Protein AF-A0A485K9A1-F1 (afdb_monomer)

Secondary structure (DSSP, 8-state):
-----------PPP------PPPP----------PPPPPPPPPP------------PPPPPPHHHHHHHHHHHHHHHHHHHHHHHHHHHHHHHHHHHHTT--S-S--EEEEEE-HHHHHHHHS-------B-TTS-B-----S--TTS-EEEEE-SSS-----TT--TTT-HHHHHHHHHHHHHS--GGGGGSSSPEEEEETT---TT-TTEEEEEEE-TTS-EEEEEEEEEEEEEETTTTEEEEEEEEEEEEEEHHHHHHHHHTTTS-PPPPPPPPEEEEEES-TT----EEEEEEEE-SS-EEEEETTT--EEEEEEEEEEEES-TTTEEEEEEEEE---SSHHHHHHEEEEEEEEEEEETTHHHHHHHHHHHHHHHHHHHHHHHHHHHHHHHHHSS------HHHHHHHHHHHHHHHHHHHHHTTSHHHHHHHHHHHHHHHH-PPP---HHHHHHHHHHHHHHHHHHHHHHT----HHHHHHHHHHHHHTHHHHS---HHHHHHHHHHHHHHHHHHHHTTTT-TTT--S---S-GGG-HHHHHHHHHHHTHHHHHHHHHHHHHHHHHHHHHHHHHHHHHHHHHHHHHHHHHHHHHHHHHHHHTS------------------------HHHHHHHHHHHHHHHHHS-HHHHHHH-----SSS-----EEE-SSSTTEEEE-HHHHHHTTEEEETTTEEEEGGGHHHHHHHHHHTS--S--EEEEEETTEEEEEEE--STT--HHHHTT-B---EEEETT-TTS--HHHHHHHHHHHHHHHHHHHHHHHHHHHHHHTT--PPPP---------------------

Mean predicted aligned error: 16.07 Å

Radius of gyration: 42.2 Å; Cα contacts (8 Å, |Δi|>4): 973; chains: 1; bounding box: 141×78×129 Å

Foldseek 3Di:
DDDDDDDDPDDDDDDDDDDDDDDDDDDDDDDDDDDDDDDDDDDDDDDDDDDDDDDPDDDPPDVVVVVVVVVLLVLLVVLLVVLLVLLVVLLVQLVCQVVLHRDDDDQDKDKWFDPQLLVVLQDDPPLDQPQPPVRDRDDSDPPPVQPDAAEAEQADPPDRDRDPPHQPPPCCVVVVVCVVVVVLLPPVVCVPQRRKHKYHYSSGLPPLAPQKDWIWIAGPNSQKIKIKMKGWWWWAQPVVRDIAIKIKIKIWIDGSVVVNVQVVPVPDDDDAAAFIDIFIFMGRAPPDSDTFTWDFPDDDQQWTWIAGPVPRGIIIIWHKAWAADQFPQAWIWIKTKDWDRDRHPSCVSTMIMMGIGIGTHHNLSVLVSVLSVVLSVQSVLLVVLQVLAQVLCCVVPVDRDGFSSVLSSLVSLLVSLVSLVVSCVVVVVSVLLRQLLQVLCCVQSVRDDDDSSSVLSSLLSNLQNLQQVLLVVLLHAARSSLLSVLSVVLVVCLVVQLDDDVVLSVLSVVLVVCSNCLQPPVCNPPVPDDHSTCHPPCVCPPVSSVVSSCSSCSSSVVSSVVSSVVSVVVSVVVVVVVVVVVVVCVVCVVVVVVVVCVVVVVVVVVPPDDDDDDDDDDDDDDDDPDDPDPPVVNVVVVVVVVVVLVVLQDPVCCVQQNPPSSGNDDDDPQFDQDVPPRFWTKGFLSSCVSSQWWDQPPWWIFGSVCVVLLVVCQVVVHPPDFTWIFTADPLEGDGIDTDDNVVDDPVSSSNIYSDIHIYGSPPPPPPPVVVVVVVVVVVVVVVVVVVVVVVVVVVVVVVPDDDDDDDDDDDDDDDDDDDDDDDDDDD

Solvent-accessible surface area (backbone atoms only — not comparable to full-atom values): 48523 Å² total; per-residue (Å²): 138,89,82,86,82,85,83,80,94,81,81,83,80,88,88,85,76,89,85,82,85,78,87,86,80,88,83,84,89,81,91,84,86,83,79,90,80,79,81,84,82,84,80,83,88,79,88,75,94,72,92,72,84,81,72,81,76,74,79,78,76,63,67,68,61,57,52,54,53,51,50,52,50,50,44,41,51,51,32,51,50,50,49,52,49,42,43,49,47,11,52,50,48,46,53,18,31,64,69,48,42,53,79,74,101,59,75,42,73,52,73,32,54,25,69,50,55,42,55,57,72,69,43,72,83,66,83,79,73,61,63,44,100,82,70,49,82,53,74,89,70,72,89,75,82,65,80,68,72,45,72,38,33,37,66,48,80,88,65,69,50,76,40,90,78,60,60,97,66,91,35,65,67,57,51,52,47,48,53,54,46,52,66,67,52,66,52,80,80,52,76,76,56,70,54,38,37,38,42,41,63,58,51,47,67,56,82,73,47,88,48,56,47,73,43,34,38,28,40,74,83,60,42,42,39,37,38,38,37,40,32,58,28,36,32,33,30,77,93,77,72,46,77,42,58,25,37,42,37,38,37,33,70,41,56,40,55,60,57,51,52,61,56,75,50,61,88,62,88,66,75,80,68,70,60,60,58,75,52,40,26,42,21,72,46,85,89,48,93,61,60,44,56,42,46,80,78,42,86,51,72,46,37,33,34,31,32,34,71,89,73,77,44,62,30,41,37,29,28,72,49,72,54,39,52,72,34,69,87,46,26,24,45,33,33,38,25,26,69,58,84,56,64,36,54,65,49,44,69,23,34,48,41,33,26,34,46,61,33,33,40,44,69,64,41,64,59,49,46,54,57,47,52,62,48,50,53,52,50,50,51,53,50,51,53,48,50,44,33,31,50,43,43,23,73,75,66,78,46,89,58,86,76,73,66,56,56,55,46,47,58,52,37,40,57,44,37,55,50,51,51,50,48,33,58,75,56,71,40,45,69,58,47,52,52,26,51,45,54,47,39,27,74,75,56,70,41,85,81,72,88,57,37,38,58,54,31,50,52,49,38,39,46,54,33,50,51,34,52,53,22,35,76,54,66,34,56,44,57,58,31,58,54,51,51,45,44,53,51,28,56,77,37,33,75,74,57,46,62,90,46,67,69,56,53,54,47,48,49,50,50,49,50,48,57,47,47,51,65,62,56,58,52,72,81,52,78,85,80,70,71,98,42,81,23,69,50,80,89,64,32,81,73,69,54,48,62,46,32,52,49,64,42,38,25,57,52,49,31,49,48,54,50,50,52,52,49,52,51,50,34,51,50,52,50,49,49,50,49,51,50,50,56,50,44,51,56,51,45,53,52,50,48,53,49,47,48,52,50,48,50,56,50,58,71,71,64,81,72,92,81,81,87,84,88,81,90,80,86,86,72,96,69,84,83,70,78,78,66,82,51,69,64,57,56,50,49,51,51,50,50,48,53,51,51,57,68,66,49,49,71,66,55,36,64,68,65,51,56,81,78,45,16,51,45,77,84,69,78,47,66,50,78,40,86,75,64,84,48,34,49,26,39,34,21,69,42,40,41,43,56,34,35,36,28,42,58,90,40,31,34,33,43,57,86,49,46,64,51,50,49,50,22,61,74,70,72,41,80,85,56,91,45,70,21,37,33,30,55,98,48,24,74,72,49,79,43,70,63,61,66,91,84,59,56,78,70,44,71,66,49,31,36,75,58,67,38,37,38,62,69,88,63,81,75,78,79,46,59,68,58,54,44,50,49,48,50,48,51,49,50,49,52,51,51,48,51,53,49,52,49,49,52,50,52,64,65,57,73,76,71,75,85,83,77,86,84,81,87,82,80,92,78,89,82,80,87,85,79,90,88,79,90,83,85,87,134

Organism: NCBI:txid120398

Nearest PDB structures (foldseek):
  7zqy-assembly1_C  TM=2.266E-01  e=4.687E+00  Thermochaetoides thermophila
  6eus-assembly2_F  TM=2.694E-01  e=1.980E+00  Acinetobacter baumannii
  5i7d-assembly1_A  TM=1.836E-01  e=2.398E+00  Homo sapiens
  7n6g-assembly1_3Q  TM=2.216E-01  e=3.517E+00  Chlamydomonas reinhardtii
  8k9r-assembly1_A  TM=1.081E-01  e=2.297E-01  Thermochaetoides thermophila DSM 1495

pLDDT: mean 70.21, std 20.29, range [22.94, 97.5]

Structure (mmCIF, N/CA/C/O backbone):
data_AF-A0A485K9A1-F1
#
_entry.id   AF-A0A485K9A1-F1
#
loop_
_atom_site.group_PDB
_atom_site.id
_atom_site.type_symbol
_atom_site.label_atom_id
_atom_site.label_alt_id
_atom_site.label_comp_id
_atom_site.label_asym_id
_atom_site.label_entity_id
_atom_site.label_seq_id
_atom_site.pdbx_PDB_ins_code
_atom_site.Cartn_x
_atom_site.Cartn_y
_atom_site.Cartn_z
_atom_site.occupancy
_atom_site.B_iso_or_equiv
_atom_site.auth_seq_id
_atom_site.auth_comp_id
_atom_site.auth_asym_id
_atom_site.auth_atom_id
_atom_site.pdbx_PDB_model_num
ATOM 1 N N . MET A 1 1 ? -8.719 30.290 -26.934 1.00 30.12 1 MET A N 1
ATOM 2 C CA . MET A 1 1 ? -9.085 29.537 -28.149 1.00 30.12 1 MET A CA 1
ATOM 3 C C . MET A 1 1 ? -9.770 28.270 -27.691 1.00 30.12 1 MET A C 1
ATOM 5 O O . MET A 1 1 ? -9.164 27.500 -26.961 1.00 30.12 1 MET A O 1
ATOM 9 N N . SER A 1 2 ? -11.056 28.150 -27.998 1.00 24.81 2 SER A N 1
ATOM 10 C CA . SER A 1 2 ? -11.944 27.116 -27.471 1.00 24.81 2 SER A CA 1
ATOM 11 C C . SER A 1 2 ? -12.121 26.044 -28.539 1.00 24.81 2 SER A C 1
ATOM 13 O O . SER A 1 2 ? -12.656 26.352 -29.601 1.00 24.81 2 SER A O 1
ATOM 15 N N . LEU A 1 3 ? -11.676 24.816 -28.272 1.00 22.94 3 LEU A N 1
ATOM 16 C CA . LEU A 1 3 ? -11.998 23.653 -29.094 1.00 22.94 3 LEU A CA 1
ATOM 17 C C . LEU A 1 3 ? -12.920 22.752 -28.273 1.00 22.94 3 LEU A C 1
ATOM 19 O O . LEU A 1 3 ? -12.525 22.190 -27.254 1.00 22.94 3 LEU A O 1
ATOM 23 N N . VAL A 1 4 ? -14.180 22.712 -28.693 1.00 23.95 4 VAL A N 1
ATOM 24 C CA . VAL A 1 4 ? -15.218 21.813 -28.197 1.00 23.95 4 VAL A CA 1
ATOM 25 C C . VAL A 1 4 ? -15.119 20.550 -29.043 1.00 23.95 4 VAL A C 1
ATOM 27 O O . VAL A 1 4 ? -15.363 20.609 -30.244 1.00 23.95 4 VAL A O 1
ATOM 30 N N . VAL A 1 5 ? -14.741 19.429 -28.431 1.00 25.97 5 VAL A N 1
ATOM 31 C CA . VAL A 1 5 ? -14.877 18.101 -29.038 1.00 25.97 5 VAL A CA 1
ATOM 32 C C . VAL A 1 5 ? -16.137 17.475 -28.448 1.00 25.97 5 VAL A C 1
ATOM 34 O O . VAL A 1 5 ? -16.258 17.321 -27.235 1.00 25.97 5 VAL A O 1
ATOM 37 N N . LEU A 1 6 ? -17.110 17.224 -29.321 1.00 25.67 6 LEU A N 1
ATOM 38 C CA . LEU A 1 6 ? -18.316 16.452 -29.049 1.00 25.67 6 LEU A CA 1
ATOM 39 C C . LEU A 1 6 ? -17.958 14.972 -29.205 1.00 25.67 6 LEU A C 1
ATOM 41 O O . LEU A 1 6 ? -17.675 14.541 -30.319 1.00 25.67 6 LEU A O 1
ATOM 45 N N . ASP A 1 7 ? -17.977 14.221 -28.105 1.00 27.62 7 ASP A N 1
ATOM 46 C CA . ASP A 1 7 ? -17.916 12.759 -28.136 1.00 27.62 7 ASP A CA 1
ATOM 47 C C . ASP A 1 7 ? -19.318 12.172 -28.349 1.00 27.62 7 ASP A C 1
ATOM 49 O O . ASP A 1 7 ? -20.284 12.518 -27.662 1.00 27.62 7 ASP A O 1
ATOM 53 N N . ASP A 1 8 ? -19.395 11.269 -29.319 1.00 24.62 8 ASP A N 1
ATOM 54 C CA . ASP A 1 8 ? -20.570 10.512 -29.739 1.00 24.62 8 ASP A CA 1
ATOM 55 C C . ASP A 1 8 ? -20.739 9.258 -28.844 1.00 24.62 8 ASP A C 1
ATOM 57 O O . ASP A 1 8 ? -19.819 8.436 -28.764 1.00 24.62 8 ASP A O 1
ATOM 61 N N . PRO A 1 9 ? -21.864 9.057 -28.125 1.00 32.16 9 PRO A N 1
ATOM 62 C CA . PRO A 1 9 ? -21.985 7.990 -27.138 1.00 32.16 9 PRO A CA 1
ATOM 63 C C . PRO A 1 9 ? -22.661 6.749 -27.735 1.00 32.16 9 PRO A C 1
ATOM 65 O O . PRO A 1 9 ? -23.762 6.390 -27.324 1.00 32.16 9 PRO A O 1
ATOM 68 N N . THR A 1 10 ? -22.026 6.057 -28.685 1.00 29.33 10 THR A N 1
ATOM 69 C CA . THR A 1 10 ? -22.505 4.732 -29.139 1.00 29.33 10 THR A CA 1
ATOM 70 C C . THR A 1 10 ? -21.372 3.769 -29.512 1.00 29.33 10 THR A C 1
ATOM 72 O O . THR A 1 10 ? -21.264 3.298 -30.637 1.00 29.33 10 THR A O 1
ATOM 75 N N . SER A 1 11 ? -20.540 3.372 -28.547 1.00 27.67 11 SER A N 1
ATOM 76 C CA . SER A 1 11 ? -19.841 2.083 -28.658 1.00 27.67 11 SER A CA 1
ATOM 77 C C . SER A 1 11 ? -19.632 1.439 -27.287 1.00 27.67 11 SER A C 1
ATOM 79 O O . SER A 1 11 ? -18.918 1.917 -26.412 1.00 27.67 11 SER A O 1
ATOM 81 N N . SER A 1 12 ? -20.351 0.342 -27.075 1.00 30.56 12 SER A N 1
ATOM 82 C CA . SER A 1 12 ? -20.222 -0.546 -25.925 1.00 30.56 12 SER A CA 1
ATOM 83 C C . SER A 1 12 ? -18.880 -1.293 -25.956 1.00 30.56 12 SER A C 1
ATOM 85 O O . SER A 1 12 ? -18.546 -1.843 -27.007 1.00 30.56 12 SER A O 1
ATOM 87 N N . PRO A 1 13 ? -18.154 -1.427 -24.833 1.00 33.44 13 PRO A N 1
ATOM 88 C CA . PRO A 1 13 ? -16.985 -2.299 -24.772 1.00 33.44 13 PRO A CA 1
ATOM 89 C C . PRO A 1 13 ? -17.405 -3.783 -24.702 1.00 33.44 13 PRO A C 1
ATOM 91 O O . PRO A 1 13 ? -18.423 -4.106 -24.075 1.00 33.44 13 PRO A O 1
ATOM 94 N N . PRO A 1 14 ? -16.638 -4.714 -25.302 1.00 32.09 14 PRO A N 1
ATOM 95 C CA . PRO A 1 14 ? -16.946 -6.135 -25.244 1.00 32.09 14 PRO A CA 1
ATOM 96 C C . PRO A 1 14 ? -16.672 -6.696 -23.842 1.00 32.09 14 PRO A C 1
ATOM 98 O O . PRO A 1 14 ? -15.586 -6.560 -23.280 1.00 32.09 14 PRO A O 1
ATOM 101 N N . ARG A 1 15 ? -17.682 -7.365 -23.277 1.00 31.16 15 ARG A N 1
ATOM 102 C CA . ARG A 1 15 ? -17.557 -8.218 -22.091 1.00 31.16 15 ARG A CA 1
ATOM 103 C C . ARG A 1 15 ? -16.905 -9.540 -22.490 1.00 31.16 15 ARG A C 1
ATOM 105 O O . ARG A 1 15 ? -17.572 -10.397 -23.059 1.00 31.16 15 ARG A O 1
ATOM 112 N N . THR A 1 16 ? -15.657 -9.757 -22.100 1.00 29.12 16 THR A N 1
ATOM 113 C CA . THR A 1 16 ? -15.068 -11.100 -22.024 1.00 29.12 16 THR A CA 1
ATOM 114 C C . THR A 1 16 ? -14.903 -11.475 -20.559 1.00 29.12 16 THR A C 1
ATOM 116 O O . THR A 1 16 ? -14.072 -10.922 -19.846 1.00 29.12 16 THR A O 1
ATOM 119 N N . SER A 1 17 ? -15.744 -12.400 -20.103 1.00 28.39 17 SER A N 1
ATOM 120 C CA . SER A 1 17 ? -15.615 -13.082 -18.813 1.00 28.39 17 SER A CA 1
ATOM 121 C C . SER A 1 17 ? -15.245 -14.539 -19.097 1.00 28.39 17 SER A C 1
ATOM 123 O O . SER A 1 17 ? -15.862 -15.135 -19.980 1.00 28.39 17 SER A O 1
ATOM 125 N N . PRO A 1 18 ? -14.260 -15.134 -18.403 1.00 30.88 18 PRO A N 1
ATOM 126 C CA . PRO A 1 18 ? -14.017 -16.563 -18.510 1.00 30.88 18 PRO A CA 1
ATOM 127 C C . PRO A 1 18 ? -15.037 -17.324 -17.654 1.00 30.88 18 PRO A C 1
ATOM 129 O O . PRO A 1 18 ? -15.127 -17.147 -16.438 1.00 30.88 18 PRO A O 1
ATOM 132 N N . ILE A 1 19 ? -15.822 -18.170 -18.319 1.00 27.06 19 ILE A N 1
ATOM 133 C CA . ILE A 1 19 ? -16.713 -19.159 -17.713 1.00 27.06 19 ILE A CA 1
ATOM 134 C C . ILE A 1 19 ? -15.836 -20.288 -17.161 1.00 27.06 19 ILE A C 1
ATOM 136 O O . ILE A 1 19 ? -15.218 -21.027 -17.922 1.00 27.06 19 ILE A O 1
ATOM 140 N N . ILE A 1 20 ? -15.790 -20.431 -15.836 1.00 26.83 20 ILE A N 1
ATOM 141 C CA . ILE A 1 20 ? -15.219 -21.607 -15.172 1.00 26.83 20 ILE A CA 1
ATOM 142 C C . ILE A 1 20 ? -16.338 -22.642 -15.029 1.00 26.83 20 ILE A C 1
ATOM 144 O O . ILE A 1 20 ? -17.280 -22.456 -14.259 1.00 26.83 20 ILE A O 1
ATOM 148 N N . ILE A 1 21 ? -16.233 -23.727 -15.795 1.00 26.08 21 ILE A N 1
ATOM 149 C CA . ILE A 1 21 ? -17.076 -24.921 -15.688 1.00 26.08 21 ILE A CA 1
ATOM 150 C C . ILE A 1 21 ? -16.459 -25.828 -14.616 1.00 26.08 21 ILE A C 1
ATOM 152 O O . ILE A 1 21 ? -15.344 -26.316 -14.781 1.00 26.08 21 ILE A O 1
ATOM 156 N N . LEU A 1 22 ? -17.178 -26.057 -13.516 1.00 27.83 22 LEU A N 1
ATOM 157 C CA . LEU A 1 22 ? -16.866 -27.106 -12.538 1.00 27.83 22 LEU A CA 1
ATOM 158 C C . LEU A 1 22 ? -17.694 -28.362 -12.860 1.00 27.83 22 LEU A C 1
ATOM 160 O O . LEU A 1 22 ? -18.885 -28.226 -13.155 1.00 27.83 22 LEU A O 1
ATOM 164 N N . PRO A 1 23 ? -17.124 -29.579 -12.782 1.00 31.42 23 PRO A N 1
ATOM 165 C CA . PRO A 1 23 ? -17.865 -30.798 -13.064 1.00 31.42 23 PRO A CA 1
ATOM 166 C C . PRO A 1 23 ? -18.745 -31.199 -11.873 1.00 31.42 23 PRO A C 1
ATOM 168 O O . PRO A 1 23 ? -18.288 -31.358 -10.740 1.00 31.42 23 PRO A O 1
ATOM 171 N N . SER A 1 24 ? -20.026 -31.405 -12.162 1.00 25.50 24 SER A N 1
ATOM 172 C CA . SER A 1 24 ? -21.003 -32.060 -11.301 1.00 25.50 24 SER A CA 1
ATOM 173 C C . SER A 1 24 ? -20.726 -33.563 -11.229 1.00 25.50 24 SER A C 1
ATOM 175 O O . SER A 1 24 ? -20.781 -34.243 -12.252 1.00 25.50 24 SER A O 1
ATOM 177 N N . SER A 1 25 ? -20.500 -34.096 -10.027 1.00 29.05 25 SER A N 1
ATOM 178 C CA . SER A 1 25 ? -20.606 -35.533 -9.762 1.00 29.05 25 SER A CA 1
ATOM 179 C C . SER A 1 25 ? -21.799 -35.801 -8.847 1.00 29.05 25 SER A C 1
ATOM 181 O O . SER A 1 25 ? -21.922 -35.287 -7.737 1.00 29.05 25 SER A O 1
ATOM 183 N N . SER A 1 26 ? -22.720 -36.584 -9.391 1.00 29.28 26 SER A N 1
ATOM 184 C CA . SER A 1 26 ? -23.871 -37.190 -8.744 1.00 29.28 26 SER A CA 1
ATOM 185 C C . SER A 1 26 ? -23.443 -38.390 -7.901 1.00 29.28 26 SER A C 1
ATOM 187 O O . SER A 1 26 ? -22.770 -39.275 -8.425 1.00 29.28 26 SER A O 1
ATOM 189 N N . LEU A 1 27 ? -23.946 -38.510 -6.672 1.00 28.81 27 LEU A N 1
ATOM 190 C CA . LEU A 1 27 ? -24.265 -39.821 -6.107 1.00 28.81 27 LEU A CA 1
ATOM 191 C C . LEU A 1 27 ? -25.491 -39.704 -5.194 1.00 28.81 27 LEU A C 1
ATOM 193 O O . LEU A 1 27 ? -25.503 -38.951 -4.222 1.00 28.81 27 LEU A O 1
ATOM 197 N N . ALA A 1 28 ? -26.539 -40.429 -5.571 1.00 31.47 28 ALA A N 1
ATOM 198 C CA . ALA A 1 28 ? -27.776 -40.596 -4.828 1.00 31.47 28 ALA A CA 1
ATOM 199 C C . ALA A 1 28 ? -27.720 -41.857 -3.947 1.00 31.47 28 ALA A C 1
ATOM 201 O O . ALA A 1 28 ? -26.847 -42.705 -4.119 1.00 31.47 28 ALA A O 1
ATOM 202 N N . THR A 1 29 ? -28.765 -42.003 -3.121 1.00 30.98 29 THR A N 1
ATOM 203 C CA . THR A 1 29 ? -29.123 -43.106 -2.201 1.00 30.98 29 THR A CA 1
ATOM 204 C C . THR A 1 29 ? -28.517 -42.966 -0.790 1.00 30.98 29 THR A C 1
ATOM 206 O O . THR A 1 29 ? -27.368 -42.592 -0.640 1.00 30.98 29 THR A O 1
ATOM 209 N N . ASN A 1 30 ? -29.222 -43.198 0.319 1.00 27.53 30 ASN A N 1
ATOM 210 C CA . ASN A 1 30 ? -30.537 -43.791 0.506 1.00 27.53 30 ASN A CA 1
ATOM 211 C C . ASN A 1 30 ? -31.157 -43.379 1.856 1.00 27.53 30 ASN A C 1
ATOM 213 O O . ASN A 1 30 ? -30.486 -42.929 2.782 1.00 27.53 30 ASN A O 1
ATOM 217 N N . VAL A 1 31 ? -32.466 -43.591 1.896 1.00 37.09 31 VAL A N 1
ATOM 218 C CA . VAL A 1 31 ? -33.459 -43.518 2.971 1.00 37.09 31 VAL A CA 1
ATOM 219 C C . VAL A 1 31 ? -32.968 -43.991 4.349 1.00 37.09 31 VAL A C 1
ATOM 221 O O . VAL A 1 31 ? -32.403 -45.073 4.452 1.00 37.09 31 VAL A O 1
ATOM 224 N N . ASN A 1 32 ? -33.276 -43.226 5.411 1.00 32.34 32 ASN A N 1
ATOM 225 C CA . ASN A 1 32 ? -33.876 -43.738 6.658 1.00 32.34 32 ASN A CA 1
ATOM 226 C C . ASN A 1 32 ? -34.236 -42.606 7.639 1.00 32.34 32 ASN A C 1
ATOM 228 O O . ASN A 1 32 ? -33.378 -41.898 8.163 1.00 32.34 32 ASN A O 1
ATOM 232 N N . ALA A 1 33 ? -35.536 -42.469 7.905 1.00 41.06 33 ALA A N 1
ATOM 233 C CA . ALA A 1 33 ? -36.103 -41.624 8.950 1.00 41.06 33 ALA A CA 1
ATOM 234 C C . ALA A 1 33 ? -36.245 -42.413 10.266 1.00 41.06 33 ALA A C 1
ATOM 236 O O . ALA A 1 33 ? -36.655 -43.574 10.221 1.00 41.06 33 ALA A O 1
ATOM 237 N N . PRO A 1 34 ? -36.012 -41.793 11.439 1.00 42.44 34 PRO A N 1
ATOM 238 C CA . PRO A 1 34 ? -36.517 -42.300 12.709 1.00 42.44 34 PRO A CA 1
ATOM 239 C C . PRO A 1 34 ? -37.572 -41.361 13.339 1.00 42.44 34 PRO A C 1
ATOM 241 O O . PRO A 1 34 ? -37.718 -40.206 12.932 1.00 42.44 34 PRO A O 1
ATOM 244 N N . PRO A 1 35 ? -38.357 -41.869 14.308 1.00 48.84 35 PRO A N 1
ATOM 245 C CA . PRO A 1 35 ? -39.738 -41.454 14.517 1.00 48.84 35 PRO A CA 1
ATOM 246 C C . PRO A 1 35 ? -39.912 -40.266 15.467 1.00 48.84 35 PRO A C 1
ATOM 248 O O . PRO A 1 35 ? -39.061 -39.937 16.295 1.00 48.84 35 PRO A O 1
ATOM 251 N N . ALA A 1 36 ? -41.100 -39.672 15.356 1.00 42.34 36 ALA A N 1
ATOM 252 C CA . ALA A 1 36 ? -41.650 -38.648 16.226 1.00 42.34 36 ALA A CA 1
ATOM 253 C C . ALA A 1 36 ? -41.527 -39.019 17.715 1.00 42.34 36 ALA A C 1
ATOM 255 O O . ALA A 1 36 ? -42.069 -40.028 18.169 1.00 42.34 36 ALA A O 1
ATOM 256 N N . LYS A 1 37 ? -40.851 -38.162 18.491 1.00 39.41 37 LYS A N 1
ATOM 257 C CA . LYS A 1 37 ? -40.880 -38.212 19.955 1.00 39.41 37 LYS A CA 1
ATOM 258 C C . LYS A 1 37 ? -42.071 -37.422 20.488 1.00 39.41 37 LYS A C 1
ATOM 260 O O . LYS A 1 37 ? -42.298 -36.270 20.127 1.00 39.41 37 LYS A O 1
ATOM 265 N N . GLN A 1 38 ? -42.803 -38.118 21.349 1.00 38.75 38 GLN A N 1
ATOM 266 C CA . GLN A 1 38 ? -43.978 -37.711 22.104 1.00 38.75 38 GLN A CA 1
ATOM 267 C C . GLN A 1 38 ? -43.752 -36.414 22.893 1.00 38.75 38 GLN A C 1
ATOM 269 O O . GLN A 1 38 ? -42.666 -36.158 23.416 1.00 38.75 38 GLN A O 1
ATOM 274 N N . GLY A 1 39 ? -44.809 -35.605 22.960 1.00 44.59 39 GLY A N 1
ATOM 275 C CA . GLY A 1 39 ? -44.836 -34.337 23.679 1.00 44.59 39 GLY A CA 1
ATOM 276 C C . GLY A 1 39 ? -44.720 -34.497 25.202 1.00 44.59 39 GLY A C 1
ATOM 277 O O . GLY A 1 39 ? -45.068 -35.545 25.747 1.00 44.59 39 GLY A O 1
ATOM 278 N N . PRO A 1 40 ? -44.245 -33.457 25.906 1.00 54.03 40 PRO A N 1
ATOM 279 C CA . PRO A 1 40 ? -44.175 -33.466 27.360 1.00 54.03 40 PRO A CA 1
ATOM 280 C C . PRO A 1 40 ? -45.567 -33.263 27.994 1.00 54.03 40 PRO A C 1
ATOM 282 O O . PRO A 1 40 ? -46.408 -32.559 27.424 1.00 54.03 40 PRO A O 1
ATOM 285 N N . PRO A 1 41 ? -45.820 -33.851 29.179 1.00 50.34 41 PRO A N 1
ATOM 286 C CA . PRO A 1 41 ? -47.107 -33.775 29.858 1.00 50.34 41 PRO A CA 1
ATOM 287 C C . PRO A 1 41 ? -47.355 -32.389 30.465 1.00 50.34 41 PRO A C 1
ATOM 289 O O . PRO A 1 41 ? -46.441 -31.694 30.911 1.00 50.34 41 PRO A O 1
ATOM 292 N N . ALA A 1 42 ? -48.631 -32.007 30.485 1.00 45.66 42 ALA A N 1
ATOM 293 C CA . ALA A 1 42 ? -49.125 -30.780 31.092 1.00 45.66 42 ALA A CA 1
ATOM 294 C C . ALA A 1 42 ? -48.834 -30.729 32.609 1.00 45.66 42 ALA A C 1
ATOM 296 O O . ALA A 1 42 ? -49.012 -31.739 33.295 1.00 45.66 42 ALA A O 1
ATOM 297 N N . PRO A 1 43 ? -48.434 -29.570 33.165 1.00 51.97 43 PRO A N 1
ATOM 298 C CA . PRO A 1 43 ? -48.282 -29.409 34.606 1.00 51.97 43 PRO A CA 1
ATOM 299 C C . PRO A 1 43 ? -49.643 -29.212 35.306 1.00 51.97 43 PRO A C 1
ATOM 301 O O . PRO A 1 43 ? -50.587 -28.696 34.698 1.00 51.97 43 PRO A O 1
ATOM 304 N N . PRO A 1 44 ? -49.759 -29.594 36.592 1.00 48.31 44 PRO A N 1
ATOM 305 C CA . PRO A 1 44 ? -51.020 -29.583 37.320 1.00 48.31 44 PRO A CA 1
ATOM 306 C C . PRO A 1 44 ? -51.459 -28.163 37.699 1.00 48.31 44 PRO A C 1
ATOM 308 O O . PRO A 1 44 ? -50.681 -27.338 38.181 1.00 48.31 44 PRO A O 1
ATOM 311 N N . LEU A 1 45 ? -52.755 -27.909 37.514 1.00 39.34 45 LEU A N 1
ATOM 312 C CA . LEU A 1 45 ? -53.472 -26.734 37.998 1.00 39.34 45 LEU A CA 1
ATOM 313 C C . LEU A 1 45 ? -53.546 -26.757 39.533 1.00 39.34 45 LEU A C 1
ATOM 315 O O . LEU A 1 45 ? -54.379 -27.448 40.115 1.00 39.34 45 LEU A O 1
ATOM 319 N N . VAL A 1 46 ? -52.713 -25.949 40.188 1.00 45.25 46 VAL A N 1
ATOM 320 C CA . VAL A 1 46 ? -52.870 -25.597 41.606 1.00 45.25 46 VAL A CA 1
ATOM 321 C C . VAL A 1 46 ? -53.615 -24.263 41.688 1.00 45.25 46 VAL A C 1
ATOM 323 O O . VAL A 1 46 ? -53.082 -23.209 41.344 1.00 45.25 46 VAL A O 1
ATOM 326 N N . ARG A 1 47 ? -54.878 -24.310 42.129 1.00 41.56 47 ARG A N 1
ATOM 327 C CA . ARG A 1 47 ? -55.657 -23.137 42.552 1.00 41.56 47 ARG A CA 1
ATOM 328 C C . ARG A 1 47 ? -55.271 -22.777 43.988 1.00 41.56 47 ARG A C 1
ATOM 330 O O . ARG A 1 47 ? -55.506 -23.565 44.894 1.00 41.56 47 ARG A O 1
ATOM 337 N N . GLY A 1 48 ? -54.763 -21.565 44.191 1.00 41.38 48 GLY A N 1
ATOM 338 C CA . GLY A 1 48 ? -54.638 -20.925 45.502 1.00 41.38 48 GLY A CA 1
ATOM 339 C C . GLY A 1 48 ? -54.951 -19.427 45.380 1.00 41.38 48 GLY A C 1
ATOM 340 O O . GLY A 1 48 ? -54.446 -18.798 44.447 1.00 41.38 48 GLY A O 1
ATOM 341 N N . PRO A 1 49 ? -55.794 -18.836 46.249 1.00 50.28 49 PRO A N 1
ATOM 342 C CA . PRO A 1 49 ? -56.129 -17.423 46.179 1.00 50.28 49 PRO A CA 1
ATOM 343 C C . PRO A 1 49 ? -55.147 -16.615 47.034 1.00 50.28 49 PRO A C 1
ATOM 345 O O . PRO A 1 49 ? -55.253 -16.589 48.256 1.00 50.28 49 PRO A O 1
ATOM 348 N N . SER A 1 50 ? -54.217 -15.913 46.388 1.00 37.75 50 SER A N 1
ATOM 349 C CA . SER A 1 50 ? -53.392 -14.892 47.041 1.00 37.75 50 SER A CA 1
ATOM 350 C C . SER A 1 50 ? -53.592 -13.565 46.322 1.00 37.75 50 SER A C 1
ATOM 352 O O . SER A 1 50 ? -53.235 -13.407 45.154 1.00 37.75 50 SER A O 1
ATOM 354 N N . ALA A 1 51 ? -54.214 -12.620 47.025 1.00 48.19 51 ALA A N 1
ATOM 355 C CA . ALA A 1 51 ? -54.475 -11.265 46.569 1.00 48.19 51 ALA A CA 1
ATOM 356 C C . ALA A 1 51 ? -53.155 -10.531 46.266 1.00 48.19 51 ALA A C 1
ATOM 358 O O . ALA A 1 51 ? -52.450 -10.078 47.165 1.00 48.19 51 ALA A O 1
ATOM 359 N N . LEU A 1 52 ? -52.825 -10.421 44.979 1.00 38.31 52 LEU A N 1
ATOM 360 C CA . LEU A 1 52 ? -51.680 -9.675 44.465 1.00 38.31 52 LEU A CA 1
ATOM 361 C C . LEU A 1 52 ? -52.132 -8.251 44.116 1.00 38.31 52 LEU A C 1
ATOM 363 O O . LEU A 1 52 ? -52.936 -8.038 43.208 1.00 38.31 52 LEU A O 1
ATOM 367 N N . GLN A 1 53 ? -51.613 -7.266 44.851 1.00 42.09 53 GLN A N 1
ATOM 368 C CA . GLN A 1 53 ? -51.739 -5.849 44.513 1.00 42.09 53 GLN A CA 1
ATOM 369 C C . GLN A 1 53 ? -51.128 -5.598 43.127 1.00 42.09 53 GLN A C 1
ATOM 371 O O . GLN A 1 53 ? -49.913 -5.646 42.935 1.00 42.09 53 GLN A O 1
ATOM 376 N N . HIS A 1 54 ? -51.986 -5.323 42.144 1.00 35.12 54 HIS A N 1
ATOM 377 C CA . HIS A 1 54 ? -51.585 -4.911 40.805 1.00 35.12 54 HIS A CA 1
ATOM 378 C C . HIS A 1 54 ? -50.916 -3.530 40.844 1.00 35.12 54 HIS A C 1
ATOM 380 O O . HIS A 1 54 ? -51.583 -2.494 40.820 1.00 35.12 54 HIS A O 1
ATOM 386 N N . HIS A 1 55 ? -49.583 -3.504 40.830 1.00 40.22 55 HIS A N 1
ATOM 387 C CA . HIS A 1 55 ? -48.856 -2.330 40.355 1.00 40.22 55 HIS A CA 1
ATOM 388 C C . HIS A 1 55 ? -49.151 -2.130 38.855 1.00 40.22 55 HIS A C 1
ATOM 390 O O . HIS A 1 55 ? -49.097 -3.093 38.084 1.00 40.22 55 HIS A O 1
ATOM 396 N N . PRO A 1 56 ? -49.477 -0.903 38.406 1.00 40.03 56 PRO A N 1
ATOM 397 C CA . PRO A 1 56 ? -49.833 -0.645 37.017 1.00 40.03 56 PRO A CA 1
ATOM 398 C C . PRO A 1 56 ? -48.629 -0.923 36.110 1.00 40.03 56 PRO A C 1
ATOM 400 O O . PRO A 1 56 ? -47.606 -0.242 36.191 1.00 40.03 56 PRO A O 1
ATOM 403 N N . SER A 1 57 ? -48.755 -1.928 35.237 1.00 41.38 57 SER A N 1
ATOM 404 C CA . SER A 1 57 ? -47.702 -2.313 34.298 1.00 41.38 57 SER A CA 1
ATOM 405 C C . SER A 1 57 ? -47.357 -1.136 33.384 1.00 41.38 57 SER A C 1
ATOM 407 O O . SER A 1 57 ? -48.218 -0.628 32.655 1.00 41.38 57 SER A O 1
ATOM 409 N N . ALA A 1 58 ? -46.095 -0.710 33.402 1.00 47.34 58 ALA A N 1
ATOM 410 C CA . ALA A 1 58 ? -45.564 0.256 32.453 1.00 47.34 58 ALA A CA 1
ATOM 411 C C . ALA A 1 58 ? -45.858 -0.219 31.020 1.00 47.34 58 ALA A C 1
ATOM 413 O O . ALA A 1 58 ? -45.561 -1.362 30.667 1.00 47.34 58 ALA A O 1
ATOM 414 N N . ARG A 1 59 ? -46.470 0.644 30.193 1.00 53.56 59 ARG A N 1
ATOM 415 C CA . ARG A 1 59 ? -46.742 0.334 28.780 1.00 53.56 59 ARG A CA 1
ATOM 416 C C . ARG A 1 59 ? -45.445 -0.155 28.121 1.00 53.56 59 ARG A C 1
ATOM 418 O O . ARG A 1 59 ? -44.442 0.556 28.213 1.00 53.56 59 ARG A O 1
ATOM 425 N N . PRO A 1 60 ? -45.446 -1.318 27.445 1.00 60.88 60 PRO A N 1
ATOM 426 C CA . PRO A 1 60 ? -44.248 -1.824 26.800 1.00 60.88 60 PRO A CA 1
ATOM 427 C C . PRO A 1 60 ? -43.740 -0.789 25.782 1.00 60.88 60 PRO A C 1
ATOM 429 O O . PRO A 1 60 ? -44.537 -0.245 25.009 1.00 60.88 60 PRO A O 1
ATOM 432 N N . PRO A 1 61 ? -42.434 -0.470 25.779 1.00 56.75 61 PRO A N 1
ATOM 433 C CA . PRO A 1 61 ? -41.875 0.501 24.850 1.00 56.75 61 PRO A CA 1
ATOM 434 C C . PRO A 1 61 ? -42.151 0.076 23.406 1.00 56.75 61 PRO A C 1
ATOM 436 O O . PRO A 1 61 ? -42.019 -1.104 23.068 1.00 56.75 61 PRO A O 1
ATOM 439 N N . LYS A 1 62 ? -42.537 1.046 22.565 1.00 75.25 62 LYS A N 1
ATOM 440 C CA . LYS A 1 62 ? -42.934 0.819 21.168 1.00 75.25 62 LYS A CA 1
ATOM 441 C C . LYS A 1 62 ? -41.867 -0.028 20.443 1.00 75.25 62 LYS A C 1
ATOM 443 O O . LYS A 1 62 ? -40.690 0.340 20.484 1.00 75.25 62 LYS A O 1
ATOM 448 N N . PRO A 1 63 ? -42.245 -1.112 19.739 1.00 77.94 63 PRO A N 1
ATOM 449 C CA . PRO A 1 63 ? -41.306 -2.074 19.144 1.00 77.94 63 PRO A CA 1
ATOM 450 C C . PRO A 1 63 ? -40.273 -1.432 18.201 1.00 77.94 63 PRO A C 1
ATOM 452 O O . PRO A 1 63 ? -39.122 -1.863 18.160 1.00 77.94 63 PRO A O 1
ATOM 455 N N . ARG A 1 64 ? -40.631 -0.326 17.531 1.00 79.62 64 ARG A N 1
ATOM 456 C CA . ARG A 1 64 ? -39.738 0.422 16.627 1.00 79.62 64 ARG A CA 1
ATOM 457 C C . ARG A 1 64 ? -38.464 0.959 17.300 1.00 79.62 64 ARG A C 1
ATOM 459 O O . ARG A 1 64 ? -37.404 0.938 16.683 1.00 79.62 64 ARG A O 1
ATOM 466 N N . ALA A 1 65 ? -38.529 1.403 18.558 1.00 75.88 65 ALA A N 1
ATOM 467 C CA . ALA A 1 65 ? -37.354 1.941 19.254 1.00 75.88 65 ALA A CA 1
ATOM 468 C C . ALA A 1 65 ? -36.334 0.841 19.602 1.00 75.88 65 ALA A C 1
ATOM 470 O O . ALA A 1 65 ? -35.126 1.056 19.514 1.00 75.88 65 ALA A O 1
ATOM 471 N N . LYS A 1 66 ? -36.823 -0.362 19.941 1.00 77.44 66 LYS A N 1
ATOM 472 C CA . LYS A 1 66 ? -35.968 -1.527 20.214 1.00 77.44 66 LYS A CA 1
ATOM 473 C C . LYS A 1 66 ? -35.256 -2.005 18.950 1.00 77.44 66 LYS A C 1
ATOM 475 O O . LYS A 1 66 ? -34.049 -2.221 19.001 1.00 77.44 66 LYS A O 1
ATOM 480 N N . ALA A 1 67 ? -35.982 -2.092 17.833 1.00 82.06 67 ALA A N 1
ATOM 481 C CA . ALA A 1 67 ? -35.419 -2.484 16.543 1.00 82.06 67 ALA A CA 1
ATOM 482 C C . ALA A 1 67 ? -34.317 -1.513 16.084 1.00 82.06 67 ALA A C 1
ATOM 484 O O . ALA A 1 67 ? -33.223 -1.951 15.740 1.00 82.06 67 ALA A O 1
ATOM 485 N N . LYS A 1 68 ? -34.548 -0.193 16.184 1.00 82.62 68 LYS A N 1
ATOM 486 C CA . LYS A 1 68 ? -33.539 0.823 15.830 1.00 82.62 68 LYS A CA 1
ATOM 487 C C . LYS A 1 68 ? -32.254 0.685 16.658 1.00 82.62 68 LYS A C 1
ATOM 489 O O . LYS A 1 68 ? -31.159 0.759 16.110 1.00 82.62 68 LYS A O 1
ATOM 494 N N . LYS A 1 69 ? -32.379 0.442 17.968 1.00 80.25 69 LYS A N 1
ATOM 495 C CA . LYS A 1 69 ? -31.227 0.254 18.865 1.00 80.25 69 LYS A CA 1
ATOM 496 C C . LYS A 1 69 ? -30.455 -1.033 18.564 1.00 80.25 69 LYS A C 1
ATOM 498 O O . LYS A 1 69 ? -29.230 -1.044 18.634 1.00 80.25 69 LYS A O 1
ATOM 503 N N . GLN A 1 70 ? -31.156 -2.117 18.233 1.00 81.44 70 GLN A N 1
ATOM 504 C CA . GLN A 1 70 ? -30.520 -3.370 17.818 1.00 81.44 70 GLN A CA 1
ATOM 505 C C . GLN A 1 70 ? -29.786 -3.207 16.487 1.00 81.44 70 GLN A C 1
ATOM 507 O O . GLN A 1 70 ? -28.624 -3.590 16.401 1.00 81.44 70 GLN A O 1
ATOM 512 N N . PHE A 1 71 ? -30.416 -2.564 15.501 1.00 86.06 71 PHE A N 1
ATOM 513 C CA . PHE A 1 71 ? -29.790 -2.263 14.216 1.00 86.06 71 PHE A CA 1
ATOM 514 C C . PHE A 1 71 ? -28.506 -1.444 14.386 1.00 86.06 71 PHE A C 1
ATOM 516 O O . PHE A 1 71 ? -27.467 -1.822 13.854 1.00 86.06 71 PHE A O 1
ATOM 523 N N . LEU A 1 72 ? -28.540 -0.381 15.200 1.00 83.44 72 LEU A N 1
ATOM 524 C CA . LEU A 1 72 ? -27.357 0.444 15.454 1.00 83.44 72 LEU A CA 1
ATOM 525 C C . LEU A 1 72 ? -26.212 -0.368 16.074 1.00 83.44 72 LEU A C 1
ATOM 527 O O . LEU A 1 72 ? -25.066 -0.199 15.676 1.00 83.44 72 LEU A O 1
ATOM 531 N N . ARG A 1 73 ? -26.516 -1.288 17.000 1.00 82.62 73 ARG A N 1
ATOM 532 C CA . ARG A 1 73 ? -25.511 -2.172 17.614 1.00 82.62 73 ARG A CA 1
ATOM 533 C C . ARG A 1 73 ? -24.888 -3.135 16.609 1.00 82.62 73 ARG A C 1
ATOM 535 O O . ARG A 1 73 ? -23.672 -3.318 16.626 1.00 82.62 73 ARG A O 1
ATOM 542 N N . VAL A 1 74 ? -25.703 -3.724 15.737 1.00 86.25 74 VAL A N 1
ATOM 543 C CA . VAL A 1 74 ? -25.216 -4.597 14.660 1.00 86.25 74 VAL A CA 1
ATOM 544 C C . VAL A 1 74 ? -24.331 -3.801 13.702 1.00 86.25 74 VAL A C 1
ATOM 546 O O . VAL A 1 74 ? -23.215 -4.226 13.430 1.00 86.25 74 VAL A O 1
ATOM 549 N N . ALA A 1 75 ? -24.759 -2.604 13.292 1.00 88.31 75 ALA A N 1
ATOM 550 C CA . ALA A 1 75 ? -23.968 -1.722 12.437 1.00 88.31 75 ALA A CA 1
ATOM 551 C C . ALA A 1 75 ? -22.633 -1.321 13.089 1.00 88.31 75 ALA A C 1
ATOM 553 O O . ALA A 1 75 ? -21.596 -1.367 12.435 1.00 88.31 75 ALA A O 1
ATOM 554 N N . THR A 1 76 ? -22.617 -0.990 14.387 1.00 86.19 76 THR A N 1
ATOM 555 C CA . THR A 1 76 ? -21.357 -0.704 15.099 1.00 86.19 76 THR A CA 1
ATOM 556 C C . THR A 1 76 ? -20.445 -1.920 15.188 1.00 86.19 76 THR A C 1
ATOM 558 O O . THR A 1 76 ? -19.233 -1.771 15.102 1.00 86.19 76 THR A O 1
ATOM 561 N N . CYS A 1 77 ? -21.005 -3.121 15.345 1.00 85.19 77 CYS A N 1
ATOM 562 C CA . CYS A 1 77 ? -20.221 -4.349 15.378 1.00 85.19 77 CYS A CA 1
ATOM 563 C C . CYS A 1 77 ? -19.611 -4.643 14.000 1.00 85.19 77 CYS A C 1
ATOM 565 O O . CYS A 1 77 ? -18.410 -4.884 13.919 1.00 85.19 77 CYS A O 1
ATOM 567 N N . ALA A 1 78 ? -20.399 -4.517 12.927 1.00 88.94 78 ALA A N 1
ATOM 568 C CA . ALA A 1 78 ? -19.923 -4.638 11.550 1.00 88.94 78 ALA A CA 1
ATOM 569 C C . ALA A 1 78 ? -18.824 -3.611 11.230 1.00 88.94 78 ALA A C 1
ATOM 571 O O . ALA A 1 78 ? -17.818 -3.961 10.624 1.00 88.94 78 ALA A O 1
ATOM 572 N N . ALA A 1 79 ? -18.964 -2.372 11.707 1.00 90.62 79 ALA A N 1
ATOM 573 C CA . ALA A 1 79 ? -17.941 -1.342 11.549 1.00 90.62 79 ALA A CA 1
ATOM 574 C C . ALA A 1 79 ? -16.626 -1.698 12.255 1.00 90.62 79 ALA A C 1
ATOM 576 O O . ALA A 1 79 ? -15.560 -1.484 11.693 1.00 90.62 79 ALA A O 1
ATOM 577 N N . VAL A 1 80 ? -16.681 -2.275 13.462 1.00 88.25 80 VAL A N 1
ATOM 578 C CA . VAL A 1 80 ? -15.471 -2.747 14.156 1.00 88.25 80 VAL A CA 1
ATOM 579 C C . VAL A 1 80 ? -14.812 -3.895 13.390 1.00 88.25 80 VAL A C 1
ATOM 581 O O . VAL A 1 80 ? -13.593 -3.900 13.263 1.00 88.25 80 VAL A O 1
ATOM 584 N N . VAL A 1 81 ? -15.591 -4.829 12.835 1.00 89.31 81 VAL A N 1
ATOM 585 C CA . VAL A 1 81 ? -15.055 -5.903 11.979 1.00 89.31 81 VAL A CA 1
ATOM 586 C C . VAL A 1 81 ? -14.401 -5.329 10.719 1.00 89.31 81 VAL A C 1
ATOM 588 O O . VAL A 1 81 ? -13.297 -5.738 10.376 1.00 89.31 81 VAL A O 1
ATOM 591 N N . ALA A 1 82 ? -15.028 -4.343 10.073 1.00 91.94 82 ALA A N 1
ATOM 592 C CA . ALA A 1 82 ? -14.457 -3.660 8.914 1.00 91.94 82 ALA A CA 1
ATOM 593 C C . ALA A 1 82 ? -13.148 -2.933 9.259 1.00 91.94 82 ALA A C 1
ATOM 595 O O . ALA A 1 82 ? -12.180 -3.049 8.514 1.00 91.94 82 ALA A O 1
ATOM 596 N N . ILE A 1 83 ? -13.083 -2.254 10.414 1.00 91.06 83 ILE A N 1
ATOM 597 C CA . ILE A 1 83 ? -11.840 -1.653 10.918 1.00 91.06 83 ILE A CA 1
ATOM 598 C C . ILE A 1 83 ? -10.777 -2.744 11.080 1.00 91.06 83 ILE A C 1
ATOM 600 O O . ILE A 1 83 ? -9.707 -2.619 10.507 1.00 91.06 83 ILE A O 1
ATOM 604 N N . VAL A 1 84 ? -11.072 -3.847 11.776 1.00 89.44 84 VAL A N 1
ATOM 605 C CA . VAL A 1 84 ? -10.112 -4.957 11.953 1.00 89.44 84 VAL A CA 1
ATOM 606 C C . VAL A 1 84 ? -9.629 -5.523 10.624 1.00 89.44 84 VAL A C 1
ATOM 608 O O . VAL A 1 84 ? -8.451 -5.842 10.502 1.00 89.44 84 VAL A O 1
ATOM 611 N N . TYR A 1 85 ? -10.517 -5.648 9.641 1.00 92.38 85 TYR A N 1
ATOM 612 C CA . TYR A 1 85 ? -10.166 -6.141 8.316 1.00 92.38 85 TYR A CA 1
ATOM 613 C C . TYR A 1 85 ? -9.213 -5.188 7.585 1.00 92.38 85 TYR A C 1
ATOM 615 O O . TYR A 1 85 ? -8.168 -5.624 7.109 1.00 92.38 85 TYR A O 1
ATOM 623 N N . ILE A 1 86 ? -9.522 -3.887 7.556 1.00 92.75 86 ILE A N 1
ATOM 624 C CA . ILE A 1 86 ? -8.648 -2.866 6.954 1.00 92.75 86 ILE A CA 1
ATOM 625 C C . ILE A 1 86 ? -7.287 -2.848 7.661 1.00 92.75 86 ILE A C 1
ATOM 627 O O . ILE A 1 86 ? -6.245 -2.800 7.013 1.00 92.75 86 ILE A O 1
ATOM 631 N N . GLU A 1 87 ? -7.286 -2.970 8.986 1.00 90.56 87 GLU A N 1
ATOM 632 C CA . GLU A 1 87 ? -6.062 -3.038 9.781 1.00 90.56 87 GLU A CA 1
ATOM 633 C C . GLU A 1 87 ? -5.238 -4.295 9.531 1.00 90.56 87 GLU A C 1
ATOM 635 O O . GLU A 1 87 ? -4.011 -4.238 9.472 1.00 90.56 87 GLU A O 1
ATOM 640 N N . TYR A 1 88 ? -5.900 -5.435 9.361 1.00 91.00 88 TYR A N 1
ATOM 641 C CA . TYR A 1 88 ? -5.249 -6.681 8.990 1.00 91.00 88 TYR A CA 1
ATOM 642 C C . TYR A 1 88 ? -4.576 -6.561 7.618 1.00 91.00 88 TYR A C 1
ATOM 644 O O . TYR A 1 88 ? -3.404 -6.911 7.491 1.00 91.00 88 TYR A O 1
ATOM 652 N N . LEU A 1 89 ? -5.269 -5.997 6.623 1.00 91.38 89 LEU A N 1
ATOM 653 C CA . LEU A 1 89 ? -4.690 -5.759 5.299 1.00 91.38 89 LEU A CA 1
ATOM 654 C C . LEU A 1 89 ? -3.486 -4.816 5.359 1.00 91.38 89 LEU A C 1
ATOM 656 O O . LEU A 1 89 ? -2.480 -5.088 4.704 1.00 91.38 89 LEU A O 1
ATOM 660 N N . GLY A 1 90 ? -3.557 -3.740 6.149 1.00 90.25 90 GLY A N 1
ATOM 661 C CA . GLY A 1 90 ? -2.419 -2.840 6.355 1.00 90.25 90 GLY A CA 1
ATOM 662 C C . GLY A 1 90 ? -1.251 -3.514 7.079 1.00 90.25 90 GLY A C 1
ATOM 663 O O . GLY A 1 90 ? -0.096 -3.322 6.717 1.00 90.25 90 GLY A O 1
ATOM 664 N N . SER A 1 91 ? -1.537 -4.381 8.053 1.00 89.81 91 SER A N 1
ATOM 665 C CA . SER A 1 91 ? -0.515 -5.166 8.763 1.00 89.81 91 SER A CA 1
ATOM 666 C C . SER A 1 91 ? 0.199 -6.146 7.836 1.00 89.81 91 SER A C 1
ATOM 668 O O . SER A 1 91 ? 1.416 -6.313 7.929 1.00 89.81 91 SER A O 1
ATOM 670 N N . MET A 1 92 ? -0.552 -6.797 6.943 1.00 88.06 92 MET A N 1
ATOM 671 C CA . MET A 1 92 ? 0.010 -7.692 5.938 1.00 88.06 92 MET A CA 1
ATOM 672 C C . MET A 1 92 ? 0.894 -6.907 4.970 1.00 88.06 92 MET A C 1
ATOM 674 O O . MET A 1 92 ? 2.059 -7.258 4.827 1.00 88.06 92 MET A O 1
ATOM 678 N N . ALA A 1 93 ? 0.417 -5.803 4.388 1.00 86.50 93 ALA A N 1
ATOM 679 C CA . ALA A 1 93 ? 1.245 -4.978 3.499 1.00 86.50 93 ALA A CA 1
ATOM 680 C C . ALA A 1 93 ? 2.522 -4.460 4.177 1.00 86.50 93 ALA A C 1
ATOM 682 O O . ALA A 1 93 ? 3.599 -4.506 3.585 1.00 86.50 93 ALA A O 1
ATOM 683 N N . LEU A 1 94 ? 2.446 -4.070 5.449 1.00 88.50 94 LEU A N 1
ATOM 684 C CA . LEU A 1 94 ? 3.626 -3.675 6.209 1.00 88.50 94 LEU A CA 1
ATOM 685 C C . LEU A 1 94 ? 4.611 -4.834 6.419 1.00 88.50 94 LEU A C 1
ATOM 687 O O . LEU A 1 94 ? 5.819 -4.662 6.260 1.00 88.50 94 LEU A O 1
ATOM 691 N N . LYS A 1 95 ? 4.107 -6.030 6.742 1.00 87.75 95 LYS A N 1
ATOM 692 C CA . LYS A 1 95 ? 4.917 -7.254 6.826 1.00 87.75 95 LYS A CA 1
ATOM 693 C C . LYS A 1 95 ? 5.630 -7.540 5.502 1.00 87.75 95 LYS A C 1
ATOM 695 O O . LYS A 1 95 ? 6.805 -7.895 5.515 1.00 87.75 95 LYS A O 1
ATOM 700 N N . HIS A 1 96 ? 4.949 -7.329 4.383 1.00 81.50 96 HIS A N 1
ATOM 701 C CA . HIS A 1 96 ? 5.525 -7.452 3.049 1.00 81.50 96 HIS A CA 1
ATOM 702 C C . HIS A 1 96 ? 6.632 -6.439 2.778 1.00 81.50 96 HIS A C 1
ATOM 704 O O . HIS A 1 96 ? 7.722 -6.817 2.348 1.00 81.50 96 HIS A O 1
ATOM 710 N N . SER A 1 97 ? 6.409 -5.175 3.134 1.00 82.25 97 SER A N 1
ATOM 711 C CA . SER A 1 97 ? 7.452 -4.156 3.026 1.00 82.25 97 SER A CA 1
ATOM 712 C C . SER A 1 97 ? 8.678 -4.477 3.890 1.00 82.25 97 SER A C 1
ATOM 714 O O . SER A 1 97 ? 9.797 -4.234 3.447 1.00 82.25 97 SER A O 1
ATOM 716 N N . MET A 1 98 ? 8.504 -5.067 5.081 1.00 84.50 98 MET A N 1
ATOM 717 C CA . MET A 1 98 ? 9.631 -5.485 5.932 1.00 84.50 98 MET A CA 1
ATOM 718 C C . MET A 1 98 ? 10.439 -6.645 5.345 1.00 84.50 98 MET A C 1
ATOM 720 O O . MET A 1 98 ? 11.646 -6.712 5.553 1.00 84.50 98 MET A O 1
ATOM 724 N N . TRP A 1 99 ? 9.794 -7.557 4.620 1.00 80.81 99 TRP A N 1
ATOM 725 C CA . TRP A 1 99 ? 10.483 -8.633 3.905 1.00 80.81 99 TRP A CA 1
ATOM 726 C C . TRP A 1 99 ? 11.118 -8.169 2.590 1.00 80.81 99 TRP A C 1
ATOM 728 O O . TRP A 1 99 ? 11.742 -8.973 1.905 1.00 80.81 99 TRP A O 1
ATOM 738 N N . GLY A 1 100 ? 10.961 -6.890 2.228 1.00 69.38 100 GLY A N 1
ATOM 739 C CA . GLY A 1 100 ? 11.398 -6.359 0.937 1.00 69.38 100 GLY A CA 1
ATOM 740 C C . GLY A 1 100 ? 10.635 -6.958 -0.249 1.00 69.38 100 GLY A C 1
ATOM 741 O O . GLY A 1 100 ? 11.060 -6.797 -1.388 1.00 69.38 100 GLY A O 1
ATOM 742 N N . GLN A 1 101 ? 9.518 -7.644 0.013 1.00 63.06 101 GLN A N 1
ATOM 743 C CA . GLN A 1 101 ? 8.733 -8.392 -0.964 1.00 63.06 101 GLN A CA 1
ATOM 744 C C . GLN A 1 101 ? 7.265 -8.011 -0.816 1.00 63.06 101 GLN A C 1
ATOM 746 O O . GLN A 1 101 ? 6.597 -8.449 0.126 1.00 63.06 101 GLN A O 1
ATOM 751 N N . LEU A 1 102 ? 6.753 -7.202 -1.746 1.00 53.81 102 LEU A N 1
ATOM 752 C CA . LEU A 1 102 ? 5.319 -6.958 -1.845 1.00 53.81 102 LEU A CA 1
ATOM 753 C C . LEU A 1 102 ? 4.632 -8.232 -2.358 1.00 53.81 102 LEU A C 1
ATOM 755 O O . LEU A 1 102 ? 5.045 -8.836 -3.334 1.00 53.81 102 LEU A O 1
ATOM 759 N N . HIS A 1 103 ? 3.646 -8.684 -1.592 1.00 47.81 103 HIS A N 1
ATOM 760 C CA . HIS A 1 103 ? 2.959 -9.971 -1.652 1.00 47.81 103 HIS A CA 1
ATOM 761 C C . HIS A 1 103 ? 2.635 -10.523 -3.072 1.00 47.81 103 HIS A C 1
ATOM 763 O O . HIS A 1 103 ? 2.026 -9.834 -3.879 1.00 47.81 103 HIS A O 1
ATOM 769 N N . VAL A 1 104 ? 2.870 -11.841 -3.229 1.00 46.91 104 VAL A N 1
ATOM 770 C CA . VAL A 1 104 ? 2.109 -12.850 -4.018 1.00 46.91 104 VAL A CA 1
ATOM 771 C C . VAL A 1 104 ? 2.491 -13.081 -5.492 1.00 46.91 104 VAL A C 1
ATOM 773 O O . VAL A 1 104 ? 1.939 -12.464 -6.390 1.00 46.91 104 VAL A O 1
ATOM 776 N N . THR A 1 105 ? 3.362 -14.084 -5.699 1.00 48.94 105 THR A N 1
ATOM 777 C CA . THR A 1 105 ? 3.355 -15.209 -6.682 1.00 48.94 105 THR A CA 1
ATOM 778 C C . THR A 1 105 ? 2.988 -15.008 -8.159 1.00 48.94 105 THR A C 1
ATOM 780 O O . THR A 1 105 ? 3.048 -15.978 -8.911 1.00 48.94 105 THR A O 1
ATOM 783 N N . GLN A 1 106 ? 2.619 -13.820 -8.618 1.00 63.31 106 GLN A N 1
ATOM 784 C CA . GLN A 1 106 ? 2.369 -13.553 -10.027 1.00 63.31 106 GLN A CA 1
ATOM 785 C C . GLN A 1 106 ? 3.175 -12.337 -10.440 1.00 63.31 106 GLN A C 1
ATOM 787 O O . GLN A 1 106 ? 2.744 -11.195 -10.305 1.00 63.31 106 GLN A O 1
ATOM 792 N N . HIS A 1 107 ? 4.362 -12.635 -10.962 1.00 78.25 107 HIS A N 1
ATOM 793 C CA . HIS A 1 107 ? 5.017 -11.835 -11.981 1.00 78.25 107 HIS A CA 1
ATOM 794 C C . HIS A 1 107 ? 3.965 -11.141 -12.849 1.00 78.25 107 HIS A C 1
ATOM 796 O O . HIS A 1 107 ? 3.200 -11.800 -13.559 1.00 78.25 107 HIS A O 1
ATOM 802 N N . GLN A 1 108 ? 3.879 -9.817 -12.730 1.00 82.56 108 GLN A N 1
ATOM 803 C CA . GLN A 1 108 ? 2.981 -9.058 -13.580 1.00 82.56 108 GLN A CA 1
ATOM 804 C C . GLN A 1 108 ? 3.631 -8.934 -14.947 1.00 82.56 108 GLN A C 1
ATOM 806 O O . GLN A 1 108 ? 4.847 -8.765 -15.051 1.00 82.56 108 GLN A O 1
ATOM 811 N N . THR A 1 109 ? 2.815 -9.054 -15.990 1.00 83.44 109 THR A N 1
ATOM 812 C CA . THR A 1 109 ? 3.301 -8.970 -17.362 1.00 83.44 109 THR A CA 1
ATOM 813 C C . THR A 1 109 ? 2.654 -7.832 -18.107 1.00 83.44 109 THR A C 1
ATOM 815 O O . THR A 1 109 ? 1.436 -7.837 -18.288 1.00 83.44 109 THR A O 1
ATOM 818 N N . THR A 1 110 ? 3.462 -6.899 -18.588 1.00 82.25 110 THR A N 1
ATOM 819 C CA . THR A 1 110 ? 3.025 -5.864 -19.524 1.00 82.25 110 THR A CA 1
ATOM 820 C C . THR A 1 110 ? 3.540 -6.205 -20.908 1.00 82.25 110 THR A C 1
ATOM 822 O O . THR A 1 110 ? 4.694 -6.583 -21.078 1.00 82.25 110 THR A O 1
ATOM 825 N N . TRP A 1 111 ? 2.670 -6.104 -21.907 1.00 83.44 111 TRP A N 1
ATOM 826 C CA . TRP A 1 111 ? 3.031 -6.347 -23.296 1.00 83.44 111 TRP A CA 1
ATOM 827 C C . TRP A 1 111 ? 2.971 -5.035 -24.047 1.00 83.44 111 TRP A C 1
ATOM 829 O O . TRP A 1 111 ? 1.941 -4.363 -24.056 1.00 83.44 111 TRP A O 1
ATOM 839 N N . PHE A 1 112 ? 4.073 -4.696 -24.694 1.00 79.62 112 PHE A N 1
ATOM 840 C CA . PHE A 1 112 ? 4.109 -3.621 -25.666 1.00 79.62 112 PHE A CA 1
ATOM 841 C C . PHE A 1 112 ? 4.008 -4.247 -27.035 1.00 79.62 112 PHE A C 1
ATOM 843 O O . PHE A 1 112 ? 4.764 -5.160 -27.355 1.00 79.62 112 PHE A O 1
ATOM 850 N N . THR A 1 113 ? 3.037 -3.798 -27.815 1.00 83.19 113 THR A N 1
ATOM 851 C CA . THR A 1 113 ? 2.749 -4.350 -29.134 1.00 83.19 113 THR A CA 1
ATOM 852 C C . THR A 1 113 ? 2.852 -3.257 -30.174 1.00 83.19 113 THR A C 1
ATOM 854 O O . THR A 1 113 ? 2.297 -2.175 -29.985 1.00 83.19 113 THR A O 1
ATOM 857 N N . SER A 1 114 ? 3.494 -3.573 -31.288 1.00 82.25 114 SER A N 1
ATOM 858 C CA . SER A 1 114 ? 3.501 -2.768 -32.495 1.00 82.25 114 SER A CA 1
ATOM 859 C C . SER A 1 114 ? 2.659 -3.422 -33.577 1.00 82.25 114 SER A C 1
ATOM 861 O O . SER A 1 114 ? 3.023 -4.449 -34.165 1.00 82.25 114 SER A O 1
ATOM 863 N N . SER A 1 115 ? 1.525 -2.799 -33.877 1.00 78.38 115 SER A N 1
ATOM 864 C CA . SER A 1 115 ? 0.748 -3.151 -35.063 1.00 78.38 115 SER A CA 1
ATOM 865 C C . SER A 1 115 ? 1.430 -2.654 -36.342 1.00 78.38 115 SER A C 1
ATOM 867 O O . SER A 1 115 ? 1.363 -3.338 -37.366 1.00 78.38 115 SER A O 1
ATOM 869 N N . ALA A 1 116 ? 2.134 -1.515 -36.288 1.00 80.81 116 ALA A N 1
ATOM 870 C CA . ALA A 1 116 ? 2.761 -0.905 -37.455 1.00 80.81 116 ALA A CA 1
ATOM 871 C C . ALA A 1 116 ? 3.932 -1.730 -37.982 1.00 80.81 116 ALA A C 1
ATOM 873 O O . ALA A 1 116 ? 3.961 -2.016 -39.178 1.00 80.81 116 ALA A O 1
ATOM 874 N N . MET A 1 117 ? 4.843 -2.164 -37.107 1.00 84.38 117 MET A N 1
ATOM 875 C CA . MET A 1 117 ? 6.006 -2.965 -37.492 1.00 84.38 117 MET A CA 1
ATOM 876 C C . MET A 1 117 ? 5.580 -4.312 -38.082 1.00 84.38 117 MET A C 1
ATOM 878 O O . MET A 1 117 ? 6.095 -4.734 -39.114 1.00 84.38 117 MET A O 1
ATOM 882 N N . THR A 1 118 ? 4.581 -4.954 -37.473 1.00 81.56 118 THR A N 1
ATOM 883 C CA . THR A 1 118 ? 4.030 -6.224 -37.961 1.00 81.56 118 THR A CA 1
ATOM 884 C C . THR A 1 118 ? 3.513 -6.073 -39.388 1.00 81.56 118 THR A C 1
ATOM 886 O O . THR A 1 118 ? 3.959 -6.777 -40.291 1.00 81.56 118 THR A O 1
ATOM 889 N N . ALA A 1 119 ? 2.625 -5.108 -39.629 1.00 82.56 119 ALA A N 1
ATOM 890 C CA . ALA A 1 119 ? 2.081 -4.889 -40.964 1.00 82.56 119 ALA A CA 1
ATOM 891 C C . ALA A 1 119 ? 3.123 -4.324 -41.959 1.00 82.56 119 ALA A C 1
ATOM 893 O O . ALA A 1 119 ? 3.017 -4.599 -43.151 1.00 82.56 119 ALA A O 1
ATOM 894 N N . PHE A 1 120 ? 4.170 -3.631 -41.490 1.00 83.50 120 PHE A N 1
ATOM 895 C CA . PHE A 1 120 ? 5.270 -3.145 -42.327 1.00 83.50 120 PHE A CA 1
ATOM 896 C C . PHE A 1 120 ? 6.129 -4.298 -42.850 1.00 83.50 120 PHE A C 1
ATOM 898 O O . PHE A 1 120 ? 6.410 -4.370 -44.045 1.00 83.50 120 PHE A O 1
ATOM 905 N N . VAL A 1 121 ? 6.502 -5.225 -41.967 1.00 83.44 121 VAL A N 1
ATOM 906 C CA . VAL A 1 121 ? 7.297 -6.411 -42.312 1.00 83.44 121 VAL A CA 1
ATOM 907 C C . VAL A 1 121 ? 6.527 -7.355 -43.241 1.00 83.44 121 VAL A C 1
ATOM 909 O O . VAL A 1 121 ? 7.111 -7.944 -44.158 1.00 83.44 121 VAL A O 1
ATOM 912 N N . LEU A 1 122 ? 5.217 -7.477 -43.011 1.00 77.00 122 LEU A N 1
ATOM 913 C CA . LEU A 1 122 ? 4.322 -8.379 -43.738 1.00 77.00 122 LEU A CA 1
ATOM 914 C C . LEU A 1 122 ? 3.849 -7.840 -45.088 1.00 77.00 122 LEU A C 1
ATOM 916 O O . LEU A 1 122 ? 3.300 -8.609 -45.872 1.00 77.00 122 LEU A O 1
ATOM 920 N N . ARG A 1 123 ? 4.025 -6.548 -45.366 1.00 76.19 123 ARG A N 1
ATOM 921 C CA . ARG A 1 123 ? 3.717 -6.002 -46.685 1.00 76.19 123 ARG A CA 1
ATOM 922 C C . ARG A 1 123 ? 4.806 -6.456 -47.651 1.00 76.19 123 ARG A C 1
ATOM 924 O O . ARG A 1 123 ? 5.990 -6.232 -47.385 1.00 76.19 123 ARG A O 1
ATOM 931 N N . ASP A 1 124 ? 4.403 -7.061 -48.766 1.00 67.38 124 ASP A N 1
ATOM 932 C CA . ASP A 1 124 ? 5.310 -7.284 -49.893 1.00 67.38 124 ASP A CA 1
ATOM 933 C C . ASP A 1 124 ? 5.999 -5.963 -50.208 1.00 67.38 124 ASP A C 1
ATOM 935 O O . ASP A 1 124 ? 5.340 -4.919 -50.172 1.00 67.38 124 ASP A O 1
ATOM 939 N N . ALA A 1 125 ? 7.320 -5.993 -50.424 1.00 60.41 125 ALA A N 1
ATOM 940 C CA . ALA A 1 125 ? 8.093 -4.797 -50.724 1.00 60.41 125 ALA A CA 1
ATOM 941 C C . ALA A 1 125 ? 7.371 -4.057 -51.861 1.00 60.41 125 ALA A C 1
ATOM 943 O O . ALA A 1 125 ? 7.361 -4.564 -52.985 1.00 60.41 125 ALA A O 1
ATOM 944 N N . PRO A 1 126 ? 6.690 -2.923 -51.592 1.00 54.12 126 PRO A N 1
ATOM 945 C CA . PRO A 1 126 ? 6.025 -2.225 -52.666 1.00 54.12 126 PRO A CA 1
ATOM 946 C C . PRO A 1 126 ? 7.140 -1.808 -53.615 1.00 54.12 126 PRO A C 1
ATOM 948 O O . PRO A 1 126 ? 8.182 -1.330 -53.157 1.00 54.12 126 PRO A O 1
ATOM 951 N N . ALA A 1 127 ? 6.944 -1.996 -54.920 1.00 52.31 127 ALA A N 1
ATOM 952 C CA . ALA A 1 127 ? 7.697 -1.217 -55.887 1.00 52.31 127 ALA A CA 1
ATOM 953 C C . ALA A 1 127 ? 7.472 0.242 -55.474 1.00 52.31 127 ALA A C 1
ATOM 955 O O . ALA A 1 127 ? 6.349 0.733 -55.564 1.00 52.31 127 ALA A O 1
ATOM 956 N N . VAL A 1 128 ? 8.472 0.859 -54.840 1.00 49.66 128 VAL A N 1
ATOM 957 C CA . VAL A 1 128 ? 8.329 2.170 -54.211 1.00 49.66 128 VAL A CA 1
ATOM 958 C C . VAL A 1 128 ? 8.150 3.174 -55.341 1.00 49.66 128 VAL A C 1
ATOM 960 O O . VAL A 1 128 ? 9.120 3.673 -55.902 1.00 49.66 128 VAL A O 1
ATOM 963 N N . THR A 1 129 ? 6.905 3.443 -55.711 1.00 48.19 129 THR A N 1
ATOM 964 C CA . THR A 1 129 ? 6.539 4.619 -56.488 1.00 48.19 129 THR A CA 1
ATOM 965 C C . THR A 1 129 ? 6.543 5.778 -55.505 1.00 48.19 129 THR A C 1
ATOM 967 O O . THR A 1 129 ? 5.623 5.923 -54.702 1.00 48.19 129 THR A O 1
ATOM 970 N N . ILE A 1 130 ? 7.645 6.529 -55.482 1.00 51.75 130 ILE A N 1
ATOM 971 C CA . ILE A 1 130 ? 7.731 7.784 -54.737 1.00 51.75 130 ILE A CA 1
ATOM 972 C C . ILE A 1 130 ? 6.825 8.766 -55.483 1.00 51.75 130 ILE A C 1
ATOM 974 O O . ILE A 1 130 ? 7.183 9.236 -56.558 1.00 51.75 130 ILE A O 1
ATOM 978 N N . GLU A 1 131 ? 5.626 9.004 -54.960 1.00 47.75 131 GLU A N 1
ATOM 979 C CA . GLU A 1 131 ? 4.828 10.159 -55.366 1.00 47.75 131 GLU A CA 1
ATOM 980 C C . GLU A 1 131 ? 5.521 11.395 -54.781 1.00 47.75 131 GLU A C 1
ATOM 982 O O . GLU A 1 131 ? 5.737 11.470 -53.568 1.00 47.75 131 GLU A O 1
ATOM 987 N N . ASP A 1 132 ? 5.961 12.310 -55.647 1.00 51.50 132 ASP A N 1
ATOM 988 C CA . ASP A 1 132 ? 6.551 13.578 -55.216 1.00 51.50 132 ASP A CA 1
ATOM 989 C C . ASP A 1 132 ? 5.490 14.423 -54.487 1.00 51.50 132 ASP A C 1
ATOM 991 O O . ASP A 1 132 ? 4.287 14.222 -54.677 1.00 51.50 132 ASP A O 1
ATOM 995 N N . GLU A 1 133 ? 5.916 15.383 -53.656 1.00 51.56 133 GLU A N 1
ATOM 996 C CA . GLU A 1 133 ? 5.015 16.246 -52.857 1.00 51.56 133 GLU A CA 1
ATOM 997 C C . GLU A 1 133 ? 3.948 16.991 -53.689 1.00 51.56 133 GLU A C 1
ATOM 999 O O . GLU A 1 133 ? 2.940 17.422 -53.130 1.00 51.56 133 GLU A O 1
ATOM 1004 N N . ASP A 1 134 ? 4.125 17.076 -55.011 1.00 62.31 134 ASP A N 1
ATOM 1005 C CA . ASP A 1 134 ? 3.204 17.717 -55.955 1.00 62.31 134 ASP A CA 1
ATOM 1006 C C . ASP A 1 134 ? 2.163 16.766 -56.590 1.00 62.31 134 ASP A C 1
ATOM 1008 O O . ASP A 1 134 ? 1.328 17.203 -57.381 1.00 62.31 134 ASP A O 1
ATOM 1012 N N . GLY A 1 135 ? 2.153 15.475 -56.236 1.00 55.44 135 GLY A N 1
ATOM 1013 C CA . GLY A 1 135 ? 1.149 14.514 -56.716 1.00 55.44 135 GLY A CA 1
ATOM 1014 C C . GLY A 1 135 ? 1.330 14.047 -58.166 1.00 55.44 135 GLY A C 1
ATOM 1015 O O . GLY A 1 135 ? 0.475 13.323 -58.679 1.00 55.44 135 GLY A O 1
ATOM 1016 N N . ASP A 1 136 ? 2.435 14.411 -58.818 1.00 56.50 136 ASP A N 1
ATOM 1017 C CA . ASP A 1 136 ? 2.808 13.855 -60.116 1.00 56.50 136 ASP A CA 1
ATOM 1018 C C . ASP A 1 136 ? 3.566 12.524 -59.929 1.00 56.50 136 ASP A C 1
ATOM 1020 O O . ASP A 1 136 ? 4.492 12.443 -59.113 1.00 56.50 136 ASP A O 1
ATOM 1024 N N . PRO A 1 137 ? 3.209 11.454 -60.671 1.00 52.81 137 PRO A N 1
ATOM 1025 C CA . PRO A 1 137 ? 3.925 10.186 -60.627 1.00 52.81 137 PRO A CA 1
ATOM 1026 C C . PRO A 1 137 ? 5.328 10.385 -61.210 1.00 52.81 137 PRO A C 1
ATOM 1028 O O . PRO A 1 137 ? 5.528 10.353 -62.427 1.00 52.81 137 PRO A O 1
ATOM 1031 N N . ALA A 1 138 ? 6.307 10.617 -60.336 1.00 48.09 138 ALA A N 1
ATOM 1032 C CA . ALA A 1 138 ? 7.694 10.780 -60.727 1.00 48.09 138 ALA A CA 1
ATOM 1033 C C . ALA A 1 138 ? 8.174 9.521 -61.466 1.00 48.09 138 ALA A C 1
ATOM 1035 O O . ALA A 1 138 ? 7.948 8.384 -61.039 1.00 48.09 138 ALA A O 1
ATOM 1036 N N . ALA A 1 139 ? 8.830 9.739 -62.609 1.00 51.53 139 ALA A N 1
ATOM 1037 C CA . ALA A 1 139 ? 9.468 8.695 -63.394 1.00 51.53 139 ALA A CA 1
ATOM 1038 C C . ALA A 1 139 ? 10.320 7.793 -62.490 1.00 51.53 139 ALA A C 1
ATOM 1040 O O . ALA A 1 139 ? 11.014 8.290 -61.606 1.00 51.53 139 ALA A O 1
ATOM 1041 N N . ILE A 1 140 ? 10.265 6.479 -62.741 1.00 49.19 140 ILE A N 1
ATOM 1042 C CA . ILE A 1 140 ? 11.042 5.429 -62.069 1.00 49.19 140 ILE A CA 1
ATOM 1043 C C . ILE A 1 140 ? 12.521 5.847 -62.049 1.00 49.19 140 ILE A C 1
ATOM 1045 O O . ILE A 1 140 ? 13.258 5.621 -63.009 1.00 49.19 140 ILE A O 1
ATOM 1049 N N . LEU A 1 141 ? 12.952 6.514 -60.979 1.00 43.44 141 LEU A N 1
ATOM 1050 C CA . LEU A 1 141 ? 14.341 6.908 -60.800 1.00 43.44 141 LEU A CA 1
ATOM 1051 C C . LEU A 1 141 ? 15.146 5.628 -60.541 1.00 43.44 141 LEU A C 1
ATOM 1053 O O . LEU A 1 141 ? 14.743 4.810 -59.709 1.00 43.44 141 LEU A O 1
ATOM 1057 N N . PRO A 1 142 ? 16.267 5.410 -61.251 1.00 48.22 142 PRO A N 1
ATOM 1058 C CA . PRO A 1 142 ? 17.090 4.234 -61.035 1.00 48.22 142 PRO A CA 1
ATOM 1059 C C . PRO A 1 142 ? 17.660 4.224 -59.602 1.00 48.22 142 PRO A C 1
ATOM 1061 O O . PRO A 1 142 ? 17.833 5.292 -59.010 1.00 48.22 142 PRO A O 1
ATOM 1064 N N . PRO A 1 143 ? 18.012 3.046 -59.047 1.00 49.31 143 PRO A N 1
ATOM 1065 C CA . PRO A 1 143 ? 18.320 2.825 -57.621 1.00 49.31 143 PRO A CA 1
ATOM 1066 C C . PRO A 1 143 ? 19.629 3.467 -57.104 1.00 49.31 143 PRO A C 1
ATOM 1068 O O . PRO A 1 143 ? 20.245 2.961 -56.170 1.00 49.31 143 PRO A O 1
ATOM 1071 N N . VAL A 1 144 ? 20.121 4.538 -57.730 1.00 41.22 144 VAL A N 1
ATOM 1072 C CA . VAL A 1 144 ? 21.536 4.949 -57.685 1.00 41.22 144 VAL A CA 1
ATOM 1073 C C . VAL A 1 144 ? 21.816 6.132 -56.744 1.00 41.22 144 VAL A C 1
ATOM 1075 O O . VAL A 1 144 ? 22.967 6.510 -56.558 1.00 41.22 144 VAL A O 1
ATOM 1078 N N . LEU A 1 145 ? 20.828 6.656 -56.014 1.00 47.91 145 LEU A N 1
ATOM 1079 C CA . LEU A 1 145 ? 21.101 7.507 -54.840 1.00 47.91 145 LEU A CA 1
ATOM 1080 C C . LEU A 1 145 ? 21.313 6.636 -53.585 1.00 47.91 145 LEU A C 1
ATOM 1082 O O . LEU A 1 145 ? 20.635 6.769 -52.574 1.00 47.91 145 LEU A O 1
ATOM 1086 N N . ALA A 1 146 ? 22.278 5.719 -53.678 1.00 46.88 146 ALA A N 1
ATOM 1087 C CA . ALA A 1 146 ? 22.623 4.687 -52.694 1.00 46.88 146 ALA A CA 1
ATOM 1088 C C . ALA A 1 146 ? 23.545 5.176 -51.550 1.00 46.88 146 ALA A C 1
ATOM 1090 O O . ALA A 1 146 ? 24.237 4.376 -50.926 1.00 46.88 146 ALA A O 1
ATOM 1091 N N . GLY A 1 147 ? 23.607 6.486 -51.292 1.00 51.72 147 GLY A N 1
ATOM 1092 C CA . GLY A 1 147 ? 24.606 7.073 -50.387 1.00 51.72 147 GLY A CA 1
ATOM 1093 C C . GLY A 1 147 ? 24.091 7.558 -49.033 1.00 51.72 147 GLY A C 1
ATOM 1094 O O . GLY A 1 147 ? 24.900 7.790 -48.139 1.00 51.72 147 GLY A O 1
ATOM 1095 N N . THR A 1 148 ? 22.783 7.742 -48.856 1.00 54.41 148 THR A N 1
ATOM 1096 C CA . THR A 1 148 ? 22.236 8.313 -47.619 1.00 54.41 148 THR A CA 1
ATOM 1097 C C . THR A 1 148 ? 21.349 7.298 -46.914 1.00 54.41 148 THR A C 1
ATOM 1099 O O . THR A 1 148 ? 20.288 6.921 -47.407 1.00 54.41 148 THR A O 1
ATOM 1102 N N . SER A 1 149 ? 21.795 6.837 -45.743 1.00 56.56 149 SER A N 1
ATOM 1103 C CA . SER A 1 149 ? 20.996 6.004 -44.844 1.00 56.56 149 SER A CA 1
ATOM 1104 C C . SER A 1 149 ? 19.663 6.699 -44.575 1.00 56.56 149 SER A C 1
ATOM 1106 O O . SER A 1 149 ? 19.622 7.790 -44.003 1.00 56.56 149 SER A O 1
ATOM 1108 N N . LYS A 1 150 ? 18.564 6.096 -45.029 1.00 69.31 150 LYS A N 1
ATOM 1109 C CA . LYS A 1 150 ? 17.225 6.661 -44.866 1.00 69.31 150 LYS A CA 1
ATOM 1110 C C . LYS A 1 150 ? 16.672 6.226 -43.514 1.00 69.31 150 LYS A C 1
ATOM 1112 O O . LYS A 1 150 ? 16.646 5.033 -43.215 1.00 69.31 150 LYS A O 1
ATOM 1117 N N . VAL A 1 151 ? 16.228 7.186 -42.705 1.00 71.38 151 VAL A N 1
ATOM 1118 C CA . VAL A 1 151 ? 15.476 6.905 -41.478 1.00 71.38 151 VAL A CA 1
ATOM 1119 C C . VAL A 1 151 ? 13.989 6.920 -41.809 1.00 71.38 151 VAL A C 1
ATOM 1121 O O . VAL A 1 151 ? 13.467 7.912 -42.314 1.00 71.38 151 VAL A O 1
ATOM 1124 N N . LEU A 1 152 ? 13.322 5.803 -41.555 1.00 74.50 152 LEU A N 1
ATOM 1125 C CA . LEU A 1 152 ? 11.898 5.597 -41.736 1.00 74.50 152 LEU A CA 1
ATOM 1126 C C . LEU A 1 152 ? 11.215 5.601 -40.369 1.00 74.50 152 LEU A C 1
ATOM 1128 O O . LEU A 1 152 ? 11.492 4.741 -39.539 1.00 74.50 152 LEU A O 1
ATOM 1132 N N . TYR A 1 153 ? 10.292 6.532 -40.161 1.00 74.94 153 TYR A N 1
ATOM 1133 C CA . TYR A 1 153 ? 9.478 6.613 -38.950 1.00 74.94 153 TYR A CA 1
ATOM 1134 C C . TYR A 1 153 ? 8.093 6.009 -39.218 1.00 74.94 153 TYR A C 1
ATOM 1136 O O . TYR A 1 153 ? 7.436 6.385 -40.189 1.00 74.94 153 TYR A O 1
ATOM 1144 N N . LEU A 1 154 ? 7.650 5.059 -38.390 1.00 76.12 154 LEU A N 1
ATOM 1145 C CA . LEU A 1 154 ? 6.315 4.456 -38.483 1.00 76.12 154 LEU A CA 1
ATOM 1146 C C . LEU A 1 154 ? 5.376 5.122 -37.462 1.00 76.12 154 LEU A C 1
ATOM 1148 O O . LEU A 1 154 ? 5.462 4.806 -36.281 1.00 76.12 154 LEU A O 1
ATOM 1152 N N . ASP A 1 155 ? 4.491 6.026 -37.902 1.00 69.00 155 ASP A N 1
ATOM 1153 C CA . ASP A 1 155 ? 3.630 6.826 -36.999 1.00 69.00 155 ASP A CA 1
ATOM 1154 C C . ASP A 1 155 ? 2.181 6.320 -36.844 1.00 69.00 155 ASP A C 1
ATOM 1156 O O . ASP A 1 155 ? 1.606 6.458 -35.767 1.00 69.00 155 ASP A O 1
ATOM 1160 N N . THR A 1 156 ? 1.543 5.752 -37.879 1.00 64.75 156 THR A N 1
ATOM 1161 C CA . THR A 1 156 ? 0.150 5.250 -37.794 1.00 64.75 156 THR A CA 1
ATOM 1162 C C . THR A 1 156 ? -0.120 4.088 -38.759 1.00 64.75 156 THR A C 1
ATOM 1164 O O . THR A 1 156 ? 0.457 4.008 -39.842 1.00 64.75 156 THR A O 1
ATOM 1167 N N . VAL A 1 157 ? -1.025 3.179 -38.375 1.00 56.88 157 VAL A N 1
ATOM 1168 C CA . VAL A 1 157 ? -1.625 2.162 -39.262 1.00 56.88 157 VAL A CA 1
ATOM 1169 C C . VAL A 1 157 ? -2.938 2.739 -39.809 1.00 56.88 157 VAL A C 1
ATOM 1171 O O . VAL A 1 157 ? -3.694 3.289 -39.008 1.00 56.88 157 VAL A O 1
ATOM 1174 N N . PRO A 1 158 ? -3.274 2.620 -41.112 1.00 54.09 158 PRO A N 1
ATOM 1175 C CA . PRO A 1 158 ? -2.623 1.822 -42.163 1.00 54.09 158 PRO A CA 1
ATOM 1176 C C . PRO A 1 158 ? -1.689 2.607 -43.102 1.00 54.09 158 PRO A C 1
ATOM 1178 O O . PRO A 1 158 ? -0.977 2.004 -43.908 1.00 54.09 158 PRO A O 1
ATOM 1181 N N . THR A 1 159 ? -1.694 3.938 -43.040 1.00 55.06 159 THR A N 1
ATOM 1182 C CA . THR A 1 159 ? -0.871 4.798 -43.895 1.00 55.06 159 THR A CA 1
ATOM 1183 C C . THR A 1 159 ? 0.465 5.070 -43.223 1.00 55.06 159 THR A C 1
ATOM 1185 O O . THR A 1 159 ? 0.608 6.016 -42.451 1.00 55.06 159 THR A O 1
ATOM 1188 N N . TYR A 1 160 ? 1.456 4.239 -43.540 1.00 59.22 160 TYR A N 1
ATOM 1189 C CA . TYR A 1 160 ? 2.853 4.514 -43.224 1.00 59.22 160 TYR A CA 1
ATOM 1190 C C . TYR A 1 160 ? 3.278 5.780 -43.954 1.00 59.22 160 TYR A C 1
ATOM 1192 O O . TYR A 1 160 ? 3.629 5.741 -45.133 1.00 59.22 160 TYR A O 1
ATOM 1200 N N . ARG A 1 161 ? 3.203 6.920 -43.278 1.00 56.88 161 ARG A N 1
ATOM 1201 C CA . ARG A 1 161 ? 3.813 8.135 -43.791 1.00 56.88 161 ARG A CA 1
ATOM 1202 C C . ARG A 1 161 ? 5.278 8.077 -43.407 1.00 56.88 161 ARG A C 1
ATOM 1204 O O . ARG A 1 161 ? 5.586 8.019 -42.222 1.00 56.88 161 ARG A O 1
ATOM 1211 N N . GLU A 1 162 ? 6.168 8.088 -44.394 1.00 56.12 162 GLU A N 1
ATOM 1212 C CA . GLU A 1 162 ? 7.577 8.359 -44.132 1.00 56.12 162 GLU A CA 1
ATOM 1213 C C . GLU A 1 162 ? 7.674 9.804 -43.619 1.00 56.12 162 GLU A C 1
ATOM 1215 O O . GLU A 1 162 ? 7.745 10.761 -44.389 1.00 56.12 162 GLU A O 1
ATOM 1220 N N . SER A 1 163 ? 7.565 9.991 -42.305 1.00 54.53 163 SER A N 1
ATOM 1221 C CA . SER A 1 163 ? 7.708 11.312 -41.708 1.00 54.53 163 SER A CA 1
ATOM 1222 C C . SER A 1 163 ? 9.188 11.670 -41.689 1.00 54.53 163 SER A C 1
ATOM 1224 O O . SER A 1 163 ? 9.985 10.970 -41.076 1.00 54.53 163 SER A O 1
ATOM 1226 N N . ARG A 1 164 ? 9.582 12.773 -42.332 1.00 57.00 164 ARG A N 1
ATOM 1227 C CA . ARG A 1 164 ? 10.932 13.339 -42.154 1.00 57.00 164 ARG A CA 1
ATOM 1228 C C . ARG A 1 164 ? 11.089 14.079 -40.819 1.00 57.00 164 ARG A C 1
ATOM 1230 O O . ARG A 1 164 ? 12.203 14.446 -40.470 1.00 57.00 164 ARG A O 1
ATOM 1237 N N . GLN A 1 165 ? 9.996 14.315 -40.087 1.00 57.38 165 GLN A N 1
ATOM 1238 C CA . GLN A 1 165 ? 9.963 15.165 -38.888 1.00 57.38 165 GLN A CA 1
ATOM 1239 C C . GLN A 1 165 ? 10.129 14.387 -37.569 1.00 57.38 165 GLN A C 1
ATOM 1241 O O . GLN A 1 165 ? 9.911 14.943 -36.497 1.00 57.38 165 GLN A O 1
ATOM 1246 N N . GLY A 1 166 ? 10.553 13.120 -37.630 1.00 61.88 166 GLY A N 1
ATOM 1247 C CA . GLY A 1 166 ? 10.697 12.273 -36.446 1.00 61.88 166 GLY A CA 1
ATOM 1248 C C . GLY A 1 166 ? 9.356 11.890 -35.814 1.00 61.88 166 GLY A C 1
ATOM 1249 O O . GLY A 1 166 ? 8.292 12.229 -36.329 1.00 61.88 166 GLY A O 1
ATOM 1250 N N . CYS A 1 167 ? 9.401 11.163 -34.694 1.00 62.38 167 CYS A N 1
ATOM 1251 C CA . CYS A 1 167 ? 8.192 10.855 -33.931 1.00 62.38 167 CYS A CA 1
ATOM 1252 C C . CYS A 1 167 ? 7.619 12.149 -33.313 1.00 62.38 167 CYS A C 1
ATOM 1254 O O . CYS A 1 167 ? 8.353 12.942 -32.726 1.00 62.38 167 CYS A O 1
ATOM 1256 N N . VAL A 1 168 ? 6.299 12.346 -33.396 1.00 55.56 168 VAL A N 1
ATOM 1257 C CA . VAL A 1 168 ? 5.559 13.603 -33.099 1.00 55.56 168 VAL A CA 1
ATOM 1258 C C . VAL A 1 168 ? 5.647 14.100 -31.630 1.00 55.56 168 VAL A C 1
ATOM 1260 O O . VAL A 1 168 ? 5.036 15.102 -31.257 1.00 55.56 168 VAL A O 1
ATOM 1263 N N . HIS A 1 169 ? 6.410 13.451 -30.747 1.00 56.16 169 HIS A N 1
ATOM 1264 C CA . HIS A 1 169 ? 6.391 13.746 -29.312 1.00 56.16 169 HIS A CA 1
ATOM 1265 C C . HIS A 1 169 ? 7.769 13.889 -28.659 1.00 56.16 169 HIS A C 1
ATOM 1267 O O . HIS A 1 169 ? 8.250 12.914 -28.094 1.00 56.16 169 HIS A O 1
ATOM 1273 N N . ASP A 1 170 ? 8.336 15.104 -28.601 1.00 48.22 170 ASP A N 1
ATOM 1274 C CA . ASP A 1 170 ? 9.477 15.484 -27.727 1.00 48.22 170 ASP A CA 1
ATOM 1275 C C . ASP A 1 170 ? 10.630 14.454 -27.691 1.00 48.22 170 ASP A C 1
ATOM 1277 O O . ASP A 1 170 ? 11.350 14.284 -26.707 1.00 48.22 170 ASP A O 1
ATOM 1281 N N . THR A 1 171 ? 10.790 13.717 -28.789 1.00 48.91 171 THR A N 1
ATOM 1282 C CA . THR A 1 171 ? 11.790 12.668 -28.955 1.00 48.91 171 THR A CA 1
ATOM 1283 C C . THR A 1 171 ? 13.070 13.217 -29.552 1.00 48.91 171 THR A C 1
ATOM 1285 O O . THR A 1 171 ? 13.990 12.439 -29.742 1.00 48.91 171 THR A O 1
ATOM 1288 N N . GLU A 1 172 ? 13.174 14.518 -29.839 1.00 46.03 172 GLU A N 1
ATOM 1289 C CA . GLU A 1 172 ? 14.377 15.088 -30.456 1.00 46.03 172 GLU A CA 1
ATOM 1290 C C . GLU A 1 172 ? 15.634 14.770 -29.644 1.00 46.03 172 GLU A C 1
ATOM 1292 O O . GLU A 1 172 ? 16.624 14.337 -30.219 1.00 46.03 172 GLU A O 1
ATOM 1297 N N . PHE A 1 173 ? 15.578 14.856 -28.311 1.00 50.81 173 PHE A N 1
ATOM 1298 C CA . PHE A 1 173 ? 16.726 14.516 -27.466 1.00 50.81 173 PHE A CA 1
ATOM 1299 C C . PHE A 1 173 ? 17.063 13.015 -27.500 1.00 50.81 173 PHE A C 1
ATOM 1301 O O . PHE A 1 173 ? 18.224 12.643 -27.663 1.00 50.81 173 PHE A O 1
ATOM 1308 N N . LEU A 1 174 ? 16.052 12.144 -27.389 1.00 52.03 174 LEU A N 1
ATOM 1309 C CA . LEU A 1 174 ? 16.253 10.693 -27.355 1.00 52.03 174 LEU A CA 1
ATOM 1310 C C . LEU A 1 174 ? 16.648 10.149 -28.733 1.00 52.03 174 LEU A C 1
ATOM 1312 O O . LEU A 1 174 ? 17.537 9.325 -28.826 1.00 52.03 174 LEU A O 1
ATOM 1316 N N . VAL A 1 175 ? 16.031 10.630 -29.810 1.00 50.47 175 VAL A N 1
ATOM 1317 C CA . VAL A 1 175 ? 16.329 10.248 -31.197 1.00 50.47 175 VAL A CA 1
ATOM 1318 C C . VAL A 1 175 ? 17.681 10.802 -31.625 1.00 50.47 175 VAL A C 1
ATOM 1320 O O . VAL A 1 175 ? 18.412 10.082 -32.294 1.00 50.47 175 VAL A O 1
ATOM 1323 N N . ALA A 1 176 ? 18.065 12.014 -31.204 1.00 50.44 176 ALA A N 1
ATOM 1324 C CA . ALA A 1 176 ? 19.412 12.527 -31.446 1.00 50.44 176 ALA A CA 1
ATOM 1325 C C . ALA A 1 176 ? 20.470 11.681 -30.725 1.00 50.44 176 ALA A C 1
ATOM 1327 O O . ALA A 1 176 ? 21.469 11.333 -31.354 1.00 50.44 176 ALA A O 1
ATOM 1328 N N . GLN A 1 177 ? 20.232 11.286 -29.465 1.00 53.97 177 GLN A N 1
ATOM 1329 C CA . GLN A 1 177 ? 21.110 10.354 -28.750 1.00 53.97 177 GLN A CA 1
ATOM 1330 C C . GLN A 1 177 ? 21.105 8.959 -29.372 1.00 53.97 177 GLN A C 1
ATOM 1332 O O . GLN A 1 177 ? 22.164 8.404 -29.585 1.00 53.97 177 GLN A O 1
ATOM 1337 N N . ILE A 1 178 ? 19.953 8.395 -29.733 1.00 54.03 178 ILE A N 1
ATOM 1338 C CA . ILE A 1 178 ? 19.870 7.071 -30.364 1.00 54.03 178 ILE A CA 1
ATOM 1339 C C . ILE A 1 178 ? 20.544 7.088 -31.730 1.00 54.03 178 ILE A C 1
ATOM 1341 O O . ILE A 1 178 ? 21.199 6.118 -32.070 1.00 54.03 178 ILE A O 1
ATOM 1345 N N . ALA A 1 179 ? 20.427 8.165 -32.507 1.00 49.75 179 ALA A N 1
ATOM 1346 C CA . ALA A 1 179 ? 21.102 8.295 -33.792 1.00 49.75 179 ALA A CA 1
ATOM 1347 C C . ALA A 1 179 ? 22.625 8.412 -33.620 1.00 49.75 179 ALA A C 1
ATOM 1349 O O . ALA A 1 179 ? 23.359 7.710 -34.312 1.00 49.75 179 ALA A O 1
ATOM 1350 N N . THR A 1 180 ? 23.104 9.221 -32.665 1.00 52.16 180 THR A N 1
ATOM 1351 C CA . THR A 1 180 ? 24.547 9.334 -32.362 1.00 52.16 180 THR A CA 1
ATOM 1352 C C . THR A 1 180 ? 25.110 8.059 -31.734 1.00 52.16 180 THR A C 1
ATOM 1354 O O . THR A 1 180 ? 26.177 7.588 -32.129 1.00 52.16 180 THR A O 1
ATOM 1357 N N . SER A 1 181 ? 24.369 7.433 -30.825 1.00 52.47 181 SER A N 1
ATOM 1358 C CA . SER A 1 181 ? 24.701 6.140 -30.240 1.00 52.47 181 SER A CA 1
ATOM 1359 C C . SER A 1 181 ? 24.603 5.021 -31.268 1.00 52.47 181 SER A C 1
ATOM 1361 O O . SER A 1 181 ? 25.458 4.165 -31.247 1.00 52.47 181 SER A O 1
ATOM 1363 N N . ALA A 1 182 ? 23.659 5.014 -32.210 1.00 51.84 182 ALA A N 1
ATOM 1364 C CA . ALA A 1 182 ? 23.585 4.015 -33.282 1.00 51.84 182 ALA A CA 1
ATOM 1365 C C . ALA A 1 182 ? 24.774 4.117 -34.244 1.00 51.84 182 ALA A C 1
ATOM 1367 O O . ALA A 1 182 ? 25.245 3.095 -34.735 1.00 51.84 182 ALA A O 1
ATOM 1368 N N . THR A 1 183 ? 25.291 5.327 -34.484 1.00 52.41 183 THR A N 1
ATOM 1369 C CA . THR A 1 183 ? 26.549 5.511 -35.220 1.00 52.41 183 THR A CA 1
ATOM 1370 C C . THR A 1 183 ? 27.780 5.087 -34.406 1.00 52.41 183 THR A C 1
ATOM 1372 O O . THR A 1 183 ? 28.721 4.544 -34.986 1.00 52.41 183 THR A O 1
ATOM 1375 N N . ALA A 1 184 ? 27.768 5.271 -33.078 1.00 50.75 184 ALA A N 1
ATOM 1376 C CA . ALA A 1 184 ? 28.847 4.854 -32.167 1.00 50.75 184 ALA A CA 1
ATOM 1377 C C . ALA A 1 184 ? 28.820 3.348 -31.839 1.00 50.75 184 ALA A C 1
ATOM 1379 O O . ALA A 1 184 ? 29.860 2.708 -31.717 1.00 50.75 184 ALA A O 1
ATOM 1380 N N . LEU A 1 185 ? 27.629 2.746 -31.812 1.00 53.25 185 LEU A N 1
ATOM 1381 C CA . LEU A 1 185 ? 27.354 1.316 -31.855 1.00 53.25 185 LEU A CA 1
ATOM 1382 C C . LEU A 1 185 ? 27.679 0.830 -33.269 1.00 53.25 185 LEU A C 1
ATOM 1384 O O . LEU A 1 185 ? 26.813 0.331 -33.983 1.00 53.25 185 LEU A O 1
ATOM 1388 N N . HIS A 1 186 ? 28.944 0.962 -33.674 1.00 53.38 186 HIS A N 1
ATOM 1389 C CA . HIS A 1 186 ? 29.503 0.172 -34.753 1.00 53.38 186 HIS A CA 1
ATOM 1390 C C . HIS A 1 186 ? 29.069 -1.270 -34.485 1.00 53.38 186 HIS A C 1
ATOM 1392 O O . HIS A 1 186 ? 29.478 -1.902 -33.510 1.00 53.38 186 HIS A O 1
ATOM 1398 N N . VAL A 1 187 ? 28.133 -1.767 -35.286 1.00 56.47 187 VAL A N 1
ATOM 1399 C CA . VAL A 1 187 ? 27.874 -3.191 -35.401 1.00 56.47 187 VAL A CA 1
ATOM 1400 C C . VAL A 1 187 ? 28.917 -3.611 -36.430 1.00 56.47 187 VAL A C 1
ATOM 1402 O O . VAL A 1 187 ? 28.680 -3.407 -37.617 1.00 56.47 187 VAL A O 1
ATOM 1405 N N . PRO A 1 188 ? 30.116 -4.080 -36.027 1.00 53.41 188 PRO A N 1
ATOM 1406 C CA . PRO A 1 188 ? 31.191 -4.387 -36.972 1.00 53.41 188 PRO A CA 1
ATOM 1407 C C . PRO A 1 188 ? 30.746 -5.405 -38.030 1.00 53.41 188 PRO A C 1
ATOM 1409 O O . PRO A 1 188 ? 31.181 -5.334 -39.174 1.00 53.41 188 PRO A O 1
ATOM 1412 N N . GLU A 1 189 ? 29.786 -6.269 -37.691 1.00 54.78 189 GLU A N 1
ATOM 1413 C CA . GLU A 1 189 ? 29.140 -7.204 -38.619 1.00 54.78 189 GLU A CA 1
ATOM 1414 C C . GLU A 1 189 ? 28.183 -6.526 -39.618 1.00 54.78 189 GLU A C 1
ATOM 1416 O O . GLU A 1 189 ? 27.951 -7.067 -40.694 1.00 54.78 189 GLU A O 1
ATOM 1421 N N . ALA A 1 190 ? 27.659 -5.329 -39.322 1.00 51.09 190 ALA A N 1
ATOM 1422 C CA . ALA A 1 190 ? 26.723 -4.621 -40.194 1.00 51.09 190 ALA A CA 1
ATOM 1423 C C . ALA A 1 190 ? 27.387 -3.828 -41.327 1.00 51.09 190 ALA A C 1
ATOM 1425 O O . ALA A 1 190 ? 26.695 -3.341 -42.218 1.00 51.09 190 ALA A O 1
ATOM 1426 N N . THR A 1 191 ? 28.718 -3.735 -41.334 1.00 50.25 191 THR A N 1
ATOM 1427 C CA . THR A 1 191 ? 29.494 -3.106 -42.419 1.00 50.25 191 THR A CA 1
ATOM 1428 C C . THR A 1 191 ? 29.321 -3.809 -43.771 1.00 50.25 191 THR A C 1
ATOM 1430 O O . THR A 1 191 ? 29.643 -3.234 -44.808 1.00 50.25 191 THR A O 1
ATOM 1433 N N . THR A 1 192 ? 28.756 -5.020 -43.783 1.00 55.97 192 THR A N 1
ATOM 1434 C CA . THR A 1 192 ? 28.391 -5.749 -45.006 1.00 55.97 192 THR A CA 1
ATOM 1435 C C . THR A 1 192 ? 27.004 -5.399 -45.557 1.00 55.97 192 THR A C 1
ATOM 1437 O O . THR A 1 192 ? 26.732 -5.706 -46.718 1.00 55.97 192 THR A O 1
ATOM 1440 N N . TYR A 1 193 ? 26.138 -4.714 -44.801 1.00 58.00 193 TYR A N 1
ATOM 1441 C CA . TYR A 1 193 ? 24.827 -4.291 -45.299 1.00 58.00 193 TYR A CA 1
ATOM 1442 C C . TYR A 1 193 ? 24.947 -2.924 -45.987 1.00 58.00 193 TYR A C 1
ATOM 1444 O O . TYR A 1 193 ? 24.815 -1.869 -45.365 1.00 58.00 193 TYR A O 1
ATOM 1452 N N . ALA A 1 194 ? 25.230 -2.933 -47.291 1.00 53.72 194 ALA A N 1
ATOM 1453 C CA . ALA A 1 194 ? 25.198 -1.725 -48.111 1.00 53.72 194 ALA A CA 1
ATOM 1454 C C . ALA A 1 194 ? 23.781 -1.108 -48.107 1.00 53.72 194 ALA A C 1
ATOM 1456 O O . ALA A 1 194 ? 22.795 -1.819 -48.285 1.00 53.72 194 ALA A O 1
ATOM 1457 N N . ALA A 1 195 ? 23.697 0.213 -47.902 1.00 56.00 195 ALA A N 1
ATOM 1458 C CA . ALA A 1 195 ? 22.471 1.025 -47.901 1.00 56.00 195 ALA A CA 1
ATOM 1459 C C . ALA A 1 195 ? 21.334 0.502 -46.988 1.00 56.00 195 ALA A C 1
ATOM 1461 O O . ALA A 1 195 ? 20.267 0.098 -47.438 1.00 56.00 195 ALA A O 1
ATOM 1462 N N . THR A 1 196 ? 21.527 0.542 -45.670 1.00 65.94 196 THR A N 1
ATOM 1463 C CA . THR A 1 196 ? 20.470 0.163 -44.718 1.00 65.94 196 THR A CA 1
ATOM 1464 C C . THR A 1 196 ? 19.414 1.258 -44.553 1.00 65.94 196 THR A C 1
ATOM 1466 O O . THR A 1 196 ? 19.717 2.452 -44.479 1.00 65.94 196 THR A O 1
ATOM 1469 N N . THR A 1 197 ? 18.149 0.842 -44.465 1.00 73.31 197 THR A N 1
ATOM 1470 C CA . THR A 1 197 ? 17.061 1.708 -43.991 1.00 73.31 197 THR A CA 1
ATOM 1471 C C . THR A 1 197 ? 16.912 1.498 -42.488 1.00 73.31 197 THR A C 1
ATOM 1473 O O . THR A 1 197 ? 16.675 0.377 -42.030 1.00 73.31 197 THR A O 1
ATOM 1476 N N . LEU A 1 198 ? 17.062 2.571 -41.713 1.00 75.38 198 LEU A N 1
ATOM 1477 C CA . LEU A 1 198 ? 16.802 2.576 -40.275 1.00 75.38 198 LEU A CA 1
ATOM 1478 C C . LEU A 1 198 ? 15.296 2.726 -40.068 1.00 75.38 198 LEU A C 1
ATOM 1480 O O . LEU A 1 198 ? 14.743 3.755 -40.432 1.00 75.38 198 LEU A O 1
ATOM 1484 N N . VAL A 1 199 ? 14.631 1.738 -39.484 1.00 78.56 199 VAL A N 1
ATOM 1485 C CA . VAL A 1 199 ? 13.196 1.794 -39.189 1.00 78.56 199 VAL A CA 1
ATOM 1486 C C . VAL A 1 199 ? 13.000 2.053 -37.698 1.00 78.56 199 VAL A C 1
ATOM 1488 O O . VAL A 1 199 ? 13.366 1.238 -36.847 1.00 78.56 199 VAL A O 1
ATOM 1491 N N . LEU A 1 200 ? 12.411 3.205 -37.387 1.00 75.75 200 LEU A N 1
ATOM 1492 C CA . LEU A 1 200 ? 12.013 3.614 -36.048 1.00 75.75 200 LEU A CA 1
ATOM 1493 C C . LEU A 1 200 ? 10.496 3.512 -35.937 1.00 75.75 200 LEU A C 1
ATOM 1495 O O . LEU A 1 200 ? 9.746 4.181 -36.644 1.00 75.75 200 LEU A O 1
ATOM 1499 N N . ASP A 1 201 ? 10.039 2.652 -35.040 1.00 75.12 201 ASP A N 1
ATOM 1500 C CA . ASP A 1 201 ? 8.620 2.467 -34.797 1.00 75.12 201 ASP A CA 1
ATOM 1501 C C . ASP A 1 201 ? 8.107 3.455 -33.746 1.00 75.12 201 ASP A C 1
ATOM 1503 O O . ASP A 1 201 ? 8.257 3.236 -32.544 1.00 75.12 201 ASP A O 1
ATOM 1507 N N . CYS A 1 202 ? 7.479 4.538 -34.200 1.00 71.06 202 CYS A N 1
ATOM 1508 C CA . CYS A 1 202 ? 6.875 5.538 -33.323 1.00 71.06 202 CYS A CA 1
ATOM 1509 C C . CYS A 1 202 ? 5.543 5.061 -32.720 1.00 71.06 202 CYS A C 1
ATOM 1511 O O . CYS A 1 202 ? 5.086 5.634 -31.730 1.00 71.06 202 CYS A O 1
ATOM 1513 N N . THR A 1 203 ? 4.930 4.000 -33.267 1.00 68.31 203 THR A N 1
ATOM 1514 C CA . THR A 1 203 ? 3.716 3.387 -32.696 1.00 68.31 203 THR A CA 1
ATOM 1515 C C . THR A 1 203 ? 4.001 2.464 -31.522 1.00 68.31 203 THR A C 1
ATOM 1517 O O . THR A 1 203 ? 3.062 2.024 -30.854 1.00 68.31 203 THR A O 1
ATOM 1520 N N . PHE A 1 204 ? 5.276 2.164 -31.254 1.00 67.69 204 PHE A N 1
ATOM 1521 C CA . PHE A 1 204 ? 5.652 1.317 -30.139 1.00 67.69 204 PHE A CA 1
ATOM 1522 C C . PHE A 1 204 ? 5.216 1.983 -28.831 1.00 67.69 204 PHE A C 1
ATOM 1524 O O . PHE A 1 204 ? 5.813 2.945 -28.348 1.00 67.69 204 PHE A O 1
ATOM 1531 N N . THR A 1 205 ? 4.163 1.442 -28.219 1.00 53.62 205 THR A N 1
ATOM 1532 C CA . THR A 1 205 ? 3.545 1.971 -26.993 1.00 53.62 205 THR A CA 1
ATOM 1533 C C . THR A 1 205 ? 4.449 1.861 -25.755 1.00 53.62 205 THR A C 1
ATOM 1535 O O . THR A 1 205 ? 4.055 2.266 -24.664 1.00 53.62 205 THR A O 1
ATOM 1538 N N . GLY A 1 206 ? 5.682 1.367 -25.927 1.00 49.12 206 GLY A N 1
ATOM 1539 C CA . GLY A 1 206 ? 6.748 1.182 -24.936 1.00 49.12 206 GLY A CA 1
ATOM 1540 C C . GLY A 1 206 ? 7.258 2.423 -24.220 1.00 49.12 206 GLY A C 1
ATOM 1541 O O . GLY A 1 206 ? 8.197 2.306 -23.442 1.00 49.12 206 GLY A O 1
ATOM 1542 N N . ARG A 1 207 ? 6.633 3.591 -24.404 1.00 51.06 207 ARG A N 1
ATOM 1543 C CA . ARG A 1 207 ? 7.005 4.875 -23.779 1.00 51.06 207 ARG A CA 1
ATOM 1544 C C . ARG A 1 207 ? 6.910 4.893 -22.239 1.00 51.06 207 ARG A C 1
ATOM 1546 O O . ARG A 1 207 ? 7.000 5.951 -21.626 1.00 51.06 207 ARG A O 1
ATOM 1553 N N . VAL A 1 208 ? 6.696 3.739 -21.615 1.00 48.66 208 VAL A N 1
ATOM 1554 C CA . VAL A 1 208 ? 6.570 3.559 -20.167 1.00 48.66 208 VAL A CA 1
ATOM 1555 C C . VAL A 1 208 ? 7.941 3.513 -19.481 1.00 48.66 208 VAL A C 1
ATOM 1557 O O . VAL A 1 208 ? 8.007 3.713 -18.266 1.00 48.66 208 VAL A O 1
ATOM 1560 N N . ASP A 1 209 ? 9.042 3.331 -20.224 1.00 55.84 209 ASP A N 1
ATOM 1561 C CA . ASP A 1 209 ? 10.381 3.427 -19.645 1.00 55.84 209 ASP A CA 1
ATOM 1562 C C . ASP A 1 209 ? 11.445 3.946 -20.631 1.00 55.84 209 ASP A C 1
ATOM 1564 O O . ASP A 1 209 ? 11.537 3.482 -21.763 1.00 55.84 209 ASP A O 1
ATOM 1568 N N . SER A 1 210 ? 12.265 4.912 -20.201 1.00 58.06 210 SER A N 1
ATOM 1569 C CA . SER A 1 210 ? 13.423 5.411 -20.966 1.00 58.06 210 SER A CA 1
ATOM 1570 C C . SER A 1 210 ? 14.621 4.463 -20.902 1.00 58.06 210 SER A C 1
ATOM 1572 O O . SER A 1 210 ? 15.661 4.743 -21.491 1.00 58.06 210 SER A O 1
ATOM 1574 N N . SER A 1 211 ? 14.496 3.365 -20.155 1.00 65.81 211 SER A N 1
ATOM 1575 C CA . SER A 1 211 ? 15.556 2.381 -19.966 1.00 65.81 211 SER A CA 1
ATOM 1576 C C . SER A 1 211 ? 15.808 1.513 -21.196 1.00 65.81 211 SER A C 1
ATOM 1578 O O . SER A 1 211 ? 16.820 0.817 -21.219 1.00 65.81 211 SER A O 1
ATOM 1580 N N . ILE A 1 212 ? 14.911 1.513 -22.194 1.00 72.44 212 ILE A N 1
ATOM 1581 C CA . ILE A 1 212 ? 14.978 0.604 -23.342 1.00 72.44 212 ILE A CA 1
ATOM 1582 C C . ILE A 1 212 ? 14.816 1.350 -24.648 1.00 72.44 212 ILE A C 1
ATOM 1584 O O . ILE A 1 212 ? 13.868 2.102 -24.865 1.00 72.44 212 ILE A O 1
ATOM 1588 N N . VAL A 1 213 ? 15.729 1.048 -25.555 1.00 74.94 213 VAL A N 1
ATOM 1589 C CA . VAL A 1 213 ? 15.716 1.517 -26.927 1.00 74.94 213 VAL A CA 1
ATOM 1590 C C . VAL A 1 213 ? 15.650 0.303 -27.828 1.00 74.94 213 VAL A C 1
ATOM 1592 O O . VAL A 1 213 ? 16.466 -0.611 -27.716 1.00 74.94 213 VAL A O 1
ATOM 1595 N N . ARG A 1 214 ? 14.690 0.307 -28.750 1.00 78.88 214 ARG A N 1
ATOM 1596 C CA . ARG A 1 214 ? 14.551 -0.733 -29.758 1.00 78.88 214 ARG A CA 1
ATOM 1597 C C . ARG A 1 214 ? 14.610 -0.120 -31.146 1.00 78.88 214 ARG A C 1
ATOM 1599 O O . ARG A 1 214 ? 13.838 0.776 -31.472 1.00 78.88 214 ARG A O 1
ATOM 1606 N N . VAL A 1 215 ? 15.543 -0.614 -31.943 1.00 78.81 215 VAL A N 1
ATOM 1607 C CA . VAL A 1 215 ? 15.857 -0.119 -33.277 1.00 78.81 215 VAL A CA 1
ATOM 1608 C C . VAL A 1 215 ? 15.826 -1.283 -34.252 1.00 78.81 215 VAL A C 1
ATOM 1610 O O . VAL A 1 215 ? 16.261 -2.390 -33.927 1.00 78.81 215 VAL A O 1
ATOM 1613 N N . HIS A 1 216 ? 15.320 -1.035 -35.455 1.00 85.25 216 HIS A N 1
ATOM 1614 C CA . HIS A 1 216 ? 15.288 -2.023 -36.518 1.00 85.25 216 HIS A CA 1
ATOM 1615 C C . HIS A 1 216 ? 16.092 -1.516 -37.713 1.00 85.25 216 HIS A C 1
ATOM 1617 O O . HIS A 1 216 ? 15.820 -0.441 -38.240 1.00 85.25 216 HIS A O 1
ATOM 1623 N N . TRP A 1 217 ? 17.071 -2.293 -38.159 1.00 85.56 217 TRP A N 1
ATOM 1624 C CA . TRP A 1 217 ? 17.741 -2.089 -39.437 1.00 85.56 217 TRP A CA 1
ATOM 1625 C C . TRP A 1 217 ? 17.220 -3.086 -40.441 1.00 85.56 217 TRP A C 1
ATOM 1627 O O . TRP A 1 217 ? 17.111 -4.277 -40.152 1.00 85.56 217 TRP A O 1
ATOM 1637 N N . MET A 1 218 ? 16.923 -2.588 -41.627 1.00 84.50 218 MET A N 1
ATOM 1638 C CA . MET A 1 218 ? 16.486 -3.410 -42.734 1.00 84.50 218 MET A CA 1
ATOM 1639 C C . MET A 1 218 ? 17.441 -3.214 -43.903 1.00 84.50 218 MET A C 1
ATOM 1641 O O . MET A 1 218 ? 17.884 -2.092 -44.182 1.00 84.50 218 MET A O 1
ATOM 1645 N N . ASP A 1 219 ? 17.765 -4.312 -44.570 1.00 84.62 219 ASP A N 1
ATOM 1646 C CA . ASP A 1 219 ? 18.502 -4.287 -45.825 1.00 84.62 219 ASP A CA 1
ATOM 1647 C C . ASP A 1 219 ? 17.653 -3.685 -46.963 1.00 84.62 219 ASP A C 1
ATOM 1649 O O . ASP A 1 2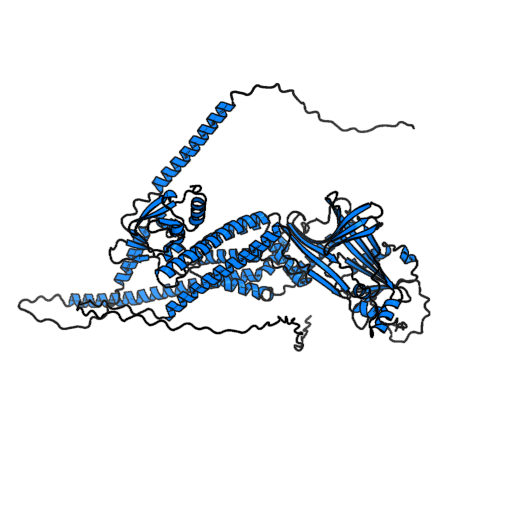19 ? 16.423 -3.609 -46.887 1.00 84.62 219 ASP A O 1
ATOM 1653 N N . VAL A 1 220 ? 18.309 -3.252 -48.046 1.00 78.94 220 VAL A N 1
ATOM 1654 C CA . VAL A 1 220 ? 17.633 -2.658 -49.219 1.00 78.94 220 VAL A CA 1
ATOM 1655 C C . VAL A 1 220 ? 16.564 -3.594 -49.784 1.00 78.94 220 VAL A C 1
ATOM 1657 O O . VAL A 1 220 ? 15.494 -3.145 -50.196 1.00 78.94 220 VAL A O 1
ATOM 1660 N N . GLN A 1 221 ? 16.854 -4.897 -49.798 1.00 82.94 221 GLN A N 1
ATOM 1661 C CA . GLN A 1 221 ? 15.998 -5.923 -50.391 1.00 82.94 221 GLN A CA 1
ATOM 1662 C C . GLN A 1 221 ? 14.847 -6.345 -49.462 1.00 82.94 221 GLN A C 1
ATOM 1664 O O . GLN A 1 221 ? 13.931 -7.043 -49.897 1.00 82.94 221 GLN A O 1
ATOM 1669 N N . ARG A 1 222 ? 14.822 -5.865 -48.209 1.00 84.19 222 ARG A N 1
ATOM 1670 C CA . ARG A 1 222 ? 13.853 -6.257 -47.172 1.00 84.19 222 ARG A CA 1
ATOM 1671 C C . ARG A 1 222 ? 13.800 -7.771 -46.962 1.00 84.19 222 ARG A C 1
ATOM 1673 O O . ARG A 1 222 ? 12.713 -8.325 -46.739 1.00 84.19 222 ARG A O 1
ATOM 1680 N N . GLU A 1 223 ? 14.949 -8.425 -47.061 1.00 85.69 223 GLU A N 1
ATOM 1681 C CA . GLU A 1 223 ? 15.137 -9.847 -46.789 1.00 85.69 223 GLU A CA 1
ATOM 1682 C C . GLU A 1 223 ? 15.605 -10.078 -45.355 1.00 85.69 223 GLU A C 1
ATOM 1684 O O . GLU A 1 223 ? 15.266 -11.099 -44.755 1.00 85.69 223 GLU A O 1
ATOM 1689 N N . ILE A 1 224 ? 16.334 -9.123 -44.776 1.00 86.94 224 ILE A N 1
ATOM 1690 C CA . ILE A 1 224 ? 16.948 -9.242 -43.457 1.00 86.94 224 ILE A CA 1
ATOM 1691 C C . ILE A 1 224 ? 16.537 -8.050 -42.596 1.00 86.94 224 ILE A C 1
ATOM 1693 O O . ILE A 1 224 ? 16.762 -6.888 -42.933 1.00 86.94 224 ILE A O 1
ATOM 1697 N N . LEU A 1 225 ? 15.970 -8.357 -41.432 1.00 88.38 225 LEU A N 1
ATOM 1698 C CA . LEU A 1 225 ? 15.668 -7.390 -40.388 1.00 88.38 225 LEU A CA 1
ATOM 1699 C C . LEU A 1 225 ? 16.567 -7.648 -39.184 1.00 88.38 225 LEU A C 1
ATOM 1701 O O . LEU A 1 225 ? 16.412 -8.648 -38.481 1.00 88.38 225 LEU A O 1
ATOM 1705 N N . VAL A 1 226 ? 17.476 -6.725 -38.910 1.00 88.00 226 VAL A N 1
ATOM 1706 C CA . VAL A 1 226 ? 18.282 -6.729 -37.693 1.00 88.00 226 VAL A CA 1
ATOM 1707 C C . VAL A 1 226 ? 17.564 -5.889 -36.648 1.00 88.00 226 VAL A C 1
ATOM 1709 O O . VAL A 1 226 ? 17.466 -4.673 -36.764 1.00 88.00 226 VAL A O 1
ATOM 1712 N N . THR A 1 227 ? 17.051 -6.532 -35.608 1.00 88.25 227 THR A N 1
ATOM 1713 C CA . THR A 1 227 ? 16.521 -5.837 -34.436 1.00 88.25 227 THR A CA 1
ATOM 1714 C C . THR A 1 227 ? 17.630 -5.699 -33.410 1.00 88.25 227 THR A C 1
ATOM 1716 O O . THR A 1 227 ? 18.180 -6.707 -32.967 1.00 88.25 227 THR A O 1
ATOM 1719 N N . VAL A 1 228 ? 17.903 -4.474 -32.971 1.00 84.81 228 VAL A N 1
ATOM 1720 C CA . VAL A 1 228 ? 18.735 -4.220 -31.798 1.00 84.81 228 VAL A CA 1
ATOM 1721 C C . VAL A 1 228 ? 17.918 -3.608 -30.686 1.00 84.81 228 VAL A C 1
ATOM 1723 O O . VAL A 1 228 ? 17.225 -2.611 -30.863 1.00 84.81 228 VAL A O 1
ATOM 1726 N N . THR A 1 229 ? 18.015 -4.240 -29.525 1.00 85.06 229 THR A N 1
ATOM 1727 C CA . THR A 1 229 ? 17.412 -3.770 -28.286 1.00 85.06 229 THR A CA 1
ATOM 1728 C C . THR A 1 229 ? 18.534 -3.463 -27.311 1.00 85.06 229 THR A C 1
ATOM 1730 O O . THR A 1 229 ? 19.345 -4.336 -27.007 1.00 85.06 229 THR A O 1
ATOM 1733 N N . VAL A 1 230 ? 18.603 -2.223 -26.848 1.00 81.44 230 VAL A N 1
ATOM 1734 C CA . VAL A 1 230 ? 19.547 -1.774 -25.826 1.00 81.44 230 VAL A CA 1
ATOM 1735 C C . VAL A 1 230 ? 18.754 -1.457 -24.570 1.00 81.44 230 VAL A C 1
ATOM 1737 O O . VAL A 1 230 ? 17.761 -0.736 -24.643 1.00 81.44 230 VAL A O 1
ATOM 1740 N N . GLN A 1 231 ? 19.188 -1.989 -23.432 1.00 84.06 231 GLN A N 1
ATOM 1741 C CA . GLN A 1 231 ? 18.572 -1.737 -22.137 1.00 84.06 231 GLN A CA 1
ATOM 1742 C C . GLN A 1 231 ? 19.592 -1.350 -21.088 1.00 84.06 231 GLN A C 1
ATOM 1744 O O . GLN A 1 231 ? 20.596 -2.040 -20.924 1.00 84.06 231 GLN A O 1
ATOM 1749 N N . SER A 1 232 ? 19.289 -0.312 -20.318 1.00 81.44 232 SER A N 1
ATOM 1750 C CA . SER A 1 232 ? 19.988 -0.038 -19.068 1.00 81.44 232 SER A CA 1
ATOM 1751 C C . SER A 1 232 ? 19.501 -0.998 -17.979 1.00 81.44 232 SER A C 1
ATOM 1753 O O . SER A 1 232 ? 18.311 -1.030 -17.649 1.00 81.44 232 SER A O 1
ATOM 1755 N N . LEU A 1 233 ? 20.419 -1.763 -17.403 1.00 86.88 233 LEU A N 1
ATOM 1756 C CA . LEU A 1 233 ? 20.176 -2.758 -16.362 1.00 86.88 233 LEU A CA 1
ATOM 1757 C C . LEU A 1 233 ? 21.103 -2.513 -15.167 1.00 86.88 233 LEU A C 1
ATOM 1759 O O . LEU A 1 233 ? 22.119 -1.829 -15.262 1.00 86.88 233 LEU A O 1
ATOM 1763 N N . ARG A 1 234 ? 20.791 -3.129 -14.031 1.00 87.62 234 ARG A N 1
ATOM 1764 C CA . ARG A 1 234 ? 21.723 -3.294 -12.913 1.00 87.62 234 ARG A CA 1
ATOM 1765 C C . ARG A 1 234 ? 22.397 -4.655 -13.038 1.00 87.62 234 ARG A C 1
ATOM 1767 O O . ARG A 1 234 ? 21.698 -5.663 -13.081 1.00 87.62 234 ARG A O 1
ATOM 1774 N N . ALA A 1 235 ? 23.724 -4.675 -13.056 1.00 89.25 235 ALA A N 1
ATOM 1775 C CA . ALA A 1 235 ? 24.529 -5.881 -12.927 1.00 89.25 235 ALA A CA 1
ATOM 1776 C C . ALA A 1 235 ? 24.966 -6.044 -11.469 1.00 89.25 235 ALA A C 1
ATOM 1778 O O . ALA A 1 235 ? 25.590 -5.156 -10.888 1.00 89.25 235 ALA A O 1
ATOM 1779 N N . VAL A 1 236 ? 24.642 -7.189 -10.880 1.00 89.56 236 VAL A N 1
ATOM 1780 C CA . VAL A 1 236 ? 25.074 -7.581 -9.540 1.00 89.56 236 VAL A CA 1
ATOM 1781 C C . VAL A 1 236 ? 26.119 -8.673 -9.686 1.00 89.56 236 VAL A C 1
ATOM 1783 O O . VAL A 1 236 ? 25.857 -9.718 -10.281 1.00 89.56 236 VAL A O 1
ATOM 1786 N N . GLN A 1 237 ? 27.309 -8.452 -9.137 1.00 89.19 237 GLN A N 1
ATOM 1787 C CA . GLN A 1 237 ? 28.341 -9.481 -9.054 1.00 89.19 237 GLN A CA 1
ATOM 1788 C C . GLN A 1 237 ? 28.180 -10.254 -7.736 1.00 89.19 237 GLN A C 1
ATOM 1790 O O . GLN A 1 237 ? 28.606 -9.756 -6.690 1.00 89.19 237 GLN A O 1
ATOM 1795 N N . PRO A 1 238 ? 27.611 -11.475 -7.731 1.00 84.69 238 PRO A N 1
ATOM 1796 C CA . PRO A 1 238 ? 27.250 -12.166 -6.492 1.00 84.69 238 PRO A CA 1
ATOM 1797 C C . PRO A 1 238 ? 28.463 -12.509 -5.617 1.00 84.69 238 PRO A C 1
ATOM 1799 O O . PRO A 1 238 ? 28.358 -12.494 -4.394 1.00 84.69 238 PRO A O 1
ATOM 1802 N N . LYS A 1 239 ? 29.630 -12.772 -6.225 1.00 87.00 239 LYS A N 1
ATOM 1803 C CA . LYS A 1 239 ? 30.859 -13.141 -5.497 1.00 87.00 239 LYS A CA 1
ATOM 1804 C C . LYS A 1 239 ? 31.436 -11.996 -4.664 1.00 87.00 239 LYS A C 1
ATOM 1806 O O . LYS A 1 239 ? 31.977 -12.250 -3.595 1.00 87.00 239 LYS A O 1
ATOM 1811 N N . ILE A 1 240 ? 31.338 -10.761 -5.158 1.00 86.38 240 ILE A N 1
ATOM 1812 C CA . ILE A 1 240 ? 31.928 -9.577 -4.513 1.00 86.38 240 ILE A CA 1
ATOM 1813 C C . ILE A 1 240 ? 30.880 -8.577 -4.008 1.00 86.38 240 ILE A C 1
ATOM 1815 O O . ILE A 1 240 ? 31.247 -7.536 -3.477 1.00 86.38 240 ILE A O 1
ATOM 1819 N N . GLN A 1 241 ? 29.587 -8.886 -4.175 1.00 81.06 241 GLN A N 1
ATOM 1820 C CA . GLN A 1 241 ? 28.448 -8.030 -3.815 1.00 81.06 241 GLN A CA 1
ATOM 1821 C C . GLN A 1 241 ? 28.563 -6.605 -4.371 1.00 81.06 241 GLN A C 1
ATOM 1823 O O . GLN A 1 241 ? 28.192 -5.629 -3.720 1.00 81.06 241 GLN A O 1
ATOM 1828 N N . ARG A 1 242 ? 29.107 -6.486 -5.584 1.00 81.81 242 ARG A N 1
ATOM 1829 C CA . ARG A 1 242 ? 29.269 -5.205 -6.264 1.00 81.81 242 ARG A CA 1
ATOM 1830 C C . ARG A 1 242 ? 28.093 -4.988 -7.201 1.00 81.81 242 ARG A C 1
ATOM 1832 O O . ARG A 1 242 ? 27.806 -5.839 -8.040 1.00 81.81 242 ARG A O 1
ATOM 1839 N N . ASP A 1 243 ? 27.431 -3.855 -7.021 1.00 80.38 243 ASP A N 1
ATOM 1840 C CA . ASP A 1 243 ? 26.336 -3.393 -7.862 1.00 80.38 243 ASP A CA 1
ATOM 1841 C C . ASP A 1 243 ? 26.846 -2.346 -8.843 1.00 80.38 243 ASP A C 1
ATOM 1843 O O . ASP A 1 243 ? 27.434 -1.342 -8.431 1.00 80.38 243 ASP A O 1
ATOM 1847 N N . GLU A 1 244 ? 26.587 -2.557 -10.127 1.00 83.81 244 GLU A N 1
ATOM 1848 C CA . GLU A 1 244 ? 26.992 -1.648 -11.194 1.00 83.81 244 GLU A CA 1
ATOM 1849 C C . GLU A 1 244 ? 25.827 -1.404 -12.152 1.00 83.81 244 GLU A C 1
ATOM 1851 O O . GLU A 1 244 ? 24.952 -2.254 -12.337 1.00 83.81 244 GLU A O 1
ATOM 1856 N N . LEU A 1 245 ? 25.793 -0.217 -12.752 1.00 80.62 245 LEU A N 1
ATOM 1857 C CA . LEU A 1 245 ? 24.943 0.016 -13.912 1.00 80.62 245 LEU A CA 1
ATOM 1858 C C . LEU A 1 245 ? 25.591 -0.676 -15.111 1.00 80.62 245 LEU A C 1
ATOM 1860 O O . LEU A 1 245 ? 26.802 -0.601 -15.283 1.00 80.62 245 LEU A O 1
ATOM 1864 N N . CYS A 1 246 ? 24.791 -1.314 -15.949 1.00 84.62 246 CYS A N 1
ATOM 1865 C CA . CYS A 1 246 ? 25.260 -1.920 -17.182 1.00 84.62 246 CYS A CA 1
ATOM 1866 C C . CYS A 1 246 ? 24.269 -1.675 -18.319 1.00 84.62 246 CYS A C 1
ATOM 1868 O O . CYS A 1 246 ? 23.105 -1.339 -18.092 1.00 84.62 246 CYS A O 1
ATOM 1870 N N . TRP A 1 247 ? 24.733 -1.871 -19.545 1.00 85.88 247 TRP A N 1
ATOM 1871 C CA . TRP A 1 247 ? 23.909 -1.834 -20.743 1.00 85.88 247 TRP A CA 1
ATOM 1872 C C . TRP A 1 247 ? 23.919 -3.205 -21.388 1.00 85.88 247 TRP A C 1
ATOM 1874 O O . TRP A 1 247 ? 24.975 -3.720 -21.755 1.00 85.88 247 TRP A O 1
ATOM 1884 N N . LEU A 1 248 ? 22.739 -3.794 -21.530 1.00 88.88 248 LEU A N 1
ATOM 1885 C CA . LEU A 1 248 ? 22.556 -5.023 -22.279 1.00 88.88 248 LEU A CA 1
ATOM 1886 C C . LEU A 1 248 ? 22.140 -4.669 -23.699 1.00 88.88 248 LEU A C 1
ATOM 1888 O O . LEU A 1 248 ? 21.089 -4.067 -23.917 1.00 88.88 248 LEU A O 1
ATOM 1892 N N . ARG A 1 249 ? 22.953 -5.087 -24.664 1.00 88.88 249 ARG A N 1
ATOM 1893 C CA . ARG A 1 249 ? 22.617 -5.053 -26.082 1.00 88.88 249 ARG A CA 1
ATOM 1894 C C . ARG A 1 249 ? 22.224 -6.449 -26.529 1.00 88.88 249 ARG A C 1
ATOM 1896 O O . ARG A 1 249 ? 23.007 -7.387 -26.419 1.00 88.88 249 ARG A O 1
ATOM 1903 N N . SER A 1 250 ? 21.029 -6.561 -27.083 1.00 90.38 250 SER A N 1
ATOM 1904 C CA . SER A 1 250 ? 20.529 -7.759 -27.736 1.00 90.38 250 SER A CA 1
ATOM 1905 C C . SER A 1 250 ? 20.365 -7.485 -29.224 1.00 90.38 250 SER A C 1
ATOM 1907 O O . SER A 1 250 ? 19.618 -6.584 -29.607 1.00 90.38 250 SER A O 1
ATOM 1909 N N . THR A 1 251 ? 21.065 -8.252 -30.052 1.00 89.19 251 THR A N 1
ATOM 1910 C CA . THR A 1 251 ? 20.949 -8.210 -31.508 1.00 89.19 251 THR A CA 1
ATOM 1911 C C . THR A 1 251 ? 20.282 -9.485 -31.990 1.00 89.19 251 THR A C 1
ATOM 1913 O O . THR A 1 251 ? 20.722 -10.584 -31.652 1.00 89.19 251 THR A O 1
ATOM 1916 N N . VAL A 1 252 ? 19.241 -9.338 -32.804 1.00 90.56 252 VAL A N 1
ATOM 1917 C CA . VAL A 1 252 ? 18.563 -10.456 -33.456 1.00 90.56 252 VAL A CA 1
ATOM 1918 C C . VAL A 1 252 ? 18.479 -10.197 -34.944 1.00 90.56 252 VAL A C 1
ATOM 1920 O O . VAL A 1 252 ? 17.952 -9.172 -35.371 1.00 90.56 252 VAL A O 1
ATOM 1923 N N . VAL A 1 253 ? 18.952 -11.155 -35.730 1.00 89.75 253 VAL A N 1
ATOM 1924 C CA . VAL A 1 253 ? 18.836 -11.140 -37.187 1.00 89.75 253 VAL A CA 1
ATOM 1925 C C . VAL A 1 253 ? 17.648 -12.011 -37.574 1.00 89.75 253 VAL A C 1
ATOM 1927 O O . VAL A 1 253 ? 17.619 -13.201 -37.270 1.00 89.75 253 VAL A O 1
ATOM 1930 N N . THR A 1 254 ? 16.647 -11.415 -38.215 1.00 89.38 254 THR A N 1
ATOM 1931 C CA . THR A 1 254 ? 15.441 -12.113 -38.672 1.00 89.38 254 THR A CA 1
ATOM 1932 C C . THR A 1 254 ? 15.407 -12.145 -40.190 1.00 89.38 254 THR A C 1
ATOM 1934 O O . THR A 1 254 ? 15.450 -11.098 -40.832 1.00 89.38 254 THR A O 1
ATOM 1937 N N . ASN A 1 255 ? 15.285 -13.341 -40.766 1.00 89.44 255 ASN A N 1
ATOM 1938 C CA . ASN A 1 255 ? 15.075 -13.496 -42.198 1.00 89.44 255 ASN A CA 1
ATOM 1939 C C . ASN A 1 255 ? 13.588 -13.272 -42.531 1.00 89.44 255 ASN A C 1
ATOM 1941 O O . ASN A 1 255 ? 12.727 -14.100 -42.221 1.00 89.44 255 ASN A O 1
ATOM 1945 N N . LEU A 1 256 ? 13.287 -12.136 -43.157 1.00 86.69 256 LEU A N 1
ATOM 1946 C CA . LEU A 1 256 ? 11.934 -11.735 -43.526 1.00 86.69 256 LEU A CA 1
ATOM 1947 C C . LEU A 1 256 ? 11.348 -12.597 -44.646 1.00 86.69 256 LEU A C 1
ATOM 1949 O O . LEU A 1 256 ? 10.134 -12.782 -44.680 1.00 86.69 256 LEU A O 1
ATOM 1953 N N . THR A 1 257 ? 12.173 -13.154 -45.540 1.00 86.62 257 THR A N 1
ATOM 1954 C CA . THR A 1 257 ? 11.678 -14.042 -46.609 1.00 86.62 257 THR A CA 1
ATOM 1955 C C . THR A 1 257 ? 11.097 -15.324 -46.019 1.00 86.62 257 THR A C 1
ATOM 1957 O O . THR A 1 257 ? 9.969 -15.691 -46.337 1.00 86.62 257 THR A O 1
ATOM 1960 N N . GLN A 1 258 ? 11.801 -15.937 -45.063 1.00 84.44 258 GLN A N 1
ATOM 1961 C CA . GLN A 1 258 ? 11.319 -17.114 -44.337 1.00 84.44 258 GLN A CA 1
ATOM 1962 C C . GLN A 1 258 ? 10.054 -16.801 -43.533 1.00 84.44 258 GLN A C 1
ATOM 1964 O O . GLN A 1 258 ? 9.109 -17.586 -43.545 1.00 84.44 258 GLN A O 1
ATOM 1969 N N . LEU A 1 259 ? 10.009 -15.630 -42.888 1.00 84.94 259 LEU A N 1
ATOM 1970 C CA . LEU A 1 259 ? 8.846 -15.171 -42.126 1.00 84.94 259 LEU A CA 1
ATOM 1971 C C . LEU A 1 259 ? 7.596 -14.999 -43.010 1.00 84.94 259 LEU A C 1
ATOM 1973 O O . LEU A 1 259 ? 6.498 -15.371 -42.599 1.00 84.94 259 LEU A O 1
ATOM 1977 N N . ARG A 1 260 ? 7.755 -14.446 -44.222 1.00 85.25 260 ARG A N 1
ATOM 1978 C CA . ARG A 1 260 ? 6.663 -14.269 -45.198 1.00 85.25 260 ARG A CA 1
ATOM 1979 C C . ARG A 1 260 ? 6.188 -15.610 -45.760 1.00 85.25 260 ARG A C 1
ATOM 1981 O O . ARG A 1 260 ? 4.984 -15.852 -45.789 1.00 85.25 260 ARG A O 1
ATOM 1988 N N . MET A 1 261 ? 7.119 -16.491 -46.135 1.00 82.00 261 MET A N 1
ATOM 1989 C CA . MET A 1 261 ? 6.804 -17.826 -46.661 1.00 82.00 261 MET A CA 1
ATOM 1990 C C . MET A 1 261 ? 6.063 -18.687 -45.632 1.00 82.00 261 MET A C 1
ATOM 1992 O O . MET A 1 261 ? 5.024 -19.256 -45.949 1.00 82.00 261 MET A O 1
ATOM 1996 N N . ALA A 1 262 ? 6.516 -18.695 -44.374 1.00 77.62 262 ALA A N 1
ATOM 1997 C CA . ALA A 1 262 ? 5.874 -19.463 -43.305 1.00 77.62 262 ALA A CA 1
ATOM 1998 C C . ALA A 1 262 ? 4.421 -19.036 -43.022 1.00 77.62 262 ALA A C 1
ATOM 2000 O O . ALA A 1 262 ? 3.645 -19.810 -42.467 1.00 77.62 262 ALA A O 1
ATOM 2001 N N . ARG A 1 263 ? 4.040 -17.807 -43.394 1.00 73.75 263 ARG A N 1
ATOM 2002 C CA . ARG A 1 263 ? 2.669 -17.307 -43.248 1.00 73.75 263 ARG A CA 1
ATOM 2003 C C . ARG A 1 263 ? 1.766 -17.696 -44.416 1.00 73.75 263 ARG A C 1
ATOM 2005 O O . ARG A 1 263 ? 0.576 -17.901 -44.205 1.00 73.75 263 ARG A O 1
ATOM 2012 N N . LEU A 1 264 ? 2.316 -17.774 -45.628 1.00 75.25 264 LEU A N 1
ATOM 2013 C CA . LEU A 1 264 ? 1.574 -18.214 -46.814 1.00 75.25 264 LEU A CA 1
ATOM 2014 C C . LEU A 1 264 ? 1.158 -19.688 -46.700 1.00 75.25 264 LEU A C 1
ATOM 2016 O O . LEU A 1 264 ? 0.083 -20.042 -47.168 1.00 75.25 264 LEU A O 1
ATOM 2020 N N . ASP A 1 265 ? 1.953 -20.501 -46.001 1.00 68.56 265 ASP A N 1
ATOM 2021 C CA . ASP A 1 265 ? 1.672 -21.922 -45.759 1.00 68.56 265 ASP A CA 1
ATOM 2022 C C . ASP A 1 265 ? 0.838 -22.191 -44.483 1.00 68.56 265 ASP A C 1
ATOM 2024 O O . ASP A 1 265 ? 0.622 -23.342 -44.107 1.00 68.56 265 ASP A O 1
ATOM 2028 N N . GLN A 1 266 ? 0.339 -21.159 -43.789 1.00 61.25 266 GLN A N 1
ATOM 2029 C CA . GLN A 1 266 ? -0.322 -21.304 -42.479 1.00 61.25 266 GLN A CA 1
ATOM 2030 C C . GLN A 1 266 ? -1.705 -21.997 -42.523 1.00 61.25 266 GLN A C 1
ATOM 2032 O O . GLN A 1 266 ? -2.318 -22.192 -41.472 1.00 61.25 266 GLN A O 1
ATOM 2037 N N . ASP A 1 267 ? -2.173 -22.415 -43.702 1.00 60.03 267 ASP A N 1
ATOM 2038 C CA . ASP A 1 267 ? -3.423 -23.165 -43.867 1.00 60.03 267 ASP A CA 1
ATOM 2039 C C . ASP A 1 267 ? -3.313 -24.671 -43.543 1.00 60.03 267 ASP A C 1
ATOM 2041 O O . ASP A 1 267 ? -4.349 -25.313 -43.416 1.00 60.03 267 ASP A O 1
ATOM 2045 N N . ASP A 1 268 ? -2.124 -25.246 -43.299 1.00 51.94 268 ASP A N 1
ATOM 2046 C CA . ASP A 1 268 ? -2.013 -26.633 -42.804 1.00 51.94 268 ASP A CA 1
ATOM 2047 C C . ASP A 1 268 ? -0.716 -26.877 -41.995 1.00 51.94 268 ASP A C 1
ATOM 2049 O O . ASP A 1 268 ? 0.370 -27.050 -42.538 1.00 51.94 268 ASP A O 1
ATOM 2053 N N . HIS A 1 269 ? -0.825 -26.914 -40.660 1.00 56.31 269 HIS A N 1
ATOM 2054 C CA . HIS A 1 269 ? 0.135 -27.538 -39.722 1.00 56.31 269 HIS A CA 1
ATOM 2055 C C . HIS A 1 269 ? 1.655 -27.311 -39.943 1.00 56.31 269 HIS A C 1
ATOM 2057 O O . HIS A 1 269 ? 2.454 -28.236 -39.771 1.00 56.31 269 HIS A O 1
ATOM 2063 N N . VAL A 1 270 ? 2.094 -26.090 -40.263 1.00 52.81 270 VAL A N 1
ATOM 2064 C CA . VAL A 1 270 ? 3.527 -25.800 -40.464 1.00 52.81 270 VAL A CA 1
ATOM 2065 C C . VAL A 1 270 ? 4.312 -25.793 -39.148 1.00 52.81 270 VAL A C 1
ATOM 2067 O O . VAL A 1 270 ? 3.856 -25.303 -38.112 1.00 52.81 270 VAL A O 1
ATOM 2070 N N . ALA A 1 271 ? 5.515 -26.366 -39.230 1.00 56.66 271 ALA A N 1
ATOM 2071 C CA . ALA A 1 271 ? 6.518 -26.474 -38.181 1.00 56.66 271 ALA A CA 1
ATOM 2072 C C . ALA A 1 271 ? 6.784 -25.134 -37.461 1.00 56.66 271 ALA A C 1
ATOM 2074 O O . ALA A 1 271 ? 6.741 -24.077 -38.095 1.00 56.66 271 ALA A O 1
ATOM 2075 N N . PRO A 1 272 ? 7.092 -25.164 -36.149 1.00 57.91 272 PRO A N 1
ATOM 2076 C CA . PRO A 1 272 ? 7.413 -23.959 -35.392 1.00 57.91 272 PRO A CA 1
ATOM 2077 C C . PRO A 1 272 ? 8.562 -23.211 -36.072 1.00 57.91 272 PRO A C 1
ATOM 2079 O O . PRO A 1 272 ? 9.582 -23.821 -36.407 1.00 57.91 272 PRO A O 1
ATOM 2082 N N . LEU A 1 273 ? 8.389 -21.900 -36.283 1.00 65.88 273 LEU A N 1
ATOM 2083 C CA . LEU A 1 273 ? 9.473 -21.039 -36.750 1.00 65.88 273 LEU A CA 1
ATOM 2084 C C . LEU A 1 273 ? 10.705 -21.281 -35.875 1.00 65.88 273 LEU A C 1
ATOM 2086 O O . LEU A 1 273 ? 10.591 -21.399 -34.655 1.00 65.88 273 LEU A O 1
ATOM 2090 N N . HIS A 1 274 ? 11.881 -21.357 -36.500 1.00 72.31 274 HIS A N 1
ATOM 2091 C CA . HIS A 1 274 ? 13.122 -21.481 -35.748 1.00 72.31 274 HIS A CA 1
ATOM 2092 C C . HIS A 1 274 ? 13.211 -20.359 -34.702 1.00 72.31 274 HIS A C 1
ATOM 2094 O O . HIS A 1 274 ? 12.915 -19.202 -35.028 1.00 72.31 274 HIS A O 1
ATOM 2100 N N . PRO A 1 275 ? 13.604 -20.683 -33.456 1.00 78.62 275 PRO A N 1
ATOM 2101 C CA . PRO A 1 275 ? 13.718 -19.682 -32.412 1.00 78.62 275 PRO A CA 1
ATOM 2102 C C . PRO A 1 275 ? 14.737 -18.614 -32.834 1.00 78.62 275 PRO A C 1
ATOM 2104 O O . PRO A 1 275 ? 15.775 -18.958 -33.412 1.00 78.62 275 PRO A O 1
ATOM 2107 N N . PRO A 1 276 ? 14.464 -17.323 -32.573 1.00 83.19 276 PRO A N 1
ATOM 2108 C CA . PRO A 1 276 ? 15.380 -16.252 -32.931 1.00 83.19 276 PRO A CA 1
ATOM 2109 C C . PRO A 1 276 ? 16.743 -16.455 -32.259 1.00 83.19 276 PRO A C 1
ATOM 2111 O O . PRO A 1 276 ? 16.827 -16.749 -31.065 1.00 83.19 276 PRO A O 1
ATOM 2114 N N . LEU A 1 277 ? 17.820 -16.282 -33.028 1.00 85.50 277 LEU A N 1
ATOM 2115 C CA . LEU A 1 277 ? 19.179 -16.319 -32.496 1.00 85.50 277 LEU A CA 1
ATOM 2116 C C . LEU A 1 277 ? 19.523 -14.953 -31.891 1.00 85.50 277 LEU A C 1
ATOM 2118 O O . LEU A 1 277 ? 19.525 -13.939 -32.591 1.00 85.50 277 LEU A O 1
ATOM 2122 N N . TYR A 1 278 ? 19.827 -14.936 -30.594 1.00 87.44 278 TYR A N 1
ATOM 2123 C CA . TYR A 1 278 ? 20.214 -13.731 -29.865 1.00 87.44 278 TYR A CA 1
ATOM 2124 C C . TYR A 1 278 ? 21.731 -13.634 -29.751 1.00 87.44 278 TYR A C 1
ATOM 2126 O O . TYR A 1 278 ? 22.360 -14.471 -29.108 1.00 87.44 278 TYR A O 1
ATOM 2134 N N . ALA A 1 279 ? 22.307 -12.567 -30.295 1.00 90.62 279 ALA A N 1
ATOM 2135 C CA . ALA A 1 279 ? 23.654 -12.140 -29.947 1.00 90.62 279 ALA A CA 1
ATOM 2136 C C . ALA A 1 279 ? 23.552 -11.107 -28.819 1.00 90.62 279 ALA A C 1
ATOM 2138 O O . ALA A 1 279 ? 23.091 -9.983 -29.034 1.00 90.62 279 ALA A O 1
ATOM 2139 N N . MET A 1 280 ? 23.937 -11.501 -27.605 1.00 92.06 280 MET A N 1
ATOM 2140 C CA . MET A 1 280 ? 23.912 -10.625 -26.436 1.00 92.06 280 MET A CA 1
ATOM 2141 C C . MET A 1 280 ? 25.305 -10.103 -26.126 1.00 92.06 280 MET A C 1
ATOM 2143 O O . MET A 1 280 ? 26.290 -10.836 -26.207 1.00 92.06 280 MET A O 1
ATOM 2147 N N . ARG A 1 281 ? 25.383 -8.824 -25.771 1.00 90.81 281 ARG A N 1
ATOM 2148 C CA . ARG A 1 281 ? 26.621 -8.190 -25.334 1.00 90.81 281 ARG A CA 1
ATOM 2149 C C . ARG A 1 281 ? 26.348 -7.244 -24.165 1.00 90.81 281 ARG A C 1
ATOM 2151 O O . ARG A 1 281 ? 25.290 -6.610 -24.133 1.00 90.81 281 ARG A O 1
ATOM 2158 N N . LEU A 1 282 ? 27.283 -7.142 -23.228 1.00 89.88 282 LEU A N 1
ATOM 2159 C CA . LEU A 1 282 ? 27.162 -6.334 -22.012 1.00 89.88 282 LEU A CA 1
ATOM 2160 C C . LEU A 1 282 ? 28.219 -5.227 -22.003 1.00 89.88 282 LEU A C 1
ATOM 2162 O O . LEU A 1 282 ? 29.344 -5.444 -22.432 1.00 89.88 282 LEU A O 1
ATOM 2166 N N . ALA A 1 283 ? 27.871 -4.051 -21.492 1.00 85.88 283 ALA A N 1
ATOM 2167 C CA . ALA A 1 283 ? 28.832 -2.995 -21.177 1.00 85.88 283 ALA A CA 1
ATOM 2168 C C . ALA A 1 283 ? 28.645 -2.559 -19.718 1.00 85.88 283 ALA A C 1
ATOM 2170 O O . ALA A 1 283 ? 27.526 -2.230 -19.319 1.00 85.88 283 ALA A O 1
ATOM 2171 N N . SER A 1 284 ? 29.709 -2.573 -18.909 1.00 74.31 284 SER A N 1
ATOM 2172 C CA . SER A 1 284 ? 29.662 -2.197 -17.481 1.00 74.31 284 SER A CA 1
ATOM 2173 C C . SER A 1 284 ? 29.893 -0.700 -17.227 1.00 74.31 284 SER A C 1
ATOM 2175 O O . SER A 1 284 ? 29.672 -0.222 -16.116 1.00 74.31 284 SER A O 1
ATOM 2177 N N . GLN A 1 285 ? 30.311 0.063 -18.245 1.00 68.31 285 GLN A N 1
ATOM 2178 C CA . GLN A 1 285 ? 30.512 1.514 -18.182 1.00 68.31 285 GLN A CA 1
ATOM 2179 C C . GLN A 1 285 ? 30.076 2.168 -19.498 1.00 68.31 285 GLN A C 1
ATOM 2181 O O . GLN A 1 285 ? 30.330 1.623 -20.565 1.00 68.31 285 GLN A O 1
ATOM 2186 N N . VAL A 1 286 ? 29.432 3.339 -19.417 1.00 55.09 286 VAL A N 1
ATOM 2187 C CA . VAL A 1 286 ? 29.002 4.121 -20.598 1.00 55.09 286 VAL A CA 1
ATOM 2188 C C . VAL A 1 286 ? 30.205 4.598 -21.421 1.00 55.09 286 VAL A C 1
ATOM 2190 O O . VAL A 1 286 ? 30.108 4.680 -22.637 1.00 55.09 286 VAL A O 1
ATOM 2193 N N . ASP A 1 287 ? 31.340 4.856 -20.765 1.00 51.94 287 ASP A N 1
ATOM 2194 C CA . ASP A 1 287 ? 32.537 5.433 -21.396 1.00 51.94 287 ASP A CA 1
ATOM 2195 C C . ASP A 1 287 ? 33.408 4.410 -22.135 1.00 51.94 287 ASP A C 1
ATOM 2197 O O . ASP A 1 287 ? 34.394 4.781 -22.770 1.00 51.94 287 ASP A O 1
ATOM 2201 N N . GLN A 1 288 ? 33.082 3.117 -22.051 1.00 52.97 288 GLN A N 1
ATOM 2202 C CA . GLN A 1 288 ? 33.768 2.089 -22.821 1.00 52.97 288 GLN A CA 1
ATOM 2203 C C . GLN A 1 288 ? 32.862 1.680 -23.979 1.00 52.97 288 GLN A C 1
ATOM 2205 O O . GLN A 1 288 ? 31.903 0.938 -23.786 1.00 52.97 288 GLN A O 1
ATOM 2210 N N . ASP A 1 289 ? 33.209 2.097 -25.200 1.00 56.88 289 ASP A N 1
ATOM 2211 C CA . ASP A 1 289 ? 32.576 1.673 -26.467 1.00 56.88 289 ASP A CA 1
ATOM 2212 C C . ASP A 1 289 ? 32.641 0.143 -26.718 1.00 56.88 289 ASP A C 1
ATOM 2214 O O . ASP A 1 289 ? 32.284 -0.360 -27.787 1.00 56.88 289 ASP A O 1
ATOM 2218 N N . VAL A 1 290 ? 33.109 -0.635 -25.740 1.00 75.06 290 VAL A N 1
ATOM 2219 C CA . VAL A 1 290 ? 33.387 -2.061 -25.845 1.00 75.06 290 VAL A CA 1
ATOM 2220 C C . VAL A 1 290 ? 32.308 -2.842 -25.107 1.00 75.06 290 VAL A C 1
ATOM 2222 O O . VAL A 1 290 ? 32.347 -3.045 -23.898 1.00 75.06 290 VAL A O 1
ATOM 2225 N N . PHE A 1 291 ? 31.326 -3.303 -25.871 1.00 82.88 291 PHE A N 1
ATOM 2226 C CA . PHE A 1 291 ? 30.381 -4.317 -25.422 1.00 82.88 291 PHE A CA 1
ATOM 2227 C C . PHE A 1 291 ? 31.039 -5.704 -25.507 1.00 82.88 291 PHE A C 1
ATOM 2229 O O . PHE A 1 291 ? 31.255 -6.188 -26.625 1.00 82.88 291 PHE A O 1
ATOM 2236 N N . SER A 1 292 ? 31.300 -6.355 -24.370 1.00 88.88 292 SER A N 1
ATOM 2237 C CA . SER A 1 292 ? 31.819 -7.729 -24.331 1.00 88.88 292 SER A CA 1
ATOM 2238 C C . SER A 1 292 ? 30.716 -8.734 -24.689 1.00 88.88 292 SER A C 1
ATOM 2240 O O . SER A 1 292 ? 29.549 -8.533 -24.323 1.00 88.88 292 SER A O 1
ATOM 2242 N N . PRO A 1 293 ? 31.017 -9.784 -25.474 1.00 91.19 293 PRO A N 1
ATOM 2243 C CA . PRO A 1 293 ? 30.069 -10.865 -25.709 1.00 91.19 293 PRO A CA 1
ATOM 2244 C C . PRO A 1 293 ? 29.760 -11.591 -24.398 1.00 91.19 293 PRO A C 1
ATOM 2246 O O . PRO A 1 293 ? 30.628 -11.777 -23.548 1.00 91.19 293 PRO A O 1
ATOM 2249 N N . ILE A 1 294 ? 28.486 -11.947 -24.222 1.00 94.12 294 ILE A N 1
ATOM 2250 C CA . ILE A 1 294 ? 28.034 -12.667 -23.034 1.00 94.12 294 ILE A CA 1
ATOM 2251 C C . ILE A 1 294 ? 27.233 -13.905 -23.411 1.00 94.12 294 ILE A C 1
ATOM 2253 O O . ILE A 1 294 ? 26.458 -13.918 -24.376 1.00 94.12 294 ILE A O 1
ATOM 2257 N N . HIS A 1 295 ? 27.332 -14.913 -22.556 1.00 94.06 295 HIS A N 1
ATOM 2258 C CA . HIS A 1 295 ? 26.488 -16.093 -22.595 1.00 94.06 295 HIS A CA 1
ATOM 2259 C C . HIS A 1 295 ? 25.454 -16.058 -21.470 1.00 94.06 295 HIS A C 1
ATOM 2261 O O . HIS A 1 295 ? 25.775 -15.845 -20.300 1.00 94.06 295 HIS A O 1
ATOM 2267 N N . VAL A 1 296 ? 24.183 -16.273 -21.817 1.00 93.62 296 VAL A N 1
ATOM 2268 C CA . VAL A 1 296 ? 23.105 -16.381 -20.828 1.00 93.62 296 VAL A CA 1
ATOM 2269 C C . VAL A 1 296 ? 23.137 -17.777 -20.220 1.00 93.62 296 VAL A C 1
ATOM 2271 O O . VAL A 1 296 ? 22.809 -18.759 -20.879 1.00 93.62 296 VAL A O 1
ATOM 2274 N N . MET A 1 297 ? 23.526 -17.856 -18.951 1.00 95.00 297 MET A N 1
ATOM 2275 C CA . MET A 1 297 ? 23.645 -19.107 -18.201 1.00 95.00 297 MET A CA 1
ATOM 2276 C C . MET A 1 297 ? 22.295 -19.556 -17.642 1.00 95.00 297 MET A C 1
ATOM 2278 O O . MET A 1 297 ? 21.970 -20.741 -17.656 1.00 95.00 297 MET A O 1
ATOM 2282 N N . GLN A 1 298 ? 21.506 -18.604 -17.136 1.00 94.62 298 GLN A N 1
ATOM 2283 C CA . GLN A 1 298 ? 20.201 -18.869 -16.540 1.00 94.62 298 GLN A CA 1
ATOM 2284 C C . GLN A 1 298 ? 19.243 -17.708 -16.807 1.00 94.62 298 GLN A C 1
ATOM 2286 O O . GLN A 1 298 ? 19.566 -16.548 -16.555 1.00 94.62 298 GLN A O 1
ATOM 2291 N N . VAL A 1 299 ? 18.042 -18.033 -17.281 1.00 92.31 299 VAL A N 1
ATOM 2292 C CA . VAL A 1 299 ? 16.946 -17.083 -17.489 1.00 92.31 299 VAL A CA 1
ATOM 2293 C C . VAL A 1 299 ? 15.935 -17.286 -16.366 1.00 92.31 299 VAL A C 1
ATOM 2295 O O . VAL A 1 299 ? 15.218 -18.285 -16.365 1.00 92.31 299 VAL A O 1
ATOM 2298 N N . ASN A 1 300 ? 15.878 -16.359 -15.410 1.00 92.38 300 ASN A N 1
ATOM 2299 C CA . ASN A 1 300 ? 14.742 -16.255 -14.497 1.00 92.38 300 ASN A CA 1
ATOM 2300 C C . ASN A 1 300 ? 13.780 -15.173 -15.001 1.00 92.38 300 ASN A C 1
ATOM 2302 O O . ASN A 1 300 ? 14.142 -14.310 -15.801 1.00 92.38 300 ASN A O 1
ATOM 2306 N N . ASP A 1 301 ? 12.554 -15.195 -14.485 1.00 89.38 301 ASP A N 1
ATOM 2307 C CA . ASP A 1 301 ? 11.498 -14.263 -14.884 1.00 89.38 301 ASP A CA 1
ATOM 2308 C C . ASP A 1 301 ? 11.858 -12.784 -14.638 1.00 89.38 301 ASP A C 1
ATOM 2310 O O . ASP A 1 301 ? 11.436 -11.920 -15.395 1.00 89.38 301 ASP A O 1
ATOM 2314 N N . LEU A 1 302 ? 12.652 -12.477 -13.606 1.00 89.62 302 LEU A N 1
ATOM 2315 C CA . LEU A 1 302 ? 13.001 -11.100 -13.216 1.00 89.62 302 LEU A CA 1
ATOM 2316 C C . LEU A 1 302 ? 14.493 -10.775 -13.295 1.00 89.62 302 LEU A C 1
ATOM 2318 O O . LEU A 1 302 ? 14.870 -9.618 -13.118 1.00 89.62 302 LEU A O 1
ATOM 2322 N N . SER A 1 303 ? 15.347 -11.771 -13.503 1.00 93.12 303 SER A N 1
ATOM 2323 C CA . SER A 1 303 ? 16.790 -11.574 -13.591 1.00 93.12 303 SER A CA 1
ATOM 2324 C C . SER A 1 303 ? 17.424 -12.641 -14.460 1.00 93.12 303 SER A C 1
ATOM 2326 O O . SER A 1 303 ? 16.967 -13.785 -14.498 1.00 93.12 303 SER A O 1
ATOM 2328 N N . TRP A 1 304 ? 18.485 -12.277 -15.166 1.00 94.81 304 TRP A N 1
ATOM 2329 C CA . TRP A 1 304 ? 19.267 -13.232 -15.941 1.00 94.81 304 TRP A CA 1
ATOM 2330 C C . TRP A 1 304 ? 20.647 -13.361 -15.333 1.00 94.81 304 TRP A C 1
ATOM 2332 O O . TRP A 1 304 ? 21.255 -12.372 -14.930 1.00 94.81 304 TRP A O 1
ATOM 2342 N N . THR A 1 305 ? 21.153 -14.582 -15.279 1.00 95.62 305 THR A N 1
ATOM 2343 C CA . THR A 1 305 ? 22.552 -14.828 -14.961 1.00 95.62 305 THR A CA 1
ATOM 2344 C C . THR A 1 305 ? 23.312 -14.949 -16.267 1.00 95.62 305 THR A C 1
ATOM 2346 O O . THR A 1 305 ? 23.024 -15.834 -17.074 1.00 95.62 305 THR A O 1
ATOM 2349 N N . VAL A 1 306 ? 24.265 -14.051 -16.476 1.00 95.31 306 VAL A N 1
ATOM 2350 C CA . VAL A 1 306 ? 25.099 -13.987 -17.677 1.00 95.31 306 VAL A CA 1
ATOM 2351 C C . VAL A 1 306 ? 26.559 -14.176 -17.300 1.00 95.31 306 VAL A C 1
ATOM 2353 O O . VAL A 1 306 ? 26.974 -13.779 -16.212 1.00 95.31 306 VAL A O 1
ATOM 2356 N N . GLN A 1 307 ? 27.334 -14.799 -18.174 1.00 95.25 307 GLN A N 1
ATOM 2357 C CA . GLN A 1 307 ? 28.776 -14.930 -18.036 1.00 95.25 307 GLN A CA 1
ATOM 2358 C C . GLN A 1 307 ? 29.443 -14.122 -19.142 1.00 95.25 307 GLN A C 1
ATOM 2360 O O . GLN A 1 307 ? 29.052 -14.233 -20.300 1.00 95.25 307 GLN A O 1
ATOM 2365 N N . ASP A 1 308 ? 30.401 -13.288 -18.754 1.00 92.00 308 ASP A N 1
ATOM 2366 C CA . ASP A 1 308 ? 31.260 -12.562 -19.687 1.00 92.00 308 ASP A CA 1
ATOM 2367 C C . ASP A 1 308 ? 32.363 -13.503 -20.190 1.00 92.00 308 ASP A C 1
ATOM 2369 O O . ASP A 1 308 ? 33.048 -14.140 -19.375 1.00 92.00 308 ASP A O 1
ATOM 2373 N N . ASP A 1 309 ? 32.497 -13.603 -21.513 1.00 89.62 309 ASP A N 1
ATOM 2374 C CA . ASP A 1 309 ? 33.435 -14.509 -22.181 1.00 89.62 309 ASP A CA 1
ATOM 2375 C C . ASP A 1 309 ? 34.891 -14.130 -21.891 1.00 89.62 309 ASP A C 1
ATOM 2377 O O . ASP A 1 309 ? 35.738 -15.010 -21.712 1.00 89.62 309 ASP A O 1
ATOM 2381 N N . ASP A 1 310 ? 35.172 -12.830 -21.770 1.00 86.00 310 ASP A N 1
ATOM 2382 C CA . ASP A 1 310 ? 36.529 -12.312 -21.593 1.00 86.00 310 ASP A CA 1
ATOM 2383 C C . ASP A 1 310 ? 36.968 -12.377 -20.123 1.00 86.00 310 ASP A C 1
ATOM 2385 O O . ASP A 1 310 ? 38.119 -12.690 -19.806 1.00 86.00 310 ASP A O 1
ATOM 2389 N N . ALA A 1 311 ? 36.047 -12.096 -19.197 1.00 82.25 311 ALA A N 1
ATOM 2390 C CA . ALA A 1 311 ? 36.362 -11.980 -17.772 1.00 82.25 311 ALA A CA 1
ATOM 2391 C C . ALA A 1 311 ? 36.157 -13.280 -16.974 1.00 82.25 311 ALA A C 1
ATOM 2393 O O . ALA A 1 311 ? 36.546 -13.344 -15.806 1.00 82.25 311 ALA A O 1
ATOM 2394 N N . ALA A 1 312 ? 35.503 -14.298 -17.550 1.00 85.56 312 ALA A N 1
ATOM 2395 C CA . ALA A 1 312 ? 35.042 -15.502 -16.846 1.00 85.56 312 ALA A CA 1
ATOM 2396 C C . ALA A 1 312 ? 34.217 -15.203 -15.568 1.00 85.56 312 ALA A C 1
ATOM 2398 O O . ALA A 1 312 ? 34.114 -16.029 -14.652 1.00 85.56 312 ALA A O 1
ATOM 2399 N N . MET A 1 313 ? 33.617 -14.012 -15.498 1.00 89.50 313 MET A N 1
ATOM 2400 C CA . MET A 1 313 ? 32.831 -13.532 -14.365 1.00 89.50 313 MET A CA 1
ATOM 2401 C C . MET A 1 313 ? 31.342 -13.655 -14.673 1.00 89.50 313 MET A C 1
ATOM 2403 O O . MET A 1 313 ? 30.885 -13.328 -15.765 1.00 89.50 313 MET A O 1
ATOM 2407 N N . SER A 1 314 ? 30.581 -14.132 -13.688 1.00 93.06 314 SER A N 1
ATOM 2408 C CA . SER A 1 314 ? 29.126 -14.241 -13.768 1.00 93.06 314 SER A CA 1
ATOM 2409 C C . SER A 1 314 ? 28.458 -13.016 -13.147 1.00 93.06 314 SER A C 1
ATOM 2411 O O . SER A 1 314 ? 28.748 -12.684 -11.992 1.00 93.06 314 SER A O 1
ATOM 2413 N N . TYR A 1 315 ? 27.514 -12.421 -13.861 1.00 93.56 315 TYR A N 1
ATOM 2414 C CA . TYR A 1 315 ? 26.694 -11.299 -13.425 1.00 93.56 315 TYR A CA 1
ATOM 2415 C C . TYR A 1 315 ? 25.235 -11.729 -13.322 1.00 93.56 315 TYR A C 1
ATOM 2417 O O . TYR A 1 315 ? 24.732 -12.454 -14.178 1.00 93.56 315 TYR A O 1
ATOM 2425 N N . GLU A 1 316 ? 24.533 -11.254 -12.300 1.00 94.75 316 GLU A N 1
ATOM 2426 C CA . GLU A 1 316 ? 23.074 -11.247 -12.289 1.00 94.75 316 GLU A CA 1
ATOM 2427 C C . GLU A 1 316 ? 22.601 -9.881 -12.790 1.00 94.75 316 GLU A C 1
ATOM 2429 O O . GLU A 1 316 ? 22.794 -8.867 -12.121 1.00 94.75 316 GLU A O 1
ATOM 2434 N N . ILE A 1 317 ? 22.006 -9.846 -13.977 1.00 93.31 317 ILE A N 1
ATOM 2435 C CA . ILE A 1 317 ? 21.468 -8.626 -14.574 1.00 93.31 317 ILE A CA 1
ATOM 2436 C C . ILE A 1 317 ? 19.961 -8.528 -14.325 1.00 93.31 317 ILE A C 1
ATOM 2438 O O . ILE A 1 317 ? 19.222 -9.505 -14.469 1.00 93.31 317 ILE A O 1
ATOM 2442 N N . VAL A 1 318 ? 19.499 -7.344 -13.929 1.00 91.31 318 VAL A N 1
ATOM 2443 C CA . VAL A 1 318 ? 18.091 -7.061 -13.620 1.00 91.31 318 VAL A CA 1
ATOM 2444 C C . VAL A 1 318 ? 17.755 -5.608 -13.936 1.00 91.31 318 VAL A C 1
ATOM 2446 O O . VAL A 1 318 ? 18.508 -4.698 -13.589 1.00 91.31 318 VAL A O 1
ATOM 2449 N N . GLY A 1 319 ? 16.617 -5.366 -14.584 1.00 86.88 319 GLY A N 1
ATOM 2450 C CA . GLY A 1 319 ? 16.114 -4.013 -14.793 1.00 86.88 319 GLY A CA 1
ATOM 2451 C C . GLY A 1 319 ? 15.590 -3.486 -13.470 1.00 86.88 319 GLY A C 1
ATOM 2452 O O . GLY A 1 319 ? 14.831 -4.174 -12.790 1.00 86.88 319 GLY A O 1
ATOM 2453 N N . VAL A 1 320 ? 16.016 -2.293 -13.065 1.00 81.12 320 VAL A N 1
ATOM 2454 C CA . VAL A 1 320 ? 15.515 -1.651 -11.848 1.00 81.12 320 VAL A CA 1
ATOM 2455 C C . VAL A 1 320 ? 15.100 -0.234 -12.186 1.00 81.12 320 VAL A C 1
ATOM 2457 O O . VAL A 1 320 ? 15.929 0.594 -12.544 1.00 81.12 320 VAL A O 1
ATOM 2460 N N . GLN A 1 321 ? 13.813 0.042 -12.034 1.00 79.19 321 GLN A N 1
ATOM 2461 C CA . GLN A 1 321 ? 13.230 1.371 -12.172 1.00 79.19 321 GLN A CA 1
ATOM 2462 C C . GLN A 1 321 ? 12.582 1.734 -10.844 1.00 79.19 321 GLN A C 1
ATOM 2464 O O . GLN A 1 321 ? 12.162 0.862 -10.092 1.00 79.19 321 GLN A O 1
ATOM 2469 N N . GLY A 1 322 ? 12.476 3.008 -10.502 1.00 78.06 322 GLY A N 1
ATOM 2470 C CA . GLY A 1 322 ? 11.779 3.379 -9.283 1.00 78.06 322 GLY A CA 1
ATOM 2471 C C . GLY A 1 322 ? 12.060 4.791 -8.846 1.00 78.06 322 GLY A C 1
ATOM 2472 O O . GLY A 1 322 ? 12.640 5.596 -9.571 1.00 78.06 322 GLY A O 1
ATOM 2473 N N . PHE A 1 323 ? 11.631 5.081 -7.630 1.00 78.56 323 PHE A N 1
ATOM 2474 C CA . PHE A 1 323 ? 11.938 6.327 -6.958 1.00 78.56 323 PHE A CA 1
ATOM 2475 C C . PHE A 1 323 ? 12.393 6.028 -5.532 1.00 78.56 323 PHE A C 1
ATOM 2477 O O . PHE A 1 323 ? 11.857 5.154 -4.843 1.00 78.56 323 PHE A O 1
ATOM 2484 N N . PHE A 1 324 ? 13.398 6.776 -5.090 1.00 75.50 324 PHE A N 1
ATOM 2485 C CA . PHE A 1 324 ? 14.045 6.599 -3.796 1.00 75.50 324 PHE A CA 1
ATOM 2486 C C . PHE A 1 324 ? 14.088 7.916 -3.033 1.00 75.50 324 PHE A C 1
ATOM 2488 O O . PHE A 1 324 ? 14.080 9.002 -3.620 1.00 75.50 324 PHE A O 1
ATOM 2495 N N . TRP A 1 325 ? 14.171 7.817 -1.712 1.00 72.75 325 TRP A N 1
ATOM 2496 C CA . TRP A 1 325 ? 14.335 8.953 -0.822 1.00 72.75 325 TRP A CA 1
ATOM 2497 C C . TRP A 1 325 ? 15.670 8.853 -0.095 1.00 72.75 325 TRP A C 1
ATOM 2499 O O . TRP A 1 325 ? 15.923 7.893 0.627 1.00 72.75 325 TRP A O 1
ATOM 2509 N N . HIS A 1 326 ? 16.515 9.866 -0.287 1.00 71.44 326 HIS A N 1
ATOM 2510 C CA . HIS A 1 326 ? 17.926 9.917 0.117 1.00 71.44 326 HIS A CA 1
ATOM 2511 C C . HIS A 1 326 ? 18.818 8.845 -0.518 1.00 71.44 326 HIS A C 1
ATOM 2513 O O . HIS A 1 326 ? 19.732 9.192 -1.261 1.00 71.44 326 HIS A O 1
ATOM 2519 N N . THR A 1 327 ? 18.560 7.565 -0.261 1.00 67.50 327 THR A N 1
ATOM 2520 C CA . THR A 1 327 ? 19.340 6.454 -0.812 1.00 67.50 327 THR A CA 1
ATOM 2521 C C . THR A 1 327 ? 18.438 5.257 -1.126 1.00 67.50 327 THR A C 1
ATOM 2523 O O . THR A 1 327 ? 17.413 5.057 -0.464 1.00 67.50 327 THR A O 1
ATOM 2526 N N . PRO A 1 328 ? 18.830 4.407 -2.092 1.00 64.81 328 PRO A N 1
ATOM 2527 C CA . PRO A 1 328 ? 18.075 3.213 -2.457 1.00 64.81 328 PRO A CA 1
ATOM 2528 C C . PRO A 1 328 ? 18.007 2.165 -1.345 1.00 64.81 328 PRO A C 1
ATOM 2530 O O . PRO A 1 328 ? 17.150 1.289 -1.371 1.00 64.81 328 PRO A O 1
ATOM 2533 N N . THR A 1 329 ? 18.888 2.270 -0.354 1.00 71.19 329 THR A N 1
ATOM 2534 C CA . THR A 1 329 ? 18.979 1.350 0.779 1.00 71.19 329 THR A CA 1
ATOM 2535 C C . THR A 1 329 ? 18.093 1.740 1.961 1.00 71.19 329 THR A C 1
ATOM 2537 O O . THR A 1 329 ? 17.868 0.903 2.831 1.00 71.19 329 THR A O 1
ATOM 2540 N N . ILE A 1 330 ? 17.599 2.985 2.029 1.00 76.94 330 ILE A N 1
ATOM 2541 C CA . ILE A 1 330 ? 16.838 3.471 3.192 1.00 76.94 330 ILE A CA 1
ATOM 2542 C C . ILE A 1 330 ? 15.333 3.501 2.895 1.00 76.94 330 ILE A C 1
ATOM 2544 O O . ILE A 1 330 ? 14.536 2.944 3.652 1.00 76.94 330 ILE A O 1
ATOM 2548 N N . LEU A 1 331 ? 14.921 4.157 1.810 1.00 81.69 331 LEU A N 1
ATOM 2549 C CA . LEU A 1 331 ? 13.511 4.349 1.464 1.00 81.69 331 LEU A CA 1
ATOM 2550 C C . LEU A 1 331 ? 13.363 4.329 -0.057 1.00 81.69 331 LEU A C 1
ATOM 2552 O O . LEU A 1 331 ? 13.931 5.171 -0.752 1.00 81.69 331 LEU A O 1
ATOM 2556 N N . GLY A 1 332 ? 12.596 3.380 -0.586 1.00 82.19 332 GLY A N 1
ATOM 2557 C CA . GLY A 1 332 ? 12.484 3.197 -2.027 1.00 82.19 332 GLY A CA 1
ATOM 2558 C C . GLY A 1 332 ? 11.257 2.417 -2.448 1.00 82.19 332 GLY A C 1
ATOM 2559 O O . GLY A 1 332 ? 10.871 1.455 -1.791 1.00 82.19 332 GLY A O 1
ATOM 2560 N N . THR A 1 333 ? 10.663 2.815 -3.567 1.00 83.06 333 THR A N 1
ATOM 2561 C CA . THR A 1 333 ? 9.742 1.960 -4.316 1.00 83.06 333 THR A CA 1
ATOM 2562 C C . THR A 1 333 ? 10.383 1.689 -5.658 1.00 83.06 333 THR A C 1
ATOM 2564 O O . THR A 1 333 ? 10.622 2.605 -6.442 1.00 83.06 333 THR A O 1
ATOM 2567 N N . THR A 1 334 ? 10.681 0.423 -5.892 1.00 82.06 334 THR A N 1
ATOM 2568 C CA . THR A 1 334 ? 11.363 -0.066 -7.084 1.00 82.06 334 THR A CA 1
ATOM 2569 C C . THR A 1 334 ? 10.495 -1.066 -7.802 1.00 82.06 334 THR A C 1
ATOM 2571 O O . THR A 1 334 ? 9.693 -1.761 -7.192 1.00 82.06 334 THR A O 1
ATOM 2574 N N . ILE A 1 335 ? 10.656 -1.127 -9.105 1.00 83.00 335 ILE A N 1
ATOM 2575 C CA . ILE A 1 335 ? 10.193 -2.184 -9.965 1.00 83.00 335 ILE A CA 1
ATOM 2576 C C . ILE A 1 335 ? 11.443 -2.891 -10.451 1.00 83.00 335 ILE A C 1
ATOM 2578 O O . ILE A 1 335 ? 12.305 -2.274 -11.074 1.00 83.00 335 ILE A O 1
ATOM 2582 N N . ARG A 1 336 ? 11.531 -4.180 -10.146 1.00 86.88 336 ARG A N 1
ATOM 2583 C CA . ARG A 1 336 ? 12.447 -5.093 -10.813 1.00 86.88 336 ARG A CA 1
ATOM 2584 C C . ARG A 1 336 ? 11.737 -5.591 -12.052 1.00 86.88 336 ARG A C 1
ATOM 2586 O O . ARG A 1 336 ? 10.590 -6.014 -11.949 1.00 86.88 336 ARG A O 1
ATOM 2593 N N . PHE A 1 337 ? 12.372 -5.516 -13.204 1.00 88.50 337 PHE A N 1
ATOM 2594 C CA . PHE A 1 337 ? 11.770 -5.963 -14.445 1.00 88.50 337 PHE A CA 1
ATOM 2595 C C . PHE A 1 337 ? 12.810 -6.578 -15.364 1.00 88.50 337 PHE A C 1
ATOM 2597 O O . PHE A 1 337 ? 13.989 -6.233 -15.325 1.00 88.50 337 PHE A O 1
ATOM 2604 N N . MET A 1 338 ? 12.351 -7.495 -16.198 1.00 91.44 338 MET A N 1
ATOM 2605 C CA . MET A 1 338 ? 13.141 -8.093 -17.258 1.00 91.44 338 MET A CA 1
ATOM 2606 C C . MET A 1 338 ? 12.217 -8.377 -18.437 1.00 91.44 338 MET A C 1
ATOM 2608 O O . MET A 1 338 ? 11.052 -8.740 -18.243 1.00 91.44 338 MET A O 1
ATOM 2612 N N . TRP A 1 339 ? 12.686 -8.175 -19.668 1.00 89.44 339 TRP A N 1
ATOM 2613 C CA . TRP A 1 339 ? 11.884 -8.587 -20.816 1.00 89.44 339 TRP A CA 1
ATOM 2614 C C . TRP A 1 339 ? 11.883 -10.108 -20.948 1.00 89.44 339 TRP A C 1
ATOM 2616 O O . TRP A 1 339 ? 12.826 -10.804 -20.570 1.00 89.44 339 TRP A O 1
ATOM 2626 N N . ARG A 1 340 ? 10.819 -10.644 -21.531 1.00 89.19 340 ARG A N 1
ATOM 2627 C CA . ARG A 1 340 ? 10.769 -12.033 -21.973 1.00 89.19 340 ARG A CA 1
ATOM 2628 C C . ARG A 1 340 ? 11.464 -12.148 -23.314 1.00 89.19 340 ARG A C 1
ATOM 2630 O O . ARG A 1 340 ? 11.237 -11.313 -24.181 1.00 89.19 340 ARG A O 1
ATOM 2637 N N . LEU A 1 341 ? 12.256 -13.204 -23.480 1.00 88.19 341 LEU A N 1
ATOM 2638 C CA . LEU A 1 341 ? 12.774 -13.630 -24.778 1.00 88.19 341 LEU A CA 1
ATOM 2639 C C . LEU A 1 341 ? 11.622 -14.275 -25.555 1.00 88.19 341 LEU A C 1
ATOM 2641 O O . LEU A 1 341 ? 11.150 -15.339 -25.144 1.00 88.19 341 LEU A O 1
ATOM 2645 N N . PRO A 1 342 ? 11.105 -13.636 -26.618 1.00 87.00 342 PRO A N 1
ATOM 2646 C CA . PRO A 1 342 ? 10.023 -14.217 -27.394 1.00 87.00 342 PRO A CA 1
ATOM 2647 C C . PRO A 1 342 ? 10.518 -15.478 -28.112 1.00 87.00 342 PRO A C 1
ATOM 2649 O O . PRO A 1 342 ? 11.628 -15.502 -28.638 1.00 87.00 342 PRO A O 1
ATOM 2652 N N . GLN A 1 343 ? 9.708 -16.538 -28.112 1.00 85.69 343 GLN A N 1
ATOM 2653 C CA . GLN A 1 343 ? 10.084 -17.809 -28.747 1.00 85.69 343 GLN A CA 1
ATOM 2654 C C . GLN A 1 343 ? 9.977 -17.741 -30.275 1.00 85.69 343 GLN A C 1
ATOM 2656 O O . GLN A 1 343 ? 10.727 -18.424 -30.964 1.00 85.69 343 GLN A O 1
ATOM 2661 N N . ASP A 1 344 ? 9.114 -16.860 -30.791 1.00 86.50 344 ASP A N 1
ATOM 2662 C CA . ASP A 1 344 ? 8.845 -16.733 -32.222 1.00 86.50 344 ASP A CA 1
ATOM 2663 C C . ASP A 1 344 ? 9.384 -15.410 -32.769 1.00 86.50 344 ASP A C 1
ATOM 2665 O O . ASP A 1 344 ? 9.137 -14.343 -32.196 1.00 86.50 344 ASP A O 1
ATOM 2669 N N . ALA A 1 345 ? 10.032 -15.443 -33.935 1.00 84.19 345 ALA A N 1
ATOM 2670 C CA . ALA A 1 345 ? 10.545 -14.243 -34.601 1.00 84.19 345 ALA A CA 1
ATOM 2671 C C . ALA A 1 345 ? 9.443 -13.204 -34.905 1.00 84.19 345 ALA A C 1
ATOM 2673 O O . ALA A 1 345 ? 9.667 -12.000 -34.776 1.00 84.19 345 ALA A O 1
ATOM 2674 N N . THR A 1 346 ? 8.223 -13.652 -35.228 1.00 83.94 346 THR A N 1
ATOM 2675 C CA . THR A 1 346 ? 7.063 -12.762 -35.409 1.00 83.94 346 THR A CA 1
ATOM 2676 C C . THR A 1 346 ? 6.738 -12.021 -34.118 1.00 83.94 346 THR A C 1
ATOM 2678 O O . THR A 1 346 ? 6.615 -10.799 -34.124 1.00 83.94 346 THR A O 1
ATOM 2681 N N . SER A 1 347 ? 6.652 -12.760 -33.005 1.00 86.25 347 SER A N 1
ATOM 2682 C CA . SER A 1 347 ? 6.347 -12.198 -31.688 1.00 86.25 347 SER A CA 1
ATOM 2683 C C . SER A 1 347 ? 7.442 -11.255 -31.209 1.00 86.25 347 SER A C 1
ATOM 2685 O O . SER A 1 347 ? 7.129 -10.241 -30.590 1.00 86.25 347 SER A O 1
ATOM 2687 N N . LEU A 1 348 ? 8.703 -11.537 -31.562 1.00 87.12 348 LEU A N 1
ATOM 2688 C CA . LEU A 1 348 ? 9.813 -10.633 -31.333 1.00 87.12 348 LEU A CA 1
ATOM 2689 C C . LEU A 1 348 ? 9.542 -9.311 -32.029 1.00 87.12 348 LEU A C 1
ATOM 2691 O O . LEU A 1 348 ? 9.503 -8.294 -31.352 1.00 87.12 348 LEU A O 1
ATOM 2695 N N . ILE A 1 349 ? 9.338 -9.298 -33.344 1.00 86.56 349 ILE A N 1
ATOM 2696 C CA . ILE A 1 349 ? 9.128 -8.069 -34.126 1.00 86.56 349 ILE A CA 1
ATOM 2697 C C . ILE A 1 349 ? 7.902 -7.287 -33.635 1.00 86.56 349 ILE A C 1
ATOM 2699 O O . ILE A 1 349 ? 7.964 -6.066 -33.497 1.00 86.56 349 ILE A O 1
ATOM 2703 N N . SER A 1 350 ? 6.800 -7.985 -33.365 1.00 84.56 350 SER A N 1
ATOM 2704 C CA . SER A 1 350 ? 5.513 -7.361 -33.064 1.00 84.56 350 SER A CA 1
ATOM 2705 C C . SER A 1 350 ? 5.340 -6.974 -31.606 1.00 84.56 350 SER A C 1
ATOM 2707 O O . SER A 1 350 ? 4.471 -6.161 -31.299 1.00 84.56 350 SER A O 1
ATOM 2709 N N . SER A 1 351 ? 6.066 -7.601 -30.682 1.00 87.62 351 SER A N 1
ATOM 2710 C CA . SER A 1 351 ? 5.795 -7.446 -29.260 1.00 87.62 351 SER A CA 1
ATOM 2711 C C . SER A 1 351 ? 7.031 -7.554 -28.379 1.00 87.62 351 SER A C 1
ATOM 2713 O O . SER A 1 351 ? 8.030 -8.183 -28.718 1.00 87.62 351 SER A O 1
ATOM 2715 N N . LEU A 1 352 ? 6.953 -6.923 -27.215 1.00 86.00 352 LEU A N 1
ATOM 2716 C CA . LEU A 1 352 ? 7.926 -7.052 -26.145 1.00 86.00 352 LEU A CA 1
ATOM 2717 C C . LEU A 1 352 ? 7.163 -7.191 -24.833 1.00 86.00 352 LEU A C 1
ATOM 2719 O O . LEU A 1 352 ? 6.484 -6.261 -24.393 1.00 86.00 352 LEU A O 1
ATOM 2723 N N . GLY A 1 353 ? 7.227 -8.382 -24.246 1.00 87.75 353 GLY A N 1
ATOM 2724 C CA . GLY A 1 353 ? 6.650 -8.650 -22.936 1.00 87.75 353 GLY A CA 1
ATOM 2725 C C . GLY A 1 353 ? 7.664 -8.344 -21.846 1.00 87.75 353 GLY A C 1
ATOM 2726 O O . GLY A 1 353 ? 8.792 -8.816 -21.927 1.00 87.75 353 GLY A O 1
ATOM 2727 N N . TYR A 1 354 ? 7.265 -7.615 -20.814 1.00 86.38 354 TYR A N 1
ATOM 2728 C CA . TYR A 1 354 ? 8.040 -7.435 -19.593 1.00 86.38 354 TYR A CA 1
ATOM 2729 C C . TYR A 1 354 ? 7.415 -8.226 -18.483 1.00 86.38 354 TYR A C 1
ATOM 2731 O O . TYR A 1 354 ? 6.203 -8.182 -18.301 1.00 86.38 354 TYR A O 1
ATOM 2739 N N . VAL A 1 355 ? 8.252 -8.910 -17.726 1.00 89.56 355 VAL A N 1
ATOM 2740 C CA . VAL A 1 355 ? 7.896 -9.418 -16.415 1.00 89.56 355 VAL A CA 1
ATOM 2741 C C . VAL A 1 355 ? 8.435 -8.434 -15.402 1.00 89.56 355 VAL A C 1
ATOM 2743 O O . VAL A 1 355 ? 9.599 -8.046 -15.478 1.00 89.56 355 VAL A O 1
ATOM 2746 N N . TYR A 1 356 ? 7.600 -8.021 -14.459 1.00 87.38 356 TYR A N 1
ATOM 2747 C CA . TYR A 1 356 ? 8.036 -7.122 -13.411 1.00 87.38 356 TYR A CA 1
ATOM 2748 C C . TYR A 1 356 ? 7.442 -7.457 -12.045 1.00 87.38 356 TYR A C 1
ATOM 2750 O O . TYR A 1 356 ? 6.395 -8.097 -11.909 1.00 87.38 356 TYR A O 1
ATOM 2758 N N . GLU A 1 357 ? 8.146 -7.003 -11.017 1.00 87.31 357 GLU A N 1
ATOM 2759 C CA . GLU A 1 357 ? 7.803 -7.120 -9.608 1.00 87.31 357 GLU A CA 1
ATOM 2760 C C . GLU A 1 357 ? 8.076 -5.780 -8.929 1.00 87.31 357 GLU A C 1
ATOM 2762 O O . GLU A 1 357 ? 9.144 -5.193 -9.088 1.00 87.31 357 GLU A O 1
ATOM 2767 N N . THR A 1 358 ? 7.112 -5.279 -8.157 1.00 83.94 358 THR A N 1
ATOM 2768 C CA . THR A 1 358 ? 7.329 -4.069 -7.358 1.00 83.94 358 THR A CA 1
ATOM 2769 C C . THR A 1 358 ? 7.913 -4.441 -5.998 1.00 83.94 358 THR A C 1
ATOM 2771 O O . THR A 1 358 ? 7.256 -5.097 -5.194 1.00 83.94 358 THR A O 1
ATOM 2774 N N . THR A 1 359 ? 9.108 -3.948 -5.700 1.00 82.44 359 THR A N 1
ATOM 2775 C CA . THR A 1 359 ? 9.782 -4.073 -4.409 1.00 82.44 359 THR A CA 1
ATOM 2776 C C . THR A 1 359 ? 9.798 -2.734 -3.672 1.00 82.44 359 THR A C 1
ATOM 2778 O O . THR A 1 359 ? 10.288 -1.723 -4.177 1.00 82.44 359 THR A O 1
ATOM 2781 N N . THR A 1 360 ? 9.273 -2.707 -2.448 1.00 83.31 360 THR A N 1
ATOM 2782 C CA . THR A 1 360 ? 9.313 -1.529 -1.565 1.00 83.31 360 THR A CA 1
ATOM 2783 C C . THR A 1 360 ? 10.284 -1.755 -0.419 1.00 83.31 360 THR A C 1
ATOM 2785 O O . THR A 1 360 ? 10.115 -2.696 0.358 1.00 83.31 360 THR A O 1
ATOM 2788 N N . ILE A 1 361 ? 11.251 -0.858 -0.278 1.00 83.25 361 ILE A N 1
ATOM 2789 C CA . ILE A 1 361 ? 12.221 -0.826 0.813 1.00 83.25 361 ILE A CA 1
ATOM 2790 C C . ILE A 1 361 ? 11.809 0.292 1.770 1.00 83.25 361 ILE A C 1
ATOM 2792 O O . ILE A 1 361 ? 11.638 1.442 1.360 1.00 83.25 361 ILE A O 1
ATOM 2796 N N . HIS A 1 362 ? 11.636 -0.046 3.047 1.00 87.38 362 HIS A N 1
ATOM 2797 C CA . HIS A 1 362 ? 11.223 0.909 4.070 1.00 87.38 362 HIS A CA 1
ATOM 2798 C C . HIS A 1 362 ? 11.946 0.644 5.397 1.00 87.38 362 HIS A C 1
ATOM 2800 O O . HIS A 1 362 ? 11.437 -0.066 6.266 1.00 87.38 362 HIS A O 1
ATOM 2806 N N . THR A 1 363 ? 13.115 1.256 5.609 1.00 87.44 363 THR A N 1
ATOM 2807 C CA . THR A 1 363 ? 13.950 1.010 6.804 1.00 87.44 363 THR A CA 1
ATOM 2808 C C . THR A 1 363 ? 13.247 1.331 8.126 1.00 87.44 363 THR A C 1
ATOM 2810 O O . THR A 1 363 ? 13.544 0.714 9.142 1.00 87.44 363 THR A O 1
ATOM 2813 N N . PHE A 1 364 ? 12.253 2.225 8.135 1.00 89.38 364 PHE A N 1
ATOM 2814 C CA . PHE A 1 364 ? 11.458 2.542 9.334 1.00 89.38 364 PHE A CA 1
ATOM 2815 C C . PHE A 1 364 ? 10.203 1.664 9.517 1.00 89.38 364 PHE A C 1
ATOM 2817 O O . PHE A 1 364 ? 9.402 1.910 10.421 1.00 89.38 364 PHE A O 1
ATOM 2824 N N . ALA A 1 365 ? 10.003 0.633 8.685 1.00 88.69 365 ALA A N 1
ATOM 2825 C CA . ALA A 1 365 ? 8.780 -0.178 8.706 1.00 88.69 365 ALA A CA 1
ATOM 2826 C C . ALA A 1 365 ? 8.635 -0.959 10.017 1.00 88.69 365 ALA A C 1
ATOM 2828 O O . ALA A 1 365 ? 7.522 -1.173 10.493 1.00 88.69 365 ALA A O 1
ATOM 2829 N N . TRP A 1 366 ? 9.751 -1.315 10.658 1.00 90.69 366 TRP A N 1
ATOM 2830 C CA . TRP A 1 366 ? 9.742 -1.989 11.955 1.00 90.69 366 TRP A CA 1
ATOM 2831 C C . TRP A 1 366 ? 9.106 -1.130 13.061 1.00 90.69 366 TRP A C 1
ATOM 2833 O O . TRP A 1 366 ? 8.406 -1.673 13.917 1.00 90.69 366 TRP A O 1
ATOM 2843 N N . ILE A 1 367 ? 9.271 0.202 13.031 1.00 90.94 367 ILE A N 1
ATOM 2844 C CA . ILE A 1 367 ? 8.625 1.111 13.997 1.00 90.94 367 ILE A CA 1
ATOM 2845 C C . ILE A 1 367 ? 7.114 1.023 13.820 1.00 90.94 367 ILE A C 1
ATOM 2847 O O . ILE A 1 367 ? 6.376 0.810 14.784 1.00 90.94 367 ILE A O 1
ATOM 2851 N N . GLN A 1 368 ? 6.653 1.133 12.573 1.00 88.31 368 GLN A N 1
ATOM 2852 C CA . GLN A 1 368 ? 5.240 0.991 12.247 1.00 88.31 368 GLN A CA 1
ATOM 2853 C C . GLN A 1 368 ? 4.726 -0.402 12.650 1.00 88.31 368 GLN A C 1
ATOM 2855 O O . GLN A 1 368 ? 3.625 -0.513 13.187 1.00 88.31 368 GLN A O 1
ATOM 2860 N N . ALA A 1 369 ? 5.535 -1.456 12.494 1.00 90.12 369 ALA A N 1
ATOM 2861 C CA . ALA A 1 369 ? 5.141 -2.821 12.828 1.00 90.12 369 ALA A CA 1
ATOM 2862 C C . ALA A 1 369 ? 4.934 -2.996 14.335 1.00 90.12 369 ALA A C 1
ATOM 2864 O O . ALA A 1 369 ? 3.938 -3.590 14.748 1.00 90.12 369 ALA A O 1
ATOM 2865 N N . LEU A 1 370 ? 5.801 -2.411 15.168 1.00 89.06 370 LEU A N 1
ATOM 2866 C CA . LEU A 1 370 ? 5.618 -2.397 16.624 1.00 89.06 370 LEU A CA 1
ATOM 2867 C C . LEU A 1 370 ? 4.320 -1.681 17.029 1.00 89.06 370 LEU A C 1
ATOM 2869 O O . LEU A 1 370 ? 3.577 -2.176 17.884 1.00 89.06 370 LEU A O 1
ATOM 2873 N N . VAL A 1 371 ? 4.014 -0.548 16.387 1.00 88.44 371 VAL A N 1
ATOM 2874 C CA . VAL A 1 371 ? 2.769 0.204 16.625 1.00 88.44 371 VAL A CA 1
ATOM 2875 C C . VAL A 1 371 ? 1.542 -0.624 16.231 1.00 88.44 371 VAL A C 1
ATOM 2877 O O . VAL A 1 371 ? 0.562 -0.680 16.982 1.00 88.44 371 VAL A O 1
ATOM 2880 N N . VAL A 1 372 ? 1.598 -1.289 15.078 1.00 86.88 372 VAL A N 1
ATOM 2881 C CA . VAL A 1 372 ? 0.511 -2.119 14.546 1.00 86.88 372 VAL A CA 1
ATOM 2882 C C . VAL A 1 372 ? 0.270 -3.349 15.425 1.00 86.88 372 VAL A C 1
ATOM 2884 O O . VAL A 1 372 ? -0.860 -3.555 15.872 1.00 86.88 372 VAL A O 1
ATOM 2887 N N . VAL A 1 373 ? 1.311 -4.121 15.755 1.00 85.12 373 VAL A N 1
ATOM 2888 C CA . VAL A 1 373 ? 1.200 -5.341 16.579 1.00 85.12 373 VAL A CA 1
ATOM 2889 C C . VAL A 1 373 ? 0.625 -5.025 17.9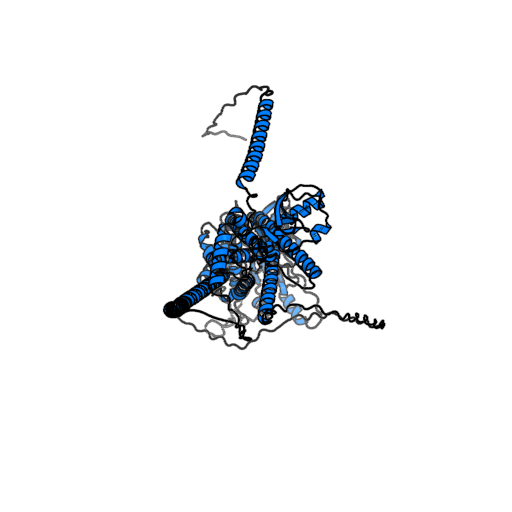60 1.00 85.12 373 VAL A C 1
ATOM 2891 O O . VAL A 1 373 ? -0.302 -5.703 18.418 1.00 85.12 373 VAL A O 1
ATOM 2894 N N . GLY A 1 374 ? 1.117 -3.966 18.612 1.00 79.75 374 GLY A N 1
ATOM 2895 C CA . GLY A 1 374 ? 0.660 -3.582 19.948 1.00 79.75 374 GLY A CA 1
ATOM 2896 C C . GLY A 1 374 ? -0.824 -3.205 19.997 1.00 79.75 374 GLY A C 1
ATOM 2897 O O . GLY A 1 374 ? -1.522 -3.516 20.967 1.00 79.75 374 GLY A O 1
ATOM 2898 N N . VAL A 1 375 ? -1.337 -2.561 18.948 1.00 80.12 375 VAL A N 1
ATOM 2899 C CA . VAL A 1 375 ? -2.737 -2.121 18.895 1.00 80.12 375 VAL A CA 1
ATOM 2900 C C . VAL A 1 375 ? -3.653 -3.231 18.405 1.00 80.12 375 VAL A C 1
ATOM 2902 O O . VAL A 1 375 ? -4.710 -3.447 19.004 1.00 80.12 375 VAL A O 1
ATOM 2905 N N . TRP A 1 376 ? -3.242 -3.975 17.380 1.00 83.44 376 TRP A N 1
ATOM 2906 C CA . TRP A 1 376 ? -4.009 -5.104 16.866 1.00 83.44 376 TRP A CA 1
ATOM 2907 C C . TRP A 1 376 ? -4.243 -6.150 17.956 1.00 83.44 376 TRP A C 1
ATOM 2909 O O . TRP A 1 376 ? -5.387 -6.540 18.192 1.00 83.44 376 TRP A O 1
ATOM 2919 N N . GLY A 1 377 ? -3.203 -6.494 18.726 1.00 82.62 377 GLY A N 1
ATOM 2920 C CA . GLY A 1 377 ? -3.331 -7.392 19.874 1.00 82.62 377 GLY A CA 1
ATOM 2921 C C . GLY A 1 377 ? -4.388 -6.921 20.881 1.00 82.62 377 GLY A C 1
ATOM 2922 O O . GLY A 1 377 ? -5.214 -7.712 21.333 1.00 82.62 377 GLY A O 1
ATOM 2923 N N . ARG A 1 378 ? -4.453 -5.615 21.176 1.00 83.69 378 ARG A N 1
ATOM 2924 C CA . ARG A 1 378 ? -5.475 -5.048 22.078 1.00 83.69 378 ARG A CA 1
ATOM 2925 C C . ARG A 1 378 ? -6.886 -5.116 21.496 1.00 83.69 378 ARG A C 1
ATOM 2927 O O . ARG A 1 378 ? -7.828 -5.423 22.232 1.00 83.69 378 ARG A O 1
ATOM 2934 N N . ILE A 1 379 ? -7.049 -4.838 20.203 1.00 84.75 379 ILE A N 1
ATOM 2935 C CA . ILE A 1 379 ? -8.354 -4.905 19.530 1.00 84.75 379 ILE A CA 1
ATOM 2936 C C . ILE A 1 379 ? -8.855 -6.354 19.498 1.00 84.75 379 ILE A C 1
ATOM 2938 O O . ILE A 1 379 ? -9.996 -6.607 19.889 1.00 84.75 379 ILE A O 1
ATOM 2942 N N . VAL A 1 380 ? -7.996 -7.306 19.123 1.00 86.38 380 VAL A N 1
ATOM 2943 C CA . VAL A 1 380 ? -8.324 -8.739 19.077 1.00 86.38 380 VAL A CA 1
ATOM 2944 C C . VAL A 1 380 ? -8.695 -9.267 20.457 1.00 86.38 380 VAL A C 1
ATOM 2946 O O . VAL A 1 380 ? -9.733 -9.909 20.596 1.00 86.38 380 VAL A O 1
ATOM 2949 N N . VAL A 1 381 ? -7.925 -8.933 21.497 1.00 85.94 381 VAL A N 1
ATOM 2950 C CA . VAL A 1 381 ? -8.268 -9.290 22.884 1.00 85.94 381 VAL A CA 1
ATOM 2951 C C . VAL A 1 381 ? -9.635 -8.723 23.265 1.00 85.94 381 VAL A C 1
ATOM 2953 O O . VAL A 1 381 ? -10.475 -9.441 23.801 1.00 85.94 381 VAL A O 1
ATOM 2956 N N . THR A 1 382 ? -9.898 -7.452 22.960 1.00 85.44 382 THR A N 1
ATOM 2957 C CA . THR A 1 382 ? -11.179 -6.811 23.297 1.00 85.44 382 THR A CA 1
ATOM 2958 C C . THR A 1 382 ? -12.351 -7.486 22.574 1.00 85.44 382 THR A C 1
ATOM 2960 O O . THR A 1 382 ? -13.414 -7.692 23.169 1.00 85.44 382 THR A O 1
ATOM 2963 N N . LEU A 1 383 ? -12.166 -7.886 21.314 1.00 86.50 383 LEU A N 1
ATOM 2964 C CA . LEU A 1 383 ? -13.161 -8.630 20.539 1.00 86.50 383 LEU A CA 1
ATOM 2965 C C . LEU A 1 383 ? -13.365 -10.052 21.053 1.00 86.50 383 LEU A C 1
ATOM 2967 O O . LEU A 1 383 ? -14.504 -10.506 21.162 1.00 86.50 383 LEU A O 1
ATOM 2971 N N . PHE A 1 384 ? -12.293 -10.737 21.429 1.00 88.88 384 PHE A N 1
ATOM 2972 C CA . PHE A 1 384 ? -12.366 -12.068 22.015 1.00 88.88 384 PHE A CA 1
ATOM 2973 C C . PHE A 1 384 ? -13.132 -12.046 23.344 1.00 88.88 384 PHE A C 1
ATOM 2975 O O . PHE A 1 384 ? -14.097 -12.789 23.527 1.00 88.88 384 PHE A O 1
ATOM 2982 N N . VAL A 1 385 ? -12.791 -11.108 24.231 1.00 87.56 385 VAL A N 1
ATOM 2983 C CA . VAL A 1 385 ? -13.500 -10.894 25.502 1.00 87.56 385 VAL A CA 1
ATOM 2984 C C . VAL A 1 385 ? -14.962 -10.520 25.251 1.00 87.56 385 VAL A C 1
ATOM 2986 O O . VAL A 1 385 ? -15.852 -11.007 25.947 1.00 87.56 385 VAL A O 1
ATOM 2989 N N . THR A 1 386 ? -15.238 -9.715 24.221 1.00 86.19 386 THR A N 1
ATOM 2990 C CA . THR A 1 386 ? -16.611 -9.416 23.790 1.00 86.19 386 THR A CA 1
ATOM 2991 C C . THR A 1 386 ? -17.371 -10.689 23.424 1.00 86.19 386 THR A C 1
ATOM 2993 O O . THR A 1 386 ? -18.505 -10.863 23.870 1.00 86.19 386 THR A O 1
ATOM 2996 N N . CYS A 1 387 ? -16.767 -11.583 22.639 1.00 89.44 387 CYS A N 1
ATOM 2997 C CA . CYS A 1 387 ? -17.392 -12.840 22.229 1.00 89.44 387 CYS A CA 1
ATOM 2998 C C . CYS A 1 387 ? -17.716 -13.724 23.437 1.00 89.44 387 CYS A C 1
ATOM 3000 O O . CYS A 1 387 ? -18.842 -14.217 23.537 1.00 89.44 387 CYS A O 1
ATOM 3002 N N . ILE A 1 388 ? -16.782 -13.848 24.390 1.00 89.25 388 ILE A N 1
ATOM 3003 C CA . ILE A 1 388 ? -17.010 -14.579 25.648 1.00 89.25 388 ILE A CA 1
ATOM 3004 C C . ILE A 1 388 ? -18.207 -13.982 26.386 1.00 89.25 388 ILE A C 1
ATOM 3006 O O . ILE A 1 388 ? -19.158 -14.689 26.701 1.00 89.25 388 ILE A O 1
ATOM 3010 N N . VAL A 1 389 ? -18.209 -12.667 26.604 1.00 86.38 389 VAL A N 1
ATOM 3011 C CA . VAL A 1 389 ? -19.283 -11.979 27.327 1.00 86.38 389 VAL A CA 1
ATOM 3012 C C . VAL A 1 389 ? -20.645 -12.145 26.645 1.00 86.38 389 VAL A C 1
ATOM 3014 O O . VAL A 1 389 ? -21.657 -12.338 27.327 1.00 86.38 389 VAL A O 1
ATOM 3017 N N . VAL A 1 390 ? -20.698 -12.061 25.313 1.00 87.94 390 VAL A N 1
ATOM 3018 C CA . VAL A 1 390 ? -21.930 -12.272 24.538 1.00 87.94 390 VAL A CA 1
ATOM 3019 C C . VAL A 1 390 ? -22.427 -13.702 24.712 1.00 87.94 390 VAL A C 1
ATOM 3021 O O . VAL A 1 390 ? -23.619 -13.887 24.969 1.00 87.94 390 VAL A O 1
ATOM 3024 N N . ASN A 1 391 ? -21.532 -14.689 24.630 1.00 90.56 391 ASN A N 1
ATOM 3025 C CA . ASN A 1 391 ? -21.865 -16.096 24.821 1.00 90.56 391 ASN A CA 1
ATOM 3026 C C . ASN A 1 391 ? -22.376 -16.367 26.245 1.00 90.56 391 ASN A C 1
ATOM 3028 O O . ASN A 1 391 ? -23.473 -16.894 26.411 1.00 90.56 391 ASN A O 1
ATOM 3032 N N . THR A 1 392 ? -21.661 -15.910 27.275 1.00 87.19 392 THR A N 1
ATOM 3033 C CA . THR A 1 392 ? -22.067 -16.072 28.681 1.00 87.19 392 THR A CA 1
ATOM 3034 C C . THR A 1 392 ? -23.427 -15.431 28.945 1.00 87.19 392 THR A C 1
ATOM 3036 O O . THR A 1 392 ? -24.294 -16.009 29.603 1.00 87.19 392 THR A O 1
ATOM 3039 N N . LYS A 1 393 ? -23.668 -14.239 28.390 1.00 84.19 393 LYS A N 1
ATOM 304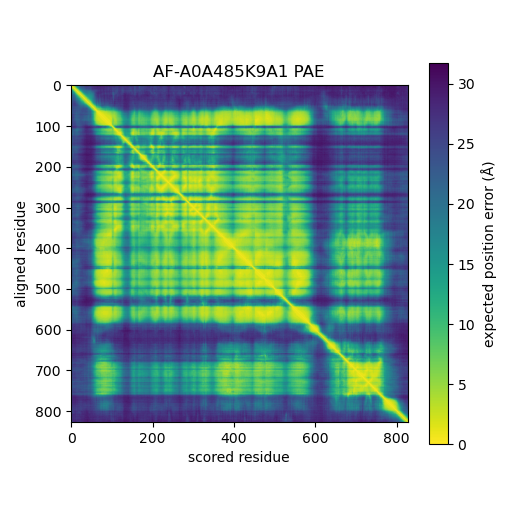0 C CA . LYS A 1 393 ? -24.961 -13.559 28.513 1.00 84.19 393 LYS A CA 1
ATOM 3041 C C . LYS A 1 393 ? -26.080 -14.294 27.776 1.00 84.19 393 LYS A C 1
ATOM 3043 O O . LYS A 1 393 ? -27.205 -14.339 28.283 1.00 84.19 393 LYS A O 1
ATOM 3048 N N . TYR A 1 394 ? -25.789 -14.842 26.599 1.00 89.31 394 TYR A N 1
ATOM 3049 C CA . TYR A 1 394 ? -26.737 -15.643 25.835 1.00 89.31 394 TYR A CA 1
ATOM 3050 C C . TYR A 1 394 ? -27.122 -16.907 26.608 1.00 89.31 394 TYR A C 1
ATOM 3052 O O . TYR A 1 394 ? -28.312 -17.146 26.793 1.00 89.31 394 TYR A O 1
ATOM 3060 N N . GLN A 1 395 ? -26.147 -17.628 27.164 1.00 89.50 395 GLN A N 1
ATOM 3061 C CA . GLN A 1 395 ? -26.393 -18.800 28.008 1.00 89.50 395 GLN A CA 1
ATOM 3062 C C . GLN A 1 395 ? -27.218 -18.454 29.257 1.00 89.50 395 GLN A C 1
ATOM 3064 O O . GLN A 1 395 ? -28.158 -19.167 29.591 1.00 89.50 395 GLN A O 1
ATOM 3069 N N . ALA A 1 396 ? -26.925 -17.329 29.919 1.00 86.50 396 ALA A N 1
ATOM 3070 C CA . ALA A 1 396 ? -27.617 -16.940 31.149 1.00 86.50 396 ALA A CA 1
ATOM 3071 C C . ALA A 1 396 ? -29.051 -16.418 30.935 1.00 86.50 396 ALA A C 1
ATOM 3073 O O . ALA A 1 396 ? -29.885 -16.533 31.829 1.00 86.50 396 ALA A O 1
ATOM 3074 N N . THR A 1 397 ? -29.341 -15.779 29.794 1.00 88.50 397 THR A N 1
ATOM 3075 C CA . THR A 1 397 ? -30.617 -15.056 29.588 1.00 88.50 397 THR A CA 1
ATOM 3076 C C . THR A 1 397 ? -31.443 -15.534 28.396 1.00 88.50 397 THR A C 1
ATOM 3078 O O . THR A 1 397 ? -32.569 -15.067 28.219 1.00 88.50 397 THR A O 1
ATOM 3081 N N . GLY A 1 398 ? -30.888 -16.395 27.539 1.00 89.38 398 GLY A N 1
ATOM 3082 C CA . GLY A 1 398 ? -31.480 -16.795 26.258 1.00 89.38 398 GLY A CA 1
ATOM 3083 C C . GLY A 1 398 ? -31.587 -15.658 25.232 1.00 89.38 398 GLY A C 1
ATOM 3084 O O . GLY A 1 398 ? -32.271 -15.799 24.221 1.00 89.38 398 GLY A O 1
ATOM 3085 N N . ARG A 1 399 ? -30.970 -14.493 25.485 1.00 85.44 399 ARG A N 1
ATOM 3086 C CA . ARG A 1 399 ? -31.089 -13.298 24.634 1.00 85.44 399 ARG A CA 1
ATOM 3087 C C . ARG A 1 399 ? -29.725 -12.805 24.175 1.00 85.44 399 ARG A C 1
ATOM 3089 O O . ARG A 1 399 ? -28.864 -12.478 24.991 1.00 85.44 399 ARG A O 1
ATOM 3096 N N . LEU A 1 400 ? -29.562 -12.664 22.860 1.00 82.62 400 LEU A N 1
ATOM 3097 C CA . LEU A 1 400 ? -28.357 -12.090 22.269 1.00 82.62 400 LEU A CA 1
ATOM 3098 C C . LEU A 1 400 ? -28.273 -10.595 22.615 1.00 82.62 400 LEU A C 1
ATOM 3100 O O . LEU A 1 400 ? -29.142 -9.797 22.252 1.00 82.62 400 LEU A O 1
ATOM 3104 N N . GLY A 1 401 ? -27.232 -10.207 23.349 1.00 79.81 401 GLY A N 1
ATOM 3105 C CA . GLY A 1 401 ? -27.021 -8.826 23.766 1.00 79.81 401 GLY A CA 1
ATOM 3106 C C . GLY A 1 401 ? -25.587 -8.389 23.536 1.00 79.81 401 GLY A C 1
ATOM 3107 O O . GLY A 1 401 ? -24.757 -8.601 24.411 1.00 79.81 401 GLY A O 1
ATOM 3108 N N . LEU A 1 402 ? -25.333 -7.724 22.408 1.00 80.94 402 LEU A N 1
ATOM 3109 C CA . LEU A 1 402 ? -24.018 -7.179 22.068 1.00 80.94 402 LEU A CA 1
ATOM 3110 C C . LEU A 1 402 ? -23.634 -6.027 23.020 1.00 80.94 402 LEU A C 1
ATOM 3112 O O . LEU A 1 402 ? -24.427 -5.080 23.158 1.00 80.94 402 LEU A O 1
ATOM 3116 N N . PRO A 1 403 ? -22.470 -6.092 23.697 1.00 78.62 403 PRO A N 1
ATOM 3117 C CA . PRO A 1 403 ? -21.928 -4.966 24.444 1.00 78.62 403 PRO A CA 1
ATOM 3118 C C . PRO A 1 403 ? -21.375 -3.905 23.483 1.00 78.62 403 PRO A C 1
ATOM 3120 O O . PRO A 1 403 ? -21.127 -4.163 22.306 1.00 78.62 403 PRO A O 1
ATOM 3123 N N . GLN A 1 404 ? -21.203 -2.681 23.979 1.00 74.00 404 GLN A N 1
ATOM 3124 C CA . GLN A 1 404 ? -20.593 -1.605 23.200 1.00 74.00 404 GLN A CA 1
ATOM 3125 C C . GLN A 1 404 ? -19.069 -1.770 23.220 1.00 74.00 404 GLN A C 1
ATOM 3127 O O . GLN A 1 404 ? -18.419 -1.404 24.186 1.00 74.00 404 GLN A O 1
ATOM 3132 N N . VAL A 1 405 ? -18.492 -2.336 22.162 1.00 76.12 405 VAL A N 1
ATOM 3133 C CA . VAL A 1 405 ? -17.039 -2.609 22.057 1.00 76.12 405 VAL A CA 1
ATOM 3134 C C . VAL A 1 405 ? -16.219 -1.335 21.821 1.00 76.12 405 VAL A C 1
ATOM 3136 O O . VAL A 1 405 ? -15.044 -1.251 22.163 1.00 76.12 405 VAL A O 1
ATOM 3139 N N . PHE A 1 406 ? -16.848 -0.320 21.233 1.00 77.38 406 PHE A N 1
ATOM 3140 C CA . PHE A 1 406 ? -16.143 0.817 20.663 1.00 77.38 406 PHE A CA 1
ATOM 3141 C C . PHE A 1 406 ? -15.360 1.722 21.643 1.00 77.38 406 PHE A C 1
ATOM 3143 O O . PHE A 1 406 ? -14.291 2.159 21.239 1.00 77.38 406 PHE A O 1
ATOM 3150 N N . PRO A 1 407 ? -15.776 2.006 22.896 1.00 74.06 407 PRO A N 1
ATOM 3151 C CA . PRO A 1 407 ? -15.061 2.977 23.739 1.00 74.06 407 PRO A CA 1
ATOM 3152 C C . PRO A 1 407 ? -13.648 2.509 24.101 1.00 74.06 407 PRO A C 1
ATOM 3154 O O . PRO A 1 407 ? -12.676 3.256 23.981 1.00 74.06 407 PRO A O 1
ATOM 3157 N N . THR A 1 408 ? -13.517 1.224 24.439 1.00 74.94 408 THR A N 1
ATOM 3158 C CA . THR A 1 408 ? -12.227 0.577 24.713 1.00 74.94 408 THR A CA 1
ATOM 3159 C C . THR A 1 408 ? -11.317 0.599 23.480 1.00 74.94 408 THR A C 1
ATOM 3161 O O . THR A 1 408 ? -10.113 0.851 23.581 1.00 74.94 408 THR A O 1
ATOM 3164 N N . VAL A 1 409 ? -11.900 0.396 22.294 1.00 82.19 409 VAL A N 1
ATOM 3165 C CA . VAL A 1 409 ? -11.181 0.487 21.017 1.00 82.19 409 VAL A CA 1
ATOM 3166 C C . VAL A 1 409 ? -10.800 1.940 20.705 1.00 82.19 409 VAL A C 1
ATOM 3168 O O . VAL A 1 409 ? -9.679 2.186 20.280 1.00 82.19 409 VAL A O 1
ATOM 3171 N N . GLN A 1 410 ? -11.665 2.915 20.989 1.00 84.88 410 GLN A N 1
ATOM 3172 C CA . GLN A 1 410 ? -11.465 4.336 20.688 1.00 84.88 410 GLN A CA 1
ATOM 3173 C C . GLN A 1 410 ? -10.235 4.915 21.391 1.00 84.88 410 GLN A C 1
ATOM 3175 O O . GLN A 1 410 ? -9.433 5.592 20.752 1.00 84.88 410 GLN A O 1
ATOM 3180 N N . GLN A 1 411 ? -10.049 4.643 22.687 1.00 80.75 411 GLN A N 1
ATOM 3181 C CA . GLN A 1 411 ? -8.852 5.104 23.404 1.00 80.75 411 GLN A CA 1
ATOM 3182 C C . GLN A 1 411 ? -7.573 4.529 22.783 1.00 80.75 411 GLN A C 1
ATOM 3184 O O . GLN A 1 411 ? -6.578 5.235 22.613 1.00 80.75 411 GLN A O 1
ATOM 3189 N N . THR A 1 412 ? -7.627 3.253 22.395 1.00 84.69 412 THR A N 1
ATOM 3190 C CA . THR A 1 412 ? -6.514 2.566 21.738 1.00 84.69 412 THR A CA 1
ATOM 3191 C C . THR A 1 412 ? -6.235 3.169 20.357 1.00 84.69 412 THR A C 1
ATOM 3193 O O . THR A 1 412 ? -5.075 3.403 20.029 1.00 84.69 412 THR A O 1
ATOM 3196 N N . LEU A 1 413 ? -7.276 3.496 19.583 1.00 86.69 413 LEU A N 1
ATOM 3197 C CA . LEU A 1 413 ? -7.157 4.161 18.281 1.00 86.69 413 LEU A CA 1
ATOM 3198 C C . LEU A 1 413 ? -6.579 5.576 18.400 1.00 86.69 413 LEU A C 1
ATOM 3200 O O . LEU A 1 413 ? -5.719 5.941 17.605 1.00 86.69 413 LEU A O 1
ATOM 3204 N N . ASN A 1 414 ? -6.981 6.358 19.405 1.00 89.19 414 ASN A N 1
ATOM 3205 C CA . ASN A 1 414 ? -6.428 7.696 19.632 1.00 89.19 414 ASN A CA 1
ATOM 3206 C C . ASN A 1 414 ? -4.937 7.627 19.976 1.00 89.19 414 ASN A C 1
ATOM 3208 O O . ASN A 1 414 ? -4.128 8.311 19.355 1.00 89.19 414 ASN A O 1
ATOM 3212 N N . PHE A 1 415 ? -4.552 6.762 20.918 1.00 88.00 415 PHE A N 1
ATOM 3213 C CA . PHE A 1 415 ? -3.140 6.557 21.247 1.00 88.00 415 PHE A CA 1
ATOM 3214 C C . PHE A 1 415 ? -2.347 6.100 20.018 1.00 88.00 415 PHE A C 1
ATOM 3216 O O . PHE A 1 415 ? -1.279 6.633 19.720 1.00 88.00 415 PHE A O 1
ATOM 3223 N N . ARG A 1 416 ? -2.920 5.178 19.243 1.00 89.12 416 ARG A N 1
ATOM 3224 C CA . ARG A 1 416 ? -2.327 4.721 17.993 1.00 89.12 416 ARG A CA 1
ATOM 3225 C C . ARG A 1 416 ? -2.164 5.835 16.968 1.00 89.12 416 ARG A C 1
ATOM 3227 O O . ARG A 1 416 ? -1.118 5.890 16.340 1.00 89.12 416 ARG A O 1
ATOM 3234 N N . SER A 1 417 ? -3.151 6.709 16.783 1.00 93.50 417 SER A N 1
ATOM 3235 C CA . SER A 1 417 ? -3.047 7.797 15.802 1.00 93.50 417 SER A CA 1
ATOM 3236 C C . SER A 1 417 ? -1.843 8.700 16.070 1.00 93.50 417 SER A C 1
ATOM 3238 O O . SER A 1 417 ? -1.166 9.098 15.125 1.00 93.50 417 SER A O 1
ATOM 3240 N N . VAL A 1 418 ? -1.531 8.940 17.350 1.00 93.25 418 VAL A N 1
ATOM 3241 C CA . VAL A 1 418 ? -0.361 9.713 17.780 1.00 93.25 418 VAL A CA 1
ATOM 3242 C C . VAL A 1 418 ? 0.927 8.947 17.486 1.00 93.25 418 VAL A C 1
ATOM 3244 O O . VAL A 1 418 ? 1.866 9.525 16.950 1.00 93.25 418 VAL A O 1
ATOM 3247 N N . LEU A 1 419 ? 0.965 7.641 17.774 1.00 92.62 419 LEU A N 1
ATOM 3248 C CA . LEU A 1 419 ? 2.123 6.802 17.453 1.00 92.62 419 LEU A CA 1
ATOM 3249 C C . LEU A 1 419 ? 2.370 6.680 15.944 1.00 92.62 419 LEU A C 1
ATOM 3251 O O . LEU A 1 419 ? 3.516 6.761 15.520 1.00 92.62 419 LEU A O 1
ATOM 3255 N N . ILE A 1 420 ? 1.317 6.525 15.136 1.00 92.56 420 ILE A N 1
ATOM 3256 C CA . ILE A 1 420 ? 1.411 6.522 13.670 1.00 92.56 420 ILE A CA 1
ATOM 3257 C C . ILE A 1 420 ? 1.946 7.868 13.176 1.00 92.56 420 ILE A C 1
ATOM 3259 O O . ILE A 1 420 ? 2.811 7.895 12.307 1.00 92.56 420 ILE A O 1
ATOM 3263 N N . LEU A 1 421 ? 1.470 8.982 13.742 1.00 93.69 421 LEU A N 1
ATOM 3264 C CA . LEU A 1 421 ? 1.977 10.309 13.400 1.00 93.69 421 LEU A CA 1
ATOM 3265 C C . LEU A 1 421 ? 3.452 10.469 13.756 1.00 93.69 421 LEU A C 1
ATOM 3267 O O . LEU A 1 421 ? 4.198 10.995 12.941 1.00 93.69 421 LEU A O 1
ATOM 3271 N N . GLY A 1 422 ? 3.883 9.971 14.915 1.00 93.56 422 GLY A N 1
ATOM 3272 C CA . GLY A 1 422 ? 5.299 9.926 15.275 1.00 93.56 422 GLY A CA 1
ATOM 3273 C C . GLY A 1 422 ? 6.117 9.074 14.302 1.00 93.56 422 GLY A C 1
ATOM 3274 O O . GLY A 1 422 ? 7.135 9.536 13.802 1.00 93.56 422 GLY A O 1
ATOM 3275 N N . ALA A 1 423 ? 5.641 7.870 13.973 1.00 91.88 423 ALA A N 1
ATOM 3276 C CA . ALA A 1 423 ? 6.324 6.964 13.051 1.00 91.88 423 ALA A CA 1
ATOM 3277 C C . ALA A 1 423 ? 6.456 7.561 11.640 1.00 91.88 423 ALA A C 1
ATOM 3279 O O . ALA A 1 423 ? 7.543 7.526 11.069 1.00 91.88 423 ALA A O 1
ATOM 3280 N N . MET A 1 424 ? 5.390 8.169 11.110 1.00 91.69 424 MET A N 1
ATOM 3281 C CA . MET A 1 424 ? 5.444 8.848 9.814 1.00 91.69 424 MET A CA 1
ATOM 3282 C C . MET A 1 424 ? 6.246 10.149 9.875 1.00 91.69 424 MET A C 1
ATOM 3284 O O . MET A 1 424 ? 6.928 10.489 8.924 1.00 91.69 424 MET A O 1
ATOM 3288 N N . ALA A 1 425 ? 6.261 10.874 10.994 1.00 92.31 425 ALA A N 1
ATOM 3289 C CA . ALA A 1 425 ? 7.163 12.016 11.130 1.00 92.31 425 ALA A CA 1
ATOM 3290 C C . ALA A 1 425 ? 8.641 11.579 11.065 1.00 92.31 425 ALA A C 1
ATOM 3292 O O . ALA A 1 425 ? 9.444 12.265 10.435 1.00 92.31 425 ALA A O 1
ATOM 3293 N N . CYS A 1 426 ? 8.990 10.423 11.645 1.00 90.69 426 CYS A N 1
ATOM 3294 C CA . CYS A 1 426 ? 10.344 9.864 11.580 1.00 90.69 426 CYS A CA 1
ATOM 3295 C C . CYS A 1 426 ? 10.775 9.473 10.156 1.00 90.69 426 CYS A C 1
ATOM 3297 O O . CYS A 1 426 ? 11.944 9.641 9.824 1.00 90.69 426 CYS A O 1
ATOM 3299 N N . ASP A 1 427 ? 9.856 8.992 9.310 1.00 87.94 427 ASP A N 1
ATOM 3300 C CA . ASP A 1 427 ? 10.131 8.689 7.893 1.00 87.94 427 ASP A CA 1
ATOM 3301 C C . ASP A 1 427 ? 9.882 9.886 6.944 1.00 87.94 427 ASP A C 1
ATOM 3303 O O . ASP A 1 427 ? 9.959 9.770 5.715 1.00 87.94 427 ASP A O 1
ATOM 3307 N N . GLY A 1 428 ? 9.586 11.063 7.506 1.00 90.00 428 GLY A N 1
ATOM 3308 C CA . GLY A 1 428 ? 9.265 12.275 6.754 1.00 90.00 428 GLY A CA 1
ATOM 3309 C C . GLY A 1 428 ? 7.959 12.183 5.961 1.00 90.00 428 GLY A C 1
ATOM 3310 O O . GLY A 1 428 ? 7.794 12.915 4.989 1.00 90.00 428 GLY A O 1
ATOM 3311 N N . PHE A 1 429 ? 7.039 11.299 6.338 1.00 92.00 429 PHE A N 1
ATOM 3312 C CA . PHE A 1 429 ? 5.809 10.949 5.628 1.00 92.00 429 PHE A CA 1
ATOM 3313 C C . PHE A 1 429 ? 6.092 10.266 4.290 1.00 92.00 429 PHE A C 1
ATOM 3315 O O . PHE A 1 429 ? 5.470 10.572 3.269 1.00 92.00 429 PHE A O 1
ATOM 3322 N N . TRP A 1 430 ? 7.077 9.370 4.263 1.00 89.00 430 TRP A N 1
ATOM 3323 C CA . TRP A 1 430 ? 7.451 8.645 3.050 1.00 89.00 430 TRP A CA 1
ATOM 3324 C C . TRP A 1 430 ? 6.289 7.832 2.481 1.00 89.00 430 TRP A C 1
ATOM 3326 O O . TRP A 1 430 ? 6.001 7.981 1.299 1.00 89.00 430 TRP A O 1
ATOM 3336 N N . GLY A 1 431 ? 5.575 7.060 3.308 1.00 88.50 431 GLY A N 1
ATOM 3337 C CA . GLY A 1 431 ? 4.448 6.244 2.837 1.00 88.50 431 GLY A CA 1
ATOM 3338 C C . GLY A 1 431 ? 3.384 7.066 2.097 1.00 88.50 431 GLY A C 1
ATOM 3339 O O . GLY A 1 431 ? 2.994 6.722 0.987 1.00 88.50 431 GLY A O 1
ATOM 3340 N N . LEU A 1 432 ? 2.989 8.224 2.645 1.00 91.88 432 LEU A N 1
ATOM 3341 C CA . LEU A 1 432 ? 2.018 9.120 1.994 1.00 91.88 432 LEU A CA 1
ATOM 3342 C C . LEU A 1 432 ? 2.536 9.674 0.662 1.00 91.88 432 LEU A C 1
ATOM 3344 O O . LEU A 1 432 ? 1.793 9.739 -0.316 1.00 91.88 432 LEU A O 1
ATOM 3348 N N . ARG A 1 433 ? 3.811 10.071 0.616 1.00 89.50 433 ARG A N 1
ATOM 3349 C CA . ARG A 1 433 ? 4.446 10.600 -0.598 1.00 89.50 433 ARG A CA 1
ATOM 3350 C C . ARG A 1 433 ? 4.583 9.529 -1.673 1.00 89.50 433 ARG A C 1
ATOM 3352 O O . ARG A 1 433 ? 4.288 9.802 -2.833 1.00 89.50 433 ARG A O 1
ATOM 3359 N N . ALA A 1 434 ? 4.978 8.320 -1.286 1.00 86.75 434 ALA A N 1
ATOM 3360 C CA . ALA A 1 434 ? 5.121 7.189 -2.188 1.00 86.75 434 ALA A CA 1
ATOM 3361 C C . ALA A 1 434 ? 3.782 6.810 -2.830 1.00 86.75 434 ALA A C 1
ATOM 3363 O O . ALA A 1 434 ? 3.718 6.663 -4.049 1.00 86.75 434 ALA A O 1
ATOM 3364 N N . VAL A 1 435 ? 2.705 6.737 -2.040 1.00 88.81 435 VAL A N 1
ATOM 3365 C CA . VAL A 1 435 ? 1.352 6.471 -2.553 1.00 88.81 435 VAL A CA 1
ATOM 3366 C C . VAL A 1 435 ? 0.889 7.561 -3.514 1.00 88.81 435 VAL A C 1
ATOM 3368 O O . VAL A 1 435 ? 0.475 7.252 -4.629 1.00 88.81 435 VAL A O 1
ATOM 3371 N N . ALA A 1 436 ? 1.028 8.832 -3.133 1.00 90.25 436 ALA A N 1
ATOM 3372 C CA . ALA A 1 436 ? 0.577 9.943 -3.967 1.00 90.25 436 ALA A CA 1
ATOM 3373 C C . ALA A 1 436 ? 1.323 10.014 -5.311 1.00 90.25 436 ALA A C 1
ATOM 3375 O O . ALA A 1 436 ? 0.711 10.227 -6.360 1.00 90.25 436 ALA A O 1
ATOM 3376 N N . LEU A 1 437 ? 2.643 9.794 -5.298 1.00 87.00 437 LEU A N 1
ATOM 3377 C CA . LEU A 1 437 ? 3.444 9.711 -6.522 1.00 87.00 437 LEU A CA 1
ATOM 3378 C C . LEU A 1 437 ? 3.027 8.525 -7.380 1.00 87.00 437 LEU A C 1
ATOM 3380 O O . LEU A 1 437 ? 2.866 8.672 -8.590 1.00 87.00 437 LEU A O 1
ATOM 3384 N N . ARG A 1 438 ? 2.796 7.367 -6.758 1.00 84.56 438 ARG A N 1
ATOM 3385 C CA . ARG A 1 438 ? 2.364 6.166 -7.464 1.00 84.56 438 ARG A CA 1
ATOM 3386 C C . ARG A 1 438 ? 1.011 6.355 -8.138 1.00 84.56 438 ARG A C 1
ATOM 3388 O O . ARG A 1 438 ? 0.876 5.991 -9.303 1.00 84.56 438 ARG A O 1
ATOM 3395 N N . HIS A 1 439 ? 0.028 6.938 -7.456 1.00 86.44 439 HIS A N 1
ATOM 3396 C CA . HIS A 1 439 ? -1.261 7.266 -8.067 1.00 86.44 439 HIS A CA 1
ATOM 3397 C C . HIS A 1 439 ? -1.102 8.279 -9.206 1.00 86.44 439 HIS A C 1
ATOM 3399 O O . HIS A 1 439 ? -1.730 8.125 -10.254 1.00 86.44 439 HIS A O 1
ATOM 3405 N N . GLY A 1 440 ? -0.216 9.269 -9.049 1.00 86.06 440 GLY A N 1
ATOM 3406 C CA . GLY A 1 440 ? 0.155 10.187 -10.126 1.00 86.06 440 GLY A CA 1
ATOM 3407 C C . GLY A 1 440 ? 0.723 9.465 -11.354 1.00 86.06 440 GLY A C 1
ATOM 3408 O O . GLY A 1 440 ? 0.260 9.691 -12.470 1.00 86.06 440 GLY A O 1
ATOM 3409 N N . PHE A 1 441 ? 1.678 8.555 -11.160 1.00 83.06 441 PHE A N 1
ATOM 3410 C CA . PHE A 1 441 ? 2.282 7.777 -12.245 1.00 83.06 441 PHE A CA 1
ATOM 3411 C C . PHE A 1 441 ? 1.322 6.766 -12.870 1.00 83.06 441 PHE A C 1
ATOM 3413 O O . PHE A 1 441 ? 1.333 6.586 -14.083 1.00 83.06 441 PHE A O 1
ATOM 3420 N N . THR A 1 442 ? 0.454 6.148 -12.070 1.00 82.69 442 THR A N 1
ATOM 3421 C CA . THR A 1 442 ? -0.609 5.260 -12.566 1.00 82.69 442 THR A CA 1
ATOM 3422 C C . THR A 1 442 ? -1.543 6.035 -13.496 1.00 82.69 442 THR A C 1
ATOM 3424 O O . THR A 1 442 ? -1.884 5.549 -14.571 1.00 82.69 442 THR A O 1
ATOM 3427 N N . ARG A 1 443 ? -1.913 7.267 -13.114 1.00 80.88 443 ARG A N 1
ATOM 3428 C CA . ARG A 1 443 ? -2.801 8.135 -13.899 1.00 80.88 443 ARG A CA 1
ATOM 3429 C C . ARG A 1 443 ? -2.183 8.578 -15.227 1.00 80.88 443 ARG A C 1
ATOM 3431 O O . ARG A 1 443 ? -2.904 8.651 -16.212 1.00 80.88 443 ARG A O 1
ATOM 3438 N N . LEU A 1 444 ? -0.888 8.900 -15.248 1.00 76.75 444 LEU A N 1
ATOM 3439 C CA . LEU A 1 444 ? -0.237 9.489 -16.426 1.00 76.75 444 LEU A CA 1
ATOM 3440 C C . LEU A 1 444 ? 0.468 8.481 -17.338 1.00 76.75 444 LEU A C 1
ATOM 3442 O O . LEU A 1 444 ? 0.494 8.679 -18.547 1.00 76.75 444 LEU A O 1
ATOM 3446 N N . TYR A 1 445 ? 1.047 7.422 -16.774 1.00 68.19 445 TYR A N 1
ATOM 3447 C CA . TYR A 1 445 ? 1.976 6.529 -17.479 1.00 68.19 445 TYR A CA 1
ATOM 3448 C C . TYR A 1 445 ? 1.595 5.050 -17.358 1.00 68.19 445 TYR A C 1
ATOM 3450 O O . TYR A 1 445 ? 2.419 4.186 -17.637 1.00 68.19 445 TYR A O 1
ATOM 3458 N N . ALA A 1 446 ? 0.365 4.752 -16.915 1.00 63.94 446 ALA A N 1
ATOM 3459 C CA . ALA A 1 446 ? -0.125 3.388 -16.697 1.00 63.94 446 ALA A CA 1
ATOM 3460 C C . ALA A 1 446 ? 0.800 2.538 -15.799 1.00 63.94 446 ALA A C 1
ATOM 3462 O O . ALA A 1 446 ? 0.870 1.316 -15.932 1.00 63.94 446 ALA A O 1
ATOM 3463 N N . TRP A 1 447 ? 1.510 3.187 -14.867 1.00 68.25 447 TRP A N 1
ATOM 3464 C CA . TRP A 1 447 ? 2.334 2.500 -13.878 1.00 68.25 447 TRP A CA 1
ATOM 3465 C C . TRP A 1 447 ? 1.440 1.550 -13.064 1.00 68.25 447 TRP A C 1
ATOM 3467 O O . TRP A 1 447 ? 0.339 1.952 -12.685 1.00 68.25 447 TRP A O 1
ATOM 3477 N N . PRO A 1 448 ? 1.861 0.309 -12.764 1.00 64.69 448 PRO A N 1
ATOM 3478 C CA . PRO A 1 448 ? 1.058 -0.619 -11.976 1.00 64.69 448 PRO A CA 1
ATOM 3479 C C . PRO A 1 448 ? 0.622 -0.002 -10.643 1.00 64.69 448 PRO A C 1
ATOM 3481 O O . PRO A 1 448 ? 1.447 0.284 -9.761 1.00 64.69 448 PRO A O 1
ATOM 3484 N N . ALA A 1 449 ? -0.690 0.165 -10.481 1.00 60.81 449 ALA A N 1
ATOM 3485 C CA . ALA A 1 449 ? -1.298 0.457 -9.194 1.00 60.81 449 ALA A CA 1
ATOM 3486 C C . ALA A 1 449 ? -1.038 -0.733 -8.265 1.00 60.81 449 ALA A C 1
ATOM 3488 O O . ALA A 1 449 ? -1.339 -1.874 -8.607 1.00 60.81 449 ALA A O 1
ATOM 3489 N N . VAL A 1 450 ? -0.471 -0.484 -7.091 1.00 62.84 450 VAL A N 1
ATOM 3490 C CA . VAL A 1 450 ? -0.517 -1.451 -5.991 1.00 62.84 450 VAL A CA 1
ATOM 3491 C C . VAL A 1 450 ? -1.171 -0.728 -4.844 1.00 62.84 450 VAL A C 1
ATOM 3493 O O . VAL A 1 450 ? -0.763 0.380 -4.487 1.00 62.84 450 VAL A O 1
ATOM 3496 N N . ASP A 1 451 ? -2.185 -1.379 -4.297 1.00 64.44 451 ASP A N 1
ATOM 3497 C CA . ASP A 1 451 ? -2.889 -0.914 -3.119 1.00 64.44 451 ASP A CA 1
ATOM 3498 C C . ASP A 1 451 ? -1.918 -0.826 -1.941 1.00 64.44 451 ASP A C 1
ATOM 3500 O O . ASP A 1 451 ? -1.380 -1.836 -1.480 1.00 64.44 451 ASP A O 1
ATOM 3504 N N . ASP A 1 452 ? -1.728 0.378 -1.405 1.00 80.75 452 ASP A N 1
ATOM 3505 C CA . ASP A 1 452 ? -1.029 0.559 -0.135 1.00 80.75 452 ASP A CA 1
ATOM 3506 C C . ASP A 1 452 ? -2.039 0.537 1.017 1.00 80.75 452 ASP A C 1
ATOM 3508 O O . ASP A 1 452 ? -2.449 1.556 1.592 1.00 80.75 452 ASP A O 1
ATOM 3512 N N . SER A 1 453 ? -2.483 -0.677 1.344 1.00 90.44 453 SER A N 1
ATOM 3513 C CA . SER A 1 453 ? -3.411 -0.927 2.450 1.00 90.44 453 SER A CA 1
ATOM 3514 C C . SER A 1 453 ? -2.883 -0.410 3.794 1.00 90.44 453 SER A C 1
ATOM 3516 O O . SER A 1 453 ? -3.687 -0.118 4.685 1.00 90.44 453 SER A O 1
ATOM 3518 N N . THR A 1 454 ? -1.562 -0.244 3.949 1.00 91.19 454 THR A N 1
ATOM 3519 C CA . THR A 1 454 ? -0.937 0.321 5.155 1.00 91.19 454 THR A CA 1
ATOM 3520 C C . THR A 1 454 ? -1.330 1.782 5.327 1.00 91.19 454 THR A C 1
ATOM 3522 O O . THR A 1 454 ? -1.826 2.181 6.386 1.00 91.19 454 THR A O 1
ATOM 3525 N N . VAL A 1 455 ? -1.165 2.581 4.270 1.00 92.12 455 VAL A N 1
ATOM 3526 C CA . VAL A 1 455 ? -1.534 4.001 4.277 1.00 92.12 455 VAL A CA 1
ATOM 3527 C C . VAL A 1 455 ? -3.038 4.162 4.483 1.00 92.12 455 VAL A C 1
ATOM 3529 O O . VAL A 1 455 ? -3.455 4.955 5.330 1.00 92.12 455 VAL A O 1
ATOM 3532 N N . ARG A 1 456 ? -3.859 3.352 3.805 1.00 93.38 456 ARG A N 1
ATOM 3533 C CA . ARG A 1 456 ? -5.320 3.350 3.989 1.00 93.38 456 ARG A CA 1
ATOM 3534 C C . ARG A 1 456 ? -5.725 3.105 5.448 1.00 93.38 456 ARG A C 1
ATOM 3536 O O . ARG A 1 456 ? -6.543 3.849 5.994 1.00 93.38 456 ARG A O 1
ATOM 3543 N N . ALA A 1 457 ? -5.146 2.092 6.092 1.00 93.62 457 ALA A N 1
ATOM 3544 C CA . ALA A 1 457 ? -5.420 1.769 7.492 1.00 93.62 457 ALA A CA 1
ATOM 3545 C C . ALA A 1 457 ? -5.011 2.908 8.444 1.00 93.62 457 ALA A C 1
ATOM 3547 O O . ALA A 1 457 ? -5.767 3.294 9.345 1.00 93.62 457 ALA A O 1
ATOM 3548 N N . ASN A 1 458 ? -3.851 3.519 8.193 1.00 93.88 458 ASN A N 1
ATOM 3549 C CA . ASN A 1 458 ? -3.368 4.669 8.954 1.00 93.88 458 ASN A CA 1
ATOM 3550 C C . ASN A 1 458 ? -4.303 5.884 8.816 1.00 93.88 458 ASN A C 1
ATOM 3552 O O . ASN A 1 458 ? -4.694 6.480 9.826 1.00 93.88 458 ASN A O 1
ATOM 3556 N N . LEU A 1 459 ? -4.732 6.207 7.590 1.00 95.31 459 LEU A N 1
ATOM 3557 C CA . LEU A 1 459 ? -5.666 7.300 7.303 1.00 95.31 459 LEU A CA 1
ATOM 3558 C C . LEU A 1 459 ? -7.043 7.080 7.942 1.00 95.31 459 LEU A C 1
ATOM 3560 O O . LEU A 1 459 ? -7.643 8.038 8.444 1.00 95.31 459 LEU A O 1
ATOM 3564 N N . LEU A 1 460 ? -7.539 5.837 7.975 1.00 95.25 460 LEU A N 1
ATOM 3565 C CA . LEU A 1 460 ? -8.775 5.493 8.684 1.00 95.25 460 LEU A CA 1
ATOM 3566 C C . LEU A 1 460 ? -8.616 5.718 10.189 1.00 95.25 460 LEU A C 1
ATOM 3568 O O . LEU A 1 460 ? -9.457 6.378 10.801 1.00 95.25 460 LEU A O 1
ATOM 3572 N N . THR A 1 461 ? -7.531 5.222 10.789 1.00 94.31 461 THR A N 1
ATOM 3573 C CA . THR A 1 461 ? -7.252 5.412 12.222 1.00 94.31 461 THR A CA 1
ATOM 3574 C C . THR A 1 461 ? -7.183 6.899 12.586 1.00 94.31 461 THR A C 1
ATOM 3576 O O . THR A 1 461 ? -7.757 7.318 13.595 1.00 94.31 461 THR A O 1
ATOM 3579 N N . TRP A 1 462 ? -6.547 7.718 11.750 1.00 95.38 462 TRP A N 1
ATOM 3580 C CA . TRP A 1 462 ? -6.510 9.171 11.916 1.00 95.38 462 TRP A CA 1
ATOM 3581 C C . TRP A 1 462 ? -7.872 9.839 11.772 1.00 95.38 462 TRP A C 1
ATOM 3583 O O . TRP A 1 462 ? -8.223 10.674 12.605 1.00 95.38 462 TRP A O 1
ATOM 3593 N N . CYS A 1 463 ? -8.661 9.451 10.769 1.00 96.25 463 CYS A N 1
ATOM 3594 C CA . CYS A 1 463 ? -10.022 9.955 10.595 1.00 96.25 463 CYS A CA 1
ATOM 3595 C C . CYS A 1 463 ? -10.873 9.648 11.839 1.00 96.25 463 CYS A C 1
ATOM 3597 O O . CYS A 1 463 ? -11.493 10.541 12.418 1.00 96.25 463 CYS A O 1
ATOM 3599 N N . MET A 1 464 ? -10.827 8.406 12.329 1.00 94.06 464 MET A N 1
ATOM 3600 C CA . MET A 1 464 ? -11.527 7.986 13.546 1.00 94.06 464 MET A CA 1
ATOM 3601 C C . MET A 1 464 ? -11.098 8.807 14.772 1.00 94.06 464 MET A C 1
ATOM 3603 O O . MET A 1 464 ? -11.958 9.254 15.537 1.00 94.06 464 MET A O 1
ATOM 3607 N N . ALA A 1 465 ? -9.793 9.032 14.951 1.00 93.88 465 ALA A N 1
ATOM 3608 C CA . ALA A 1 465 ? -9.259 9.807 16.069 1.00 93.88 465 ALA A CA 1
ATOM 3609 C C . ALA A 1 465 ? -9.642 11.294 15.991 1.00 93.88 465 ALA A C 1
ATOM 3611 O O . ALA A 1 465 ? -10.085 11.878 16.983 1.00 93.88 465 ALA A O 1
ATOM 3612 N N . TRP A 1 466 ? -9.553 11.896 14.804 1.00 95.19 466 TRP A N 1
ATOM 3613 C CA . TRP A 1 466 ? -9.977 13.274 14.556 1.00 95.19 466 TRP A CA 1
ATOM 3614 C C . TRP A 1 466 ? -11.455 13.476 14.904 1.00 95.19 466 TRP A C 1
ATOM 3616 O O . TRP A 1 466 ? -11.808 14.345 15.706 1.00 95.19 466 TRP A O 1
ATOM 3626 N N . ILE A 1 467 ? -12.329 12.621 14.371 1.00 95.44 467 ILE A N 1
ATOM 3627 C CA . ILE A 1 467 ? -13.773 12.697 14.613 1.00 95.44 467 ILE A CA 1
ATOM 3628 C C . ILE A 1 467 ? -14.101 12.426 16.081 1.00 95.44 467 ILE A C 1
ATOM 3630 O O . ILE A 1 467 ? -14.974 13.096 16.633 1.00 95.44 467 ILE A O 1
ATOM 3634 N N . ALA A 1 468 ? -13.369 11.537 16.756 1.00 91.31 468 ALA A N 1
ATOM 3635 C CA . ALA A 1 468 ? -13.490 11.350 18.198 1.00 91.31 468 ALA A CA 1
ATOM 3636 C C . ALA A 1 468 ? -13.185 12.636 18.989 1.00 91.31 468 ALA A C 1
ATOM 3638 O O . ALA A 1 468 ? -13.962 12.996 19.879 1.00 91.31 468 ALA A O 1
ATOM 3639 N N . VAL A 1 469 ? -12.107 13.354 18.653 1.00 91.31 469 VAL A N 1
ATOM 3640 C CA . VAL A 1 469 ? -11.746 14.629 19.299 1.00 91.31 469 VAL A CA 1
ATOM 3641 C C . VAL A 1 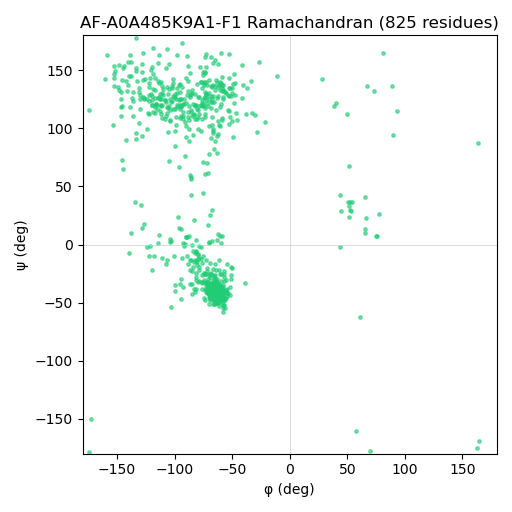469 ? -12.811 15.699 19.043 1.00 91.31 469 VAL A C 1
ATOM 3643 O O . VAL A 1 469 ? -13.259 16.362 19.983 1.00 91.31 469 VAL A O 1
ATOM 3646 N N . VAL A 1 470 ? -13.276 15.843 17.798 1.00 93.25 470 VAL A N 1
ATOM 3647 C CA . VAL A 1 470 ? -14.327 16.814 17.438 1.00 93.25 470 VAL A CA 1
ATOM 3648 C C . VAL A 1 470 ? -15.642 16.498 18.160 1.00 93.25 470 VAL A C 1
ATOM 3650 O O . VAL A 1 470 ? -16.275 17.396 18.722 1.00 93.25 470 VAL A O 1
ATOM 3653 N N . ALA A 1 471 ? -16.038 15.224 18.204 1.00 90.19 471 ALA A N 1
ATOM 3654 C CA . ALA A 1 471 ? -17.230 14.762 18.912 1.00 90.19 471 ALA A CA 1
ATOM 3655 C C . ALA A 1 471 ? -17.156 15.070 20.413 1.00 90.19 471 ALA A C 1
ATOM 3657 O O . ALA A 1 471 ? -18.117 15.591 20.987 1.00 90.19 471 ALA A O 1
ATOM 3658 N N . GLN A 1 472 ? -15.996 14.826 21.030 1.00 87.94 472 GLN A N 1
ATOM 3659 C CA . GLN A 1 472 ? -15.750 15.113 22.442 1.00 87.94 472 GLN A CA 1
ATOM 3660 C C . GLN A 1 472 ? -15.867 16.610 22.748 1.00 87.94 472 GLN A C 1
ATOM 3662 O O . GLN A 1 472 ? -16.527 16.985 23.724 1.00 87.94 472 GLN A O 1
ATOM 3667 N N . ARG A 1 473 ? -15.292 17.465 21.890 1.00 90.12 473 ARG A N 1
ATOM 3668 C CA . ARG A 1 473 ? -15.391 18.932 21.999 1.00 90.12 473 ARG A CA 1
ATOM 3669 C C . ARG A 1 473 ? -16.821 19.438 21.825 1.00 90.12 473 ARG A C 1
ATOM 3671 O O . ARG A 1 473 ? -17.215 20.370 22.514 1.00 90.12 473 ARG A O 1
ATOM 3678 N N . CYS A 1 474 ? -17.606 18.800 20.958 1.00 86.94 474 CYS A N 1
ATOM 3679 C CA . CYS A 1 474 ? -19.013 19.138 20.744 1.00 86.94 474 CYS A CA 1
ATOM 3680 C C . CYS A 1 474 ? -19.965 18.489 21.761 1.00 86.94 474 CYS A C 1
ATOM 3682 O O . CYS A 1 474 ? -21.162 18.756 21.722 1.00 86.94 474 CYS A O 1
ATOM 3684 N N . HIS A 1 475 ? -19.471 17.611 22.640 1.00 83.75 475 HIS A N 1
ATOM 3685 C CA . HIS A 1 475 ? -20.298 16.772 23.514 1.00 83.75 475 HIS A CA 1
ATOM 3686 C C . HIS A 1 475 ? -21.370 15.958 22.760 1.00 83.75 475 HIS A C 1
ATOM 3688 O O . HIS A 1 475 ? -22.422 15.640 23.317 1.00 83.75 475 HIS A O 1
ATOM 3694 N N . VAL A 1 476 ? -21.100 15.610 21.499 1.00 84.44 476 VAL A N 1
ATOM 3695 C CA . VAL A 1 476 ? -21.990 14.820 20.638 1.00 84.44 476 VAL A CA 1
ATOM 3696 C C . VAL A 1 476 ? -21.453 13.405 20.525 1.00 84.44 476 VAL A C 1
ATOM 3698 O O . VAL A 1 476 ? -20.261 13.160 20.694 1.00 84.44 476 VAL A O 1
ATOM 3701 N N . THR A 1 477 ? -22.360 12.477 20.229 1.00 82.12 477 THR A N 1
ATOM 3702 C CA . THR A 1 477 ? -22.018 11.080 20.036 1.00 82.12 477 THR A CA 1
ATOM 3703 C C . THR A 1 477 ? -22.357 10.578 18.645 1.00 82.12 477 THR A C 1
ATOM 3705 O O . THR A 1 477 ? -23.419 10.893 18.113 1.00 82.12 477 THR A O 1
ATOM 3708 N N . ILE A 1 478 ? -21.425 9.856 18.016 1.00 87.12 478 ILE A N 1
ATOM 3709 C CA . ILE A 1 478 ? -21.514 9.476 16.597 1.00 87.12 478 ILE A CA 1
ATOM 3710 C C . ILE A 1 478 ? -21.109 8.028 16.448 1.00 87.12 478 ILE A C 1
ATOM 3712 O O . ILE A 1 478 ? -19.993 7.673 16.781 1.00 87.12 478 ILE A O 1
ATOM 3716 N N . SER A 1 479 ? -21.975 7.205 15.877 1.00 88.31 479 SER A N 1
ATOM 3717 C CA . SER A 1 479 ? -21.636 5.809 15.630 1.00 88.31 479 SER A CA 1
ATOM 3718 C C . SER A 1 479 ? -20.368 5.672 14.764 1.00 88.31 479 SER A C 1
ATOM 3720 O O . SER A 1 479 ? -20.320 6.281 13.692 1.00 88.31 479 SER A O 1
ATOM 3722 N N . PRO A 1 480 ? -19.389 4.826 15.142 1.00 89.81 480 PRO A N 1
ATOM 3723 C CA . PRO A 1 480 ? -18.215 4.535 14.313 1.00 89.81 480 PRO A CA 1
ATOM 3724 C C . PRO A 1 480 ? -18.581 3.985 12.931 1.00 89.81 480 PRO A C 1
ATOM 3726 O O . PRO A 1 480 ? -17.844 4.188 11.975 1.00 89.81 480 PRO A O 1
ATOM 3729 N N . ALA A 1 481 ? -19.750 3.349 12.799 1.00 92.44 481 ALA A N 1
ATOM 3730 C CA . ALA A 1 481 ? -20.250 2.883 11.511 1.00 92.44 481 ALA A CA 1
ATOM 3731 C C . ALA A 1 481 ? -20.447 4.026 10.513 1.00 92.44 481 ALA A C 1
ATOM 3733 O O . ALA A 1 481 ? -20.172 3.848 9.335 1.00 92.44 481 ALA A O 1
ATOM 3734 N N . ILE A 1 482 ? -20.875 5.204 10.979 1.00 94.12 482 ILE A N 1
ATOM 3735 C CA . ILE A 1 482 ? -21.039 6.377 10.112 1.00 94.12 482 ILE A CA 1
ATOM 3736 C C . ILE A 1 482 ? -19.673 6.834 9.599 1.00 94.12 482 ILE A C 1
ATOM 3738 O O . ILE A 1 482 ? -19.539 7.132 8.420 1.00 94.12 482 ILE A O 1
ATOM 3742 N N . VAL A 1 483 ? -18.656 6.841 10.466 1.00 95.56 483 VAL A N 1
ATOM 3743 C CA . VAL A 1 483 ? -17.295 7.248 10.095 1.00 95.56 483 VAL A CA 1
ATOM 3744 C C . VAL A 1 483 ? -16.709 6.302 9.052 1.00 95.56 483 VAL A C 1
ATOM 3746 O O . VAL A 1 483 ? -16.254 6.766 8.013 1.00 95.56 483 VAL A O 1
ATOM 3749 N N . VAL A 1 484 ? -16.792 4.987 9.286 1.00 95.75 484 VAL A N 1
ATOM 3750 C CA . VAL A 1 484 ? -16.297 3.968 8.345 1.00 95.75 484 VAL A CA 1
ATOM 3751 C C . VAL A 1 484 ? -17.035 4.046 7.008 1.00 95.75 484 VAL A C 1
ATOM 3753 O O . VAL A 1 484 ? -16.393 4.036 5.965 1.00 95.75 484 VAL A O 1
ATOM 3756 N N . VAL A 1 485 ? -18.367 4.181 7.015 1.00 96.38 485 VAL A N 1
ATOM 3757 C CA . VAL A 1 485 ? -19.153 4.292 5.774 1.00 96.38 485 VAL A CA 1
ATOM 3758 C C . VAL A 1 485 ? -18.761 5.536 4.983 1.00 96.38 485 VAL A C 1
ATOM 3760 O O . VAL A 1 485 ? -18.532 5.426 3.782 1.00 96.38 485 VAL A O 1
ATOM 3763 N N . VAL A 1 486 ? -18.653 6.703 5.626 1.00 97.12 486 VAL A N 1
ATOM 3764 C CA . VAL A 1 486 ? -18.252 7.938 4.933 1.00 97.12 486 VAL A CA 1
ATOM 3765 C C . VAL A 1 486 ? -16.827 7.823 4.398 1.00 97.12 486 VAL A C 1
ATOM 3767 O O . VAL A 1 486 ? -16.605 8.143 3.237 1.00 97.12 486 VAL A O 1
ATOM 3770 N N . PHE A 1 487 ? -15.891 7.297 5.194 1.00 97.12 487 PHE A N 1
ATOM 3771 C CA . PHE A 1 487 ? -14.512 7.063 4.765 1.00 97.12 487 PHE A CA 1
ATOM 3772 C C . PHE A 1 487 ? -14.450 6.170 3.518 1.00 97.12 487 PHE A C 1
ATOM 3774 O O . PHE A 1 487 ? -13.915 6.593 2.498 1.00 97.12 487 PHE A O 1
ATOM 3781 N N . CYS A 1 488 ? -15.061 4.980 3.563 1.00 96.38 488 CYS A N 1
ATOM 3782 C CA . CYS A 1 488 ? -15.054 4.041 2.439 1.00 96.38 488 CYS A CA 1
ATOM 3783 C C . CYS A 1 488 ? -15.806 4.578 1.214 1.00 96.38 488 CYS A C 1
ATOM 3785 O O . CYS A 1 488 ? -15.436 4.267 0.089 1.00 96.38 488 CYS A O 1
ATOM 3787 N N . THR A 1 489 ? -16.854 5.385 1.412 1.00 96.75 489 THR A N 1
ATOM 3788 C CA . THR A 1 489 ? -17.585 6.010 0.297 1.00 96.75 489 THR A CA 1
ATOM 3789 C C . THR A 1 489 ? -16.731 7.078 -0.382 1.00 96.75 489 THR A C 1
ATOM 3791 O O . THR A 1 489 ? -16.662 7.112 -1.605 1.00 96.75 489 THR A O 1
ATOM 3794 N N . CYS A 1 490 ? -16.058 7.939 0.387 1.00 96.69 490 CYS A N 1
ATOM 3795 C CA . CYS A 1 490 ? -15.151 8.941 -0.172 1.00 96.69 490 CYS A CA 1
ATOM 3796 C C . CYS A 1 490 ? -13.970 8.292 -0.897 1.00 96.69 490 CYS A C 1
ATOM 3798 O O . CYS A 1 490 ? -13.604 8.753 -1.971 1.00 96.69 490 CYS A O 1
ATOM 3800 N N . GLU A 1 491 ? -13.427 7.210 -0.344 1.00 94.06 491 GLU A N 1
ATOM 3801 C CA . GLU A 1 491 ? -12.377 6.416 -0.982 1.00 94.06 491 GLU A CA 1
ATOM 3802 C C . GLU A 1 491 ? -12.850 5.792 -2.305 1.00 94.06 491 GLU A C 1
ATOM 3804 O O . GLU A 1 491 ? -12.193 5.946 -3.328 1.00 94.06 491 GLU A O 1
ATOM 3809 N N . ALA A 1 492 ? -14.030 5.162 -2.329 1.00 93.81 492 ALA A N 1
ATOM 3810 C CA . ALA A 1 492 ? -14.604 4.611 -3.562 1.00 93.81 492 ALA A CA 1
ATOM 3811 C C . ALA A 1 492 ? -14.858 5.689 -4.634 1.00 93.81 492 ALA A C 1
ATOM 3813 O O . ALA A 1 492 ? -14.858 5.398 -5.828 1.00 93.81 492 ALA A O 1
ATOM 3814 N N . CYS A 1 493 ? -15.050 6.940 -4.210 1.00 93.81 493 CYS A N 1
ATOM 3815 C CA . CYS A 1 493 ? -15.210 8.102 -5.076 1.00 93.81 493 CYS A CA 1
ATOM 3816 C C . CYS A 1 493 ? -13.902 8.887 -5.293 1.00 93.81 493 CYS A C 1
ATOM 3818 O O . CYS A 1 493 ? -13.968 10.018 -5.776 1.00 93.81 493 CYS A O 1
ATOM 3820 N N . GLN A 1 494 ? -12.726 8.342 -4.951 1.00 90.56 494 GLN A N 1
ATOM 3821 C CA . GLN A 1 494 ? -11.446 9.059 -5.036 1.00 90.56 494 GLN A CA 1
ATOM 3822 C C . GLN A 1 494 ? -11.188 9.626 -6.435 1.00 90.56 494 GLN A C 1
ATOM 3824 O O . GLN A 1 494 ? -10.813 10.786 -6.549 1.00 90.56 494 GLN A O 1
ATOM 3829 N N . THR A 1 495 ? -11.440 8.857 -7.496 1.00 85.38 495 THR A N 1
ATOM 3830 C CA . THR A 1 495 ? -11.235 9.307 -8.884 1.00 85.38 495 THR A CA 1
ATOM 3831 C C . THR A 1 495 ? -12.157 10.460 -9.281 1.00 85.38 495 THR A C 1
ATOM 3833 O O . THR A 1 495 ? -11.747 11.335 -10.033 1.00 85.38 495 THR A O 1
ATOM 3836 N N . TRP A 1 496 ? -13.378 10.499 -8.742 1.00 87.19 496 TRP A N 1
ATOM 3837 C CA . TRP A 1 496 ? -14.336 11.588 -8.964 1.00 87.19 496 TRP A CA 1
ATOM 3838 C C . TRP A 1 496 ? -13.991 12.843 -8.157 1.00 87.19 496 TRP A C 1
ATOM 3840 O O . TRP A 1 496 ? -14.272 13.958 -8.593 1.00 87.19 496 TRP A O 1
ATOM 3850 N N . LEU A 1 497 ? -13.414 12.665 -6.966 1.00 85.69 497 LEU A N 1
ATOM 3851 C CA . LEU A 1 497 ? -13.007 13.758 -6.078 1.00 85.69 497 LEU A CA 1
ATOM 3852 C C . LEU A 1 497 ? -11.654 14.359 -6.481 1.00 85.69 497 LEU A C 1
ATOM 3854 O O . LEU A 1 497 ? -11.448 15.561 -6.303 1.00 85.69 497 LEU A O 1
ATOM 3858 N N . ALA A 1 498 ? -10.767 13.550 -7.060 1.00 80.31 498 ALA A N 1
ATOM 3859 C CA . ALA A 1 498 ? -9.528 13.977 -7.692 1.00 80.31 498 ALA A CA 1
ATOM 3860 C C . ALA A 1 498 ? -9.839 14.614 -9.057 1.00 80.31 498 ALA A C 1
ATOM 3862 O O . ALA A 1 498 ? -9.597 14.032 -10.113 1.00 80.31 498 ALA A O 1
ATOM 3863 N N . TRP A 1 499 ? -10.436 15.807 -9.025 1.00 77.69 499 TRP A N 1
ATOM 3864 C CA . TRP A 1 499 ? -10.726 16.589 -10.225 1.00 77.69 499 TRP A CA 1
ATOM 3865 C C . TRP A 1 499 ? -9.436 16.823 -11.020 1.00 77.69 499 TRP A C 1
ATOM 3867 O O . TRP A 1 499 ? -8.479 17.282 -10.406 1.00 77.69 499 TRP A O 1
ATOM 3877 N N . PRO A 1 500 ? -9.383 16.595 -12.345 1.00 74.00 500 PRO A N 1
ATOM 3878 C CA . PRO A 1 500 ? -8.146 16.698 -13.118 1.00 74.00 500 PRO A CA 1
ATOM 3879 C C . PRO A 1 500 ? -7.548 18.102 -13.008 1.00 74.00 500 PRO A C 1
ATOM 3881 O O . PRO A 1 500 ? -8.073 19.079 -13.548 1.00 74.00 500 PRO A O 1
ATOM 3884 N N . TRP A 1 501 ? -6.452 18.217 -12.260 1.00 84.88 501 TRP A N 1
ATOM 3885 C CA . TRP A 1 501 ? -5.686 19.451 -12.143 1.00 84.88 501 TRP A CA 1
ATOM 3886 C C . TRP A 1 501 ? -4.484 19.351 -13.071 1.00 84.88 501 TRP A C 1
ATOM 3888 O O . TRP A 1 501 ? -3.445 18.816 -12.689 1.00 84.88 501 TRP A O 1
ATOM 3898 N N . ALA A 1 502 ? -4.606 19.939 -14.265 1.00 86.88 502 ALA A N 1
ATOM 3899 C CA . ALA A 1 502 ? -3.546 19.952 -15.278 1.00 86.88 502 ALA A CA 1
ATOM 3900 C C . ALA A 1 502 ? -2.187 20.434 -14.728 1.00 86.88 502 ALA A C 1
ATOM 3902 O O . ALA A 1 502 ? -1.136 19.983 -15.169 1.00 86.88 502 ALA A O 1
ATOM 3903 N N . VAL A 1 503 ? -2.194 21.315 -13.720 1.00 87.94 503 VAL A N 1
ATOM 3904 C CA . VAL A 1 503 ? -0.980 21.782 -13.028 1.00 87.94 503 VAL A CA 1
ATOM 3905 C C . VAL A 1 503 ? -0.285 20.655 -12.255 1.00 87.94 503 VAL A C 1
ATOM 3907 O O . VAL A 1 503 ? 0.940 20.549 -12.305 1.00 87.94 503 VAL A O 1
ATOM 3910 N N . ILE A 1 504 ? -1.048 19.819 -11.545 1.00 87.81 504 ILE A N 1
ATOM 3911 C CA . ILE A 1 504 ? -0.515 18.673 -10.796 1.00 87.81 504 ILE A CA 1
ATOM 3912 C C . ILE A 1 504 ? -0.050 17.599 -11.770 1.00 87.81 504 ILE A C 1
ATOM 3914 O O . ILE A 1 504 ? 1.041 17.068 -11.598 1.00 87.81 504 ILE A O 1
ATOM 3918 N N . ASP A 1 505 ? -0.815 17.340 -12.827 1.00 87.19 505 ASP A N 1
ATOM 3919 C CA . ASP A 1 505 ? -0.416 16.397 -13.872 1.00 87.19 505 ASP A CA 1
ATOM 3920 C C . ASP A 1 505 ? 0.874 16.843 -14.570 1.00 87.19 505 ASP A C 1
ATOM 3922 O O . ASP A 1 505 ? 1.809 16.058 -14.691 1.00 87.19 505 ASP A O 1
ATOM 3926 N N . GLY A 1 506 ? 1.003 18.127 -14.911 1.00 86.75 506 GLY A N 1
ATOM 3927 C CA . GLY A 1 506 ? 2.240 18.687 -15.457 1.00 86.75 506 GLY A CA 1
ATOM 3928 C C . GLY A 1 506 ? 3.412 18.675 -14.468 1.00 86.75 506 GLY A C 1
ATOM 3929 O O . GLY A 1 506 ? 4.572 18.627 -14.876 1.00 86.75 506 GLY A O 1
ATOM 3930 N N . LEU A 1 507 ? 3.154 18.719 -13.157 1.00 86.12 507 LEU A N 1
ATOM 3931 C CA . LEU A 1 507 ? 4.191 18.542 -12.138 1.00 86.12 507 LEU A CA 1
ATOM 3932 C C . LEU A 1 507 ? 4.636 17.078 -12.044 1.00 86.12 507 LEU A C 1
ATOM 3934 O O . LEU A 1 507 ? 5.835 16.819 -12.081 1.00 86.12 507 LEU A O 1
ATOM 3938 N N . VAL A 1 508 ? 3.695 16.134 -11.972 1.00 85.00 508 VAL A N 1
ATOM 3939 C CA . VAL A 1 508 ? 3.987 14.693 -11.937 1.00 85.00 508 VAL A CA 1
ATOM 3940 C C . VAL A 1 508 ? 4.697 14.262 -13.220 1.00 85.00 508 VAL A C 1
ATOM 3942 O O . VAL A 1 508 ? 5.670 13.521 -13.139 1.00 85.00 508 VAL A O 1
ATOM 3945 N N . ALA A 1 509 ? 4.283 14.770 -14.383 1.00 82.69 509 ALA A N 1
ATOM 3946 C CA . ALA A 1 509 ? 4.944 14.510 -15.658 1.00 82.69 509 ALA A CA 1
ATOM 3947 C C . ALA A 1 509 ? 6.389 15.018 -15.666 1.00 82.69 509 ALA A C 1
ATOM 3949 O O . ALA A 1 509 ? 7.303 14.277 -16.015 1.00 82.69 509 ALA A O 1
ATOM 3950 N N . ARG A 1 510 ? 6.632 16.251 -15.200 1.00 82.19 510 ARG A N 1
ATOM 3951 C CA . ARG A 1 510 ? 7.998 16.780 -15.051 1.00 82.19 510 ARG A CA 1
ATOM 3952 C C . ARG A 1 510 ? 8.826 15.964 -14.069 1.00 82.19 510 ARG A C 1
ATOM 3954 O O . ARG A 1 510 ? 9.989 15.715 -14.349 1.00 82.19 510 ARG A O 1
ATOM 3961 N N . MET A 1 511 ? 8.243 15.531 -12.953 1.00 78.12 511 MET A N 1
ATOM 3962 C CA . MET A 1 511 ? 8.922 14.664 -11.987 1.00 78.12 511 MET A CA 1
ATOM 3963 C C . MET A 1 511 ? 9.259 13.302 -12.577 1.00 78.12 511 MET A C 1
ATOM 3965 O O . MET A 1 511 ? 10.356 12.805 -12.355 1.00 78.12 511 MET A O 1
ATOM 3969 N N . TYR A 1 512 ? 8.338 12.714 -13.335 1.00 76.88 512 TYR A N 1
ATOM 3970 C CA . TYR A 1 512 ? 8.561 11.462 -14.039 1.00 76.88 512 TYR A CA 1
ATOM 3971 C C . TYR A 1 512 ? 9.695 11.617 -15.055 1.00 76.88 512 TYR A C 1
ATOM 3973 O O . TYR A 1 512 ? 10.677 10.888 -14.982 1.00 76.88 512 TYR A O 1
ATOM 3981 N N . VAL A 1 513 ? 9.615 12.626 -15.928 1.00 72.94 513 VAL A N 1
ATOM 3982 C CA . VAL A 1 513 ? 10.644 12.923 -16.934 1.00 72.94 513 VAL A CA 1
ATOM 3983 C C . VAL A 1 513 ? 11.986 13.228 -16.277 1.00 72.94 513 VAL A C 1
ATOM 3985 O O . VAL A 1 513 ? 12.996 12.715 -16.727 1.00 72.94 513 VAL A O 1
ATOM 3988 N N . GLN A 1 514 ? 12.030 14.000 -15.191 1.00 71.12 514 GLN A N 1
ATOM 3989 C CA . GLN A 1 514 ? 13.271 14.259 -14.460 1.00 71.12 514 GLN A CA 1
ATOM 3990 C C . GLN A 1 514 ? 13.834 12.995 -13.817 1.00 71.12 514 GLN A C 1
ATOM 3992 O O . GLN A 1 514 ? 15.037 12.788 -13.887 1.00 71.12 514 GLN A O 1
ATOM 3997 N N . ASN A 1 515 ? 12.998 12.148 -13.214 1.00 69.06 515 ASN A N 1
ATOM 3998 C CA . ASN A 1 515 ? 13.453 10.888 -12.633 1.00 69.06 515 ASN A CA 1
ATOM 3999 C C . ASN A 1 515 ? 14.033 9.973 -13.725 1.00 69.06 515 ASN A C 1
ATOM 4001 O O . ASN A 1 515 ? 15.095 9.392 -13.544 1.00 69.06 515 ASN A O 1
ATOM 4005 N N . GLN A 1 516 ? 13.392 9.931 -14.893 1.00 66.94 516 GLN A N 1
ATOM 4006 C CA . GLN A 1 516 ? 13.842 9.152 -16.044 1.00 66.94 516 GLN A CA 1
ATOM 4007 C C . GLN A 1 516 ? 15.115 9.713 -16.689 1.00 66.94 516 GLN A C 1
ATOM 4009 O O . GLN A 1 516 ? 16.106 9.001 -16.817 1.00 66.94 516 GLN A O 1
ATOM 4014 N N . LEU A 1 517 ? 15.133 11.008 -17.008 1.00 60.53 517 LEU A N 1
ATOM 4015 C CA . LEU A 1 517 ? 16.275 11.688 -17.620 1.00 60.53 517 LEU A CA 1
ATOM 4016 C C . LEU A 1 517 ? 17.482 11.768 -16.686 1.00 60.53 517 LEU A C 1
ATOM 4018 O O . LEU A 1 517 ? 18.614 11.736 -17.152 1.00 60.53 517 LEU A O 1
ATOM 4022 N N . HIS A 1 518 ? 17.284 11.886 -15.372 1.00 56.16 518 HIS A N 1
ATOM 4023 C CA . HIS A 1 518 ? 18.401 11.886 -14.426 1.00 56.16 518 HIS A CA 1
ATOM 4024 C C . HIS A 1 518 ? 19.024 10.492 -14.301 1.00 56.16 518 HIS A C 1
ATOM 4026 O O . HIS A 1 518 ? 20.244 10.389 -14.175 1.00 56.16 518 HIS A O 1
ATOM 4032 N N . ASN A 1 519 ? 18.208 9.438 -14.414 1.00 52.88 519 ASN A N 1
ATOM 4033 C CA . ASN A 1 519 ? 18.690 8.061 -14.493 1.00 52.88 519 ASN A CA 1
ATOM 4034 C C . ASN A 1 519 ? 19.427 7.769 -15.812 1.00 52.88 519 ASN A C 1
ATOM 4036 O O . ASN A 1 519 ? 20.266 6.877 -15.823 1.00 52.88 519 ASN A O 1
ATOM 4040 N N . THR A 1 520 ? 19.170 8.501 -16.903 1.00 51.88 520 THR A N 1
ATOM 4041 C CA . THR A 1 520 ? 19.854 8.277 -18.193 1.00 51.88 520 THR A CA 1
ATOM 4042 C C . THR A 1 520 ? 21.015 9.241 -18.479 1.00 51.88 520 THR A C 1
ATOM 4044 O O . THR A 1 520 ? 22.043 8.798 -18.977 1.00 51.88 520 THR A O 1
ATOM 4047 N N . CYS A 1 521 ? 20.913 10.539 -18.164 1.00 43.94 521 CYS A N 1
ATOM 4048 C CA . CYS A 1 521 ? 21.870 11.562 -18.626 1.00 43.94 521 CYS A CA 1
ATOM 4049 C C . CYS A 1 521 ? 23.044 11.846 -17.675 1.00 43.94 521 CYS A C 1
ATOM 4051 O O . CYS A 1 521 ? 24.149 12.097 -18.141 1.00 43.94 521 CYS A O 1
ATOM 4053 N N . VAL A 1 522 ? 22.855 11.823 -16.350 1.00 46.50 522 VAL A N 1
ATOM 4054 C CA . VAL A 1 522 ? 23.929 12.221 -15.403 1.00 46.50 522 VAL A CA 1
ATOM 4055 C C . VAL A 1 522 ? 24.980 11.119 -15.204 1.00 46.50 522 VAL A C 1
ATOM 4057 O O . VAL A 1 522 ? 26.066 11.368 -14.686 1.00 46.50 522 VAL A O 1
ATOM 4060 N N . LEU A 1 523 ? 24.699 9.907 -15.682 1.00 47.06 523 LEU A N 1
ATOM 4061 C CA . LEU A 1 523 ? 25.634 8.782 -15.657 1.00 47.06 523 LEU A CA 1
ATOM 4062 C C . LEU A 1 523 ? 26.704 8.839 -16.755 1.00 47.06 523 LEU A C 1
ATOM 4064 O O . LEU A 1 523 ? 27.745 8.213 -16.585 1.00 47.06 523 LEU A O 1
ATOM 4068 N N . ALA A 1 524 ? 26.483 9.608 -17.826 1.00 44.16 524 ALA A N 1
ATOM 4069 C CA . ALA A 1 524 ? 27.445 9.760 -18.918 1.00 44.16 524 ALA A CA 1
ATOM 4070 C C . ALA A 1 524 ? 28.574 10.767 -18.610 1.00 44.16 524 ALA A C 1
ATOM 4072 O O . ALA A 1 524 ? 29.601 10.742 -19.265 1.00 44.16 524 ALA A O 1
ATOM 4073 N N . GLU A 1 525 ? 28.413 11.651 -17.616 1.00 43.09 525 GLU A N 1
ATOM 4074 C CA . GLU A 1 525 ? 29.400 12.715 -17.336 1.00 43.09 525 GLU A CA 1
ATOM 4075 C C . GLU A 1 525 ? 30.170 12.506 -16.011 1.00 43.09 525 GLU A C 1
ATOM 4077 O O . GLU A 1 525 ? 31.179 13.157 -15.759 1.00 43.09 525 GLU A O 1
ATOM 4082 N N . TYR A 1 526 ? 29.733 11.573 -15.150 1.00 43.16 526 TYR A N 1
ATOM 4083 C CA . TYR A 1 526 ? 30.323 11.310 -13.819 1.00 43.16 526 TYR A CA 1
ATOM 4084 C C . TYR A 1 526 ? 30.535 9.809 -13.527 1.00 43.16 526 TYR A C 1
ATOM 4086 O O . TYR A 1 526 ? 30.381 9.340 -12.394 1.00 43.16 526 TYR A O 1
ATOM 4094 N N . SER A 1 527 ? 30.917 9.052 -14.553 1.00 42.00 527 SER A N 1
ATOM 4095 C CA . SER A 1 527 ? 31.020 7.583 -14.612 1.00 42.00 527 SER A CA 1
ATOM 4096 C C . SER A 1 527 ? 31.978 6.890 -13.626 1.00 42.00 527 SER A C 1
ATOM 4098 O O . SER A 1 527 ? 32.059 5.665 -13.640 1.00 42.00 527 SER A O 1
ATOM 4100 N N . SER A 1 528 ? 32.679 7.585 -12.722 1.00 40.81 528 SER A N 1
ATOM 4101 C CA . SER A 1 528 ? 33.685 6.920 -11.877 1.00 40.81 528 SER A CA 1
ATOM 4102 C C . SER A 1 528 ? 33.325 6.704 -10.408 1.00 40.81 528 SER A C 1
ATOM 4104 O O . SER A 1 528 ? 34.055 5.949 -9.763 1.00 40.81 528 SER A O 1
ATOM 4106 N N . ARG A 1 529 ? 32.272 7.314 -9.820 1.00 41.06 529 ARG A N 1
ATOM 4107 C CA . ARG A 1 529 ? 32.151 7.252 -8.340 1.00 41.06 529 ARG A CA 1
ATOM 4108 C C . ARG A 1 529 ? 30.819 7.043 -7.634 1.00 41.06 529 ARG A C 1
ATOM 4110 O O . ARG A 1 529 ? 30.915 6.805 -6.438 1.00 41.06 529 ARG A O 1
ATOM 4117 N N . LEU A 1 530 ? 29.630 7.026 -8.238 1.00 39.03 530 LEU A N 1
ATOM 4118 C CA . LEU A 1 530 ? 28.439 6.552 -7.504 1.00 39.03 530 LEU A CA 1
ATOM 4119 C C . LEU A 1 530 ? 27.363 5.966 -8.434 1.00 39.03 530 LEU A C 1
ATOM 4121 O O . LEU A 1 530 ? 27.153 6.511 -9.516 1.00 39.03 530 LEU A O 1
ATOM 4125 N N . PRO A 1 531 ? 26.651 4.903 -8.005 1.00 43.12 531 PRO A N 1
ATOM 4126 C CA . PRO A 1 531 ? 25.501 4.367 -8.733 1.00 43.12 531 PRO A CA 1
ATOM 4127 C C . PRO A 1 531 ? 24.397 5.432 -8.900 1.00 43.12 531 PRO A C 1
ATOM 4129 O O . PRO A 1 531 ? 24.413 6.439 -8.181 1.00 43.12 531 PRO A O 1
ATOM 4132 N N . PRO A 1 532 ? 23.415 5.219 -9.803 1.00 42.84 532 PRO A N 1
ATOM 4133 C CA . PRO A 1 532 ? 22.226 6.064 -9.961 1.00 42.84 532 PRO A CA 1
ATOM 4134 C C . PRO A 1 532 ? 21.382 6.029 -8.686 1.00 42.84 532 PRO A C 1
ATOM 4136 O O . PRO A 1 532 ? 20.422 5.282 -8.528 1.00 42.84 532 PRO A O 1
ATOM 4139 N N . SER A 1 533 ? 21.822 6.797 -7.703 1.00 41.69 533 SER A N 1
ATOM 4140 C CA . SER A 1 533 ? 21.266 6.829 -6.363 1.00 41.69 533 SER A CA 1
ATOM 4141 C C . SER A 1 533 ? 21.161 8.252 -5.846 1.00 41.69 533 SER A C 1
ATOM 4143 O O . SER A 1 533 ? 20.901 8.440 -4.657 1.00 41.69 533 SER A O 1
ATOM 4145 N N . ARG A 1 534 ? 21.372 9.267 -6.697 1.00 44.84 534 ARG A N 1
ATOM 4146 C CA . ARG A 1 534 ? 21.002 10.629 -6.328 1.00 44.84 534 ARG A CA 1
ATOM 4147 C C . ARG A 1 534 ? 19.485 10.645 -6.238 1.00 44.84 534 ARG A C 1
ATOM 4149 O O . ARG A 1 534 ? 18.785 10.723 -7.241 1.00 44.84 534 ARG A O 1
ATOM 4156 N N . SER A 1 535 ? 19.006 10.515 -4.997 1.00 47.31 535 SER A N 1
ATOM 4157 C CA . SER A 1 535 ? 17.655 10.864 -4.578 1.00 47.31 535 SER A CA 1
ATOM 4158 C C . SER A 1 535 ? 17.180 12.061 -5.372 1.00 47.31 535 SER A C 1
ATOM 4160 O O . SER A 1 535 ? 18.006 12.962 -5.548 1.00 47.31 535 SER A O 1
ATOM 4162 N N . ASN A 1 536 ? 15.899 12.086 -5.773 1.00 50.22 536 ASN A N 1
ATOM 4163 C CA . ASN A 1 536 ? 15.198 13.287 -6.246 1.00 50.22 536 ASN A CA 1
ATOM 4164 C C . ASN A 1 536 ? 15.934 14.518 -5.723 1.00 50.22 536 ASN A C 1
ATOM 4166 O O . ASN A 1 536 ? 15.981 14.699 -4.502 1.00 50.22 536 ASN A O 1
ATOM 4170 N N . GLY A 1 537 ? 16.666 15.212 -6.605 1.00 48.31 537 GLY A N 1
ATOM 4171 C CA . GLY A 1 537 ? 17.700 16.146 -6.162 1.00 48.31 537 GLY A CA 1
ATOM 4172 C C . GLY A 1 537 ? 17.144 17.150 -5.147 1.00 48.31 537 GLY A C 1
ATOM 4173 O O . GLY A 1 537 ? 15.930 17.336 -5.081 1.00 48.31 537 GLY A O 1
ATOM 4174 N N . PRO A 1 538 ? 17.983 17.865 -4.382 1.00 49.62 538 PRO A N 1
ATOM 4175 C CA . PRO A 1 538 ? 17.517 18.891 -3.440 1.00 49.62 538 PRO A CA 1
ATOM 4176 C C . PRO A 1 538 ? 16.532 19.913 -4.056 1.00 49.62 538 PRO A C 1
ATOM 4178 O O . PRO A 1 538 ? 15.747 20.517 -3.331 1.00 49.62 538 PRO A O 1
ATOM 4181 N N . ALA A 1 539 ? 16.513 20.059 -5.389 1.00 45.84 539 ALA A N 1
ATOM 4182 C CA . ALA A 1 539 ? 15.534 20.836 -6.152 1.00 45.84 539 ALA A CA 1
ATOM 4183 C C . ALA A 1 539 ? 14.088 20.287 -6.094 1.00 45.84 539 ALA A C 1
ATOM 4185 O O . ALA A 1 539 ? 13.140 21.068 -6.045 1.00 45.84 539 ALA A O 1
ATOM 4186 N N . LEU A 1 540 ? 13.896 18.969 -5.984 1.00 55.19 540 LEU A N 1
ATOM 4187 C CA . LEU A 1 540 ? 12.625 18.317 -5.631 1.00 55.19 540 LEU A CA 1
ATOM 4188 C C . LEU A 1 540 ? 12.456 18.234 -4.107 1.00 55.19 540 LEU A C 1
ATOM 4190 O O . LEU A 1 540 ? 12.037 17.223 -3.541 1.00 55.19 540 LEU A O 1
ATOM 4194 N N . SER A 1 541 ? 12.817 19.344 -3.458 1.00 59.47 541 SER A N 1
ATOM 4195 C CA . SER A 1 541 ? 12.663 19.622 -2.037 1.00 59.47 541 SER A CA 1
ATOM 4196 C C . SER A 1 541 ? 11.308 19.156 -1.503 1.00 59.47 541 SER A C 1
ATOM 4198 O O . SER A 1 541 ? 10.314 19.112 -2.234 1.00 59.47 541 SER A O 1
ATOM 4200 N N . LEU A 1 542 ? 11.255 18.879 -0.192 1.00 63.50 542 LEU A N 1
ATOM 4201 C CA . LEU A 1 542 ? 10.038 18.496 0.536 1.00 63.50 542 LEU A CA 1
ATOM 4202 C C . LEU A 1 542 ? 8.786 19.276 0.088 1.00 63.50 542 LEU A C 1
ATOM 4204 O O . LEU A 1 542 ? 7.704 18.704 0.082 1.00 63.50 542 LEU A O 1
ATOM 4208 N N . GLY A 1 543 ? 8.923 20.548 -0.307 1.00 75.25 543 GLY A N 1
ATOM 4209 C CA . GLY A 1 543 ? 7.825 21.401 -0.758 1.00 75.25 543 GLY A CA 1
ATOM 4210 C C . GLY A 1 543 ? 7.100 20.933 -2.025 1.00 75.25 543 GLY A C 1
ATOM 4211 O O . GLY A 1 543 ? 5.877 21.033 -2.074 1.00 75.25 543 GLY A O 1
ATOM 4212 N N . ALA A 1 544 ? 7.802 20.402 -3.032 1.00 77.56 544 ALA A N 1
ATOM 4213 C CA . ALA A 1 544 ? 7.202 20.110 -4.341 1.00 77.56 544 ALA A CA 1
ATOM 4214 C C . ALA A 1 544 ? 6.283 18.874 -4.334 1.00 77.56 544 ALA A C 1
ATOM 4216 O O . ALA A 1 544 ? 5.359 18.788 -5.138 1.00 77.56 544 ALA A O 1
ATOM 4217 N N . MET A 1 545 ? 6.491 17.934 -3.405 1.00 84.75 545 MET A N 1
ATOM 4218 C CA . MET A 1 545 ? 5.662 16.726 -3.301 1.00 84.75 545 MET A CA 1
ATOM 4219 C C . MET A 1 545 ? 4.338 16.959 -2.563 1.00 84.75 545 MET A C 1
ATOM 4221 O O . MET A 1 545 ? 3.357 16.271 -2.841 1.00 84.75 545 MET A O 1
ATOM 4225 N N . TRP A 1 546 ? 4.274 17.920 -1.635 1.00 90.25 546 TRP A N 1
ATOM 4226 C CA . TRP A 1 546 ? 3.065 18.154 -0.837 1.00 90.25 546 TRP A CA 1
ATOM 4227 C C . TRP A 1 546 ? 1.822 18.514 -1.659 1.00 90.25 546 TRP A C 1
ATOM 4229 O O . TRP A 1 546 ? 0.764 17.992 -1.324 1.00 90.25 546 TRP A O 1
ATOM 4239 N N . PRO A 1 547 ? 1.893 19.315 -2.739 1.00 91.56 547 PRO A N 1
ATOM 4240 C CA . PRO A 1 547 ? 0.754 19.520 -3.630 1.00 91.56 547 PRO A CA 1
ATOM 4241 C C . PRO A 1 547 ? 0.185 18.214 -4.196 1.00 91.56 547 PRO A C 1
ATOM 4243 O O . PRO A 1 547 ? -1.030 18.057 -4.232 1.00 91.56 547 PRO A O 1
ATOM 4246 N N . ILE A 1 548 ? 1.046 17.261 -4.577 1.00 90.75 548 ILE A N 1
ATOM 4247 C CA . ILE A 1 548 ? 0.631 15.950 -5.104 1.00 90.75 548 ILE A CA 1
ATOM 4248 C C . ILE A 1 548 ? -0.023 15.123 -3.992 1.00 90.75 548 ILE A C 1
ATOM 4250 O O . ILE A 1 548 ? -1.085 14.547 -4.206 1.00 90.75 548 ILE A O 1
ATOM 4254 N N . VAL A 1 549 ? 0.560 15.117 -2.788 1.00 92.44 549 VAL A N 1
ATOM 4255 C CA . VAL A 1 549 ? -0.011 14.426 -1.617 1.00 92.44 549 VAL A CA 1
ATOM 4256 C C . VAL A 1 549 ? -1.362 15.015 -1.220 1.00 92.44 549 VAL A C 1
ATOM 4258 O O . VAL A 1 549 ? -2.312 14.275 -0.996 1.00 92.44 549 VAL A O 1
ATOM 4261 N N . LEU A 1 550 ? -1.477 16.340 -1.142 1.00 93.19 550 LEU A N 1
ATOM 4262 C CA . LEU A 1 550 ? -2.731 17.016 -0.809 1.00 93.19 550 LEU A CA 1
ATOM 4263 C C . LEU A 1 550 ? -3.800 16.749 -1.866 1.00 93.19 550 LEU A C 1
ATOM 4265 O O . LEU A 1 550 ? -4.947 16.509 -1.498 1.00 93.19 550 LEU A O 1
ATOM 4269 N N . TYR A 1 551 ? -3.415 16.763 -3.146 1.00 92.94 551 TYR A N 1
ATOM 4270 C CA . TYR A 1 551 ? -4.284 16.422 -4.267 1.00 92.94 551 TYR A CA 1
ATOM 4271 C C . TYR A 1 551 ? -4.791 14.978 -4.167 1.00 92.94 551 TYR A C 1
ATOM 4273 O O . TYR A 1 551 ? -5.998 14.740 -4.228 1.00 92.94 551 TYR A O 1
ATOM 4281 N N . ASP A 1 552 ? -3.893 14.019 -3.943 1.00 91.50 552 ASP A N 1
ATOM 4282 C CA . ASP A 1 552 ? -4.255 12.605 -3.847 1.00 91.50 552 ASP A CA 1
ATOM 4283 C C . ASP A 1 552 ? -5.090 12.294 -2.594 1.00 91.50 552 ASP A C 1
ATOM 4285 O O . ASP A 1 552 ? -6.013 11.487 -2.642 1.00 91.50 552 ASP A O 1
ATOM 4289 N N . LEU A 1 553 ? -4.846 12.999 -1.484 1.00 93.88 553 LEU A N 1
ATOM 4290 C CA . LEU A 1 553 ? -5.600 12.866 -0.231 1.00 93.88 553 LEU A CA 1
ATOM 4291 C C . LEU A 1 553 ? -6.854 13.753 -0.159 1.00 93.88 553 LEU A C 1
ATOM 4293 O O . LEU A 1 553 ? -7.493 13.818 0.897 1.00 93.88 553 LEU A O 1
ATOM 4297 N N . THR A 1 554 ? -7.247 14.430 -1.242 1.00 94.50 554 THR A N 1
ATOM 4298 C CA . THR A 1 554 ? -8.456 15.281 -1.271 1.00 94.50 554 THR A CA 1
ATOM 4299 C C . THR A 1 554 ? -9.694 14.540 -0.774 1.00 94.50 554 THR A C 1
ATOM 4301 O O . THR A 1 554 ? -10.440 15.073 0.049 1.00 94.50 554 THR A O 1
ATOM 4304 N N . TRP A 1 555 ? -9.888 13.287 -1.192 1.00 95.19 555 TRP A N 1
ATOM 4305 C CA . TRP A 1 555 ? -11.009 12.451 -0.753 1.00 95.19 555 TRP A CA 1
ATOM 4306 C C . TRP A 1 555 ? -11.034 12.243 0.767 1.00 95.19 555 TRP A C 1
ATOM 4308 O O . TRP A 1 555 ? -12.100 12.280 1.387 1.00 95.19 555 TRP A O 1
ATOM 4318 N N . TRP A 1 556 ? -9.864 12.082 1.388 1.00 96.12 556 TRP A N 1
ATOM 4319 C CA . TRP A 1 556 ? -9.733 11.901 2.829 1.00 96.12 556 TRP A CA 1
ATOM 4320 C C . TRP A 1 556 ? -10.058 13.197 3.576 1.00 96.12 556 TRP A C 1
ATOM 4322 O O . TRP A 1 556 ? -10.804 13.180 4.560 1.00 96.12 556 TRP A O 1
ATOM 4332 N N . PHE A 1 557 ? -9.579 14.340 3.076 1.00 96.19 557 PHE A N 1
ATOM 4333 C CA . PHE A 1 557 ? -9.950 15.648 3.620 1.00 96.19 557 PHE A CA 1
ATOM 4334 C C . PHE A 1 557 ? -11.456 15.907 3.501 1.00 96.19 557 PHE A C 1
ATOM 4336 O O . PHE A 1 557 ? -12.064 16.391 4.457 1.00 96.19 557 PHE A O 1
ATOM 4343 N N . VAL A 1 558 ? -12.082 15.530 2.382 1.00 96.38 558 VAL A N 1
ATOM 4344 C CA . VAL A 1 558 ? -13.540 15.613 2.186 1.00 96.38 558 VAL A CA 1
ATOM 4345 C C . VAL A 1 558 ? -14.285 14.710 3.178 1.00 96.38 558 VAL A C 1
ATOM 4347 O O . VAL A 1 558 ? -15.280 15.143 3.769 1.00 96.38 558 VAL A O 1
ATOM 4350 N N . ALA A 1 559 ? -13.794 13.496 3.440 1.00 97.19 559 ALA A N 1
ATOM 4351 C CA . ALA A 1 559 ? -14.361 12.608 4.459 1.00 97.19 559 ALA A CA 1
ATOM 4352 C C . ALA A 1 559 ? -14.287 13.238 5.863 1.00 97.19 559 ALA A C 1
ATOM 4354 O O . ALA A 1 559 ? -15.299 13.339 6.561 1.00 97.19 559 ALA A O 1
ATOM 4355 N N . CYS A 1 560 ? -13.115 13.739 6.261 1.00 97.50 560 CYS A N 1
ATOM 4356 C CA . CYS A 1 560 ? -12.922 14.416 7.544 1.00 97.50 560 CYS A CA 1
ATOM 4357 C C . CYS A 1 560 ? -13.806 15.667 7.671 1.00 97.50 560 CYS A C 1
ATOM 4359 O O . CYS A 1 560 ? -14.484 15.837 8.686 1.00 97.50 560 CYS A O 1
ATOM 4361 N N . LEU A 1 561 ? -13.854 16.513 6.637 1.00 97.31 561 LEU A N 1
ATOM 4362 C CA . LEU A 1 561 ? -14.648 17.741 6.621 1.00 97.31 561 LEU A CA 1
ATOM 4363 C C . LEU A 1 561 ? -16.151 17.450 6.684 1.00 97.31 561 LEU A C 1
ATOM 4365 O O . LEU A 1 561 ? -16.860 18.056 7.490 1.00 97.31 561 LEU A O 1
ATOM 4369 N N . SER A 1 562 ? -16.647 16.513 5.874 1.00 97.19 562 SER A N 1
ATOM 4370 C CA . SER A 1 562 ? -18.068 16.145 5.850 1.00 97.19 562 SER A CA 1
ATOM 4371 C C . SER A 1 562 ? -18.534 15.597 7.199 1.00 97.19 562 SER A C 1
ATOM 4373 O O . SER A 1 562 ? -19.589 16.003 7.701 1.00 97.19 562 SER A O 1
ATOM 4375 N N . LEU A 1 563 ? -17.716 14.758 7.840 1.00 97.25 563 LEU A N 1
ATOM 4376 C CA . LEU A 1 563 ? -17.973 14.266 9.187 1.00 97.25 563 LEU A CA 1
ATOM 4377 C C . LEU A 1 563 ? -17.924 15.403 10.211 1.00 97.25 563 LEU A C 1
ATOM 4379 O O . LEU A 1 563 ? -18.869 15.542 10.981 1.00 97.25 563 LEU A O 1
ATOM 4383 N N . THR A 1 564 ? -16.912 16.272 10.203 1.00 97.25 564 THR A N 1
ATOM 4384 C CA . THR A 1 564 ? -16.854 17.434 11.109 1.00 97.25 564 THR A CA 1
ATOM 4385 C C . THR A 1 564 ? -18.091 18.329 10.971 1.00 97.25 564 THR A C 1
ATOM 4387 O O . THR A 1 564 ? -18.712 18.672 11.981 1.00 97.25 564 THR A O 1
ATOM 4390 N N . LEU A 1 565 ? -18.516 18.648 9.745 1.00 97.00 565 LEU A N 1
ATOM 4391 C CA . LEU A 1 565 ? -19.725 19.437 9.489 1.00 97.00 565 LEU A CA 1
ATOM 4392 C C . LEU A 1 565 ? -20.989 18.741 10.004 1.00 97.00 565 LEU A C 1
ATOM 4394 O O . LEU A 1 565 ? -21.858 19.397 10.587 1.00 97.00 565 LEU A O 1
ATOM 4398 N N . TYR A 1 566 ? -21.089 17.421 9.834 1.00 96.19 566 TYR A N 1
ATOM 4399 C CA . TYR A 1 566 ? -22.183 16.628 10.389 1.00 96.19 566 TYR A CA 1
ATOM 4400 C C . TYR A 1 566 ? -22.249 16.743 11.922 1.00 96.19 566 TYR A C 1
ATOM 4402 O O . TYR A 1 566 ? -23.327 16.979 12.474 1.00 96.19 566 TYR A O 1
ATOM 4410 N N . ILE A 1 567 ? -21.107 16.671 12.614 1.00 94.56 567 ILE A N 1
ATOM 4411 C CA . ILE A 1 567 ? -21.031 16.802 14.081 1.00 94.56 567 ILE A CA 1
ATOM 4412 C C . ILE A 1 567 ? -21.441 18.190 14.536 1.00 94.56 567 ILE A C 1
ATOM 4414 O O . ILE A 1 567 ? -22.247 18.323 15.456 1.00 94.56 567 ILE A O 1
ATOM 4418 N N . VAL A 1 568 ? -20.894 19.225 13.899 1.00 95.06 568 VAL A N 1
ATOM 4419 C CA . VAL A 1 568 ? -21.189 20.615 14.251 1.00 95.06 568 VAL A CA 1
ATOM 4420 C C . VAL A 1 568 ? -22.677 20.895 14.047 1.00 95.06 568 VAL A C 1
ATOM 4422 O O . VAL A 1 568 ? -23.320 21.451 14.938 1.00 95.06 568 VAL A O 1
ATOM 4425 N N . ARG A 1 569 ? -23.274 20.428 12.942 1.00 95.12 569 ARG A N 1
ATOM 4426 C CA . ARG A 1 569 ? -24.726 20.528 12.715 1.00 95.12 569 ARG A CA 1
ATOM 4427 C C . ARG A 1 569 ? -25.534 19.772 13.764 1.00 95.12 569 ARG A C 1
ATOM 4429 O O . ARG A 1 569 ? -26.503 20.326 14.280 1.00 95.12 569 ARG A O 1
ATOM 4436 N N . ALA A 1 570 ? -25.134 18.553 14.122 1.00 90.62 570 ALA A N 1
ATOM 4437 C CA . ALA A 1 570 ? -25.788 17.794 15.185 1.00 90.62 570 ALA A CA 1
ATOM 4438 C C . ALA A 1 570 ? -25.698 18.520 16.540 1.00 90.62 570 ALA A C 1
ATOM 4440 O O . ALA A 1 570 ? -26.692 18.613 17.258 1.00 90.62 570 ALA A O 1
ATOM 4441 N N . CYS A 1 571 ? -24.542 19.105 16.860 1.00 91.12 571 CYS A N 1
ATOM 4442 C CA . CYS A 1 571 ? -24.320 19.896 18.069 1.00 91.12 571 CYS A CA 1
ATOM 4443 C C . CYS A 1 571 ? -25.206 21.148 18.101 1.00 91.12 571 CYS A C 1
ATOM 4445 O O . CYS A 1 571 ? -25.892 21.398 19.096 1.00 91.12 571 CYS A O 1
ATOM 4447 N N . MET A 1 572 ? -25.256 21.901 16.998 1.00 92.81 572 MET A N 1
ATOM 4448 C CA . MET A 1 572 ? -26.134 23.065 16.859 1.00 92.81 572 MET A CA 1
ATOM 4449 C C . MET A 1 572 ? -27.606 22.672 16.984 1.00 92.81 572 MET A C 1
ATOM 4451 O O . MET A 1 572 ? -28.358 23.349 17.680 1.00 92.81 572 MET A O 1
ATOM 4455 N N . TYR A 1 573 ? -28.019 21.558 16.375 1.00 92.56 573 TYR A N 1
ATOM 4456 C CA . TYR A 1 573 ? -29.389 21.057 16.466 1.00 92.56 573 TYR A CA 1
ATOM 4457 C C . TYR A 1 573 ? -29.767 20.675 17.903 1.00 92.56 573 TYR A C 1
ATOM 4459 O O . TYR A 1 573 ? -30.815 21.098 18.397 1.00 92.56 573 TYR A O 1
ATOM 4467 N N . VAL A 1 574 ? -28.908 19.929 18.606 1.00 85.25 574 VAL A N 1
ATOM 4468 C CA . VAL A 1 574 ? -29.124 19.561 20.017 1.00 85.25 574 VAL A CA 1
ATOM 4469 C C . VAL A 1 574 ? -29.166 20.809 20.896 1.00 85.25 574 VAL A C 1
ATOM 4471 O O . VAL A 1 574 ? -30.079 20.951 21.706 1.00 85.25 574 VAL A O 1
ATOM 4474 N N . SER A 1 575 ? -28.241 21.745 20.689 1.00 83.94 575 SER A N 1
ATOM 4475 C CA . SER A 1 575 ? -28.177 23.006 21.435 1.00 83.94 575 SER A CA 1
ATOM 4476 C C . SER A 1 575 ? -29.414 23.871 21.204 1.00 83.94 575 SER A C 1
ATOM 4478 O O . SER A 1 575 ? -29.993 24.377 22.162 1.00 83.94 575 SER A O 1
ATOM 4480 N N . ASN A 1 576 ? -29.869 24.010 19.957 1.00 88.81 576 ASN A N 1
ATOM 4481 C CA . ASN A 1 576 ? -31.080 24.761 19.623 1.00 88.81 576 ASN A CA 1
ATOM 4482 C C . ASN A 1 576 ? -32.326 24.087 20.195 1.00 88.81 576 ASN A C 1
ATOM 4484 O O . ASN A 1 576 ? -33.180 24.765 20.758 1.00 88.81 576 ASN A O 1
ATOM 4488 N N . THR A 1 577 ? -32.414 22.758 20.129 1.00 82.88 577 THR A N 1
ATOM 4489 C CA . THR A 1 577 ? -33.530 22.013 20.727 1.00 82.88 577 THR A CA 1
ATOM 4490 C C . THR A 1 577 ? -33.542 22.180 22.246 1.00 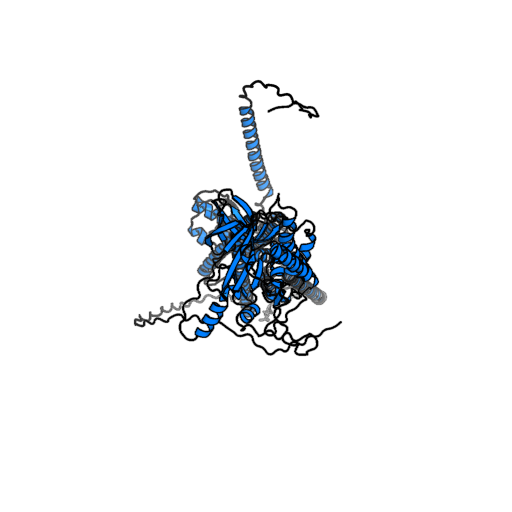82.88 577 THR A C 1
ATOM 4492 O O . THR A 1 577 ? -34.600 22.421 22.823 1.00 82.88 577 THR A O 1
ATOM 4495 N N . ALA A 1 578 ? -32.375 22.128 22.895 1.00 76.19 578 ALA A N 1
ATOM 4496 C CA . ALA A 1 578 ? -32.239 22.389 24.323 1.00 76.19 578 ALA A CA 1
ATOM 4497 C C . ALA A 1 578 ? -32.651 23.827 24.672 1.00 76.19 578 ALA A C 1
ATOM 4499 O O . ALA A 1 578 ? -33.444 24.013 25.589 1.00 76.19 578 ALA A O 1
ATOM 4500 N N . ARG A 1 579 ? -32.213 24.835 23.903 1.00 80.62 579 ARG A N 1
ATOM 4501 C CA . ARG A 1 579 ? -32.644 26.233 24.087 1.00 80.62 579 ARG A CA 1
ATOM 4502 C C . ARG A 1 579 ? -34.149 26.405 23.906 1.00 80.62 579 ARG A C 1
ATOM 4504 O O . ARG A 1 579 ? -34.766 27.087 24.712 1.00 80.62 579 ARG A O 1
ATOM 4511 N N . ILE A 1 580 ? -34.756 25.780 22.896 1.00 80.88 580 ILE A N 1
ATOM 4512 C CA . ILE A 1 580 ? -36.209 25.837 22.666 1.00 80.88 580 ILE A CA 1
ATOM 4513 C C . ILE A 1 580 ? -36.963 25.151 23.810 1.00 80.88 580 ILE A C 1
ATOM 4515 O O . ILE A 1 580 ? -37.995 25.656 24.246 1.00 80.88 580 ILE A O 1
ATOM 4519 N N . LEU A 1 581 ? -36.460 24.021 24.317 1.00 72.31 581 LEU A N 1
ATOM 4520 C CA . LEU A 1 581 ? -37.049 23.321 25.460 1.00 72.31 581 LEU A CA 1
ATOM 4521 C C . LEU A 1 581 ? -36.923 24.130 26.751 1.00 72.31 581 LEU A C 1
ATOM 4523 O O . LEU A 1 581 ? -37.901 24.203 27.486 1.00 72.31 581 LEU A O 1
ATOM 4527 N N . VAL A 1 582 ? -35.779 24.770 27.002 1.00 74.06 582 VAL A N 1
ATOM 4528 C CA . VAL A 1 582 ? -35.579 25.669 28.151 1.00 74.06 582 VAL A CA 1
ATOM 4529 C C . VAL A 1 582 ? -36.460 26.912 28.012 1.00 74.06 582 VAL A C 1
ATOM 4531 O O . VAL A 1 582 ? -37.222 27.209 28.918 1.00 74.06 582 VAL A O 1
ATOM 4534 N N . SER A 1 583 ? -36.498 27.556 26.844 1.00 74.94 583 SER A N 1
ATOM 4535 C CA . SER A 1 583 ? -37.357 28.721 26.583 1.00 74.94 583 SER A CA 1
ATOM 4536 C C . SER A 1 583 ? -38.855 28.400 26.725 1.00 74.94 583 SER A C 1
ATOM 4538 O O . SER A 1 583 ? -39.603 29.162 27.344 1.00 74.94 583 SER A O 1
ATOM 4540 N N . ARG A 1 584 ? -39.308 27.239 26.223 1.00 68.88 584 ARG A N 1
ATOM 4541 C CA . ARG A 1 584 ? -40.684 26.751 26.434 1.00 68.88 584 ARG A CA 1
ATOM 4542 C C . ARG A 1 584 ? -40.941 26.352 27.881 1.00 68.88 584 ARG A C 1
ATOM 4544 O O . ARG A 1 584 ? -42.049 26.576 28.365 1.00 68.88 584 ARG A O 1
ATOM 4551 N N . SER A 1 585 ? -39.951 25.762 28.548 1.00 59.50 585 SER A N 1
ATOM 4552 C CA . SER A 1 585 ? -40.006 25.443 29.971 1.00 59.50 585 SER A CA 1
ATOM 4553 C C . SER A 1 585 ? -40.196 26.719 30.771 1.00 59.50 585 SER A C 1
ATOM 4555 O O . SER A 1 585 ? -41.140 26.765 31.539 1.00 59.50 585 SER A O 1
ATOM 4557 N N . ASP A 1 586 ? -39.432 27.779 30.516 1.00 56.53 586 ASP A N 1
ATOM 4558 C CA . ASP A 1 586 ? -39.532 29.049 31.239 1.00 56.53 586 ASP A CA 1
ATOM 4559 C C . ASP A 1 586 ? -40.879 29.743 30.991 1.00 56.53 586 ASP A C 1
ATOM 4561 O O . ASP A 1 586 ? -41.515 30.213 31.934 1.00 56.53 586 ASP A O 1
ATOM 4565 N N . HIS A 1 587 ? -41.410 29.707 29.764 1.00 54.69 587 HIS A N 1
ATOM 4566 C CA . HIS A 1 587 ? -42.745 30.253 29.479 1.00 54.69 587 HIS A CA 1
ATOM 4567 C C . HIS A 1 587 ? -43.885 29.428 30.105 1.00 54.69 587 HIS A C 1
ATOM 4569 O O . HIS A 1 587 ? -44.835 30.001 30.642 1.00 54.69 587 HIS A O 1
ATOM 4575 N N . CYS A 1 588 ? -43.810 28.092 30.102 1.00 52.31 588 CYS A N 1
ATOM 4576 C CA . CYS A 1 588 ? -44.808 27.250 30.774 1.00 52.31 588 CYS A CA 1
ATOM 4577 C C . CYS A 1 588 ? -44.642 27.231 32.298 1.00 52.31 588 CYS A C 1
ATOM 4579 O O . CYS A 1 588 ? -45.643 27.131 33.003 1.00 52.31 588 CYS A O 1
ATOM 4581 N N . HIS A 1 589 ? -43.424 27.340 32.824 1.00 49.31 589 HIS A N 1
ATOM 4582 C CA . HIS A 1 589 ? -43.151 27.362 34.257 1.00 49.31 589 HIS A CA 1
ATOM 4583 C C . HIS A 1 589 ? -43.547 28.689 34.870 1.00 49.31 589 HIS A C 1
ATOM 4585 O O . HIS A 1 589 ? -44.254 28.665 35.867 1.00 49.31 589 HIS A O 1
ATOM 4591 N N . VAL A 1 590 ? -43.203 29.831 34.273 1.00 52.16 590 VAL A N 1
ATOM 4592 C CA . VAL A 1 590 ? -43.649 31.130 34.796 1.00 52.16 590 VAL A CA 1
ATOM 4593 C C . VAL A 1 590 ? -45.170 31.243 34.700 1.00 52.16 590 VAL A C 1
ATOM 4595 O O . VAL A 1 590 ? -45.807 31.682 35.655 1.00 52.16 590 VAL A O 1
ATOM 4598 N N . HIS A 1 591 ? -45.792 30.756 33.620 1.00 53.19 591 HIS A N 1
ATOM 4599 C CA . HIS A 1 591 ? -47.250 30.786 33.505 1.00 53.19 591 HIS A CA 1
ATOM 4600 C C . HIS A 1 591 ? -47.943 29.817 34.477 1.00 53.19 591 HIS A C 1
ATOM 4602 O O . HIS A 1 591 ? -48.908 30.211 35.129 1.00 53.19 591 HIS A O 1
ATOM 4608 N N . ASN A 1 592 ? -47.445 28.585 34.649 1.00 53.09 592 ASN A N 1
ATOM 4609 C CA . ASN A 1 592 ? -48.021 27.624 35.596 1.00 53.09 592 ASN A CA 1
ATOM 4610 C C . ASN A 1 592 ? -47.726 27.986 37.053 1.00 53.09 592 ASN A C 1
ATOM 4612 O O . ASN A 1 592 ? -48.613 27.816 37.880 1.00 53.09 592 ASN A O 1
ATOM 4616 N N . ILE A 1 593 ? -46.553 28.538 37.373 1.00 51.22 593 ILE A N 1
ATOM 4617 C CA . ILE A 1 593 ? -46.224 29.057 38.707 1.00 51.22 593 ILE A CA 1
ATOM 4618 C C . ILE A 1 593 ? -47.068 30.300 38.996 1.00 51.22 593 ILE A C 1
ATOM 4620 O O . ILE A 1 593 ? -47.663 30.368 40.060 1.00 51.22 593 ILE A O 1
ATOM 4624 N N . ALA A 1 594 ? -47.261 31.224 38.050 1.00 53.25 594 ALA A N 1
ATOM 4625 C CA . ALA A 1 594 ? -48.168 32.362 38.235 1.00 53.25 594 ALA A CA 1
ATOM 4626 C C . ALA A 1 594 ? -49.644 31.939 38.354 1.00 53.25 594 ALA A C 1
ATOM 4628 O O . ALA A 1 594 ? -50.422 32.607 39.039 1.00 53.25 594 ALA A O 1
ATOM 4629 N N . ARG A 1 595 ? -50.057 30.838 37.708 1.00 59.28 595 ARG A N 1
ATOM 4630 C CA . ARG A 1 595 ? -51.400 30.247 37.864 1.00 59.28 595 ARG A CA 1
ATOM 4631 C C . ARG A 1 595 ? -51.546 29.532 39.203 1.00 59.28 595 ARG A C 1
ATOM 4633 O O . ARG A 1 595 ? -52.597 29.645 39.824 1.00 59.28 595 ARG A O 1
ATOM 4640 N N . LEU A 1 596 ? -50.502 28.835 39.652 1.00 54.00 596 LEU A N 1
ATOM 4641 C CA . LEU A 1 596 ? -50.454 28.161 40.946 1.00 54.00 596 LEU A CA 1
ATOM 4642 C C . LEU A 1 596 ? -50.422 29.185 42.080 1.00 54.00 596 LEU A C 1
ATOM 4644 O O . LEU A 1 596 ? -51.207 29.058 43.001 1.00 54.00 596 LEU A O 1
ATOM 4648 N N . ILE A 1 597 ? -49.623 30.248 41.969 1.00 56.81 597 ILE A N 1
ATOM 4649 C CA . ILE A 1 597 ? -49.607 31.380 42.901 1.00 56.81 597 ILE A CA 1
ATOM 4650 C C . ILE A 1 597 ? -50.964 32.079 42.884 1.00 56.81 597 ILE A C 1
ATOM 4652 O O . ILE A 1 597 ? -51.513 32.314 43.948 1.00 56.81 597 ILE A O 1
ATOM 4656 N N . ARG A 1 598 ? -51.592 32.325 41.724 1.00 60.75 598 ARG A N 1
ATOM 4657 C CA . ARG A 1 598 ? -52.961 32.876 41.691 1.00 60.75 598 ARG A CA 1
ATOM 4658 C C . ARG A 1 598 ? -54.001 31.952 42.322 1.00 60.75 598 ARG A C 1
ATOM 4660 O O . ARG A 1 598 ? -54.909 32.455 42.970 1.00 60.75 598 ARG A O 1
ATOM 4667 N N . MET A 1 599 ? -53.883 30.633 42.160 1.00 58.25 599 MET A N 1
ATOM 4668 C CA . MET A 1 599 ? -54.773 29.662 42.812 1.00 58.25 599 MET A CA 1
ATOM 4669 C C . MET A 1 599 ? -54.513 29.557 44.313 1.00 58.25 599 MET A C 1
ATOM 4671 O O . MET A 1 599 ? -55.470 29.514 45.072 1.00 58.25 599 MET A O 1
ATOM 4675 N N . VAL A 1 600 ? -53.253 29.552 44.746 1.00 53.84 600 VAL A N 1
ATOM 4676 C CA . VAL A 1 600 ? -52.853 29.489 46.156 1.00 53.84 600 VAL A CA 1
ATOM 4677 C C . VAL A 1 600 ? -53.213 30.790 46.858 1.00 53.84 600 VAL A C 1
ATOM 4679 O O . VAL A 1 600 ? -53.786 30.729 47.932 1.00 53.84 600 VAL A O 1
ATOM 4682 N N . VAL A 1 601 ? -52.999 31.949 46.231 1.00 60.53 601 VAL A N 1
ATOM 4683 C CA . VAL A 1 601 ? -53.436 33.255 46.743 1.00 60.53 601 VAL A CA 1
ATOM 4684 C C . VAL A 1 601 ? -54.960 33.319 46.800 1.00 60.53 601 VAL A C 1
ATOM 4686 O O . VAL A 1 601 ? -55.475 33.671 47.849 1.00 60.53 601 VAL A O 1
ATOM 4689 N N . LYS A 1 602 ? -55.699 32.882 45.762 1.00 60.09 602 LYS A N 1
ATOM 4690 C CA . LYS A 1 602 ? -57.172 32.764 45.839 1.00 60.09 602 LYS A CA 1
ATOM 4691 C C . LYS A 1 602 ? -57.638 31.793 46.921 1.00 60.09 602 LYS A C 1
ATOM 4693 O O . LYS A 1 602 ? -58.691 32.008 47.500 1.00 60.09 602 LYS A O 1
ATOM 4698 N N . TRP A 1 603 ? -56.904 30.714 47.168 1.00 52.91 603 TRP A N 1
ATOM 4699 C CA . TRP A 1 603 ? -57.256 29.722 48.182 1.00 52.91 603 TRP A CA 1
ATOM 4700 C C . TRP A 1 603 ? -56.955 30.228 49.597 1.00 52.91 603 TRP A C 1
ATOM 4702 O O . TRP A 1 603 ? -57.756 30.009 50.501 1.00 52.91 603 TRP A O 1
ATOM 4712 N N . TYR A 1 604 ? -55.850 30.955 49.779 1.00 41.28 604 TYR A N 1
ATOM 4713 C CA . TYR A 1 604 ? -55.469 31.559 51.055 1.00 41.28 604 TYR A CA 1
ATOM 4714 C C . TYR A 1 604 ? -56.353 32.755 51.413 1.00 41.28 604 TYR A C 1
ATOM 4716 O O . TYR A 1 604 ? -56.741 32.895 52.570 1.00 41.28 604 TYR A O 1
ATOM 4724 N N . THR A 1 605 ? -56.745 33.579 50.434 1.00 51.03 605 THR A N 1
ATOM 4725 C CA . THR A 1 605 ? -57.648 34.712 50.686 1.00 51.03 605 THR A CA 1
ATOM 4726 C C . THR A 1 605 ? -59.083 34.277 50.969 1.00 51.03 605 THR A C 1
ATOM 4728 O O . THR A 1 605 ? -59.814 35.014 51.619 1.00 51.03 605 THR A O 1
ATOM 4731 N N . HIS A 1 606 ? -59.484 33.065 50.569 1.00 47.06 606 HIS A N 1
ATOM 4732 C CA . HIS A 1 606 ? -60.834 32.554 50.819 1.00 47.06 606 HIS A CA 1
ATOM 4733 C C . HIS A 1 606 ? -60.980 31.743 52.119 1.00 47.06 606 HIS A C 1
ATOM 4735 O O . HIS A 1 606 ? -62.080 31.272 52.410 1.00 47.06 606 HIS A O 1
ATOM 4741 N N . LYS A 1 607 ? -59.898 31.551 52.895 1.00 42.91 607 LYS A N 1
ATOM 4742 C CA . LYS A 1 607 ? -59.895 30.685 54.091 1.00 42.91 607 LYS A CA 1
ATOM 4743 C C . LYS A 1 607 ? -59.703 31.393 55.435 1.00 42.91 607 LYS A C 1
ATOM 4745 O O . LYS A 1 607 ? -59.593 30.711 56.450 1.00 42.91 607 LYS A O 1
ATOM 4750 N N . ILE A 1 608 ? -59.724 32.725 55.471 1.00 44.56 608 ILE A N 1
ATOM 4751 C CA . ILE A 1 608 ? -59.745 33.495 56.725 1.00 44.56 608 ILE A CA 1
ATOM 4752 C C . ILE A 1 608 ? -61.159 34.043 56.948 1.00 44.56 608 ILE A C 1
ATOM 4754 O O . ILE A 1 608 ? -61.428 35.228 56.801 1.00 44.56 608 ILE A O 1
ATOM 4758 N N . GLN A 1 609 ? -62.081 33.149 57.290 1.00 39.59 609 GLN A N 1
ATOM 4759 C CA . GLN A 1 609 ? -63.284 33.486 58.048 1.00 39.59 609 GLN A CA 1
ATOM 4760 C C . GLN A 1 609 ? -63.494 32.361 59.067 1.00 39.59 609 GLN A C 1
ATOM 4762 O O . GLN A 1 609 ? -63.636 31.205 58.660 1.00 39.59 609 GLN A O 1
ATOM 4767 N N . PRO A 1 610 ? -63.462 32.651 60.377 1.00 47.25 610 PRO A N 1
ATOM 4768 C CA . PRO A 1 610 ? -63.722 31.653 61.395 1.00 47.25 610 PRO A CA 1
ATOM 4769 C C . PRO A 1 610 ? -65.223 31.612 61.696 1.00 47.25 610 PRO A C 1
ATOM 4771 O O . PRO A 1 610 ? -65.839 32.629 62.015 1.00 47.25 610 PRO A O 1
ATOM 4774 N N . SER A 1 611 ? -65.819 30.425 61.650 1.00 36.03 611 SER A N 1
ATOM 4775 C CA . SER A 1 611 ? -66.998 30.146 62.467 1.00 36.03 611 SER A CA 1
ATOM 4776 C C . SER A 1 611 ? -67.128 28.662 62.801 1.00 36.03 611 SER A C 1
ATOM 4778 O O . SER A 1 611 ? -66.551 27.826 62.102 1.00 36.03 611 SER A O 1
ATOM 4780 N N . PRO A 1 612 ? -67.794 28.347 63.926 1.00 50.44 612 PRO A N 1
ATOM 4781 C CA . PRO A 1 612 ? -67.424 27.224 64.766 1.00 50.44 612 PRO A CA 1
ATOM 4782 C C . PRO A 1 612 ? -68.383 26.032 64.670 1.00 50.44 612 PRO A C 1
ATOM 4784 O O . PRO A 1 612 ? -69.531 26.139 64.255 1.00 50.44 612 PRO A O 1
ATOM 4787 N N . SER A 1 613 ? -67.900 24.930 65.243 1.00 43.41 613 SER A N 1
ATOM 4788 C CA . SER A 1 613 ? -68.653 23.873 65.930 1.00 43.41 613 SER A CA 1
ATOM 4789 C C . SER A 1 613 ? -69.512 22.872 65.133 1.00 43.41 613 SER A C 1
ATOM 4791 O O . SER A 1 613 ? -70.426 23.205 64.391 1.00 43.41 613 SER A O 1
ATOM 4793 N N . SER A 1 614 ? -69.278 21.611 65.516 1.00 39.62 614 SER A N 1
ATOM 4794 C CA . SER A 1 614 ? -70.209 20.477 65.615 1.00 39.62 614 SER A CA 1
ATOM 4795 C C . SER A 1 614 ? -70.384 19.496 64.433 1.00 39.62 614 SER A C 1
ATOM 4797 O O . SER A 1 614 ? -71.024 19.769 63.426 1.00 39.62 614 SER A O 1
ATOM 4799 N N . SER A 1 615 ? -69.963 18.254 64.726 1.00 39.00 615 SER A N 1
ATOM 4800 C CA . SER A 1 615 ? -70.655 16.989 64.399 1.00 39.00 615 SER A CA 1
ATOM 4801 C C . SER A 1 615 ? -70.513 16.412 62.961 1.00 39.00 615 SER A C 1
ATOM 4803 O O . SER A 1 615 ? -69.906 17.049 62.104 1.00 39.00 615 SER A O 1
ATOM 4805 N N . PRO A 1 616 ? -70.872 15.127 62.716 1.00 57.72 616 PRO A N 1
ATOM 4806 C CA . PRO A 1 616 ? -69.915 14.135 62.230 1.00 57.72 616 PRO A CA 1
ATOM 4807 C C . PRO A 1 616 ? -70.252 13.525 60.853 1.00 57.72 616 PRO A C 1
ATOM 4809 O O . PRO A 1 616 ? -71.352 13.641 60.333 1.00 57.72 616 PRO A O 1
ATOM 4812 N N . GLN A 1 617 ? -69.262 12.798 60.321 1.00 49.84 617 GLN A N 1
ATOM 4813 C CA . GLN A 1 617 ? -69.357 11.710 59.334 1.00 49.84 617 GLN A CA 1
ATOM 4814 C C . GLN A 1 617 ? -70.184 11.924 58.049 1.00 49.84 617 GLN A C 1
ATOM 4816 O O . GLN A 1 617 ? -71.404 11.797 58.014 1.00 49.84 617 GLN A O 1
ATOM 4821 N N . ARG A 1 618 ? -69.468 11.963 56.918 1.00 32.41 618 ARG A N 1
ATOM 4822 C CA . ARG A 1 618 ? -69.873 11.270 55.681 1.00 32.41 618 ARG A CA 1
ATOM 4823 C C . ARG A 1 618 ? -68.633 10.921 54.845 1.00 32.41 618 ARG A C 1
ATOM 4825 O O . ARG A 1 618 ? -67.749 11.767 54.719 1.00 32.41 618 ARG A O 1
ATOM 4832 N N . PRO A 1 619 ? -68.531 9.710 54.270 1.00 50.22 619 PRO A N 1
ATOM 4833 C CA . PRO A 1 619 ? -67.382 9.328 53.459 1.00 50.22 619 PRO A CA 1
ATOM 4834 C C . PRO A 1 619 ? -67.557 9.869 52.031 1.00 50.22 619 PRO A C 1
ATOM 4836 O O . PRO A 1 619 ? -68.598 9.613 51.418 1.00 50.22 619 PRO A O 1
ATOM 4839 N N . PRO A 1 620 ? -66.578 10.573 51.434 1.00 44.94 620 PRO A N 1
ATOM 4840 C CA . PRO A 1 620 ? -66.659 10.878 50.022 1.00 44.94 620 PRO A CA 1
ATOM 4841 C C . PRO A 1 620 ? -66.102 9.710 49.206 1.00 44.94 620 PRO A C 1
ATOM 4843 O O . PRO A 1 620 ? -64.914 9.396 49.184 1.00 44.94 620 PRO A O 1
ATOM 4846 N N . SER A 1 621 ? -67.058 9.083 48.536 1.00 43.06 621 SER A N 1
ATOM 4847 C CA . SER A 1 621 ? -67.013 8.396 47.251 1.00 43.06 621 SER A CA 1
ATOM 4848 C C . SER A 1 621 ? -65.762 8.557 46.370 1.00 43.06 621 SER A C 1
ATOM 4850 O O . SER A 1 621 ? -65.198 9.638 46.211 1.00 43.06 621 SER A O 1
ATOM 4852 N N . ARG A 1 622 ? -65.458 7.443 45.686 1.00 49.25 622 ARG A N 1
ATOM 4853 C CA . ARG A 1 622 ? -64.604 7.265 44.500 1.00 49.25 622 ARG A CA 1
ATOM 4854 C C . ARG A 1 622 ? -64.542 8.502 43.588 1.00 49.25 622 ARG A C 1
ATOM 4856 O O . ARG A 1 622 ? -65.345 8.646 42.669 1.00 49.25 622 ARG A O 1
ATOM 4863 N N . ALA 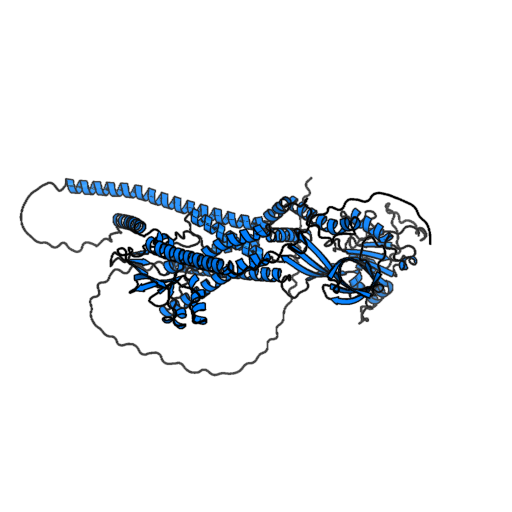A 1 623 ? -63.509 9.321 43.756 1.00 40.94 623 ALA A N 1
ATOM 4864 C CA . ALA A 1 623 ? -63.101 10.307 42.763 1.00 40.94 623 ALA A CA 1
ATOM 4865 C C . ALA A 1 623 ? -61.861 9.797 42.015 1.00 40.94 623 ALA A C 1
ATOM 4867 O O . ALA A 1 623 ? -60.841 9.462 42.611 1.00 40.94 623 ALA A O 1
ATOM 4868 N N . LYS A 1 624 ? -61.995 9.712 40.685 1.00 47.22 624 LYS A N 1
ATOM 4869 C CA . LYS A 1 624 ? -60.977 9.343 39.690 1.00 47.22 624 LYS A CA 1
ATOM 4870 C C . LYS A 1 624 ? -59.569 9.802 40.088 1.00 47.22 624 LYS A C 1
ATOM 4872 O O . LYS A 1 624 ? -59.259 10.990 40.032 1.00 47.22 624 LYS A O 1
ATOM 4877 N N . GLN A 1 625 ? -58.703 8.830 40.364 1.00 38.44 625 GLN A N 1
ATOM 4878 C CA . GLN A 1 625 ? -57.259 8.992 40.501 1.00 38.44 625 GLN A CA 1
ATOM 4879 C C . GLN A 1 625 ? -56.679 9.397 39.136 1.00 38.44 625 GLN A C 1
ATOM 4881 O O . GLN A 1 625 ? -56.246 8.570 38.329 1.00 38.44 625 GLN A O 1
ATOM 4886 N N . ARG A 1 626 ? -56.751 10.696 38.822 1.00 38.56 626 ARG A N 1
ATOM 4887 C CA . ARG A 1 626 ? -55.989 11.291 37.725 1.00 38.56 626 ARG A CA 1
ATOM 4888 C C . ARG A 1 626 ? -54.517 11.018 38.016 1.00 38.56 626 ARG A C 1
ATOM 4890 O O . ARG A 1 626 ? -54.026 11.333 39.092 1.00 38.56 626 ARG A O 1
ATOM 4897 N N . ARG A 1 627 ? -53.846 10.395 37.044 1.00 39.28 627 ARG A N 1
ATOM 4898 C CA . ARG A 1 627 ? -52.399 10.182 37.030 1.00 39.28 627 ARG A CA 1
ATOM 4899 C C . ARG A 1 627 ? -51.712 11.494 37.397 1.00 39.28 627 ARG A C 1
ATOM 4901 O O . ARG A 1 627 ? -51.775 12.443 36.617 1.00 39.28 627 ARG A O 1
ATOM 4908 N N . ASN A 1 628 ? -51.059 11.521 38.553 1.00 33.16 628 ASN A N 1
ATOM 4909 C CA . ASN A 1 628 ? -50.048 12.521 38.844 1.00 33.16 628 ASN A CA 1
ATOM 4910 C C . ASN A 1 628 ? -48.953 12.319 37.798 1.00 33.16 628 ASN A C 1
ATOM 4912 O O . ASN A 1 628 ? -48.202 11.345 37.838 1.00 33.16 628 ASN A O 1
ATOM 4916 N N . ALA A 1 629 ? -48.936 13.192 36.791 1.00 35.59 629 ALA A N 1
ATOM 4917 C CA . ALA A 1 629 ? -47.720 13.443 36.049 1.00 35.59 629 ALA A CA 1
ATOM 4918 C C . ALA A 1 629 ? -46.659 13.799 37.092 1.00 35.59 629 ALA A C 1
ATOM 4920 O O . ALA A 1 629 ? -46.941 14.628 37.961 1.00 35.59 629 ALA A O 1
ATOM 4921 N N . VAL A 1 630 ? -45.504 13.128 37.025 1.00 33.31 630 VAL A N 1
ATOM 4922 C CA . VAL A 1 630 ? -44.297 13.464 37.790 1.00 33.31 630 VAL A CA 1
ATOM 4923 C C . VAL A 1 630 ? -44.217 14.979 37.838 1.00 33.31 630 VAL A C 1
ATOM 4925 O O . VAL A 1 630 ? -44.144 15.635 36.793 1.00 33.31 630 VAL A O 1
ATOM 4928 N N . THR A 1 631 ? -44.390 15.539 39.032 1.00 36.03 631 THR A N 1
ATOM 4929 C CA . THR A 1 631 ? -44.427 16.991 39.149 1.00 36.03 631 THR A CA 1
ATOM 4930 C C . THR A 1 631 ? -43.049 17.511 38.742 1.00 36.03 631 THR A C 1
ATOM 4932 O O . THR A 1 631 ? -42.043 16.878 39.066 1.00 36.03 631 THR A O 1
ATOM 4935 N N . PRO A 1 632 ? -42.953 18.643 38.030 1.00 39.84 632 PRO A N 1
ATOM 4936 C CA . PRO A 1 632 ? -41.664 19.213 37.631 1.00 39.84 632 PRO A CA 1
ATOM 4937 C C . PRO A 1 632 ? -40.676 19.368 38.800 1.00 39.84 632 PRO A C 1
ATOM 4939 O O . PRO A 1 632 ? -39.468 19.295 38.611 1.00 39.84 632 PRO A O 1
ATOM 4942 N N . TRP A 1 633 ? -41.203 19.505 40.020 1.00 37.38 633 TRP A N 1
ATOM 4943 C CA . TRP A 1 633 ? -40.454 19.518 41.273 1.00 37.38 633 TRP A CA 1
ATOM 4944 C C . TRP A 1 633 ? -39.663 18.231 41.551 1.00 37.38 633 TRP A C 1
ATOM 4946 O O . TRP A 1 633 ? -38.520 18.320 41.989 1.00 37.38 633 TRP A O 1
ATOM 4956 N N . GLU A 1 634 ? -40.202 17.044 41.254 1.00 38.66 634 GLU A N 1
ATOM 4957 C CA . GLU A 1 634 ? -39.461 15.781 41.392 1.00 38.66 634 GLU A CA 1
ATOM 4958 C C . GLU A 1 634 ? -38.326 15.692 40.369 1.00 38.66 634 GLU A C 1
ATOM 4960 O O . GLU A 1 634 ? -37.235 15.244 40.708 1.00 38.66 634 GLU A O 1
ATOM 4965 N N . LEU A 1 635 ? -38.528 16.191 39.145 1.00 39.94 635 LEU A N 1
ATOM 4966 C CA . LEU A 1 635 ? -37.483 16.227 38.117 1.00 39.94 635 LEU A CA 1
ATOM 4967 C C . LEU A 1 635 ? -36.335 17.175 38.508 1.00 39.94 635 LEU A C 1
ATOM 4969 O O . LEU A 1 635 ? -35.167 16.819 38.354 1.00 39.94 635 LEU A O 1
ATOM 4973 N N . VAL A 1 636 ? -36.662 18.347 39.066 1.00 43.41 636 VAL A N 1
ATOM 4974 C CA . VAL A 1 636 ? -35.685 19.327 39.575 1.00 43.41 636 VAL A CA 1
ATOM 4975 C C . VAL A 1 636 ? -34.932 18.775 40.784 1.00 43.41 636 VAL A C 1
ATOM 4977 O O . VAL A 1 636 ? -33.707 18.874 40.825 1.00 43.41 636 VAL A O 1
ATOM 4980 N N . ASN A 1 637 ? -35.621 18.114 41.719 1.00 44.62 637 ASN A N 1
ATOM 4981 C CA . ASN A 1 637 ? -34.955 17.438 42.833 1.00 44.62 637 ASN A CA 1
ATOM 4982 C C . ASN A 1 637 ? -34.050 16.308 42.339 1.00 44.62 637 ASN A C 1
ATOM 4984 O O . ASN A 1 637 ? -32.938 16.171 42.833 1.00 44.62 637 ASN A O 1
ATOM 4988 N N . THR A 1 638 ? -34.470 15.545 41.328 1.00 44.12 638 THR A N 1
ATOM 4989 C CA . THR A 1 638 ? -33.644 14.478 40.743 1.00 44.12 638 THR A CA 1
ATOM 4990 C C . THR A 1 638 ? -32.401 15.055 40.058 1.00 44.12 638 THR A C 1
ATOM 4992 O O . THR A 1 638 ? -31.313 14.511 40.219 1.00 44.12 638 THR A O 1
ATOM 4995 N N . ALA A 1 639 ? -32.526 16.179 39.344 1.00 41.22 639 ALA A N 1
ATOM 4996 C CA . ALA A 1 639 ? -31.403 16.869 38.704 1.00 41.22 639 ALA A CA 1
ATOM 4997 C C . ALA A 1 639 ? -30.435 17.491 39.728 1.00 41.22 639 ALA A C 1
ATOM 4999 O O . ALA A 1 639 ? -29.220 17.350 39.593 1.00 41.22 639 ALA A O 1
ATOM 5000 N N . HIS A 1 640 ? -30.958 18.111 40.788 1.00 44.28 640 HIS A N 1
ATOM 5001 C CA . HIS A 1 640 ? -30.147 18.665 41.871 1.00 44.28 640 HIS A CA 1
ATOM 5002 C C . HIS A 1 640 ? -29.452 17.557 42.681 1.00 44.28 640 HIS A C 1
ATOM 5004 O O . HIS A 1 640 ? -28.267 17.684 42.997 1.00 44.28 640 HIS A O 1
ATOM 5010 N N . GLN A 1 641 ? -30.142 16.447 42.960 1.00 46.12 641 GLN A N 1
ATOM 5011 C CA . GLN A 1 641 ? -29.566 15.247 43.576 1.00 46.12 641 GLN A CA 1
ATOM 5012 C C . GLN A 1 641 ? -28.504 14.613 42.672 1.00 46.12 641 GLN A C 1
ATOM 5014 O O . GLN A 1 641 ? -27.461 14.206 43.167 1.00 46.12 641 GLN A O 1
ATOM 5019 N N . LEU A 1 642 ? -28.706 14.595 41.350 1.00 45.44 642 LEU A N 1
ATOM 5020 C CA . LEU A 1 642 ? -27.693 14.172 40.377 1.00 45.44 642 LEU A CA 1
ATOM 5021 C C . LEU A 1 642 ? -26.459 15.073 40.421 1.00 45.44 642 LEU A C 1
ATOM 5023 O O . LEU A 1 642 ? -25.347 14.562 40.394 1.00 45.44 642 LEU A O 1
ATOM 5027 N N . GLN A 1 643 ? -26.633 16.389 40.526 1.00 46.09 643 GLN A N 1
ATOM 5028 C CA . GLN A 1 643 ? -25.525 17.343 40.589 1.00 46.09 643 GLN A CA 1
ATOM 5029 C C . GLN A 1 643 ? -24.762 17.268 41.922 1.00 46.09 643 GLN A C 1
ATOM 5031 O O . GLN A 1 643 ? -23.533 17.343 41.920 1.00 46.09 643 GLN A O 1
ATOM 5036 N N . LEU A 1 644 ? -25.466 17.047 43.038 1.00 48.84 644 LEU A N 1
ATOM 5037 C CA . LEU A 1 644 ? -24.883 16.812 44.366 1.00 48.84 644 LEU A CA 1
ATOM 5038 C C . LEU A 1 644 ? -24.191 15.445 44.468 1.00 48.84 644 LEU A C 1
ATOM 5040 O O . LEU A 1 644 ? -23.100 15.340 45.018 1.00 48.84 644 LEU A O 1
ATOM 5044 N N . ALA A 1 645 ? -24.781 14.392 43.906 1.00 49.03 645 ALA A N 1
ATOM 5045 C CA . ALA A 1 645 ? -24.156 13.074 43.837 1.00 49.03 645 ALA A CA 1
ATOM 5046 C C . ALA A 1 645 ? -22.927 13.109 42.920 1.00 49.03 645 ALA A C 1
ATOM 5048 O O . ALA A 1 645 ? -21.881 12.557 43.256 1.00 49.03 645 ALA A O 1
ATOM 5049 N N . TRP A 1 646 ? -23.017 13.823 41.793 1.00 47.38 646 TRP A N 1
ATOM 5050 C CA . TRP A 1 646 ? -21.885 14.039 40.901 1.00 47.38 646 TRP A CA 1
ATOM 5051 C C . TRP A 1 646 ? -20.761 14.789 41.608 1.00 47.38 646 TRP A C 1
ATOM 5053 O O . TRP A 1 646 ? -19.615 14.370 41.489 1.00 47.38 646 TRP A O 1
ATOM 5063 N N . SER A 1 647 ? -21.062 15.840 42.381 1.00 50.00 647 SER A N 1
ATOM 5064 C CA . SER A 1 647 ? -20.062 16.586 43.153 1.00 50.00 647 SER A CA 1
ATOM 5065 C C . SER A 1 647 ? -19.490 15.797 44.344 1.00 50.00 647 SER A C 1
ATOM 5067 O O . SER A 1 647 ? -18.331 16.019 44.698 1.00 50.00 647 SER A O 1
ATOM 5069 N N . ALA A 1 648 ? -20.238 14.837 44.896 1.00 51.62 648 ALA A N 1
ATOM 5070 C CA . ALA A 1 648 ? -19.810 13.966 45.995 1.00 51.62 648 ALA A CA 1
ATOM 5071 C C . ALA A 1 648 ? -18.893 12.805 45.565 1.00 51.62 648 ALA A C 1
ATOM 5073 O O . ALA A 1 648 ? -18.142 12.276 46.384 1.00 51.62 648 ALA A O 1
ATOM 5074 N N . LEU A 1 649 ? -18.911 12.404 44.289 1.00 55.50 649 LEU A N 1
ATOM 5075 C CA . LEU A 1 649 ? -17.974 11.401 43.775 1.00 55.50 649 LEU A CA 1
ATOM 5076 C C . LEU A 1 649 ? -16.554 11.969 43.802 1.00 55.50 649 LEU A C 1
ATOM 5078 O O . LEU A 1 649 ? -16.317 13.056 43.266 1.00 55.50 649 LEU A O 1
ATOM 5082 N N . THR A 1 650 ? -15.601 11.246 44.397 1.00 56.94 650 THR A N 1
ATOM 5083 C CA . THR A 1 650 ? -14.210 11.709 44.474 1.00 56.94 650 THR A CA 1
ATOM 5084 C C . THR A 1 650 ? -13.644 11.932 43.066 1.00 56.94 650 THR A C 1
ATOM 5086 O O . THR A 1 650 ? -13.963 11.166 42.153 1.00 56.94 650 THR A O 1
ATOM 5089 N N . PRO A 1 651 ? -12.784 12.946 42.853 1.00 53.38 651 PRO A N 1
ATOM 5090 C CA . PRO A 1 651 ? -12.143 13.175 41.558 1.00 53.38 651 PRO A CA 1
ATOM 5091 C C . PRO A 1 651 ? -11.456 11.916 41.018 1.00 53.38 651 PRO A C 1
ATOM 5093 O O . PRO A 1 651 ? -11.564 11.636 39.834 1.00 53.38 651 PRO A O 1
ATOM 5096 N N . ALA A 1 652 ? -10.856 11.107 41.900 1.00 50.09 652 ALA A N 1
ATOM 5097 C CA . ALA A 1 652 ? -10.260 9.819 41.561 1.00 50.09 652 ALA A CA 1
ATOM 5098 C C . ALA A 1 652 ? -11.288 8.781 41.077 1.00 50.09 652 ALA A C 1
ATOM 5100 O O . ALA A 1 652 ? -11.046 8.090 40.093 1.00 50.09 652 ALA A O 1
ATOM 5101 N N . PHE A 1 653 ? -12.460 8.673 41.712 1.00 58.59 653 PHE A N 1
ATOM 5102 C CA . PHE A 1 653 ? -13.527 7.805 41.206 1.00 58.59 653 PHE A CA 1
ATOM 5103 C C . PHE A 1 653 ? -14.049 8.311 39.857 1.00 58.59 653 PHE A C 1
ATOM 5105 O O . PHE A 1 653 ? -14.283 7.516 38.947 1.00 58.59 653 PHE A O 1
ATOM 5112 N N . ARG A 1 654 ? -14.164 9.636 39.690 1.00 59.50 654 ARG A N 1
ATOM 5113 C CA . ARG A 1 654 ? -14.569 10.227 38.412 1.00 59.50 654 ARG A CA 1
ATOM 5114 C C . ARG A 1 654 ? -13.560 9.950 37.306 1.00 59.50 654 ARG A C 1
ATOM 5116 O O . ARG A 1 654 ? -13.968 9.542 36.234 1.00 59.50 654 ARG A O 1
ATOM 5123 N N . THR A 1 655 ? -12.265 10.096 37.554 1.00 54.22 655 THR A N 1
ATOM 5124 C CA . THR A 1 655 ? -11.238 9.797 36.544 1.00 54.22 655 THR A CA 1
ATOM 5125 C C . THR A 1 655 ? -11.118 8.301 36.255 1.00 54.22 655 THR A C 1
ATOM 5127 O O . THR A 1 655 ? -10.860 7.928 35.115 1.00 54.22 655 THR A O 1
ATOM 5130 N N . THR A 1 656 ? -11.338 7.438 37.253 1.00 53.22 656 THR A N 1
ATOM 5131 C CA . THR A 1 656 ? -11.115 5.983 37.126 1.00 53.22 656 THR A CA 1
ATOM 5132 C C . THR A 1 656 ? -12.324 5.223 36.570 1.00 53.22 656 THR A C 1
ATOM 5134 O O . THR A 1 656 ? -12.139 4.240 35.853 1.00 53.22 656 THR A O 1
ATOM 5137 N N . PHE A 1 657 ? -13.549 5.657 36.891 1.00 53.41 657 PHE A N 1
ATOM 5138 C CA . PHE A 1 657 ? -14.796 4.975 36.509 1.00 53.41 657 PHE A CA 1
ATOM 5139 C C . PHE A 1 657 ? -15.727 5.820 35.635 1.00 53.41 657 PHE A C 1
ATOM 5141 O O . PHE A 1 657 ? -16.585 5.258 34.960 1.00 53.41 657 PHE A O 1
ATOM 5148 N N . LEU A 1 658 ? -15.592 7.150 35.654 1.00 51.94 658 LEU A N 1
ATOM 5149 C CA . LEU A 1 658 ? -16.510 8.084 34.991 1.00 51.94 658 LEU A CA 1
ATOM 5150 C C . LEU A 1 658 ? -15.777 9.086 34.106 1.00 51.94 658 LEU A C 1
ATOM 5152 O O . LEU A 1 658 ? -16.219 10.236 33.999 1.00 51.94 658 LEU A O 1
ATOM 5156 N N . SER A 1 659 ? -14.667 8.660 33.484 1.00 44.81 659 SER A N 1
ATOM 5157 C CA . SER A 1 659 ? -14.070 9.416 32.384 1.00 44.81 659 SER A CA 1
ATOM 5158 C C . SER A 1 659 ? -15.229 9.906 31.515 1.00 44.81 659 SER A C 1
ATOM 5160 O O . SER A 1 659 ? -16.104 9.093 31.194 1.00 44.81 659 SER A O 1
ATOM 5162 N N . PRO A 1 660 ? -15.344 11.217 31.233 1.00 45.41 660 PRO A N 1
ATOM 5163 C CA . PRO A 1 660 ? -16.418 11.734 30.413 1.00 45.41 660 PRO A CA 1
ATOM 5164 C C . PRO A 1 660 ? -16.147 11.254 28.990 1.00 45.41 660 PRO A C 1
ATOM 5166 O O . PRO A 1 660 ? -15.660 12.004 28.148 1.00 45.41 660 PRO A O 1
ATOM 5169 N N . GLU A 1 661 ? -16.453 9.987 28.723 1.00 45.81 661 GLU A N 1
ATOM 5170 C CA . GLU A 1 661 ? -16.439 9.366 27.409 1.00 45.81 661 GLU A CA 1
ATOM 5171 C C . GLU A 1 661 ? -17.655 9.883 26.637 1.00 45.81 661 GLU A C 1
ATOM 5173 O O . GLU A 1 661 ? -18.576 9.163 26.264 1.00 45.81 661 GLU A O 1
ATOM 5178 N N . ARG A 1 662 ? -17.686 11.204 26.450 1.00 48.62 662 ARG A N 1
ATOM 5179 C CA . ARG A 1 662 ? -18.457 11.859 25.406 1.00 48.62 662 ARG A CA 1
ATOM 5180 C C . ARG A 1 662 ? -17.568 11.783 24.166 1.00 48.62 662 ARG A C 1
ATOM 5182 O O . ARG A 1 662 ? -16.487 12.360 24.146 1.00 48.62 662 ARG A O 1
ATOM 5189 N N . GLY A 1 663 ? -17.984 10.989 23.190 1.00 54.00 663 GLY A N 1
ATOM 5190 C CA . GLY A 1 663 ? -17.211 10.614 22.003 1.00 54.00 663 GLY A CA 1
ATOM 5191 C C . GLY A 1 663 ? -18.107 9.846 21.033 1.00 54.00 663 GLY A C 1
ATOM 5192 O O . GLY A 1 663 ? -19.308 10.050 21.059 1.00 54.00 663 GLY A O 1
ATOM 5193 N N . LEU A 1 664 ? -17.595 8.925 20.219 1.00 47.28 664 LEU A N 1
ATOM 5194 C CA . LEU A 1 664 ? -18.338 8.211 19.158 1.00 47.28 664 LEU A CA 1
ATOM 5195 C C . LEU A 1 664 ? -19.450 7.221 19.640 1.00 47.28 664 LEU A C 1
ATOM 5197 O O . LEU A 1 664 ? -19.736 6.210 18.998 1.00 47.28 664 LEU A O 1
ATOM 5201 N N . LEU A 1 665 ? -20.096 7.441 20.787 1.00 52.38 665 LEU A N 1
ATOM 5202 C CA . LEU A 1 665 ? -20.945 6.436 21.443 1.00 52.38 665 LEU A CA 1
ATOM 5203 C C . LEU A 1 665 ? -22.260 6.959 21.984 1.00 52.38 665 LEU A C 1
ATOM 5205 O O . LEU A 1 665 ? -22.274 7.847 22.821 1.00 52.38 665 LEU A O 1
ATOM 5209 N N . GLU A 1 666 ? -23.357 6.322 21.576 1.00 48.06 666 GLU A N 1
ATOM 5210 C CA . GLU A 1 666 ? -24.696 6.572 22.112 1.00 48.06 666 GLU A CA 1
ATOM 5211 C C . GLU A 1 666 ? -24.677 6.603 23.651 1.00 48.06 666 GLU A C 1
ATOM 5213 O O . GLU A 1 666 ? -24.166 5.675 24.284 1.00 48.06 666 GLU A O 1
ATOM 5218 N N . HIS A 1 667 ? -25.244 7.665 24.238 1.00 46.34 667 HIS A N 1
ATOM 5219 C CA . HIS A 1 667 ? -25.263 7.890 25.683 1.00 46.34 667 HIS A CA 1
ATOM 5220 C C . HIS A 1 667 ? -25.813 6.651 26.403 1.00 46.34 667 HIS A C 1
ATOM 5222 O O . HIS A 1 667 ? -27.000 6.325 26.313 1.00 46.34 667 HIS A O 1
ATOM 5228 N N . VAL A 1 668 ? -24.949 5.937 27.124 1.00 51.09 668 VAL A N 1
ATOM 5229 C CA . VAL A 1 668 ? -25.391 4.866 28.018 1.00 51.09 668 VAL A CA 1
ATOM 5230 C C . VAL A 1 668 ? -26.048 5.547 29.211 1.00 51.09 668 VAL A C 1
ATOM 5232 O O . VAL A 1 668 ? -25.481 6.477 29.780 1.00 51.09 668 VAL A O 1
ATOM 5235 N N . GLU A 1 669 ? -27.263 5.139 29.577 1.00 50.44 669 GLU A N 1
ATOM 5236 C CA . GLU A 1 669 ? -27.845 5.498 30.873 1.00 50.44 669 GLU A CA 1
ATOM 5237 C C . GLU A 1 669 ? -26.954 4.867 31.946 1.00 50.44 669 GLU A C 1
ATOM 5239 O O . GLU A 1 669 ? -27.038 3.669 32.238 1.00 50.44 669 GLU A O 1
ATOM 5244 N N . THR A 1 670 ? -25.993 5.654 32.426 1.00 51.34 670 THR A N 1
ATOM 5245 C CA . THR A 1 670 ? -24.867 5.162 33.217 1.00 51.34 670 THR A CA 1
ATOM 5246 C C . THR A 1 670 ? -25.272 4.798 34.636 1.00 51.34 670 THR A C 1
ATOM 5248 O O . THR A 1 670 ? -24.650 3.920 35.239 1.00 51.34 670 THR A O 1
ATOM 5251 N N . PHE A 1 671 ? -26.354 5.409 35.119 1.00 53.62 671 PHE A N 1
ATOM 5252 C CA . PHE A 1 671 ? -26.850 5.272 36.477 1.00 53.62 671 PHE A CA 1
ATOM 5253 C C . PHE A 1 671 ? -28.333 4.945 36.463 1.00 53.62 671 PHE A C 1
ATOM 5255 O O . PHE A 1 671 ? -29.142 5.684 35.903 1.00 53.62 671 PHE A O 1
ATOM 5262 N N . VAL A 1 672 ? -28.684 3.855 37.134 1.00 53.62 672 VAL A N 1
ATOM 5263 C CA . VAL A 1 672 ? -30.060 3.611 37.552 1.00 53.62 672 VAL A CA 1
ATOM 5264 C C . VAL A 1 672 ? -30.079 3.836 39.054 1.00 53.62 672 VAL A C 1
ATOM 5266 O O . VAL A 1 672 ? -29.426 3.112 39.803 1.00 53.62 672 VAL A O 1
ATOM 5269 N N . TRP A 1 673 ? -30.772 4.876 39.505 1.00 54.56 673 TRP A N 1
ATOM 5270 C CA . TRP A 1 673 ? -30.986 5.056 40.935 1.00 54.56 673 TRP A CA 1
ATOM 5271 C C . TRP A 1 673 ? -31.907 3.947 41.434 1.00 54.56 673 TRP A C 1
ATOM 5273 O O . TRP A 1 673 ? -33.010 3.769 40.914 1.00 54.56 673 TRP A O 1
ATOM 5283 N N . SER A 1 674 ? -31.438 3.177 42.419 1.00 48.59 674 SER A N 1
ATOM 5284 C CA . SER A 1 674 ? -32.297 2.218 43.107 1.00 48.59 674 SER A CA 1
ATOM 5285 C C . SER A 1 674 ? -33.176 3.000 44.086 1.00 48.59 674 SER A C 1
ATOM 5287 O O . SER A 1 674 ? -32.626 3.650 44.975 1.00 48.59 674 SER A O 1
ATOM 5289 N N . PRO A 1 675 ? -34.514 2.964 43.963 1.00 53.25 675 PRO A N 1
ATOM 5290 C CA . PRO A 1 675 ? -35.403 3.708 44.858 1.00 53.25 675 PRO A CA 1
ATOM 5291 C C . PRO A 1 675 ? -35.322 3.218 46.312 1.00 53.25 675 PRO A C 1
ATOM 5293 O O . PRO A 1 675 ? -35.616 3.970 47.235 1.00 53.25 675 PRO A O 1
ATOM 5296 N N . THR A 1 676 ? -34.872 1.982 46.535 1.00 61.44 676 THR A N 1
ATOM 5297 C CA . THR A 1 676 ? -34.689 1.393 47.862 1.00 61.44 676 THR A CA 1
ATOM 5298 C C . THR A 1 676 ? -33.495 0.428 47.860 1.00 61.44 676 THR A C 1
ATOM 5300 O O . THR A 1 676 ? -33.454 -0.487 47.032 1.00 61.44 676 THR A O 1
ATOM 5303 N N . PRO A 1 677 ? -32.497 0.592 48.751 1.00 61.91 677 PRO A N 1
ATOM 5304 C CA . PRO A 1 677 ? -32.251 1.737 49.637 1.00 61.91 677 PRO A CA 1
ATOM 5305 C C . PRO A 1 677 ? -31.703 2.974 48.877 1.00 61.91 677 PRO A C 1
ATOM 5307 O O . PRO A 1 677 ? -30.933 2.802 47.929 1.00 61.91 677 PRO A O 1
ATOM 5310 N N . PRO A 1 678 ? -32.015 4.212 49.319 1.00 61.12 678 PRO A N 1
ATOM 5311 C CA . PRO A 1 678 ? -31.720 5.483 48.624 1.00 61.12 678 PRO A CA 1
ATOM 5312 C C . PRO A 1 678 ? -30.231 5.893 48.608 1.00 61.12 678 PRO A C 1
ATOM 5314 O O . PRO A 1 678 ? -29.891 7.042 48.349 1.00 61.12 678 PRO A O 1
ATOM 5317 N N . HIS A 1 679 ? -29.318 4.964 48.889 1.00 66.75 679 HIS A N 1
ATOM 5318 C CA . HIS A 1 679 ? -27.880 5.221 48.986 1.00 66.75 679 HIS A CA 1
ATOM 5319 C C . HIS A 1 679 ? -27.057 4.287 48.099 1.00 66.75 679 HIS A C 1
ATOM 5321 O O . HIS A 1 679 ? -25.870 4.115 48.351 1.00 66.75 679 HIS A O 1
ATOM 5327 N N . LEU A 1 680 ? -27.650 3.628 47.101 1.00 66.62 680 LEU A N 1
ATOM 5328 C CA . LEU A 1 680 ? -26.903 2.757 46.192 1.00 66.62 680 LEU A CA 1
ATOM 5329 C C . LEU A 1 680 ? -26.999 3.273 44.760 1.00 66.62 680 LEU A C 1
ATOM 5331 O O . LEU A 1 680 ? -28.059 3.254 44.135 1.00 66.62 680 LEU A O 1
ATOM 5335 N N . LEU A 1 681 ? -25.853 3.697 44.239 1.00 72.12 681 LEU A N 1
ATOM 5336 C CA . LEU A 1 681 ? -25.668 4.065 42.849 1.00 72.12 681 LEU A CA 1
ATOM 5337 C C . LEU A 1 681 ? -25.435 2.781 42.050 1.00 72.12 681 LEU A C 1
ATOM 5339 O O . LEU A 1 681 ? -24.408 2.120 42.192 1.00 72.12 681 LEU A O 1
ATOM 5343 N N . LEU A 1 682 ? -26.418 2.378 41.249 1.00 76.69 682 LEU A N 1
ATOM 5344 C CA . LEU A 1 682 ? -26.333 1.146 40.477 1.00 76.69 682 LEU A CA 1
ATOM 5345 C C . LEU A 1 682 ? -25.660 1.452 39.136 1.00 76.69 682 LEU A C 1
ATOM 5347 O O . LEU A 1 682 ? -26.250 2.081 38.253 1.00 76.69 682 LEU A O 1
ATOM 5351 N N . LEU A 1 683 ? -24.408 1.019 38.994 1.00 77.88 683 LEU A N 1
ATOM 5352 C CA . LEU A 1 683 ? -23.696 1.045 37.726 1.00 77.88 683 LEU A CA 1
ATOM 5353 C C . LEU A 1 683 ? -24.240 -0.069 36.841 1.00 77.88 683 LEU A C 1
ATOM 5355 O O . LEU A 1 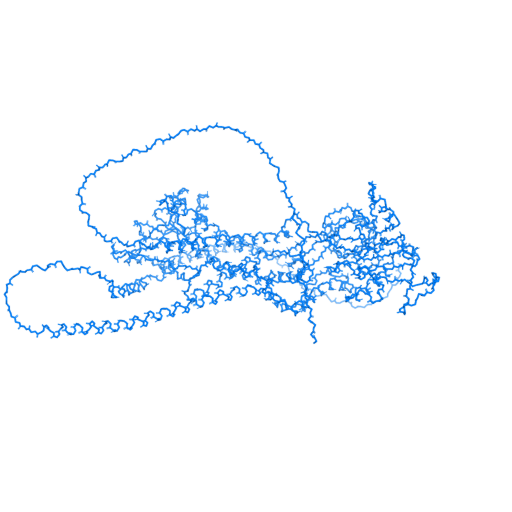683 ? -24.196 -1.261 37.169 1.00 77.88 683 LEU A O 1
ATOM 5359 N N . ASN A 1 684 ? -24.780 0.339 35.695 1.00 81.38 684 ASN A N 1
ATOM 5360 C CA . ASN A 1 684 ? -25.166 -0.597 34.659 1.00 81.38 684 ASN A CA 1
ATOM 5361 C C . ASN A 1 684 ? -23.923 -1.357 34.186 1.00 81.38 684 ASN A C 1
ATOM 5363 O O . ASN A 1 684 ? -22.873 -0.756 33.968 1.00 81.38 684 ASN A O 1
ATOM 5367 N N . GLY A 1 685 ? -24.039 -2.668 33.984 1.00 81.06 685 GLY A N 1
ATOM 5368 C CA . GLY A 1 685 ? -22.928 -3.446 33.456 1.00 81.06 685 GLY A CA 1
ATOM 5369 C C . GLY A 1 685 ? -22.427 -2.910 32.103 1.00 81.06 685 GLY A C 1
ATOM 5370 O O . GLY A 1 685 ? -21.232 -2.945 31.832 1.00 81.06 685 GLY A O 1
ATOM 5371 N N . SER A 1 686 ? -23.306 -2.325 31.280 1.00 75.12 686 SER A N 1
ATOM 5372 C CA . SER A 1 686 ? -22.873 -1.669 30.030 1.00 75.12 686 SER A CA 1
ATOM 5373 C C . SER A 1 686 ? -21.905 -0.507 30.293 1.00 75.12 686 SER A C 1
ATOM 5375 O O . SER A 1 686 ? -20.956 -0.336 29.543 1.00 75.12 686 SER A O 1
ATOM 5377 N N . SER A 1 687 ? -22.104 0.249 31.375 1.00 77.25 687 SER A N 1
ATOM 5378 C CA . SER A 1 687 ? -21.216 1.341 31.790 1.00 77.25 687 SER A CA 1
ATOM 5379 C C . SER A 1 687 ? -19.867 0.825 32.277 1.00 77.25 687 SER A C 1
ATOM 5381 O O . SER A 1 687 ? -18.841 1.391 31.923 1.00 77.25 687 SER A O 1
ATOM 5383 N N . LEU A 1 688 ? -19.868 -0.259 33.066 1.00 83.00 688 LEU A N 1
ATOM 5384 C CA . LEU A 1 688 ? -18.636 -0.920 33.513 1.00 83.00 688 LEU A CA 1
ATOM 5385 C C . LEU A 1 688 ? -17.812 -1.403 32.323 1.00 83.00 688 LEU A C 1
ATOM 5387 O O . LEU A 1 688 ? -16.611 -1.156 32.271 1.00 83.00 688 LEU A O 1
ATOM 5391 N N . TRP A 1 689 ? -18.479 -2.020 31.348 1.00 83.12 689 TRP A N 1
ATOM 5392 C CA . TRP A 1 689 ? -17.849 -2.450 30.108 1.00 83.12 689 TRP A CA 1
ATOM 5393 C C . TRP A 1 689 ? -17.259 -1.276 29.323 1.00 83.12 689 TRP A C 1
ATOM 5395 O O . TRP A 1 689 ? -16.104 -1.347 28.917 1.00 83.12 689 TRP A O 1
ATOM 5405 N N . CYS A 1 690 ? -18.008 -0.179 29.155 1.00 73.94 690 CYS A N 1
ATOM 5406 C CA . CYS A 1 690 ? -17.487 1.010 28.476 1.00 73.94 690 CYS A CA 1
ATOM 5407 C C . CYS A 1 690 ? -16.277 1.605 29.205 1.00 73.94 690 CYS A C 1
ATOM 5409 O O . CYS A 1 690 ? -15.293 1.947 28.563 1.00 73.94 690 CYS A O 1
ATOM 5411 N N . ALA A 1 691 ? -16.291 1.597 30.540 1.00 78.00 691 ALA A N 1
ATOM 5412 C CA . ALA A 1 691 ? -15.149 1.984 31.366 1.00 78.00 691 ALA A CA 1
ATOM 5413 C C . ALA A 1 691 ? -13.972 0.980 31.316 1.00 78.00 691 ALA A C 1
ATOM 5415 O O . ALA A 1 691 ? -12.976 1.163 32.017 1.00 78.00 691 ALA A O 1
ATOM 5416 N N . GLY A 1 692 ? -14.072 -0.089 30.520 1.00 82.31 692 GLY A N 1
ATOM 5417 C CA . GLY A 1 692 ? -13.021 -1.084 30.335 1.00 82.31 692 GLY A CA 1
ATOM 5418 C C . GLY A 1 692 ? -12.901 -2.082 31.485 1.00 82.31 692 GLY A C 1
ATOM 5419 O O . GLY A 1 692 ? -11.814 -2.618 31.693 1.00 82.31 692 GLY A O 1
ATOM 5420 N N . TRP A 1 693 ? -13.980 -2.338 32.229 1.00 88.00 693 TRP A N 1
ATOM 5421 C CA . TRP A 1 693 ? -14.029 -3.314 33.321 1.00 88.00 693 TRP A CA 1
ATOM 5422 C C . TRP A 1 693 ? -14.920 -4.508 32.972 1.00 88.00 693 TRP A C 1
ATOM 5424 O O . TRP A 1 693 ? -16.017 -4.356 32.430 1.00 88.00 693 TRP A O 1
ATOM 5434 N N . VAL A 1 694 ? -14.477 -5.704 33.351 1.00 90.62 694 VAL A N 1
ATOM 5435 C CA . VAL A 1 694 ? -15.246 -6.950 33.237 1.00 90.62 694 VAL A CA 1
ATOM 5436 C C . VAL A 1 694 ? -15.296 -7.623 34.592 1.00 90.62 694 VAL A C 1
ATOM 5438 O O . VAL A 1 694 ? -14.323 -7.595 35.345 1.00 90.62 694 VAL A O 1
ATOM 5441 N N . ARG A 1 695 ? -16.435 -8.236 34.918 1.00 91.56 695 ARG A N 1
ATOM 5442 C CA . ARG A 1 695 ? -16.554 -9.027 36.136 1.00 91.56 695 ARG A CA 1
ATOM 5443 C C . ARG A 1 695 ? -15.932 -10.396 35.900 1.00 91.56 695 ARG A C 1
ATOM 5445 O O . ARG A 1 695 ? -16.417 -11.168 35.071 1.00 91.56 695 ARG A O 1
ATOM 5452 N N . LEU A 1 696 ? -14.865 -10.656 36.638 1.00 90.88 696 LEU A N 1
ATOM 5453 C CA . LEU A 1 696 ? -14.210 -11.941 36.766 1.00 90.88 696 LEU A CA 1
ATOM 5454 C C . LEU A 1 696 ? -14.786 -12.634 38.008 1.00 90.88 696 LEU A C 1
ATOM 5456 O O . LEU A 1 696 ? -14.705 -12.109 39.120 1.00 90.88 696 LEU A O 1
ATOM 5460 N N . ASN A 1 697 ? -15.412 -13.796 37.822 1.00 88.06 697 ASN A N 1
ATOM 5461 C CA . ASN A 1 697 ? -16.190 -14.479 38.861 1.00 88.06 697 ASN A CA 1
ATOM 5462 C C . ASN A 1 697 ? -17.331 -13.618 39.434 1.00 88.06 697 ASN A C 1
ATOM 5464 O O . ASN A 1 697 ? -17.813 -12.659 38.828 1.00 88.06 697 ASN A O 1
ATOM 5468 N N . ARG A 1 698 ? -17.819 -13.984 40.623 1.00 85.56 698 ARG A N 1
ATOM 5469 C CA . ARG A 1 698 ? -18.811 -13.196 41.364 1.00 85.56 698 ARG A CA 1
ATOM 5470 C C . ARG A 1 698 ? -18.173 -12.068 42.177 1.00 85.56 698 ARG A C 1
ATOM 5472 O O . ARG A 1 698 ? -18.897 -11.145 42.536 1.00 85.56 698 ARG A O 1
ATOM 5479 N N . CYS A 1 699 ? -16.863 -12.081 42.401 1.00 90.44 699 CYS A N 1
ATOM 5480 C CA . CYS A 1 699 ? -16.257 -11.262 43.452 1.00 90.44 699 CYS A CA 1
ATOM 5481 C C . CYS A 1 699 ? -15.191 -10.272 42.973 1.00 90.44 699 CYS A C 1
ATOM 5483 O O . CYS A 1 699 ? -14.685 -9.533 43.804 1.00 90.44 699 CYS A O 1
ATOM 5485 N N . THR A 1 700 ? -14.849 -10.200 41.681 1.00 91.75 700 THR A N 1
ATOM 5486 C CA . THR A 1 700 ? -13.745 -9.329 41.239 1.00 91.75 700 THR A CA 1
ATOM 5487 C C . THR A 1 700 ? -14.073 -8.626 39.922 1.00 91.75 700 THR A C 1
ATOM 5489 O O . THR A 1 700 ? -14.618 -9.220 38.997 1.00 91.75 700 THR A O 1
ATOM 5492 N N . LEU A 1 701 ? -13.754 -7.340 39.808 1.00 91.88 701 LEU A N 1
ATOM 5493 C CA . LEU A 1 701 ? -13.727 -6.601 38.546 1.00 91.88 701 LEU A CA 1
ATOM 5494 C C . LEU A 1 701 ? -12.287 -6.473 38.097 1.00 91.88 701 LEU A C 1
ATOM 5496 O O . LEU A 1 701 ? -11.444 -5.989 38.843 1.00 91.88 701 LEU A O 1
ATOM 5500 N N . VAL A 1 702 ? -12.013 -6.856 36.862 1.00 92.06 702 VAL A N 1
ATOM 5501 C CA . VAL A 1 702 ? -10.686 -6.733 36.269 1.00 92.06 702 VAL A CA 1
ATOM 5502 C C . VAL A 1 702 ? -10.794 -5.863 35.030 1.00 92.06 702 VAL A C 1
ATOM 5504 O O . VAL A 1 702 ? -11.790 -5.893 34.302 1.00 92.06 702 VAL A O 1
ATOM 5507 N N . ARG A 1 703 ? -9.774 -5.041 34.801 1.00 88.81 703 ARG A N 1
ATOM 5508 C CA . ARG A 1 703 ? -9.672 -4.246 33.582 1.00 88.81 703 ARG A CA 1
ATOM 5509 C C . ARG A 1 703 ? -9.508 -5.166 32.373 1.00 88.81 703 ARG A C 1
ATOM 5511 O O . ARG A 1 703 ? -8.706 -6.093 32.414 1.00 88.81 703 ARG A O 1
ATOM 5518 N N . VAL A 1 704 ? -10.216 -4.891 31.275 1.00 85.81 704 VAL A N 1
ATOM 5519 C CA . VAL A 1 704 ? -10.145 -5.683 30.028 1.00 85.81 704 VAL A CA 1
ATOM 5520 C C . VAL A 1 704 ? -8.693 -5.818 29.557 1.00 85.81 704 VAL A C 1
ATOM 5522 O O . VAL A 1 704 ? -8.259 -6.905 29.192 1.00 85.81 704 VAL A O 1
ATOM 5525 N N . HIS A 1 705 ? -7.914 -4.734 29.635 1.00 81.44 705 HIS A N 1
ATOM 5526 C CA . HIS A 1 705 ? -6.501 -4.732 29.241 1.00 81.44 705 HIS A CA 1
ATOM 5527 C C . HIS A 1 705 ? -5.595 -5.551 30.167 1.00 81.44 705 HIS A C 1
ATOM 5529 O O . HIS A 1 705 ? -4.471 -5.856 29.787 1.00 81.44 705 HIS A O 1
ATOM 5535 N N . SER A 1 706 ? -6.062 -5.909 31.365 1.00 88.88 706 SER A N 1
ATOM 5536 C CA . SER A 1 706 ? -5.325 -6.757 32.297 1.00 88.88 706 SER A CA 1
ATOM 5537 C C . SER A 1 706 ? -5.551 -8.252 32.054 1.00 88.88 706 SER A C 1
ATOM 5539 O O . SER A 1 706 ? -4.796 -9.069 32.575 1.00 88.88 706 SER A O 1
ATOM 5541 N N . LEU A 1 707 ? -6.554 -8.624 31.248 1.00 89.81 707 LEU A N 1
ATOM 5542 C CA . LEU A 1 707 ? -6.889 -10.024 30.976 1.00 89.81 707 LEU A CA 1
ATOM 5543 C C . LEU A 1 707 ? -5.773 -10.802 30.257 1.00 89.81 707 LEU A C 1
ATOM 5545 O O . LEU A 1 707 ? -5.540 -11.934 30.663 1.00 89.81 707 LEU A O 1
ATOM 5549 N N . PRO A 1 708 ? -5.036 -10.259 29.265 1.00 86.00 708 PRO A N 1
ATOM 5550 C CA . PRO A 1 708 ? -3.915 -10.983 28.661 1.00 86.00 708 PRO A CA 1
ATOM 5551 C C . PRO A 1 708 ? -2.823 -11.315 29.673 1.00 86.00 708 PRO A C 1
ATOM 5553 O O . PRO A 1 708 ? -2.344 -12.439 29.705 1.00 86.00 708 PRO A O 1
ATOM 5556 N N . TYR A 1 709 ? -2.481 -10.368 30.551 1.00 89.56 709 TYR A N 1
ATOM 5557 C CA . TYR A 1 709 ? -1.511 -10.605 31.620 1.00 89.56 709 TYR A CA 1
ATOM 5558 C C . TYR A 1 709 ? -2.016 -11.659 32.607 1.00 89.56 709 TYR A C 1
ATOM 5560 O O . TYR A 1 709 ? -1.240 -12.489 33.071 1.00 89.56 709 TYR A O 1
ATOM 5568 N N . LEU A 1 710 ? -3.324 -11.669 32.882 1.00 91.12 710 LEU A N 1
ATOM 5569 C CA . LEU A 1 710 ? -3.956 -12.672 33.736 1.00 91.12 710 LEU A CA 1
ATOM 5570 C C . LEU A 1 710 ? -3.889 -14.067 33.121 1.00 91.12 710 LEU A C 1
ATOM 5572 O O . LEU A 1 710 ? -3.567 -15.030 33.811 1.00 91.12 710 LEU A O 1
ATOM 5576 N N . VAL A 1 711 ? -4.165 -14.158 31.821 1.00 89.31 711 VAL A N 1
ATOM 5577 C CA . VAL A 1 711 ? -4.039 -15.389 31.041 1.00 89.31 711 VAL A CA 1
ATOM 5578 C C . VAL A 1 711 ? -2.587 -15.852 31.037 1.00 89.31 711 VAL A C 1
ATOM 5580 O O . VAL A 1 711 ? -2.345 -17.008 31.353 1.00 89.31 711 VAL A O 1
ATOM 5583 N N . CYS A 1 712 ? -1.619 -14.972 30.766 1.00 88.75 712 CYS A N 1
ATOM 5584 C CA . CYS A 1 712 ? -0.196 -15.318 30.814 1.00 88.75 712 CYS A CA 1
ATOM 5585 C C . CYS A 1 712 ? 0.210 -15.849 32.189 1.00 88.75 712 CYS A C 1
ATOM 5587 O O . CYS A 1 712 ? 0.812 -16.917 32.266 1.00 88.75 712 CYS A O 1
ATOM 5589 N N . ASN A 1 713 ? -0.174 -15.162 33.269 1.00 93.25 713 ASN A N 1
ATOM 5590 C CA . ASN A 1 713 ? 0.112 -15.642 34.614 1.00 93.25 713 ASN A CA 1
ATOM 5591 C C . ASN A 1 713 ? -0.495 -17.038 34.849 1.00 93.25 713 ASN A C 1
ATOM 5593 O O . ASN A 1 713 ? 0.179 -17.918 35.374 1.00 93.25 713 ASN A O 1
ATOM 5597 N N . LEU A 1 714 ? -1.741 -17.270 34.416 1.00 91.25 714 LEU A N 1
ATOM 5598 C CA . LEU A 1 714 ? -2.428 -18.560 34.547 1.00 91.25 714 LEU A CA 1
ATOM 5599 C C . LEU A 1 714 ? -1.829 -19.688 33.696 1.00 91.25 714 LEU A C 1
ATOM 5601 O O . LEU A 1 714 ? -1.789 -20.829 34.159 1.00 91.25 714 LEU A O 1
ATOM 5605 N N . VAL A 1 715 ? -1.399 -19.399 32.462 1.00 90.50 715 VAL A N 1
ATOM 5606 C CA . VAL A 1 715 ? -0.705 -20.362 31.586 1.00 90.50 715 VAL A CA 1
ATOM 5607 C C . VAL A 1 715 ? 0.609 -20.769 32.242 1.00 90.50 715 VAL A C 1
ATOM 5609 O O . VAL A 1 715 ? 0.879 -21.958 32.396 1.00 90.50 715 VAL A O 1
ATOM 5612 N N . CYS A 1 716 ? 1.402 -19.782 32.660 1.00 91.75 716 CYS A N 1
ATOM 5613 C CA . CYS A 1 716 ? 2.728 -20.008 33.221 1.00 91.75 716 CYS A CA 1
ATOM 5614 C C . CYS A 1 716 ? 2.689 -20.501 34.675 1.00 91.75 716 CYS A C 1
ATOM 5616 O O . CYS A 1 716 ? 3.709 -20.951 35.185 1.00 91.75 716 CYS A O 1
ATOM 5618 N N . ARG A 1 717 ? 1.527 -20.421 35.342 1.00 90.88 717 ARG A N 1
ATOM 5619 C CA . ARG A 1 717 ? 1.362 -20.640 36.791 1.00 90.88 717 ARG A CA 1
ATOM 5620 C C . ARG A 1 717 ? 2.332 -19.792 37.624 1.00 90.88 717 ARG A C 1
ATOM 5622 O O . ARG A 1 717 ? 2.833 -20.231 38.654 1.00 90.88 717 ARG A O 1
ATOM 5629 N N . THR A 1 718 ? 2.599 -18.571 37.169 1.00 89.19 718 THR A N 1
ATOM 5630 C CA . THR A 1 718 ? 3.542 -17.633 37.788 1.00 89.19 718 THR A CA 1
ATOM 5631 C C . THR A 1 718 ? 2.961 -16.222 37.796 1.00 89.19 718 THR A C 1
ATOM 5633 O O . THR A 1 718 ? 2.275 -15.807 36.867 1.00 89.19 718 THR A O 1
ATOM 5636 N N . ALA A 1 719 ? 3.248 -15.441 38.837 1.00 87.69 719 ALA A N 1
ATOM 5637 C CA . ALA A 1 719 ? 2.797 -14.053 38.949 1.00 87.69 719 ALA A CA 1
ATOM 5638 C C . ALA A 1 719 ? 3.774 -13.083 38.256 1.00 87.69 719 ALA A C 1
ATOM 5640 O O . ALA A 1 719 ? 4.350 -12.209 38.899 1.00 87.69 719 ALA A O 1
ATOM 5641 N N . TRP A 1 720 ? 3.990 -13.247 36.947 1.00 89.06 720 TRP A N 1
ATOM 5642 C CA . TRP A 1 720 ? 4.881 -12.359 36.180 1.00 89.06 720 TRP A CA 1
ATOM 5643 C C . TRP A 1 720 ? 4.381 -10.913 36.165 1.00 89.06 720 TRP A C 1
ATOM 5645 O O . TRP A 1 720 ? 5.175 -9.975 36.179 1.00 89.06 720 TRP A O 1
ATOM 5655 N N . PHE A 1 721 ? 3.060 -10.732 36.173 1.00 91.88 721 PHE A N 1
ATOM 5656 C CA . PHE A 1 721 ? 2.422 -9.422 36.167 1.00 91.88 721 PHE A CA 1
ATOM 5657 C C . PHE A 1 721 ? 1.539 -9.236 37.402 1.00 91.88 721 PHE A C 1
ATOM 5659 O O . PHE A 1 721 ? 0.672 -10.064 37.679 1.00 91.88 721 PHE A O 1
ATOM 5666 N N . SER A 1 722 ? 1.702 -8.122 38.118 1.00 90.75 722 SER A N 1
ATOM 5667 C CA . SER A 1 722 ? 0.772 -7.742 39.186 1.00 90.75 722 SER A CA 1
ATOM 5668 C C . SER A 1 722 ? -0.509 -7.175 38.578 1.00 90.75 722 SER A C 1
ATOM 5670 O O . SER A 1 722 ? -0.480 -6.183 37.846 1.00 90.75 722 SER A O 1
ATOM 5672 N N . ILE A 1 723 ? -1.640 -7.827 38.849 1.00 91.44 723 ILE A N 1
ATOM 5673 C CA . ILE A 1 723 ? -2.939 -7.462 38.282 1.00 91.44 723 ILE A CA 1
ATOM 5674 C C . ILE A 1 723 ? -3.820 -6.953 39.403 1.00 91.44 723 ILE A C 1
ATOM 5676 O O . ILE A 1 723 ? -4.191 -7.704 40.298 1.00 91.44 723 ILE A O 1
ATOM 5680 N N . VAL A 1 724 ? -4.177 -5.675 39.337 1.00 90.88 724 VAL A N 1
ATOM 5681 C CA . VAL A 1 724 ? -5.065 -5.049 40.317 1.00 90.88 724 VAL A CA 1
ATOM 5682 C C . VAL A 1 724 ? -6.510 -5.200 39.850 1.00 90.88 724 VAL A C 1
ATOM 5684 O O . VAL A 1 724 ? -6.873 -4.757 38.755 1.00 90.88 724 VAL A O 1
ATOM 5687 N N . GLY A 1 725 ? -7.330 -5.833 40.682 1.00 90.12 725 GLY A N 1
ATOM 5688 C CA . GLY A 1 725 ? -8.767 -5.978 40.499 1.00 90.12 725 GLY A CA 1
ATOM 5689 C C . GLY A 1 725 ? -9.539 -5.237 41.585 1.00 90.12 725 GLY A C 1
ATOM 5690 O O . GLY A 1 725 ? -9.033 -4.989 42.673 1.00 90.12 725 GLY A O 1
ATOM 5691 N N . ALA A 1 726 ? -10.784 -4.876 41.301 1.00 89.88 726 ALA A N 1
ATOM 5692 C CA . ALA A 1 726 ? -11.673 -4.295 42.294 1.00 89.88 726 ALA A CA 1
ATOM 5693 C C . ALA A 1 726 ? -12.553 -5.394 42.901 1.00 89.88 726 ALA A C 1
ATOM 5695 O O . ALA A 1 726 ? -13.341 -6.021 42.188 1.00 89.88 726 ALA A O 1
ATOM 5696 N N . LYS A 1 727 ? -12.417 -5.652 44.201 1.00 90.69 727 LYS A N 1
ATOM 5697 C CA . LYS A 1 727 ? -13.173 -6.687 44.909 1.00 90.69 727 LYS A CA 1
ATOM 5698 C C . LYS A 1 727 ? -14.635 -6.259 45.077 1.00 90.69 727 LYS A C 1
ATOM 5700 O O . LYS A 1 727 ? -14.935 -5.101 45.374 1.00 90.69 727 LYS A O 1
ATOM 5705 N N . ILE A 1 728 ? -15.545 -7.198 44.846 1.00 90.12 728 ILE A N 1
ATOM 5706 C CA . ILE A 1 728 ? -16.990 -7.055 44.976 1.00 90.12 728 ILE A CA 1
ATOM 5707 C C . ILE A 1 728 ? -17.481 -8.013 46.063 1.00 90.12 728 ILE A C 1
ATOM 5709 O O . ILE A 1 728 ? -17.432 -9.226 45.871 1.00 90.12 728 ILE A O 1
ATOM 5713 N N . GLU A 1 729 ? -18.065 -7.478 47.131 1.00 89.00 729 GLU A N 1
ATOM 5714 C CA . GLU A 1 729 ? -18.785 -8.247 48.155 1.00 89.00 729 GLU A CA 1
ATOM 5715 C C . GLU A 1 729 ? -20.273 -7.873 48.123 1.00 89.00 729 GLU A C 1
ATOM 5717 O O . GLU A 1 729 ? -20.631 -6.697 48.111 1.00 89.00 729 GLU A O 1
ATOM 5722 N N . ASP A 1 730 ? -21.169 -8.858 47.996 1.00 85.62 730 ASP A N 1
ATOM 5723 C CA . ASP A 1 730 ? -22.630 -8.657 47.902 1.00 85.62 730 ASP A CA 1
ATOM 5724 C C . ASP A 1 730 ? -23.091 -7.648 46.833 1.00 85.62 730 ASP A C 1
ATOM 5726 O O . ASP A 1 730 ? -24.090 -6.927 46.957 1.00 85.62 730 ASP A O 1
ATOM 5730 N N . GLY A 1 731 ? -22.346 -7.596 45.727 1.00 80.44 731 GLY A N 1
ATOM 5731 C CA . GLY A 1 731 ? -22.590 -6.651 44.639 1.00 80.44 731 GLY A CA 1
ATOM 5732 C C . GLY A 1 731 ? -22.136 -5.223 44.944 1.00 80.44 731 GLY A C 1
ATOM 5733 O O . GLY A 1 731 ? -22.419 -4.342 44.131 1.00 80.44 731 GLY A O 1
ATOM 5734 N N . ARG A 1 732 ? -21.448 -4.989 46.067 1.00 81.12 732 ARG A N 1
ATOM 5735 C CA . ARG A 1 732 ? -20.833 -3.718 46.458 1.00 81.12 732 ARG A CA 1
ATOM 5736 C C . ARG A 1 732 ? -19.337 -3.728 46.204 1.00 81.12 732 ARG A C 1
ATOM 5738 O O . ARG A 1 732 ? -18.695 -4.750 46.381 1.00 81.12 732 ARG A O 1
ATOM 5745 N N . LEU A 1 733 ? -18.797 -2.589 45.772 1.00 80.50 733 LEU A N 1
ATOM 5746 C CA . LEU A 1 733 ? -17.352 -2.424 45.630 1.00 80.50 733 LEU A CA 1
ATOM 5747 C C . LEU A 1 733 ? -16.724 -2.297 47.023 1.00 80.50 733 LEU A C 1
ATOM 5749 O O . LEU A 1 733 ? -17.061 -1.354 47.738 1.00 80.50 733 LEU A O 1
ATOM 5753 N N . ASP A 1 734 ? -15.856 -3.237 47.379 1.00 84.44 734 ASP A N 1
ATOM 5754 C CA . ASP A 1 734 ? -15.229 -3.335 48.703 1.00 84.44 734 ASP A CA 1
ATOM 5755 C C . ASP A 1 734 ? -13.855 -2.635 48.726 1.00 84.44 734 ASP A C 1
ATOM 5757 O O . ASP A 1 734 ? -13.593 -1.765 49.554 1.00 84.44 734 ASP A O 1
ATOM 5761 N N . GLY A 1 735 ? -13.014 -2.890 47.719 1.00 83.19 735 GLY A N 1
ATOM 5762 C CA . GLY A 1 735 ? -11.689 -2.274 47.598 1.00 83.19 735 GLY A CA 1
ATOM 5763 C C . GLY A 1 735 ? -10.981 -2.623 46.289 1.00 83.19 735 GLY A C 1
ATOM 5764 O O . GLY A 1 735 ? -11.541 -3.319 45.443 1.00 83.19 735 GLY A O 1
ATOM 5765 N N . MET A 1 736 ? -9.756 -2.127 46.110 1.00 83.56 736 MET A N 1
ATOM 5766 C CA . MET A 1 736 ? -8.833 -2.600 45.070 1.00 83.56 736 MET A CA 1
ATOM 5767 C C . MET A 1 736 ? -7.846 -3.568 45.717 1.00 83.56 736 MET A C 1
ATOM 5769 O O . MET A 1 736 ? -7.243 -3.214 46.726 1.00 83.56 736 MET A O 1
ATOM 5773 N N . ASP A 1 737 ? -7.673 -4.752 45.144 1.00 89.94 737 ASP A N 1
ATOM 5774 C CA . ASP A 1 737 ? -6.740 -5.768 45.631 1.00 89.94 737 ASP A CA 1
ATOM 5775 C C . ASP A 1 737 ? -5.999 -6.422 44.456 1.00 89.94 737 ASP A C 1
ATOM 5777 O O . ASP A 1 737 ? -6.459 -6.386 43.308 1.00 89.94 737 ASP A O 1
ATOM 5781 N N . VAL A 1 738 ? -4.831 -7.002 44.720 1.00 89.81 738 VAL A N 1
ATOM 5782 C CA . VAL A 1 738 ? -4.094 -7.779 43.720 1.00 89.81 738 VAL A CA 1
ATOM 5783 C C . VAL A 1 738 ? -4.806 -9.116 43.535 1.00 89.81 738 VAL A C 1
ATOM 5785 O O . VAL A 1 738 ? -5.046 -9.849 44.491 1.00 89.81 738 VAL A O 1
ATOM 5788 N N . VAL A 1 739 ? -5.148 -9.446 42.291 1.00 90.25 739 VAL A N 1
ATOM 5789 C CA . VAL A 1 739 ? -5.786 -10.719 41.949 1.00 90.25 739 VAL A CA 1
ATOM 5790 C C . VAL A 1 739 ? -4.781 -11.844 42.190 1.00 90.25 739 VAL A C 1
ATOM 5792 O O . VAL A 1 739 ? -3.796 -11.967 41.461 1.00 90.25 739 VAL A O 1
ATOM 5795 N N . ARG A 1 740 ? -5.024 -12.652 43.227 1.00 91.06 740 ARG A N 1
ATOM 5796 C CA . ARG A 1 740 ? -4.190 -13.809 43.562 1.00 91.06 740 ARG A CA 1
ATOM 5797 C C . ARG A 1 740 ? -4.442 -14.936 42.572 1.00 91.06 740 ARG A C 1
ATOM 5799 O O . ARG A 1 740 ? -5.587 -15.273 42.280 1.00 91.06 740 ARG A O 1
ATOM 5806 N N . LEU A 1 741 ? -3.356 -15.496 42.047 1.00 90.06 741 LEU A N 1
ATOM 5807 C CA . LEU A 1 741 ? -3.426 -16.549 41.040 1.00 90.06 741 LEU A CA 1
ATOM 5808 C C . LEU A 1 741 ? -3.907 -17.881 41.629 1.00 90.06 741 LEU A C 1
ATOM 5810 O O . LEU A 1 741 ? -4.603 -18.626 40.947 1.00 90.06 741 LEU A O 1
ATOM 5814 N N . ASP A 1 742 ? -3.572 -18.138 42.896 1.00 90.31 742 ASP A N 1
ATOM 5815 C CA . ASP A 1 742 ? -3.876 -19.389 43.603 1.00 90.31 742 ASP A CA 1
ATOM 5816 C C . ASP A 1 742 ? -5.385 -19.630 43.747 1.00 90.31 742 ASP A C 1
ATOM 5818 O O . ASP A 1 742 ? -5.849 -20.768 43.717 1.00 90.31 742 ASP A O 1
ATOM 5822 N N . ASP A 1 743 ? -6.164 -18.548 43.813 1.00 86.00 743 ASP A N 1
ATOM 5823 C CA . ASP A 1 743 ? -7.621 -18.590 43.960 1.00 86.00 743 ASP A CA 1
ATOM 5824 C C . ASP A 1 743 ? -8.350 -18.744 42.611 1.00 86.00 743 ASP A C 1
ATOM 5826 O O . ASP A 1 743 ? -9.587 -18.767 42.549 1.00 86.00 743 ASP A O 1
ATOM 5830 N N . MET A 1 744 ? -7.599 -18.810 41.506 1.00 89.56 744 MET A N 1
ATOM 5831 C CA . MET A 1 744 ? -8.130 -18.680 40.158 1.00 89.56 744 MET A CA 1
ATOM 5832 C C . MET A 1 744 ? -7.942 -19.934 39.302 1.00 89.56 744 MET A C 1
ATOM 5834 O O . MET A 1 744 ? -6.838 -20.413 39.059 1.00 89.56 744 MET A O 1
ATOM 5838 N N . HIS A 1 745 ? -9.046 -20.423 38.737 1.00 89.56 745 HIS A N 1
ATOM 5839 C CA . HIS A 1 745 ? -9.045 -21.560 37.813 1.00 89.56 745 HIS A CA 1
ATOM 5840 C C . HIS A 1 745 ? -9.317 -21.134 36.366 1.00 89.56 745 HIS A C 1
ATOM 5842 O O . HIS A 1 745 ? -10.062 -20.195 36.109 1.00 89.56 745 HIS A O 1
ATOM 5848 N N . TRP A 1 746 ? -8.809 -21.884 35.384 1.00 87.38 746 TRP A N 1
ATOM 5849 C CA . TRP A 1 746 ? -9.001 -21.583 33.955 1.00 87.38 746 TRP A CA 1
ATOM 5850 C C . TRP A 1 746 ? -10.465 -21.430 33.520 1.00 87.38 746 TRP A C 1
ATOM 5852 O O . TRP A 1 746 ? -10.789 -20.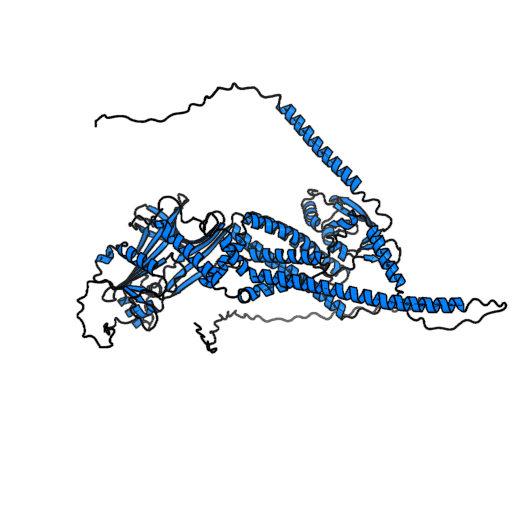545 32.731 1.00 87.38 746 TRP A O 1
ATOM 5862 N N . HIS A 1 747 ? -11.377 -22.239 34.064 1.00 88.94 747 HIS A N 1
ATOM 5863 C CA . HIS A 1 747 ? -12.801 -22.153 33.728 1.00 88.94 747 HIS A CA 1
ATOM 5864 C C . HIS A 1 747 ? -13.452 -20.840 34.197 1.00 88.94 747 HIS A C 1
ATOM 5866 O O . HIS A 1 747 ? -14.474 -20.432 33.652 1.00 88.94 747 HIS A O 1
ATOM 5872 N N . GLN A 1 748 ? -12.861 -20.147 35.173 1.00 87.75 748 GLN A N 1
ATOM 5873 C CA . GLN A 1 748 ? -13.353 -18.864 35.674 1.00 87.75 748 GLN A CA 1
ATOM 5874 C C . GLN A 1 748 ? -13.146 -17.725 34.667 1.00 87.75 748 GLN A C 1
ATOM 5876 O O . GLN A 1 748 ? -13.976 -16.818 34.584 1.00 87.75 748 GLN A O 1
ATOM 5881 N N . LEU A 1 749 ? -12.110 -17.806 33.822 1.00 85.81 749 LEU A N 1
ATOM 5882 C CA . LEU A 1 749 ? -11.938 -16.894 32.682 1.00 85.81 749 LEU A CA 1
ATOM 5883 C C . LEU A 1 749 ? -13.048 -17.054 31.634 1.00 85.81 749 LEU A C 1
ATOM 5885 O O . LEU A 1 749 ? -13.365 -16.107 30.920 1.00 85.81 749 LEU A O 1
ATOM 5889 N N . LEU A 1 750 ? -13.667 -18.233 31.542 1.00 85.06 750 LEU A N 1
ATOM 5890 C CA . LEU A 1 750 ? -14.799 -18.465 30.641 1.00 85.06 750 LEU A CA 1
ATOM 5891 C C . LEU A 1 750 ? -16.120 -17.936 31.222 1.00 85.06 750 LEU A C 1
ATOM 5893 O O . LEU A 1 750 ? -17.097 -17.792 30.494 1.00 85.06 750 LEU A O 1
ATOM 5897 N N . GLN A 1 751 ? -16.149 -17.587 32.513 1.00 85.94 751 GLN A N 1
ATOM 5898 C CA . GLN A 1 751 ? -17.318 -17.043 33.212 1.00 85.94 751 GLN A CA 1
ATOM 5899 C C . GLN A 1 751 ? -17.312 -15.507 33.297 1.00 85.94 751 GLN A C 1
ATOM 5901 O O . GLN A 1 751 ? -17.962 -14.920 34.167 1.00 85.94 751 GLN A O 1
ATOM 5906 N N . LEU A 1 752 ? -16.599 -14.832 32.390 1.00 87.00 752 LEU A N 1
ATOM 5907 C CA . LEU A 1 752 ? -16.612 -13.372 32.308 1.00 87.00 752 LEU A CA 1
ATOM 5908 C C . LEU A 1 752 ? -18.039 -12.871 32.078 1.00 87.00 752 LEU A C 1
ATOM 5910 O O . LEU A 1 752 ? -18.737 -13.300 31.154 1.00 87.00 752 LEU A O 1
ATOM 5914 N N . SER A 1 753 ? -18.476 -11.945 32.929 1.00 86.69 753 SER A N 1
ATOM 5915 C CA . SER A 1 753 ? -19.833 -11.412 32.878 1.00 86.69 753 SER A CA 1
ATOM 5916 C C . SER A 1 753 ? -19.858 -9.892 32.983 1.00 86.69 753 SER A C 1
ATOM 5918 O O . SER A 1 753 ? -19.004 -9.248 33.593 1.00 86.69 753 SER A O 1
ATOM 5920 N N . ILE A 1 754 ? -20.891 -9.307 32.384 1.00 79.81 754 ILE A N 1
ATOM 5921 C CA . ILE A 1 754 ? -21.244 -7.903 32.566 1.00 79.81 754 ILE A CA 1
ATOM 5922 C C . ILE A 1 754 ? -22.393 -7.857 33.583 1.00 79.81 754 ILE A C 1
ATOM 5924 O O . ILE A 1 754 ? -23.572 -7.891 33.227 1.00 79.81 754 ILE A O 1
ATOM 5928 N N . GLY A 1 755 ? -22.040 -7.866 34.868 1.00 79.94 755 GLY A N 1
ATOM 5929 C CA . GLY A 1 755 ? -22.995 -7.738 35.970 1.00 79.94 755 GLY A CA 1
ATOM 5930 C C . GLY A 1 755 ? -23.256 -6.278 36.347 1.00 79.94 755 GLY A C 1
ATOM 5931 O O . GLY A 1 755 ? -22.403 -5.418 36.155 1.00 79.94 755 GLY A O 1
ATOM 5932 N N . HIS A 1 756 ? -24.430 -5.999 36.914 1.00 81.25 756 HIS A N 1
ATOM 5933 C CA . HIS A 1 756 ? -24.690 -4.723 37.582 1.00 81.25 756 HIS A CA 1
ATOM 5934 C C . HIS A 1 756 ? -23.888 -4.626 38.887 1.00 81.25 756 HIS A C 1
ATOM 5936 O O . HIS A 1 756 ? -23.791 -5.614 39.618 1.00 81.25 756 HIS A O 1
ATOM 5942 N N . LEU A 1 757 ? -23.366 -3.437 39.194 1.00 80.31 757 LEU A N 1
ATOM 5943 C CA . LEU A 1 757 ? -22.636 -3.158 40.434 1.00 80.31 757 LEU A CA 1
ATOM 5944 C C . LEU A 1 757 ? -23.392 -2.111 41.254 1.00 80.31 757 LEU A C 1
ATOM 5946 O O . LEU A 1 757 ? -23.817 -1.091 40.716 1.00 80.31 757 LEU A O 1
ATOM 5950 N N . LYS A 1 758 ? -23.561 -2.350 42.553 1.00 80.62 758 LYS A N 1
ATOM 5951 C CA . LYS A 1 758 ? -24.196 -1.421 43.492 1.00 80.62 758 LYS A CA 1
ATOM 5952 C C . LYS A 1 758 ? -23.110 -0.665 44.253 1.00 80.62 758 LYS A C 1
ATOM 5954 O O . LYS A 1 758 ? -22.435 -1.234 45.094 1.00 80.62 758 LYS A O 1
ATOM 5959 N N . VAL A 1 759 ? -22.943 0.624 44.003 1.00 73.62 759 VAL A N 1
ATOM 5960 C CA . VAL A 1 759 ? -21.946 1.451 44.692 1.00 73.62 759 VAL A CA 1
ATOM 5961 C C . VAL A 1 759 ? -22.593 2.187 45.873 1.00 73.62 759 VAL A C 1
ATOM 5963 O O . VAL A 1 759 ? -23.537 2.946 45.654 1.00 73.62 759 VAL A O 1
ATOM 5966 N N . PRO A 1 760 ? -22.139 1.980 47.125 1.00 67.69 760 PRO A N 1
ATOM 5967 C CA . PRO A 1 760 ? -22.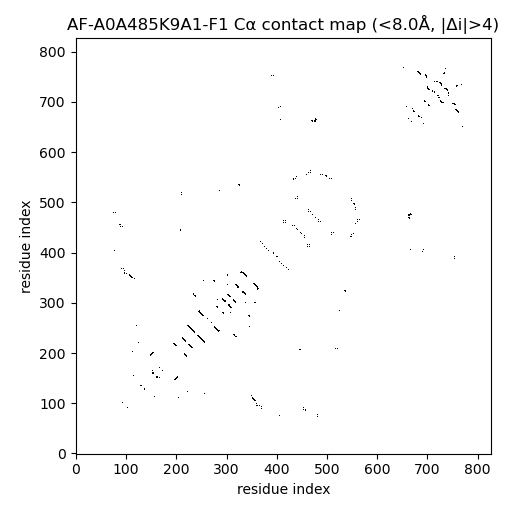667 2.698 48.284 1.00 67.69 760 PRO A CA 1
ATOM 5968 C C . PRO A 1 760 ? -22.290 4.186 48.258 1.00 67.69 760 PRO A C 1
ATOM 5970 O O . PRO A 1 760 ? -21.125 4.556 48.155 1.00 67.69 760 PRO A O 1
ATOM 5973 N N . HIS A 1 761 ? -23.298 5.044 48.405 1.00 59.56 761 HIS A N 1
ATOM 5974 C CA . HIS A 1 761 ? -23.224 6.506 48.349 1.00 59.56 761 HIS A CA 1
ATOM 5975 C C . HIS A 1 761 ? -22.543 7.114 49.591 1.00 59.56 761 HIS A C 1
ATOM 5977 O O . HIS A 1 761 ? -21.987 8.205 49.511 1.00 59.56 761 HIS A O 1
ATOM 5983 N N . ALA A 1 762 ? -22.573 6.426 50.740 1.00 50.66 762 ALA A N 1
ATOM 5984 C CA . ALA A 1 762 ? -22.130 6.966 52.033 1.00 50.66 762 ALA A CA 1
ATOM 5985 C C . ALA A 1 762 ? -20.754 6.453 52.521 1.00 50.66 762 ALA A C 1
ATOM 5987 O O . ALA A 1 762 ? -20.324 6.821 53.610 1.00 50.66 762 ALA A O 1
ATOM 5988 N N . GLY A 1 763 ? -20.049 5.619 51.743 1.00 52.00 763 GLY A N 1
ATOM 5989 C CA . GLY A 1 763 ? -18.915 4.826 52.251 1.00 52.00 763 GLY A CA 1
ATOM 5990 C C . GLY A 1 763 ? -17.566 4.989 51.546 1.00 52.00 763 GLY A C 1
ATOM 5991 O O . GLY A 1 763 ? -16.589 4.401 51.994 1.00 52.00 763 GLY A O 1
ATOM 5992 N N . PHE A 1 764 ? -17.453 5.791 50.484 1.00 48.09 764 PHE A N 1
ATOM 5993 C CA . PHE A 1 764 ? -16.197 5.947 49.726 1.00 48.09 764 PHE A CA 1
ATOM 5994 C C . PHE A 1 764 ? -15.137 6.813 50.455 1.00 48.09 764 PHE A C 1
ATOM 5996 O O . PHE A 1 764 ? -14.498 7.673 49.857 1.00 48.09 764 PHE A O 1
ATOM 6003 N N . ARG A 1 765 ? -14.931 6.606 51.765 1.00 47.91 765 ARG A N 1
ATOM 6004 C CA . ARG A 1 765 ? -13.807 7.184 52.533 1.00 47.91 765 ARG A CA 1
ATOM 6005 C C . ARG A 1 765 ? -12.506 6.375 52.386 1.00 47.91 765 ARG A C 1
ATOM 6007 O O . ARG A 1 765 ? -11.449 6.883 52.739 1.00 47.91 765 ARG A O 1
ATOM 6014 N N . GLY A 1 766 ? -12.571 5.150 51.849 1.00 40.66 766 GLY A N 1
ATOM 6015 C CA . GLY A 1 766 ? -11.439 4.211 51.784 1.00 40.66 766 GLY A CA 1
ATOM 6016 C C . GLY A 1 766 ? -10.436 4.427 50.644 1.00 40.66 766 GLY A C 1
ATOM 6017 O O . GLY A 1 766 ? -9.274 4.084 50.794 1.00 40.66 766 GLY A O 1
ATOM 6018 N N . LEU A 1 767 ? -10.818 5.062 49.531 1.00 42.06 767 LEU A N 1
ATOM 6019 C CA . LEU A 1 767 ? -9.893 5.374 48.428 1.00 42.06 767 LEU A CA 1
ATOM 6020 C C . LEU A 1 767 ? -9.173 6.708 48.682 1.00 42.06 767 LEU A C 1
ATOM 6022 O O . LEU A 1 767 ? -9.230 7.645 47.882 1.00 42.06 767 LEU A O 1
ATOM 6026 N N . HIS A 1 768 ? -8.454 6.802 49.803 1.00 43.66 768 HIS A N 1
ATOM 6027 C CA . HIS A 1 768 ? -7.371 7.773 49.934 1.00 43.66 768 HIS A CA 1
ATOM 6028 C C . HIS A 1 768 ? -6.194 7.302 49.064 1.00 43.66 768 HIS A C 1
ATOM 6030 O O . HIS A 1 768 ? -5.120 6.990 49.566 1.00 43.66 768 HIS A O 1
ATOM 6036 N N . LEU A 1 769 ? -6.359 7.365 47.737 1.00 42.06 769 LEU A N 1
ATOM 6037 C CA . LEU A 1 769 ? -5.268 7.207 46.766 1.00 42.06 769 LEU A CA 1
ATOM 6038 C C . LEU A 1 769 ? -4.083 8.127 47.086 1.00 42.06 769 LEU A C 1
ATOM 6040 O O . LEU A 1 769 ? -2.982 7.856 46.656 1.00 42.06 769 LEU A O 1
ATOM 6044 N N . ARG A 1 770 ? -4.266 9.188 47.882 1.00 39.19 770 ARG A N 1
ATOM 6045 C CA . ARG A 1 770 ? -3.176 10.041 48.370 1.00 39.19 770 ARG A CA 1
ATOM 6046 C C . ARG A 1 770 ? -2.330 9.394 49.479 1.00 39.19 770 ARG A C 1
ATOM 6048 O O . ARG A 1 770 ? -1.142 9.678 49.539 1.00 39.19 770 ARG A O 1
ATOM 6055 N N . LYS A 1 771 ? -2.911 8.550 50.343 1.00 43.31 771 LYS A N 1
ATOM 6056 C CA . LYS A 1 771 ? -2.170 7.804 51.379 1.00 43.31 771 LYS A CA 1
ATOM 6057 C C . LYS A 1 771 ? -1.513 6.559 50.791 1.00 43.31 771 LYS A C 1
ATOM 6059 O O . LYS A 1 771 ? -0.351 6.326 51.096 1.00 43.31 771 LYS A O 1
ATOM 6064 N N . ASP A 1 772 ? -2.191 5.869 49.875 1.00 41.16 772 ASP A N 1
ATOM 6065 C CA . ASP A 1 772 ? -1.634 4.687 49.206 1.00 41.16 772 ASP A CA 1
ATOM 6066 C C . ASP A 1 772 ? -0.672 5.052 48.074 1.00 41.16 772 ASP A C 1
ATOM 6068 O O . ASP A 1 772 ? 0.324 4.366 47.901 1.00 41.16 772 ASP A O 1
ATOM 6072 N N . ALA A 1 773 ? -0.871 6.174 47.365 1.00 41.69 773 ALA A N 1
ATOM 6073 C CA . ALA A 1 773 ? 0.168 6.719 46.494 1.00 41.69 773 ALA A CA 1
ATOM 6074 C C . ALA A 1 773 ? 1.348 7.196 47.329 1.00 41.69 773 ALA A C 1
ATOM 6076 O O . ALA A 1 773 ? 2.447 6.813 47.000 1.00 41.69 773 ALA A O 1
ATOM 6077 N N . ALA A 1 774 ? 1.172 7.916 48.445 1.00 46.91 774 ALA A N 1
ATOM 6078 C CA . ALA A 1 774 ? 2.307 8.279 49.302 1.00 46.91 774 ALA A CA 1
ATOM 6079 C C . ALA A 1 774 ? 3.020 7.049 49.894 1.00 46.91 774 ALA A C 1
ATOM 6081 O O . ALA A 1 774 ? 4.239 7.075 50.039 1.00 46.91 774 ALA A O 1
ATOM 6082 N N . ALA A 1 775 ? 2.295 5.973 50.208 1.00 46.09 775 ALA A N 1
ATOM 6083 C CA . ALA A 1 775 ? 2.878 4.702 50.622 1.00 46.09 775 ALA A CA 1
ATOM 6084 C C . ALA A 1 775 ? 3.605 4.012 49.458 1.00 46.09 775 ALA A C 1
ATOM 6086 O O . ALA A 1 775 ? 4.739 3.593 49.637 1.00 46.09 775 ALA A O 1
ATOM 6087 N N . ALA A 1 776 ? 3.031 3.977 48.254 1.00 42.91 776 ALA A N 1
ATOM 6088 C CA . ALA A 1 776 ? 3.660 3.429 47.054 1.00 42.91 776 ALA A CA 1
ATOM 6089 C C . ALA A 1 776 ? 4.864 4.266 46.591 1.00 42.91 776 ALA A C 1
ATOM 6091 O O . ALA A 1 776 ? 5.869 3.700 46.188 1.00 42.91 776 ALA A O 1
ATOM 6092 N N . THR A 1 777 ? 4.816 5.597 46.704 1.00 54.50 777 THR A N 1
ATOM 6093 C CA . THR A 1 777 ? 5.937 6.506 46.433 1.00 54.50 777 THR A CA 1
ATOM 6094 C C . THR A 1 777 ? 7.007 6.370 47.509 1.00 54.50 777 THR A C 1
ATOM 6096 O O . THR A 1 777 ? 8.177 6.428 47.171 1.00 54.50 777 THR A O 1
ATOM 6099 N N . ARG A 1 778 ? 6.651 6.117 48.780 1.00 59.06 778 ARG A N 1
ATOM 6100 C CA . ARG A 1 778 ? 7.626 5.755 49.826 1.00 59.06 778 ARG A CA 1
ATOM 6101 C C . ARG A 1 778 ? 8.242 4.383 49.589 1.00 59.06 778 ARG A C 1
ATOM 6103 O O . ARG A 1 778 ? 9.436 4.239 49.779 1.00 59.06 778 ARG A O 1
ATOM 6110 N N . VAL A 1 779 ? 7.467 3.388 49.160 1.00 63.47 779 VAL A N 1
ATOM 6111 C CA . VAL A 1 779 ? 7.986 2.057 48.814 1.00 63.47 779 VAL A CA 1
ATOM 6112 C C . VAL A 1 779 ? 8.905 2.155 47.599 1.00 63.47 779 VAL A C 1
ATOM 6114 O O . VAL A 1 779 ? 10.006 1.626 47.645 1.00 63.47 779 VAL A O 1
ATOM 6117 N N . LEU A 1 780 ? 8.519 2.898 46.559 1.00 53.97 780 LEU A N 1
ATOM 6118 C CA . LEU A 1 780 ? 9.352 3.137 45.381 1.00 53.97 780 LEU A CA 1
ATOM 6119 C C . LEU A 1 780 ? 10.607 3.951 45.731 1.00 53.97 780 LEU A C 1
ATOM 6121 O O . LEU A 1 780 ? 11.691 3.598 45.291 1.00 53.97 780 LEU A O 1
ATOM 6125 N N . ALA A 1 781 ? 10.489 4.983 46.573 1.00 69.44 781 ALA A N 1
ATOM 6126 C CA . ALA A 1 781 ? 11.628 5.754 47.070 1.00 69.44 781 ALA A CA 1
ATOM 6127 C C . ALA A 1 781 ? 12.556 4.907 47.950 1.00 69.44 781 ALA A C 1
ATOM 6129 O O . ALA A 1 781 ? 13.765 5.043 47.840 1.00 69.44 781 ALA A O 1
ATOM 6130 N N . ASN A 1 782 ? 12.021 3.994 48.763 1.00 75.38 782 ASN A N 1
ATOM 6131 C CA . ASN A 1 782 ? 12.815 3.063 49.563 1.00 75.38 782 ASN A CA 1
ATOM 6132 C C . ASN A 1 782 ? 13.488 1.992 48.691 1.00 75.38 782 ASN A C 1
ATOM 6134 O O . ASN A 1 782 ? 14.613 1.607 48.983 1.00 75.38 782 ASN A O 1
ATOM 6138 N N . ILE A 1 783 ? 12.836 1.522 47.620 1.00 71.81 783 ILE A N 1
ATOM 6139 C CA . ILE A 1 783 ? 13.435 0.599 46.642 1.00 71.81 783 ILE A CA 1
ATOM 6140 C C . ILE A 1 783 ? 14.562 1.299 45.878 1.00 71.81 783 ILE A C 1
ATOM 6142 O O . ILE A 1 783 ? 15.642 0.732 45.752 1.00 71.81 783 ILE A O 1
ATOM 6146 N N . LEU A 1 784 ? 14.337 2.534 45.420 1.00 70.06 784 LEU A N 1
ATOM 6147 C CA . LEU A 1 784 ? 15.351 3.335 44.733 1.00 70.06 784 LEU A CA 1
ATOM 6148 C C . LEU A 1 784 ? 16.506 3.704 45.672 1.00 70.06 784 LEU A C 1
ATOM 6150 O O . LEU A 1 784 ? 17.658 3.559 45.287 1.00 70.06 784 LEU A O 1
ATOM 6154 N N . ALA A 1 785 ? 16.224 4.090 46.919 1.00 78.12 785 ALA A N 1
ATOM 6155 C CA . ALA A 1 785 ? 17.250 4.367 47.925 1.00 78.12 785 ALA A CA 1
ATOM 6156 C C . ALA A 1 785 ? 18.051 3.111 48.301 1.00 78.12 785 ALA A C 1
ATOM 6158 O O . ALA A 1 785 ? 19.252 3.206 48.531 1.00 78.12 785 ALA A O 1
ATOM 6159 N N . LYS A 1 786 ? 17.408 1.935 48.324 1.00 81.94 786 LYS A N 1
ATOM 6160 C CA . LYS A 1 786 ? 18.086 0.652 48.534 1.00 81.94 786 LYS A CA 1
ATOM 6161 C C . LYS A 1 786 ? 18.945 0.257 47.330 1.00 81.94 786 LYS A C 1
ATOM 6163 O O . LYS A 1 786 ? 20.072 -0.177 47.514 1.00 81.94 786 LYS A O 1
ATOM 6168 N N . GLN A 1 787 ? 18.466 0.462 46.102 1.00 76.56 787 GLN A N 1
ATOM 6169 C CA . GLN A 1 787 ? 19.294 0.270 44.906 1.00 76.56 787 GLN A CA 1
ATOM 6170 C C . GLN A 1 787 ? 20.503 1.208 44.893 1.00 76.56 787 GLN A C 1
ATOM 6172 O O . GLN A 1 787 ? 21.595 0.771 44.549 1.00 76.56 787 GLN A O 1
ATOM 6177 N N . ASP A 1 788 ? 20.324 2.463 45.302 1.00 76.75 788 ASP A N 1
ATOM 6178 C CA . ASP A 1 788 ? 21.402 3.450 45.373 1.00 76.75 788 ASP A CA 1
ATOM 6179 C C . ASP A 1 788 ? 22.404 3.119 46.497 1.00 76.75 788 ASP A C 1
ATOM 6181 O O . ASP A 1 788 ? 23.611 3.291 46.326 1.00 76.75 788 ASP A O 1
ATOM 6185 N N . SER A 1 789 ? 21.940 2.562 47.628 1.00 79.62 789 SER A N 1
ATOM 6186 C CA . SER A 1 789 ? 22.834 2.048 48.676 1.00 79.62 789 SER A CA 1
ATOM 6187 C C . SER A 1 789 ? 23.594 0.799 48.237 1.00 79.62 789 SER A C 1
ATOM 6189 O O . SER A 1 789 ? 24.777 0.681 48.551 1.00 79.62 789 SER A O 1
ATOM 6191 N N . ASP A 1 790 ? 22.943 -0.103 47.498 1.00 77.50 790 ASP A N 1
ATOM 6192 C CA . ASP A 1 790 ? 23.538 -1.339 46.972 1.00 77.50 790 ASP A CA 1
ATOM 6193 C C . ASP A 1 790 ? 24.555 -1.037 45.848 1.00 77.50 790 ASP A C 1
ATOM 6195 O O . ASP A 1 790 ? 25.589 -1.699 45.737 1.00 77.50 790 ASP A O 1
ATOM 6199 N N . LEU A 1 791 ? 24.308 0.005 45.043 1.00 75.38 791 LEU A N 1
ATOM 6200 C CA . LEU A 1 791 ? 25.252 0.542 44.054 1.00 75.38 791 LEU A CA 1
ATOM 6201 C C . LEU A 1 791 ? 26.463 1.196 44.725 1.00 75.38 791 LEU A C 1
ATOM 6203 O O . LEU A 1 791 ? 27.592 0.870 44.367 1.00 75.38 791 LEU A O 1
ATOM 6207 N N . LYS A 1 792 ? 26.254 2.027 45.753 1.00 76.19 792 LYS A N 1
ATOM 6208 C CA . LYS A 1 792 ? 27.349 2.644 46.522 1.00 76.19 792 LYS A CA 1
ATOM 6209 C C . LYS A 1 792 ? 28.183 1.623 47.294 1.00 76.19 792 LYS A C 1
ATOM 6211 O O . LYS A 1 792 ? 29.399 1.771 47.378 1.00 76.19 792 LYS A O 1
ATOM 6216 N N . THR A 1 793 ? 27.569 0.562 47.823 1.00 74.06 793 THR A N 1
ATOM 6217 C CA . THR A 1 793 ? 28.332 -0.536 48.444 1.00 74.06 793 THR A CA 1
ATOM 6218 C C . THR A 1 793 ? 29.122 -1.329 47.404 1.00 74.06 793 THR A C 1
ATOM 6220 O O . THR A 1 793 ? 30.286 -1.643 47.661 1.00 74.06 793 THR A O 1
ATOM 6223 N N . LYS A 1 794 ? 28.571 -1.560 46.203 1.00 64.44 794 LYS A N 1
ATOM 6224 C CA . LYS A 1 794 ? 29.331 -2.140 45.083 1.00 64.44 794 LYS A CA 1
ATOM 6225 C C . LYS A 1 794 ? 30.498 -1.259 44.630 1.00 64.44 794 LYS A C 1
ATOM 6227 O O . LYS A 1 794 ? 31.599 -1.783 44.485 1.00 64.44 794 LYS A O 1
ATOM 6232 N N . GLU A 1 795 ? 30.313 0.050 44.487 1.00 61.31 795 GLU A N 1
ATOM 6233 C CA . GLU A 1 795 ? 31.401 0.984 44.149 1.00 61.31 795 GLU A CA 1
ATOM 6234 C C . GLU A 1 795 ? 32.474 1.041 45.246 1.00 61.31 795 GLU A C 1
ATOM 6236 O O . GLU A 1 795 ? 33.666 1.033 44.945 1.00 61.31 795 GLU A O 1
ATOM 6241 N N . SER A 1 796 ? 32.080 0.984 46.524 1.00 56.00 796 SER A N 1
ATOM 6242 C CA . SER A 1 796 ? 33.040 0.921 47.636 1.00 56.00 796 SER A CA 1
ATOM 6243 C C . SER A 1 796 ? 33.836 -0.391 47.683 1.00 56.00 796 SER A C 1
ATOM 6245 O O . SER A 1 796 ? 34.967 -0.394 48.157 1.00 56.00 796 SER A O 1
ATOM 6247 N N . SER A 1 797 ? 33.281 -1.487 47.150 1.00 51.84 797 SER A N 1
ATOM 6248 C CA . SER A 1 797 ? 33.976 -2.776 47.028 1.00 51.84 797 SER A CA 1
ATOM 6249 C C . SER A 1 797 ? 34.854 -2.901 45.777 1.00 51.84 797 SER A C 1
ATOM 6251 O O . SER A 1 797 ? 35.752 -3.738 45.757 1.00 51.84 797 SER A O 1
ATOM 6253 N N . LEU A 1 798 ? 34.628 -2.075 44.746 1.00 50.34 798 LEU A N 1
ATOM 6254 C CA . LEU A 1 798 ? 35.460 -2.042 43.536 1.00 50.34 798 LEU A CA 1
ATOM 6255 C C . LEU A 1 798 ? 36.684 -1.121 43.670 1.00 50.34 798 LEU A C 1
ATOM 6257 O O . LEU A 1 798 ? 37.676 -1.333 42.979 1.00 50.34 798 LEU A O 1
ATOM 6261 N N . ASN A 1 799 ? 36.665 -0.153 44.591 1.00 47.03 799 ASN A N 1
ATOM 6262 C CA . ASN A 1 799 ? 37.787 0.771 44.806 1.00 47.03 799 ASN A CA 1
ATOM 6263 C C . ASN A 1 799 ? 38.928 0.219 45.684 1.00 47.03 799 ASN A C 1
ATOM 6265 O O . ASN A 1 799 ? 39.892 0.937 45.942 1.00 47.03 799 ASN A O 1
ATOM 6269 N N . THR A 1 800 ? 38.872 -1.044 46.121 1.00 48.66 800 THR A N 1
ATOM 6270 C CA . THR A 1 800 ? 39.918 -1.665 46.961 1.00 48.66 800 THR A CA 1
ATOM 6271 C C . THR A 1 800 ? 40.842 -2.637 46.225 1.00 48.66 800 THR A C 1
ATOM 6273 O O . THR A 1 800 ? 41.716 -3.230 46.854 1.00 48.66 800 THR A O 1
ATOM 6276 N N . SER A 1 801 ? 40.723 -2.790 44.903 1.00 48.03 801 SER A N 1
ATOM 6277 C CA . SER A 1 801 ? 41.660 -3.613 44.127 1.00 48.03 801 SER A CA 1
ATOM 6278 C C . SER A 1 801 ? 41.900 -3.057 42.724 1.00 48.03 801 SER A C 1
ATOM 6280 O O . SER A 1 801 ? 41.448 -3.622 41.730 1.00 48.03 801 SER A O 1
ATOM 6282 N N . VAL A 1 802 ? 42.647 -1.958 42.629 1.00 40.03 802 VAL A N 1
ATOM 6283 C CA . VAL A 1 802 ? 43.317 -1.590 41.377 1.00 40.03 802 VAL A CA 1
ATOM 6284 C C . VAL A 1 802 ? 44.800 -1.433 41.676 1.00 40.03 802 VAL A C 1
ATOM 6286 O O . VAL A 1 802 ? 45.253 -0.437 42.233 1.00 40.03 802 VAL A O 1
ATOM 6289 N N . VAL A 1 803 ? 45.540 -2.488 41.338 1.00 46.00 803 VAL A N 1
ATOM 6290 C CA . VAL A 1 803 ? 46.989 -2.453 41.155 1.00 46.00 803 VAL A CA 1
ATOM 6291 C C . VAL A 1 803 ? 47.258 -1.562 39.946 1.00 46.00 803 VAL A C 1
ATOM 6293 O O . VAL A 1 803 ? 46.725 -1.803 38.866 1.00 46.00 803 VAL A O 1
ATOM 6296 N N . VAL A 1 804 ? 48.050 -0.518 40.164 1.00 38.97 804 VAL A N 1
ATOM 6297 C CA . VAL A 1 804 ? 48.512 0.445 39.161 1.00 38.97 804 VAL A CA 1
ATOM 6298 C C . VAL A 1 804 ? 49.565 -0.222 38.266 1.00 38.97 804 VAL A C 1
ATOM 6300 O O . VAL A 1 804 ? 50.567 -0.692 38.806 1.00 38.97 804 VAL A O 1
ATOM 6303 N N . PRO A 1 805 ? 49.408 -0.248 36.931 1.00 42.41 805 PRO A N 1
ATOM 6304 C CA . PRO A 1 805 ? 50.531 -0.368 36.017 1.00 42.41 805 PRO A CA 1
ATOM 6305 C C . PRO A 1 805 ? 50.971 1.021 35.526 1.00 42.41 805 PRO A C 1
ATOM 6307 O O . PRO A 1 805 ? 50.148 1.881 35.213 1.00 42.41 805 PRO A O 1
ATOM 6310 N N . ASP A 1 806 ? 52.288 1.210 35.479 1.00 35.78 806 ASP A N 1
ATOM 6311 C CA . ASP A 1 806 ? 52.986 2.414 35.028 1.00 35.78 806 ASP A CA 1
ATOM 6312 C C . ASP A 1 806 ? 52.540 2.901 33.639 1.00 35.78 806 ASP A C 1
ATOM 6314 O O . ASP A 1 806 ? 52.462 2.140 32.672 1.00 35.78 806 ASP A O 1
ATOM 6318 N N . HIS A 1 807 ? 52.312 4.213 33.533 1.00 36.16 807 HIS A N 1
ATOM 6319 C CA . HIS A 1 807 ? 52.046 4.914 32.281 1.00 36.16 807 HIS A CA 1
ATOM 6320 C C . HIS A 1 807 ? 53.355 5.321 31.588 1.00 36.16 807 HIS A C 1
ATOM 6322 O O . HIS A 1 807 ? 54.072 6.209 32.047 1.00 36.16 807 HIS A O 1
ATOM 6328 N N . GLY A 1 808 ? 53.614 4.720 30.424 1.00 33.75 808 GLY A N 1
ATOM 6329 C CA . GLY A 1 808 ? 54.528 5.248 29.414 1.00 33.75 808 GLY A CA 1
ATOM 6330 C C . GLY A 1 808 ? 53.884 6.406 28.644 1.00 33.75 808 GLY A C 1
ATOM 6331 O O . GLY A 1 808 ? 52.797 6.267 28.088 1.00 33.75 808 GLY A O 1
ATOM 6332 N N . SER A 1 809 ? 54.567 7.549 28.637 1.00 33.84 809 SER A N 1
ATOM 6333 C CA . SER A 1 809 ? 54.249 8.774 27.895 1.00 33.84 809 SER A CA 1
ATOM 6334 C C . SER A 1 809 ? 54.392 8.569 26.382 1.00 33.84 809 SER A C 1
ATOM 6336 O O . SER A 1 809 ? 55.494 8.283 25.918 1.00 33.84 809 SER A O 1
ATOM 6338 N N . TYR A 1 810 ? 53.325 8.808 25.615 1.00 34.16 810 TYR A N 1
ATOM 6339 C CA . TYR A 1 810 ? 53.395 9.006 24.163 1.00 34.16 810 TYR A CA 1
ATOM 6340 C C . TYR A 1 810 ? 53.176 10.493 23.859 1.00 34.16 810 TYR A C 1
ATOM 6342 O O . TYR A 1 810 ? 52.146 11.060 24.224 1.00 34.16 810 TYR A O 1
ATOM 6350 N N . LYS A 1 811 ? 54.196 11.120 23.266 1.00 34.06 811 LYS A N 1
ATOM 6351 C CA . LYS A 1 811 ? 54.206 12.506 22.787 1.00 34.06 811 LYS A CA 1
ATOM 6352 C C . LYS A 1 811 ? 53.697 12.542 21.347 1.00 34.06 811 LYS A C 1
ATOM 6354 O O . LYS A 1 811 ? 54.044 11.667 20.559 1.00 34.06 811 LYS A O 1
ATOM 6359 N N . ASP A 1 812 ? 52.915 13.572 21.049 1.00 39.44 812 ASP A N 1
ATOM 6360 C CA . ASP A 1 812 ? 52.542 13.998 19.704 1.00 39.44 812 ASP A CA 1
ATOM 6361 C C . ASP A 1 812 ? 53.783 14.427 18.913 1.00 39.44 812 ASP A C 1
ATOM 6363 O O . ASP A 1 812 ? 54.512 15.307 19.371 1.00 39.44 812 ASP A O 1
ATOM 6367 N N . ASP A 1 813 ? 53.965 13.868 17.715 1.00 35.66 813 ASP A N 1
ATOM 6368 C CA . ASP A 1 813 ? 54.814 14.445 16.673 1.00 35.66 813 ASP A CA 1
ATOM 6369 C C . ASP A 1 813 ? 53.974 14.647 15.403 1.00 35.66 813 ASP A C 1
ATOM 6371 O O . ASP A 1 813 ? 53.484 13.709 14.770 1.00 35.66 813 ASP A O 1
ATOM 6375 N N . PHE A 1 814 ? 53.796 15.928 15.080 1.00 39.69 814 PHE A N 1
ATOM 6376 C CA . PHE A 1 814 ? 53.445 16.452 13.766 1.00 39.69 814 PHE A CA 1
ATOM 6377 C C . PHE A 1 814 ? 54.540 16.057 12.762 1.00 39.69 814 PHE A C 1
ATOM 6379 O O . PHE A 1 814 ? 55.722 16.197 13.067 1.00 39.69 814 PHE A O 1
ATOM 6386 N N . VAL A 1 815 ? 54.161 15.624 11.557 1.00 40.16 815 VAL A N 1
ATOM 6387 C CA . VAL A 1 815 ? 55.096 15.473 10.433 1.00 40.16 815 VAL A CA 1
ATOM 6388 C C . VAL A 1 815 ? 54.650 16.378 9.291 1.00 40.16 815 VAL A C 1
ATOM 6390 O O . VAL A 1 815 ? 53.528 16.268 8.795 1.00 40.16 815 VAL A O 1
ATOM 6393 N N . ASP A 1 816 ? 55.568 17.280 8.955 1.00 37.75 816 ASP A N 1
ATOM 6394 C CA . ASP A 1 816 ? 55.555 18.269 7.884 1.00 37.75 816 ASP A CA 1
ATOM 6395 C C . ASP A 1 816 ? 55.741 17.662 6.478 1.00 37.75 816 ASP A C 1
ATOM 6397 O O . ASP A 1 816 ? 56.193 16.528 6.306 1.00 37.75 816 ASP A O 1
ATOM 6401 N N . ASP A 1 817 ? 55.401 18.499 5.491 1.00 44.56 817 ASP A N 1
ATOM 6402 C CA . ASP A 1 817 ? 55.765 18.493 4.064 1.00 44.56 817 ASP A CA 1
ATOM 6403 C C . ASP A 1 817 ? 57.100 17.814 3.695 1.00 44.56 817 ASP A C 1
ATOM 6405 O O . ASP A 1 817 ? 58.090 17.901 4.427 1.00 44.56 817 ASP A O 1
ATOM 6409 N N . PRO A 1 818 ? 57.211 17.374 2.426 1.00 48.16 818 PRO A N 1
ATOM 6410 C CA . PRO A 1 818 ? 58.428 17.695 1.690 1.00 48.16 818 PRO A CA 1
ATOM 6411 C C . PRO A 1 818 ? 58.163 18.299 0.301 1.00 48.16 818 PRO A C 1
ATOM 6413 O O . PRO A 1 818 ? 57.461 17.735 -0.540 1.00 48.16 818 PRO A O 1
ATOM 6416 N N . LYS A 1 819 ? 58.822 19.440 0.071 1.00 41.09 819 LYS A N 1
ATOM 6417 C CA . LYS A 1 819 ? 59.181 20.011 -1.234 1.00 41.09 819 LYS A CA 1
ATOM 6418 C C . LYS A 1 819 ? 60.521 19.445 -1.727 1.00 41.09 819 LYS A C 1
ATOM 6420 O O . LYS A 1 819 ? 61.387 19.201 -0.892 1.00 41.09 819 LYS A O 1
ATOM 6425 N N . ASP A 1 820 ? 60.630 19.330 -3.058 1.00 42.09 820 ASP A N 1
ATOM 6426 C CA . ASP A 1 820 ? 61.767 19.596 -3.977 1.00 42.09 820 ASP A CA 1
ATOM 6427 C C . ASP A 1 820 ? 63.184 19.209 -3.482 1.00 42.09 820 ASP A C 1
ATOM 6429 O O . ASP A 1 820 ? 63.647 19.713 -2.464 1.00 42.09 820 ASP A O 1
ATOM 6433 N N . ASP A 1 821 ? 63.976 18.319 -4.098 1.00 37.00 821 ASP A N 1
ATOM 6434 C CA . ASP A 1 821 ? 64.613 18.285 -5.443 1.00 37.00 821 ASP A CA 1
ATOM 6435 C C . ASP A 1 821 ? 65.749 17.197 -5.347 1.00 37.00 821 ASP A C 1
ATOM 6437 O O . ASP A 1 821 ? 65.975 16.694 -4.242 1.00 37.00 821 ASP A O 1
ATOM 6441 N N . PRO A 1 822 ? 66.644 16.910 -6.330 1.00 54.53 822 PRO A N 1
ATOM 6442 C CA . PRO A 1 822 ? 66.548 16.771 -7.790 1.00 54.53 822 PRO A CA 1
ATOM 6443 C C . PRO A 1 822 ? 67.276 15.490 -8.341 1.00 54.53 822 PRO A C 1
ATOM 6445 O O . PRO A 1 822 ? 67.941 14.767 -7.611 1.00 54.53 822 PRO A O 1
ATOM 6448 N N . LEU A 1 823 ? 67.188 15.262 -9.665 1.00 42.75 823 LEU A N 1
ATOM 6449 C CA . LEU A 1 823 ? 68.186 14.647 -10.587 1.00 42.75 823 LEU A CA 1
ATOM 6450 C C . LEU A 1 823 ? 69.042 13.417 -10.159 1.00 42.75 823 LEU A C 1
ATOM 6452 O O . LEU A 1 823 ? 69.942 13.535 -9.335 1.00 42.75 823 LEU A O 1
ATOM 6456 N N . GLY A 1 824 ? 68.946 12.308 -10.923 1.00 31.28 824 GLY A N 1
ATOM 6457 C CA . GLY A 1 824 ? 70.043 11.319 -11.033 1.00 31.28 824 GLY A CA 1
ATOM 6458 C C . GLY A 1 824 ? 69.716 9.922 -11.604 1.00 31.28 824 GLY A C 1
ATOM 6459 O O . GLY A 1 824 ? 69.429 9.017 -10.841 1.00 31.28 824 GLY A O 1
ATOM 6460 N N . THR A 1 825 ? 69.789 9.786 -12.938 1.00 45.03 825 THR A N 1
ATOM 6461 C CA . THR A 1 825 ? 70.311 8.677 -13.799 1.00 45.03 825 THR A CA 1
ATOM 6462 C C . THR A 1 825 ? 70.342 7.178 -13.395 1.00 45.03 825 THR A C 1
ATOM 6464 O O . THR A 1 825 ? 70.834 6.839 -12.325 1.00 45.03 825 THR A O 1
ATOM 6467 N N . SER A 1 826 ? 70.066 6.334 -14.423 1.00 42.19 826 SER A N 1
ATOM 6468 C CA . SER A 1 826 ? 70.465 4.915 -14.709 1.00 42.19 826 SER A CA 1
ATOM 6469 C C . SER A 1 826 ? 69.925 3.814 -13.782 1.00 42.19 826 SER A C 1
ATOM 6471 O O . SER A 1 826 ? 69.943 3.998 -12.573 1.00 42.19 826 SER A O 1
ATOM 6473 N N . ASP A 1 827 ? 69.440 2.646 -14.223 1.00 39.78 827 ASP A N 1
ATOM 6474 C CA . ASP A 1 827 ? 69.470 1.885 -15.495 1.00 39.78 827 ASP A CA 1
ATOM 6475 C C . ASP A 1 827 ? 68.078 1.323 -15.855 1.00 39.78 827 ASP A C 1
ATOM 6477 O O . ASP A 1 827 ? 67.263 1.125 -14.920 1.00 39.78 827 ASP A O 1
#

Sequence (827 aa):
MSLVVLDDPTSSPPRTSPIIILPSSSLATNVNAPPAKQGPPAPPLVRGPSALQHHPSARPPKPRAKAKKQFLRVATCAAVVAIVYIEYLGSMALKHSMWGQLHVTQHQTTWFTSSAMTAFVLRDAPAVTIEDEDGDPAAILPPVLAGTSKVLYLDTVPTYRESRQGCVHDTEFLVAQIATSATALHVPEATTYAATTLVLDCTFTGRVDSSIVRVHWMDVQREILVTVTVQSLRAVQPKIQRDELCWLRSTVVTNLTQLRMARLDQDDHVAPLHPPLYAMRLASQVDQDVFSPIHVMQVNDLSWTVQDDDAAMSYEIVGVQGFFWHTPTILGTTIRFMWRLPQDATSLISSLGYVYETTTIHTFAWIQALVVVGVWGRIVVTLFVTCIVVNTKYQATGRLGLPQVFPTVQQTLNFRSVLILGAMACDGFWGLRAVALRHGFTRLYAWPAVDDSTVRANLLTWCMAWIAVVAQRCHVTISPAIVVVVFCTCEACQTWLAWPWAVIDGLVARMYVQNQLHNTCVLAEYSSRLPPSRSNGPALSLGAMWPIVLYDLTWWFVACLSLTLYIVRACMYVSNTARILVSRSDHCHVHNIARLIRMVVKWYTHKIQPSPSSSPQRPPSRAKQRRNAVTPWELVNTAHQLQLAWSALTPAFRTTFLSPERGLLEHVETFVWSPTPPHLLLLNGSSLWCAGWVRLNRCTLVRVHSLPYLVCNLVCRTAWFSIVGAKIEDGRLDGMDVVRLDDMHWHQLLQLSIGHLKVPHAGFRGLHLRKDAAAATRVLANILAKQDSDLKTKESSLNTSVVVPDHGSYKDDFVDDPKDDPLGTSD